Protein AF-0000000080669397 (afdb_homodimer)

Solvent-accessible surface area (backbone atoms only — not comparable to full-atom values): 50820 Å² total; per-residue (Å²): 133,91,81,72,85,86,77,68,93,79,75,74,97,72,79,88,90,80,90,73,88,75,85,85,85,76,90,72,89,76,87,86,79,83,85,89,81,85,89,79,88,82,85,83,81,79,73,78,80,75,80,80,76,81,82,70,75,78,71,80,67,70,68,72,63,65,74,51,71,44,69,62,65,75,80,72,76,93,68,76,85,50,73,68,57,54,67,66,35,38,84,70,70,68,80,86,76,76,75,75,65,52,69,63,47,63,69,30,66,77,44,48,72,72,71,59,57,70,64,58,52,51,49,48,54,51,40,52,51,49,51,51,53,50,45,52,52,31,55,66,67,66,40,66,75,56,44,39,54,53,48,32,34,45,46,58,26,70,51,88,43,52,46,68,59,50,54,59,50,57,69,36,67,69,51,42,51,49,50,50,54,49,47,49,46,48,42,47,35,50,48,38,20,73,50,58,41,50,69,79,48,83,67,48,72,58,56,48,50,51,51,50,54,49,40,72,45,48,60,57,41,50,50,53,19,41,55,72,33,65,55,55,67,70,57,49,51,29,53,50,43,52,50,46,31,41,31,52,42,49,52,51,43,49,49,43,33,51,40,34,54,56,38,49,60,46,53,68,32,63,68,55,33,50,46,38,42,58,52,54,69,68,56,61,61,66,64,45,40,55,56,43,29,57,57,59,65,54,60,67,65,59,52,50,50,54,49,49,53,50,52,48,41,41,70,67,55,48,53,71,68,55,52,51,51,50,54,50,48,52,54,49,59,68,45,56,86,41,69,85,48,57,35,67,54,42,41,52,50,43,33,50,48,50,37,41,49,51,46,50,52,49,49,51,50,46,54,37,55,45,58,27,38,75,42,43,68,60,50,51,48,48,47,53,39,50,52,52,48,50,50,52,52,44,46,46,52,32,15,61,60,56,72,46,59,58,50,61,61,75,50,52,71,87,61,38,59,81,56,77,73,74,74,73,69,80,58,81,72,74,77,127,142,89,82,73,93,77,78,80,91,86,69,95,91,81,92,90,68,94,83,79,87,72,82,72,83,82,80,90,78,85,80,90,82,80,72,83,66,79,74,80,78,79,79,82,80,78,79,78,82,77,80,82,76,80,80,69,74,79,70,79,66,70,67,70,66,65,75,52,71,43,70,63,64,74,81,72,76,92,68,77,84,48,73,66,58,52,67,66,36,38,85,67,72,69,79,86,76,77,75,76,65,52,69,62,47,65,67,30,67,77,44,48,71,72,70,58,58,70,64,58,51,50,50,48,55,50,40,51,51,50,50,52,52,51,44,52,52,31,55,66,67,66,40,68,75,57,45,38,54,54,47,32,34,44,45,58,25,70,52,87,42,52,45,67,59,50,54,58,48,57,69,36,67,69,49,42,51,49,51,50,54,49,46,49,47,48,43,46,33,50,48,39,20,73,49,58,40,51,67,79,47,82,68,47,72,59,56,48,49,49,51,49,53,49,43,71,45,49,61,57,39,50,50,54,19,40,56,72,34,67,54,56,66,70,58,51,51,28,53,51,44,51,50,47,30,40,32,52,42,48,50,53,45,47,49,44,33,50,38,35,54,55,40,49,60,47,53,69,33,63,69,56,32,50,45,37,41,58,51,55,68,68,55,59,63,64,64,45,41,54,58,45,29,58,56,59,66,56,59,67,66,61,52,50,50,54,50,49,52,50,52,50,40,40,70,68,54,49,54,70,67,55,53,52,49,51,54,49,48,52,53,48,59,70,44,56,85,42,68,85,47,57,36,68,55,41,40,53,51,43,34,50,48,50,39,42,50,50,47,50,53,50,51,52,50,46,54,37,54,44,59,26,40,74,44,43,68,58,50,50,47,46,47,53,40,50,52,52,49,51,50,51,52,45,44,47,51,33,15,63,62,56,72,45,60,60,51,62,61,74,48,54,72,86,61,38,59,79,57,77,71,72,76,72,72,82,58,81,74,75,78,128

pLDDT: mean 75.42, std 27.62, range [14.41, 96.56]

Structure (mmCIF, N/CA/C/O backbone):
data_AF-0000000080669397-model_v1
#
loop_
_entity.id
_entity.type
_entity.pdbx_description
1 polymer 'RFX1-4/6/8-like BCD domain-containing protein'
#
loop_
_atom_site.group_PDB
_atom_site.id
_atom_site.type_symbol
_atom_site.label_atom_id
_atom_site.label_alt_id
_atom_site.label_comp_id
_atom_site.label_asym_id
_atom_site.label_entity_id
_atom_site.label_seq_id
_atom_site.pdbx_PDB_ins_code
_atom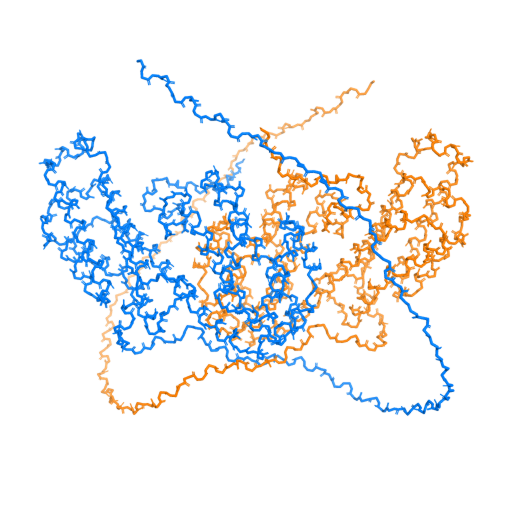_site.Cartn_x
_atom_site.Cartn_y
_atom_site.Cartn_z
_atom_site.occupancy
_atom_site.B_iso_or_equiv
_atom_site.auth_seq_id
_atom_site.auth_comp_id
_atom_site.auth_asym_id
_atom_site.auth_atom_id
_atom_site.pdbx_PDB_model_num
ATOM 1 N N . MET A 1 1 ? 46.281 26.875 16.109 1 18.88 1 MET A N 1
ATOM 2 C CA . MET A 1 1 ? 46.594 25.703 16.922 1 18.88 1 MET A CA 1
ATOM 3 C C . MET A 1 1 ? 45.312 24.906 17.219 1 18.88 1 MET A C 1
ATOM 5 O O . MET A 1 1 ? 45.344 23.984 18.031 1 18.88 1 MET A O 1
ATOM 9 N N . VAL A 1 2 ? 44.156 25.438 16.875 1 20.86 2 VAL A N 1
ATOM 10 C CA . VAL A 1 2 ? 42.719 25.203 17.047 1 20.86 2 VAL A CA 1
ATOM 11 C C . VAL A 1 2 ? 42.312 23.906 16.328 1 20.86 2 VAL A C 1
ATOM 13 O O . VAL A 1 2 ? 41.125 23.625 16.156 1 20.86 2 VAL A O 1
ATOM 16 N N . THR A 1 3 ? 43.281 23.188 15.609 1 20.67 3 THR A N 1
ATOM 17 C CA . THR A 1 3 ? 43.188 22.094 14.648 1 20.67 3 THR A CA 1
ATOM 18 C C . THR A 1 3 ? 42.719 20.812 15.344 1 20.67 3 THR A C 1
ATOM 20 O O . THR A 1 3 ? 42.156 19.922 14.695 1 20.67 3 THR A O 1
ATOM 23 N N . SER A 1 4 ? 43.219 20.406 16.562 1 19.09 4 SER A N 1
ATOM 24 C CA . SER A 1 4 ? 43.625 19.078 16.969 1 19.09 4 SER A CA 1
ATOM 25 C C . SER A 1 4 ? 42.406 18.234 17.359 1 19.09 4 SER A C 1
ATOM 27 O O . SER A 1 4 ? 42.281 17.094 16.891 1 19.09 4 SER A O 1
ATOM 29 N N . THR A 1 5 ? 41.719 18.359 18.562 1 19.45 5 THR A N 1
ATOM 30 C CA . THR A 1 5 ? 41.5 17.359 19.609 1 19.45 5 THR A CA 1
ATOM 31 C C . THR A 1 5 ? 40.219 16.578 19.344 1 19.45 5 THR A C 1
ATOM 33 O O . THR A 1 5 ? 39.531 16.219 20.297 1 19.45 5 THR A O 1
ATOM 36 N N . PHE A 1 6 ? 39.438 16.688 18.219 1 18.91 6 PHE A N 1
ATOM 37 C CA . PHE A 1 6 ? 38.094 16.141 18.062 1 18.91 6 PHE A CA 1
ATOM 38 C C . PHE A 1 6 ? 38.125 14.617 18.047 1 18.91 6 PHE A C 1
ATOM 40 O O . PHE A 1 6 ? 37.094 13.969 17.828 1 18.91 6 PHE A O 1
ATOM 47 N N . LEU A 1 7 ? 39.281 13.82 17.922 1 18.23 7 LEU A N 1
ATOM 48 C CA . LEU A 1 7 ? 39.531 12.414 17.609 1 18.23 7 LEU A CA 1
ATOM 49 C C . LEU A 1 7 ? 39 11.516 18.734 1 18.23 7 LEU A C 1
ATOM 51 O O . LEU A 1 7 ? 38.938 10.297 18.578 1 18.23 7 LEU A O 1
ATOM 55 N N . ARG A 1 8 ? 39.125 11.734 20.016 1 17.55 8 ARG A N 1
ATOM 56 C CA . ARG A 1 8 ? 39.469 10.742 21.031 1 17.55 8 ARG A CA 1
ATOM 57 C C . ARG A 1 8 ? 38.312 9.781 21.266 1 17.55 8 ARG A C 1
ATOM 59 O O . ARG A 1 8 ? 38.5 8.586 21.453 1 17.55 8 ARG A O 1
ATOM 66 N N . LEU A 1 9 ? 37.031 10.047 21.812 1 16.77 9 LEU A N 1
ATOM 67 C CA . LEU A 1 9 ? 36.469 9.195 22.859 1 16.77 9 LEU A CA 1
ATOM 68 C C . LEU A 1 9 ? 35.75 8 22.234 1 16.77 9 LEU A C 1
ATOM 70 O O . LEU A 1 9 ? 34.688 7.609 22.719 1 16.77 9 LEU A O 1
ATOM 74 N N . LEU A 1 10 ? 35.969 7.398 20.938 1 17.3 10 LEU A N 1
ATOM 75 C CA . LEU A 1 10 ? 35.281 6.277 20.312 1 17.3 10 LEU A CA 1
ATOM 76 C C . LEU A 1 10 ? 35.562 4.977 21.047 1 17.3 10 LEU A C 1
ATOM 78 O O . LEU A 1 10 ? 35.188 3.896 20.594 1 17.3 10 LEU A O 1
ATOM 82 N N . SER A 1 11 ? 36.5 4.777 22 1 16.95 11 SER A N 1
ATOM 83 C CA . SER A 1 11 ? 37.094 3.465 22.219 1 16.95 11 SER A CA 1
ATOM 84 C C . SER A 1 11 ? 36.062 2.457 22.688 1 16.95 11 SER A C 1
ATOM 86 O O . SER A 1 11 ? 35.969 1.355 22.141 1 16.95 11 SER A O 1
ATOM 88 N N . GLY A 1 12 ? 35.719 2.23 24.031 1 16.62 12 GLY A N 1
ATOM 89 C CA . GLY A 1 12 ? 36 1.07 24.875 1 16.62 12 GLY A CA 1
ATOM 90 C C . GLY A 1 12 ? 34.906 0.024 24.797 1 16.62 12 GLY A C 1
ATOM 91 O O . GLY A 1 12 ? 35.094 -1.133 25.172 1 16.62 12 GLY A O 1
ATOM 92 N N . LEU A 1 13 ? 33.562 0.217 24.984 1 17.12 13 LEU A N 1
ATOM 93 C CA . LEU A 1 13 ? 32.906 -0.781 25.844 1 17.12 13 LEU A CA 1
ATOM 94 C C . LEU A 1 13 ? 32.625 -2.061 25.062 1 17.12 13 LEU A C 1
ATOM 96 O O . LEU A 1 13 ? 31.672 -2.119 24.297 1 17.12 13 LEU A O 1
ATOM 100 N N . LEU A 1 14 ? 33.594 -2.916 24.5 1 17.62 14 LEU A N 1
ATOM 101 C CA . LEU A 1 14 ? 33.656 -4.152 23.734 1 17.62 14 LEU A CA 1
ATOM 102 C C . LEU A 1 14 ? 33.062 -5.312 24.5 1 17.62 14 LEU A C 1
ATOM 104 O O . LEU A 1 14 ? 32.531 -6.254 23.906 1 17.62 14 LEU A O 1
ATOM 108 N N . SER A 1 15 ? 33.375 -5.742 25.766 1 15.97 15 SER A N 1
ATOM 109 C CA . SER A 1 15 ? 33.844 -7.105 25.984 1 15.97 15 SER A CA 1
ATOM 110 C C . SER A 1 15 ? 32.688 -8.102 25.969 1 15.97 15 SER A C 1
ATOM 112 O O . SER A 1 15 ? 32.781 -9.156 25.328 1 15.97 15 SER A O 1
ATOM 114 N N . ARG A 1 16 ? 31.906 -8.211 27.078 1 17.22 16 ARG A N 1
ATOM 115 C CA . ARG A 1 16 ? 31.875 -9.406 27.906 1 17.22 16 ARG A CA 1
ATOM 116 C C . ARG A 1 16 ? 31.172 -10.555 27.188 1 17.22 16 ARG A C 1
ATOM 118 O O . ARG A 1 16 ? 30.422 -10.336 26.25 1 17.22 16 ARG A O 1
ATOM 125 N N . ASP A 1 17 ? 30.766 -11.852 28.016 1 16.72 17 ASP A N 1
ATOM 126 C CA . ASP A 1 17 ? 30.797 -13.305 28.094 1 16.72 17 ASP A CA 1
ATOM 127 C C . ASP A 1 17 ? 29.641 -13.914 27.281 1 16.72 17 ASP A C 1
ATOM 129 O O . ASP A 1 17 ? 28.531 -13.383 27.281 1 16.72 17 ASP A O 1
ATOM 133 N N . LEU A 1 18 ? 29.875 -14.984 26.469 1 17.12 18 LEU A N 1
ATOM 134 C CA . LEU A 1 18 ? 29.594 -16.047 25.5 1 17.12 18 LEU A CA 1
ATOM 135 C C . LEU A 1 18 ? 28.734 -17.141 26.141 1 17.12 18 LEU A C 1
ATOM 137 O O . LEU A 1 18 ? 28.344 -18.094 25.453 1 17.12 18 LEU A O 1
ATOM 141 N N . LEU A 1 19 ? 28.531 -17.328 27.547 1 15.93 19 LEU A N 1
ATOM 142 C CA . LEU A 1 19 ? 28.484 -18.734 27.953 1 15.93 19 LEU A CA 1
ATOM 143 C C . LEU A 1 19 ? 27.328 -19.469 27.297 1 15.93 19 LEU A C 1
ATOM 145 O O . LEU A 1 19 ? 26.219 -18.922 27.188 1 15.93 19 LEU A O 1
ATOM 149 N N . ILE A 1 20 ? 27.484 -20.875 26.797 1 16.91 20 ILE A N 1
ATOM 150 C CA . ILE A 1 20 ? 27.203 -22.062 25.984 1 16.91 20 ILE A CA 1
ATOM 151 C C . ILE A 1 20 ? 26.078 -22.859 26.641 1 16.91 20 ILE A C 1
ATOM 153 O O . ILE A 1 20 ? 25.406 -23.656 25.984 1 16.91 20 ILE A O 1
ATOM 157 N N . HIS A 1 21 ? 25.766 -22.859 27.984 1 16.38 21 HIS A N 1
ATOM 158 C CA . HIS A 1 21 ? 25.516 -24.188 28.531 1 16.38 21 HIS A CA 1
ATOM 159 C C . HIS A 1 21 ? 24.312 -24.844 27.875 1 16.38 21 HIS A C 1
ATOM 161 O O . HIS A 1 21 ? 23.297 -24.188 27.641 1 16.38 21 HIS A O 1
ATOM 167 N N . LEU A 1 22 ? 24.484 -26.172 27.312 1 17.14 22 LEU A N 1
ATOM 168 C CA . LEU A 1 22 ? 23.969 -27.359 26.641 1 17.14 22 LEU A CA 1
ATOM 169 C C . LEU A 1 22 ? 22.875 -28.031 27.484 1 17.14 22 LEU A C 1
ATOM 171 O O . LEU A 1 22 ? 22.625 -29.234 27.344 1 17.14 22 LEU A O 1
ATOM 175 N N . ILE A 1 23 ? 22.156 -27.344 28.406 1 16.22 23 ILE A N 1
ATOM 176 C CA . ILE A 1 23 ? 21.594 -28.203 29.453 1 16.22 23 ILE A CA 1
ATOM 177 C C . ILE A 1 23 ? 20.75 -29.312 28.797 1 16.22 23 ILE A C 1
ATOM 179 O O . ILE A 1 23 ? 19.891 -29.031 27.969 1 16.22 23 ILE A O 1
ATOM 183 N N . ARG A 1 24 ? 21.062 -30.656 29.234 1 16.44 24 ARG A N 1
ATOM 184 C CA . ARG A 1 24 ? 20.938 -32.094 29.047 1 16.44 24 ARG A CA 1
ATOM 185 C C . ARG A 1 24 ? 19.469 -32.531 28.953 1 16.44 24 ARG A C 1
ATOM 187 O O . ARG A 1 24 ? 18.562 -31.719 29.219 1 16.44 24 ARG A O 1
ATOM 194 N N . PHE A 1 25 ? 19.094 -33.688 29.812 1 15.88 25 PHE A N 1
ATOM 195 C CA . PHE A 1 25 ? 18.797 -35.094 29.609 1 15.88 25 PHE A CA 1
ATOM 196 C C . PHE A 1 25 ? 17.297 -35.344 29.719 1 15.88 25 PHE A C 1
ATOM 198 O O . PHE A 1 25 ? 16.703 -35.969 28.828 1 15.88 25 PHE A O 1
ATOM 205 N N . SER A 1 26 ? 16.625 -35.625 31 1 15.05 26 SER A N 1
ATOM 206 C CA . SER A 1 26 ? 16.234 -36.969 31.406 1 15.05 26 SER A CA 1
ATOM 207 C C . SER A 1 26 ? 14.75 -37.219 31.156 1 15.05 26 SER A C 1
ATOM 209 O O . SER A 1 26 ? 14.359 -38.312 30.766 1 15.05 26 SER A O 1
ATOM 211 N N . SER A 1 27 ? 13.688 -36.5 31.703 1 15.34 27 SER A N 1
ATOM 212 C CA . SER A 1 27 ? 12.867 -37.312 32.594 1 15.34 27 SER A CA 1
ATOM 213 C C . SER A 1 27 ? 11.961 -38.25 31.797 1 15.34 27 SER A C 1
ATOM 215 O O . SER A 1 27 ? 11.609 -37.969 30.641 1 15.34 27 SER A O 1
ATOM 217 N N . PRO A 1 28 ? 11.414 -39.438 32.5 1 16.11 28 PRO A N 1
ATOM 218 C CA . PRO A 1 28 ? 10.961 -40.844 32.312 1 16.11 28 PRO A CA 1
ATOM 219 C C . PRO A 1 28 ? 9.469 -40.938 31.984 1 16.11 28 PRO A C 1
ATOM 221 O O . PRO A 1 28 ? 8.93 -42.031 31.875 1 16.11 28 PRO A O 1
ATOM 224 N N . TYR A 1 29 ? 8.75 -39.906 31.797 1 15.31 29 TYR A N 1
ATOM 225 C CA . TYR A 1 29 ? 7.379 -40.25 32.156 1 15.31 29 TYR A CA 1
ATOM 226 C C . TYR A 1 29 ? 6.918 -41.531 31.469 1 15.31 29 TYR A C 1
ATOM 228 O O . TYR A 1 29 ? 7.203 -41.75 30.297 1 15.31 29 TYR A O 1
ATOM 236 N N . ARG A 1 30 ? 6.344 -42.406 32.344 1 15.28 30 ARG A N 1
ATOM 237 C CA . ARG A 1 30 ? 5.891 -43.781 32.469 1 15.28 30 ARG A CA 1
ATOM 238 C C . ARG A 1 30 ? 4.742 -44.062 31.5 1 15.28 30 ARG A C 1
ATOM 240 O O . ARG A 1 30 ? 4.785 -45.031 30.734 1 15.28 30 ARG A O 1
ATOM 247 N N . GLY A 1 31 ? 3.461 -43.875 32 1 14.82 31 GLY A N 1
ATOM 248 C CA . GLY A 1 31 ? 2.602 -45.031 32.25 1 14.82 31 GLY A CA 1
ATOM 249 C C . GLY A 1 31 ? 1.872 -45.5 31.016 1 14.82 31 GLY A C 1
ATOM 250 O O . GLY A 1 31 ? 1.87 -44.812 29.984 1 14.82 31 GLY A O 1
ATOM 251 N N . ARG A 1 32 ? 0.617 -46.188 31.312 1 15.71 32 ARG A N 1
ATOM 252 C CA . ARG A 1 32 ? 0.007 -47.5 31.094 1 15.71 32 ARG A CA 1
ATOM 253 C C . ARG A 1 32 ? -0.867 -47.469 29.844 1 15.71 32 ARG A C 1
ATOM 255 O O . ARG A 1 32 ? -1.359 -46.406 29.422 1 15.71 32 ARG A O 1
ATOM 262 N N . ARG A 1 33 ? -1.109 -48.688 29.297 1 15.63 33 ARG A N 1
ATOM 263 C CA . ARG A 1 33 ? -1.484 -49.469 28.109 1 15.63 33 ARG A CA 1
ATOM 264 C C . ARG A 1 33 ? -2.996 -49.469 27.922 1 15.63 33 ARG A C 1
ATOM 266 O O . ARG A 1 33 ? -3.494 -49.906 26.875 1 15.63 33 ARG A O 1
ATOM 273 N N . SER A 1 34 ? -3.879 -48.969 28.891 1 14.41 34 SER A N 1
ATOM 274 C CA . SER A 1 34 ? -4.832 -50.094 28.938 1 14.41 34 SER A CA 1
ATOM 275 C C . SER A 1 34 ? -5.602 -50.219 27.641 1 14.41 34 SER A C 1
ATOM 277 O O . SER A 1 34 ? -5.602 -49.281 26.812 1 14.41 34 SER A O 1
ATOM 279 N N . SER A 1 35 ? -6.953 -50.781 27.781 1 14.88 35 SER A N 1
ATOM 280 C CA . SER A 1 35 ? -7.633 -52 27.344 1 14.88 35 SER A CA 1
ATOM 281 C C . SER A 1 35 ? -8.5 -51.75 26.125 1 14.88 35 SER A C 1
ATOM 283 O O . SER A 1 35 ? -8.352 -52.406 25.094 1 14.88 35 SER A O 1
ATOM 285 N N . LEU A 1 36 ? -9.953 -51.875 26.297 1 15.27 36 LEU A N 1
ATOM 286 C CA . LEU A 1 36 ? -10.789 -52.969 25.812 1 15.27 36 LEU A CA 1
ATOM 287 C C . LEU A 1 36 ? -11.422 -52.625 24.469 1 15.27 36 LEU A C 1
ATOM 289 O O . LEU A 1 36 ? -11.438 -51.469 24.078 1 15.27 36 LEU A O 1
ATOM 293 N N . VAL A 1 37 ? -12.781 -53.125 24.234 1 15.63 37 VAL A N 1
ATOM 294 C CA . VAL A 1 37 ? -13.359 -54.156 23.391 1 15.63 37 VAL A CA 1
ATOM 295 C C . VAL A 1 37 ? -14.195 -53.531 22.281 1 15.63 37 VAL A C 1
ATOM 297 O O . VAL A 1 37 ? -14.07 -53.875 21.109 1 15.63 37 VAL A O 1
ATOM 300 N N . GLY A 1 38 ? -15.32 -52.781 22.609 1 15.68 38 GLY A N 1
ATOM 301 C CA . GLY A 1 38 ? -16.547 -53.438 22.172 1 15.68 38 GLY A CA 1
ATOM 302 C C . GLY A 1 38 ? -16.844 -53.219 20.703 1 15.68 38 GLY A C 1
ATOM 303 O O . GLY A 1 38 ? -16.297 -52.281 20.094 1 15.68 38 GLY A O 1
ATOM 304 N N . ARG A 1 39 ? -18.047 -53.969 20.188 1 16.48 39 ARG A N 1
ATOM 305 C CA . ARG A 1 39 ? -18.484 -54.688 19.016 1 16.48 39 ARG A CA 1
ATOM 306 C C . ARG A 1 39 ? -19.031 -53.75 17.938 1 16.48 39 ARG A C 1
ATOM 308 O O . ARG A 1 39 ? -19.188 -52.562 18.203 1 16.48 39 ARG A O 1
ATOM 315 N N . SER A 1 40 ? -20.25 -54.031 17.5 1 15.62 40 SER A N 1
ATOM 316 C CA . SER A 1 40 ? -20.578 -54.562 16.188 1 15.62 40 SER A CA 1
ATOM 317 C C . SER A 1 40 ? -21.156 -53.5 15.273 1 15.62 40 SER A C 1
ATOM 319 O O . SER A 1 40 ? -20.703 -53.344 14.133 1 15.62 40 SER A O 1
ATOM 321 N N . PRO A 1 41 ? -22.453 -52.844 15.516 1 17.36 41 PRO A N 1
ATOM 322 C CA . PRO A 1 41 ? -23.453 -53.25 14.531 1 17.36 41 PRO A CA 1
ATOM 323 C C . PRO A 1 41 ? -23.453 -52.375 13.281 1 17.36 41 PRO A C 1
ATOM 325 O O . PRO A 1 41 ? -22.922 -51.25 13.32 1 17.36 41 PRO A O 1
ATOM 328 N N . SER A 1 42 ? -24.234 -52.781 12.188 1 16.78 42 SER A N 1
ATOM 329 C CA . SER A 1 42 ? -24.281 -52.812 10.727 1 16.78 42 SER A CA 1
ATOM 330 C C . SER A 1 42 ? -25.031 -51.594 10.172 1 16.78 42 SER A C 1
ATOM 332 O O . SER A 1 42 ? -24.891 -51.281 8.992 1 16.78 42 SER A O 1
ATOM 334 N N . PRO A 1 43 ? -25.875 -50.781 10.945 1 17.95 43 PRO A N 1
ATOM 335 C CA . PRO A 1 43 ? -27.125 -50.719 10.188 1 17.95 43 PRO A CA 1
ATOM 336 C C . PRO A 1 43 ? -27 -49.906 8.891 1 17.95 43 PRO A C 1
ATOM 338 O O . PRO A 1 43 ? -26.016 -49.188 8.719 1 17.95 43 PRO A O 1
ATOM 341 N N . SER A 1 44 ? -28.297 -49.75 8.148 1 18.89 44 SER A N 1
ATOM 342 C CA . SER A 1 44 ? -28.953 -49.781 6.848 1 18.89 44 SER A CA 1
ATOM 343 C C . SER A 1 44 ? -29 -48.375 6.242 1 18.89 44 SER A C 1
ATOM 345 O O . SER A 1 44 ? -29.312 -47.406 6.938 1 18.89 44 SER A O 1
ATOM 347 N N . PHE A 1 45 ? -28.453 -48.188 5.062 1 18.5 45 PHE A N 1
ATOM 348 C CA . PHE A 1 45 ? -28.062 -47.062 4.199 1 18.5 45 PHE A CA 1
ATOM 349 C C . PHE A 1 45 ? -29.297 -46.438 3.547 1 18.5 45 PHE A C 1
ATOM 351 O O . PHE A 1 45 ? -29.641 -46.781 2.412 1 18.5 45 PHE A O 1
ATOM 358 N N . ASP A 1 46 ? -30.469 -46.281 4.281 1 19.17 46 ASP A N 1
ATOM 359 C CA . ASP A 1 46 ? -31.547 -45.969 3.359 1 19.17 46 ASP A CA 1
ATOM 360 C C . ASP A 1 46 ? -31.297 -44.625 2.652 1 19.17 46 ASP A C 1
ATOM 362 O O . ASP A 1 46 ? -31 -43.625 3.301 1 19.17 46 ASP A O 1
ATOM 366 N N . ILE A 1 47 ? -31.125 -44.688 1.291 1 19.34 47 ILE A N 1
ATOM 367 C CA . ILE A 1 47 ? -30.688 -43.781 0.223 1 19.34 47 ILE A CA 1
ATOM 368 C C . ILE A 1 47 ? -31.781 -42.75 -0.061 1 19.34 47 ILE A C 1
ATOM 370 O O . ILE A 1 47 ? -31.766 -42.094 -1.104 1 19.34 47 ILE A O 1
ATOM 374 N N . SER A 1 48 ? -32.5 -42.25 0.969 1 18.94 48 SER A N 1
ATOM 375 C CA . SER A 1 48 ? -33.656 -41.5 0.427 1 18.94 48 SER A CA 1
ATOM 376 C C . SER A 1 48 ? -33.188 -40.406 -0.525 1 18.94 48 SER A C 1
ATOM 378 O O . SER A 1 48 ? -32.219 -39.719 -0.259 1 18.94 48 SER A O 1
ATOM 380 N N . VAL A 1 49 ? -33.75 -40.438 -1.808 1 19.92 49 VAL A N 1
ATOM 381 C CA . VAL A 1 49 ? -33.594 -39.812 -3.107 1 19.92 49 VAL A CA 1
ATOM 382 C C . VAL A 1 49 ? -34.031 -38.344 -3.014 1 19.92 49 VAL A C 1
ATOM 384 O O . VAL A 1 49 ? -35.25 -38.062 -2.971 1 19.92 49 VAL A O 1
ATOM 387 N N . GLN A 1 50 ? -33.656 -37.625 -1.955 1 18.36 50 GLN A N 1
ATOM 388 C CA . GLN A 1 50 ? -34.375 -36.344 -1.885 1 18.36 50 GLN A CA 1
ATOM 389 C C . GLN A 1 50 ? -34.156 -35.531 -3.148 1 18.36 50 GLN A C 1
ATOM 391 O O . GLN A 1 50 ? -33.094 -35.594 -3.762 1 18.36 50 GLN A O 1
ATOM 396 N N . HIS A 1 51 ? -35.312 -34.938 -3.676 1 21.2 51 HIS A N 1
ATOM 397 C CA . HIS A 1 51 ? -35.75 -34.188 -4.84 1 21.2 51 HIS A CA 1
ATOM 398 C C . HIS A 1 51 ? -34.906 -32.906 -5.02 1 21.2 51 HIS A C 1
ATOM 400 O O . HIS A 1 51 ? -34.5 -32.312 -4.035 1 21.2 51 HIS A O 1
ATOM 406 N N . ALA A 1 52 ? -34.375 -32.75 -6.273 1 22.27 52 ALA A N 1
ATOM 407 C CA . ALA A 1 52 ? -33.375 -31.859 -6.867 1 22.27 52 ALA A CA 1
ATOM 408 C C . ALA A 1 52 ? -33.875 -30.406 -6.844 1 22.27 52 ALA A C 1
ATOM 410 O O . ALA A 1 52 ? -34.906 -30.078 -7.445 1 22.27 52 ALA A O 1
ATOM 411 N N . PRO A 1 53 ? -33.844 -29.766 -5.617 1 20.58 53 PRO A N 1
ATOM 412 C CA . PRO A 1 53 ? -34.469 -28.453 -5.672 1 20.58 53 PRO A CA 1
ATOM 413 C C . PRO A 1 53 ? -33.938 -27.578 -6.809 1 20.58 53 PRO A C 1
ATOM 415 O O . PRO A 1 53 ? -32.812 -27.812 -7.285 1 20.58 53 PRO A O 1
ATOM 418 N N . VAL A 1 54 ? -34.906 -26.766 -7.391 1 22.05 54 VAL A N 1
ATOM 419 C CA . VAL A 1 54 ? -35 -25.812 -8.492 1 22.05 54 VAL A CA 1
ATOM 420 C C . VAL A 1 54 ? -33.906 -24.734 -8.344 1 22.05 54 VAL A C 1
ATOM 422 O O . VAL A 1 54 ? -33.75 -24.156 -7.27 1 22.05 54 VAL A O 1
ATOM 425 N N . HIS A 1 55 ? -32.906 -24.781 -9.242 1 23.02 55 HIS A N 1
ATOM 426 C CA . HIS A 1 55 ? -31.656 -24.047 -9.391 1 23.02 55 HIS A CA 1
ATOM 427 C C . HIS A 1 55 ? -31.922 -22.547 -9.523 1 23.02 55 HIS A C 1
ATOM 429 O O . HIS A 1 55 ? -32.344 -22.078 -10.586 1 23.02 55 HIS A O 1
ATOM 435 N N . GLN A 1 56 ? -32.688 -21.891 -8.523 1 22.83 56 GLN A N 1
ATOM 436 C CA . GLN A 1 56 ? -32.938 -20.453 -8.68 1 22.83 56 GLN A CA 1
ATOM 437 C C . GLN A 1 56 ? -31.641 -19.719 -8.977 1 22.83 56 GLN A C 1
ATOM 439 O O . GLN A 1 56 ? -30.578 -20.062 -8.445 1 22.83 56 GLN A O 1
ATOM 444 N N . THR A 1 57 ? -31.703 -19.094 -10.133 1 25.25 57 THR A N 1
ATOM 445 C CA . THR A 1 57 ? -30.703 -18.234 -10.758 1 25.25 57 THR A CA 1
ATOM 446 C C . THR A 1 57 ? -30.172 -17.219 -9.766 1 25.25 57 THR A C 1
ATOM 448 O O . THR A 1 57 ? -30.938 -16.453 -9.18 1 25.25 57 THR A O 1
ATOM 451 N N . PRO A 1 58 ? -29.188 -17.594 -9.117 1 26.91 58 PRO A N 1
ATOM 452 C CA . PRO A 1 58 ? -28.766 -16.75 -8 1 26.91 58 PRO A CA 1
ATOM 453 C C . PRO A 1 58 ? -28.547 -15.297 -8.414 1 26.91 58 PRO A C 1
ATOM 455 O O . PRO A 1 58 ? -27.812 -15.023 -9.367 1 26.91 58 PRO A O 1
ATOM 458 N N . GLN A 1 59 ? -29.688 -14.469 -8.422 1 25.55 59 GLN A N 1
ATOM 459 C CA . GLN A 1 59 ? -29.703 -13.023 -8.617 1 25.55 59 GLN A CA 1
ATOM 460 C C . GLN A 1 59 ? -28.562 -12.352 -7.863 1 25.55 59 GLN A C 1
ATOM 462 O O . GLN A 1 59 ? -28.391 -12.562 -6.66 1 25.55 59 GLN A O 1
ATOM 467 N N . VAL A 1 60 ? -27.625 -12.086 -8.555 1 27.25 60 VAL A N 1
ATOM 468 C CA . VAL A 1 60 ? -26.5 -11.305 -8.062 1 27.25 60 VAL A CA 1
ATOM 469 C C . VAL A 1 60 ? -27 -10.039 -7.367 1 27.25 60 VAL A C 1
ATOM 471 O O . VAL A 1 60 ? -27.5 -9.117 -8.023 1 27.25 60 VAL A O 1
ATOM 474 N N . ARG A 1 61 ? -27.875 -10.094 -6.371 1 30.19 61 ARG A N 1
ATOM 475 C CA . ARG A 1 61 ? -28.328 -8.875 -5.711 1 30.19 61 ARG A CA 1
ATOM 476 C C . ARG A 1 61 ? -27.141 -8 -5.316 1 30.19 61 ARG A C 1
ATOM 478 O O . ARG A 1 61 ? -26.219 -8.461 -4.637 1 30.19 61 ARG A O 1
ATOM 485 N N . VAL A 1 62 ? -27.109 -7.016 -5.988 1 29.95 62 VAL A N 1
ATOM 486 C CA . VAL A 1 62 ? -26.344 -5.805 -5.707 1 29.95 62 VAL A CA 1
ATOM 487 C C . VAL A 1 62 ? -26.422 -5.477 -4.219 1 29.95 62 VAL A C 1
ATOM 489 O O . VAL A 1 62 ? -27.5 -5.594 -3.609 1 29.95 62 VAL A O 1
ATOM 492 N N . MET A 1 63 ? -25.438 -5.68 -3.533 1 32 63 MET A N 1
ATOM 493 C CA . MET A 1 63 ? -25.375 -5.48 -2.088 1 32 63 MET A CA 1
ATOM 494 C C . MET A 1 63 ? -26.172 -4.25 -1.672 1 32 63 MET A C 1
ATOM 496 O O . MET A 1 63 ? -26.062 -3.195 -2.301 1 32 63 MET A O 1
ATOM 500 N N . PRO A 1 64 ? -27.359 -4.309 -1.195 1 29.28 64 PRO A N 1
ATOM 501 C CA . PRO A 1 64 ? -27.969 -3.062 -0.721 1 29.28 64 PRO A CA 1
ATOM 502 C C . PRO A 1 64 ? -26.984 -2.184 0.056 1 29.28 64 PRO A C 1
ATOM 504 O O . PRO A 1 64 ? -26.047 -2.693 0.665 1 29.28 64 PRO A O 1
ATOM 507 N N . GLN A 1 65 ? -26.891 -0.904 -0.165 1 33.16 65 GLN A N 1
ATOM 508 C CA . GLN A 1 65 ? -26.094 0.259 0.223 1 33.16 65 GLN A CA 1
ATOM 509 C C . GLN A 1 65 ? -26.094 0.438 1.738 1 33.16 65 GLN A C 1
ATOM 511 O O . GLN A 1 65 ? -27.125 0.714 2.342 1 33.16 65 GLN A O 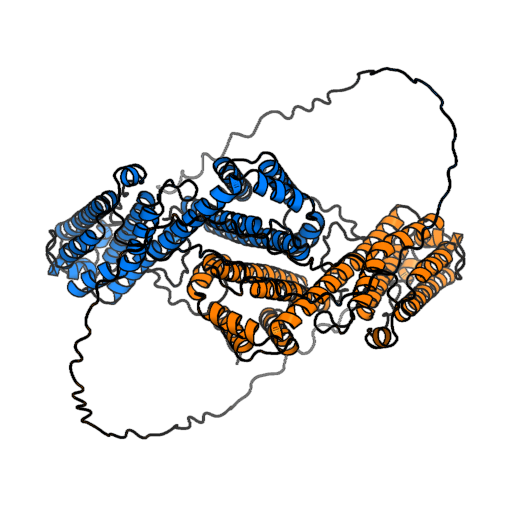1
ATOM 516 N N . PRO A 1 66 ? -25.359 -0.442 2.449 1 34.59 66 PRO A N 1
ATOM 517 C CA . PRO A 1 66 ? -25.531 -0.123 3.869 1 34.59 66 PRO A CA 1
ATOM 518 C C . PRO A 1 66 ? -25.328 1.362 4.168 1 34.59 66 PRO A C 1
ATOM 520 O O . PRO A 1 66 ? -24.609 2.051 3.441 1 34.59 66 PRO A O 1
ATOM 523 N N . THR A 1 67 ? -26.188 2.061 4.711 1 32.25 67 THR A N 1
ATOM 524 C CA . THR A 1 67 ? -26.141 3.477 5.059 1 32.25 67 THR A CA 1
ATOM 525 C C . THR A 1 67 ? -24.875 3.789 5.863 1 32.25 67 THR A C 1
ATOM 527 O O . THR A 1 67 ? -24.734 3.328 6.996 1 32.25 67 THR A O 1
ATOM 530 N N . LEU A 1 68 ? -23.703 3.779 5.398 1 38.81 68 LEU A N 1
ATOM 531 C CA . LEU A 1 68 ? -22.484 4.27 6.027 1 38.81 68 LEU A CA 1
ATOM 532 C C . LEU A 1 68 ? -22.75 5.582 6.762 1 38.81 68 LEU A C 1
ATOM 534 O O . LEU A 1 68 ? -23.281 6.523 6.18 1 38.81 68 LEU A O 1
ATOM 538 N N . VAL A 1 69 ? -23.047 5.551 8.055 1 37.69 69 VAL A N 1
ATOM 539 C CA . VAL A 1 69 ? -23.141 6.816 8.781 1 37.69 69 VAL A CA 1
ATOM 540 C C . VAL A 1 69 ? -21.922 7.684 8.461 1 37.69 69 VAL A C 1
ATOM 542 O O . VAL A 1 69 ? -20.781 7.195 8.484 1 37.69 69 VAL A O 1
ATOM 545 N N . PRO A 1 70 ? -22.062 8.633 7.91 1 44.66 70 PRO A N 1
ATOM 546 C CA . PRO A 1 70 ? -20.969 9.531 7.508 1 44.66 70 PRO A CA 1
ATOM 547 C C . PRO A 1 70 ? -20 9.828 8.648 1 44.66 70 PRO A C 1
ATOM 549 O O . PRO A 1 70 ? -20.422 10.156 9.758 1 44.66 70 PRO A O 1
ATOM 552 N N . VAL A 1 71 ? -18.828 9.125 8.719 1 45.53 71 VAL A N 1
ATOM 553 C CA . VAL A 1 71 ? -17.766 9.398 9.68 1 45.53 71 VAL A CA 1
ATOM 554 C C . VAL A 1 71 ? -17.688 10.898 9.969 1 45.53 71 VAL A C 1
ATOM 556 O O . VAL A 1 71 ? -17.188 11.312 11.016 1 45.53 71 VAL A O 1
ATOM 559 N N . ASN A 1 72 ? -17.844 11.781 9.008 1 44.12 72 ASN A N 1
ATOM 560 C CA . ASN A 1 72 ? -17.781 13.211 9.305 1 44.12 72 ASN A CA 1
ATOM 561 C C . ASN A 1 72 ? -19.172 13.789 9.586 1 44.12 72 ASN A C 1
ATOM 563 O O . ASN A 1 72 ? -19.953 14.016 8.656 1 44.12 72 ASN A O 1
ATOM 567 N N . PRO A 1 73 ? -19.719 13.586 10.703 1 44.06 73 PRO A N 1
ATOM 568 C CA . PRO A 1 73 ? -21.031 14.172 11 1 44.06 73 PRO A CA 1
ATOM 569 C C . PRO A 1 73 ? -21.094 15.656 10.641 1 44.06 73 PRO A C 1
ATOM 571 O O . PRO A 1 73 ? -20.062 16.344 10.617 1 44.06 73 PRO A O 1
ATOM 574 N N . PRO A 1 74 ? -22.172 16.078 10.031 1 43 74 PRO A N 1
ATOM 575 C CA . PRO A 1 74 ? -22.391 17.5 9.781 1 43 74 PRO A CA 1
ATOM 576 C C . PRO A 1 74 ? -22.094 18.359 11 1 43 74 PRO A C 1
ATOM 578 O O . PRO A 1 74 ? -22.172 17.891 12.133 1 43 74 PRO A O 1
ATOM 581 N N . ALA A 1 75 ? -21.422 19.484 10.812 1 45.66 75 ALA A N 1
ATOM 582 C CA . ALA A 1 75 ? -21.047 20.547 11.742 1 45.66 75 ALA A CA 1
ATOM 583 C C . ALA A 1 75 ? -22.156 20.828 12.75 1 45.66 75 ALA A C 1
ATOM 585 O O . ALA A 1 75 ? -23.25 21.25 12.383 1 45.66 75 ALA A O 1
ATOM 586 N N . PRO A 1 76 ? -22.297 20.047 13.727 1 41.47 76 PRO A N 1
ATOM 587 C CA . PRO A 1 76 ? -23.375 20.578 14.57 1 41.47 76 PRO A CA 1
ATOM 588 C C . PRO A 1 76 ? -23.266 22.094 14.773 1 41.47 76 PRO A C 1
ATOM 590 O O . PRO A 1 76 ? -22.203 22.672 14.562 1 41.47 76 PRO A O 1
ATOM 593 N N . ALA A 1 77 ? -24.312 22.641 15.5 1 45.25 77 ALA A N 1
ATOM 594 C CA . ALA A 1 77 ? -24.641 23.875 16.203 1 45.25 77 ALA A CA 1
ATOM 595 C C . ALA A 1 77 ? -23.5 24.312 17.109 1 45.25 77 ALA A C 1
ATOM 597 O O . ALA A 1 77 ? -22.594 23.531 17.406 1 45.25 77 ALA A O 1
ATOM 598 N N . ASN A 1 78 ? -23.469 25.531 17.797 1 56.66 78 ASN A N 1
ATOM 599 C CA . ASN A 1 78 ? -22.734 26.312 18.797 1 56.66 78 ASN A CA 1
ATOM 600 C C . ASN A 1 78 ? -22.312 25.438 19.984 1 56.66 78 ASN A C 1
ATOM 602 O O . ASN A 1 78 ? -23.078 25.219 20.906 1 56.66 78 ASN A O 1
ATOM 606 N N . TYR A 1 79 ? -21.25 24.516 19.672 1 68 79 TYR A N 1
ATOM 607 C CA . TYR A 1 79 ? -20.781 23.719 20.797 1 68 79 TYR A CA 1
ATOM 608 C C . TYR A 1 79 ? -20.125 24.609 21.844 1 68 79 TYR A C 1
ATOM 610 O O . TYR A 1 79 ? -19.344 25.5 21.516 1 68 79 TYR A O 1
ATOM 618 N N . VAL A 1 80 ? -20.688 24.5 23.031 1 77.56 80 VAL A N 1
ATOM 619 C CA . VAL A 1 80 ? -20.094 25.219 24.156 1 77.56 80 VAL A CA 1
ATOM 620 C C . VAL A 1 80 ? -18.984 24.391 24.766 1 77.56 80 VAL A C 1
ATOM 622 O O . VAL A 1 80 ? -19.219 23.281 25.266 1 77.56 80 VAL A O 1
ATOM 625 N N . ILE A 1 81 ? -17.75 24.828 24.688 1 84 81 ILE A N 1
ATOM 626 C CA . ILE A 1 81 ? -16.562 24.141 25.203 1 84 81 ILE A CA 1
ATOM 627 C C . ILE A 1 81 ? -16.641 24.062 26.734 1 84 81 ILE A C 1
ATOM 629 O O . ILE A 1 81 ? -16.875 25.062 27.406 1 84 81 ILE A O 1
ATOM 633 N N . THR A 1 82 ? -16.484 22.938 27.219 1 83 82 THR A N 1
ATOM 634 C CA . THR A 1 82 ? -16.625 22.688 28.656 1 83 82 THR A CA 1
ATOM 635 C C . THR A 1 82 ? -15.273 22.797 29.344 1 83 82 THR A C 1
ATOM 637 O O . THR A 1 82 ? -14.227 22.859 28.688 1 83 82 THR A O 1
ATOM 640 N N . GLU A 1 83 ? -15.312 22.891 30.703 1 85.62 83 GLU A N 1
ATOM 641 C CA . GLU A 1 83 ? -14.094 22.922 31.5 1 85.62 83 GLU A CA 1
ATOM 642 C C . GLU A 1 83 ? -13.328 21.609 31.406 1 85.62 83 GLU A C 1
ATOM 644 O O . GLU A 1 83 ? -12.094 21.594 31.516 1 85.62 83 GLU A O 1
ATOM 649 N N . GLU A 1 84 ? -14.094 20.594 31.188 1 83 84 GLU A N 1
ATOM 650 C CA . GLU A 1 84 ? -13.461 19.297 31.016 1 83 84 GLU A CA 1
ATOM 651 C C . GLU A 1 84 ? -12.633 19.25 29.734 1 83 84 GLU A C 1
ATOM 653 O O . GLU A 1 84 ? -11.57 18.625 29.688 1 83 84 GLU A O 1
ATOM 658 N N . ASP A 1 85 ? -13.078 19.844 28.75 1 85.19 85 ASP A N 1
ATOM 659 C CA . ASP A 1 85 ? -12.336 19.922 27.484 1 85.19 85 ASP A CA 1
ATOM 660 C C . ASP A 1 85 ? -11.008 20.641 27.672 1 85.19 85 ASP A C 1
ATOM 662 O O . ASP A 1 85 ? -9.977 20.203 27.172 1 85.19 85 ASP A O 1
ATOM 666 N N . LYS A 1 86 ? -11.078 21.703 28.469 1 85.38 86 LYS A N 1
ATOM 667 C CA . LYS A 1 86 ? -9.883 22.516 28.703 1 85.38 86 LYS A CA 1
ATOM 668 C C . LYS A 1 86 ? -8.867 21.734 29.547 1 85.38 86 LYS A C 1
ATOM 670 O O . LYS A 1 86 ? -7.656 21.891 29.359 1 85.38 86 LYS A O 1
ATOM 675 N N . ALA A 1 87 ? -9.391 20.906 30.359 1 84.81 87 ALA A N 1
ATOM 676 C CA . ALA A 1 87 ? -8.508 20.125 31.219 1 84.81 87 ALA A CA 1
ATOM 677 C C . ALA A 1 87 ? -7.789 19.031 30.438 1 84.81 87 ALA A C 1
ATOM 679 O O . ALA A 1 87 ? -6.691 18.609 30.797 1 84.81 87 ALA A O 1
ATOM 680 N N . ASN A 1 88 ? -8.336 18.672 29.328 1 84 88 ASN A N 1
ATOM 681 C CA . ASN A 1 88 ? -7.781 17.578 28.547 1 84 88 ASN A CA 1
ATOM 682 C C . ASN A 1 88 ? -6.824 18.094 27.469 1 84 88 ASN A C 1
ATOM 684 O O . ASN A 1 88 ? -6.211 17.297 26.75 1 84 88 ASN A O 1
ATOM 688 N N . MET A 1 89 ? -6.664 19.328 27.406 1 87.56 89 MET A N 1
ATOM 689 C CA . MET A 1 89 ? -5.746 19.906 26.422 1 87.56 89 MET A CA 1
ATOM 690 C C . MET A 1 89 ? -4.301 19.797 26.891 1 87.56 89 MET A C 1
ATOM 692 O O . MET A 1 89 ? -4.047 19.516 28.062 1 87.56 89 MET A O 1
ATOM 696 N N . GLY A 1 90 ? -3.385 19.953 25.953 1 86.31 90 GLY A N 1
ATOM 697 C CA . GLY A 1 90 ? -1.97 19.844 26.266 1 86.31 90 GLY A CA 1
ATOM 698 C C . GLY A 1 90 ? -1.44 21.031 27.031 1 86.31 90 GLY A C 1
ATOM 699 O O . GLY A 1 90 ? -2.027 22.109 27 1 86.31 90 GLY A O 1
ATOM 700 N N . LYS A 1 91 ? -0.319 20.766 27.734 1 86.38 91 LYS A N 1
ATOM 701 C CA . LYS A 1 91 ? 0.291 21.828 28.531 1 86.38 91 LYS A CA 1
ATOM 702 C C . LYS A 1 91 ? 1.647 22.234 27.969 1 86.38 91 LYS A C 1
ATOM 704 O O . LYS A 1 91 ? 2.479 22.812 28.672 1 86.38 91 LYS A O 1
ATOM 709 N N . ASN A 1 92 ? 1.799 22 26.734 1 87.19 92 ASN A N 1
ATOM 710 C CA . ASN A 1 92 ? 3.078 22.312 26.109 1 87.19 92 ASN A CA 1
ATOM 711 C C . ASN A 1 92 ? 3.307 23.812 26.031 1 87.19 92 ASN A C 1
ATOM 713 O O . ASN A 1 92 ? 2.361 24.578 25.828 1 87.19 92 ASN A O 1
ATOM 717 N N . ALA A 1 93 ? 4.52 24.203 26.234 1 88.62 93 ALA A N 1
ATOM 718 C CA . ALA A 1 93 ? 4.906 25.594 26.094 1 88.62 93 ALA A CA 1
ATOM 719 C C . ALA A 1 93 ? 5.656 25.828 24.781 1 88.62 93 ALA A C 1
ATOM 721 O O . ALA A 1 93 ? 6.262 24.906 24.234 1 88.62 93 ALA A O 1
ATOM 722 N N . MET A 1 94 ? 5.508 26.984 24.344 1 91.5 94 MET A N 1
ATOM 723 C CA . MET A 1 94 ? 6.219 27.328 23.109 1 91.5 94 MET A CA 1
ATOM 724 C C . MET A 1 94 ? 7.711 27.516 23.375 1 91.5 94 MET A C 1
ATOM 726 O O . MET A 1 94 ? 8.094 28.219 24.312 1 91.5 94 MET A O 1
ATOM 730 N N . PRO A 1 95 ? 8.492 26.891 22.594 1 89.69 95 PRO A N 1
ATOM 731 C CA . PRO A 1 95 ? 9.938 27.109 22.75 1 89.69 95 PRO A CA 1
ATOM 732 C C . PRO A 1 95 ? 10.383 28.5 22.312 1 89.69 95 PRO A C 1
ATOM 734 O O . PRO A 1 95 ? 9.781 29.094 21.422 1 89.69 95 PRO A O 1
ATOM 737 N N . SER A 1 96 ? 11.375 29 22.953 1 89.38 96 SER A N 1
ATOM 738 C CA . SER A 1 96 ? 11.953 30.281 22.562 1 89.38 96 SER A CA 1
ATOM 739 C C . SER A 1 96 ? 12.977 30.109 21.438 1 89.38 96 SER A C 1
ATOM 741 O O . SER A 1 96 ? 13.891 29.281 21.547 1 89.38 96 SER A O 1
ATOM 743 N N . ILE A 1 97 ? 12.711 30.828 20.391 1 90.75 97 ILE A N 1
ATOM 744 C CA . ILE A 1 97 ? 13.617 30.766 19.25 1 90.75 97 ILE A CA 1
ATOM 745 C C . ILE A 1 97 ? 14.445 32.031 19.172 1 90.75 97 ILE A C 1
ATOM 747 O O . ILE A 1 97 ? 13.914 33.094 18.859 1 90.75 97 ILE A O 1
ATOM 751 N N . PRO A 1 98 ? 15.688 31.891 19.359 1 91.06 98 PRO A N 1
ATOM 752 C CA . PRO A 1 98 ? 16.531 33.062 19.266 1 91.06 98 PRO A CA 1
ATOM 753 C C . PRO A 1 98 ? 16.844 33.469 17.812 1 91.06 98 PRO A C 1
ATOM 755 O O . PRO A 1 98 ? 16.781 32.625 16.922 1 91.06 98 PRO A O 1
ATOM 758 N N . PHE A 1 99 ? 17.062 34.75 17.656 1 92.69 99 PHE A N 1
ATOM 759 C CA . PHE A 1 99 ? 17.469 35.219 16.344 1 92.69 99 PHE A CA 1
ATOM 760 C C . PHE A 1 99 ? 18.891 34.75 16.016 1 92.69 99 PHE A C 1
ATOM 762 O O . PHE A 1 99 ? 19.844 35.094 16.719 1 92.69 99 PHE A O 1
ATOM 769 N N . GLN A 1 100 ? 18.984 34.031 15 1 88.69 100 GLN A N 1
ATOM 770 C CA . GLN A 1 100 ? 20.25 33.406 14.672 1 88.69 100 GLN A CA 1
ATOM 771 C C . GLN A 1 100 ? 21.219 34.406 14.062 1 88.69 100 GLN A C 1
ATOM 773 O O . GLN A 1 100 ? 20.828 35.219 13.234 1 88.69 100 GLN A O 1
ATOM 778 N N . ASN A 1 101 ? 22.422 34.406 14.484 1 88.44 101 ASN A N 1
ATOM 779 C CA . ASN A 1 101 ? 23.5 35.188 13.93 1 88.44 101 ASN A CA 1
ATOM 780 C C . ASN A 1 101 ? 23.141 36.688 13.898 1 88.44 101 ASN A C 1
ATOM 782 O O . ASN A 1 101 ? 23.266 37.344 12.859 1 88.44 101 ASN A O 1
ATOM 786 N N . GLN A 1 102 ? 22.688 37.219 14.969 1 89.56 102 GLN A N 1
ATOM 787 C CA . GLN A 1 102 ? 22.219 38.594 15.062 1 89.56 102 GLN A CA 1
ATOM 788 C C . GLN A 1 102 ? 23.344 39.562 14.766 1 89.56 102 GLN A C 1
ATOM 790 O O . GLN A 1 102 ? 23.125 40.562 14.086 1 89.56 102 GLN A O 1
ATOM 795 N N . ASP A 1 103 ? 24.531 39.281 15.195 1 88.5 103 ASP A N 1
ATOM 796 C CA . ASP A 1 103 ? 25.672 40.188 14.992 1 88.5 103 ASP A CA 1
ATOM 797 C C . ASP A 1 103 ? 26 40.344 13.508 1 88.5 103 ASP A C 1
ATOM 799 O O . ASP A 1 103 ? 26.234 41.438 13.023 1 88.5 103 ASP A O 1
ATOM 803 N N . ALA A 1 104 ? 26 39.219 12.938 1 89.25 104 ALA A N 1
ATOM 804 C CA . ALA A 1 104 ? 26.297 39.25 11.508 1 89.25 104 ALA A CA 1
ATOM 805 C C . ALA A 1 104 ? 25.203 39.969 10.727 1 89.25 104 ALA A C 1
ATOM 807 O O . ALA A 1 104 ? 25.484 40.656 9.758 1 89.25 104 ALA A O 1
ATOM 808 N N . PHE A 1 105 ? 24.031 39.844 11.195 1 90.69 105 PHE A N 1
ATOM 809 C CA . PHE A 1 105 ? 22.891 40.469 10.531 1 90.69 105 PHE A CA 1
ATOM 810 C C . PHE A 1 105 ? 22.922 42 10.734 1 90.69 105 PHE A C 1
ATOM 812 O O . PHE A 1 105 ? 22.672 42.75 9.789 1 90.69 105 PHE A O 1
ATOM 819 N N . GLU A 1 106 ? 23.281 42.406 11.891 1 89.56 106 GLU A N 1
ATOM 820 C CA . GLU A 1 106 ? 23.312 43.844 12.195 1 89.56 106 GLU A CA 1
ATOM 821 C C . GLU A 1 106 ? 24.438 44.531 11.43 1 89.56 106 GLU A C 1
ATOM 823 O O . GLU A 1 106 ? 24.375 45.75 11.203 1 89.56 106 GLU A O 1
ATOM 828 N N . ALA A 1 107 ? 25.438 43.656 11.016 1 87.62 107 ALA A N 1
ATOM 829 C CA . ALA A 1 107 ? 26.562 44.219 10.258 1 87.62 107 ALA A CA 1
ATOM 830 C C . ALA A 1 107 ? 26.266 44.219 8.758 1 87.62 107 ALA A C 1
ATOM 832 O O . ALA A 1 107 ? 26.984 44.844 7.98 1 87.62 107 ALA A O 1
ATOM 833 N N . SER A 1 108 ? 25.203 43.688 8.438 1 88.25 108 SER A N 1
ATOM 834 C CA . SER A 1 108 ? 24.875 43.594 7.023 1 88.25 108 SER A CA 1
ATOM 835 C C . SER A 1 108 ? 24.469 44.938 6.449 1 88.25 108 SER A C 1
ATOM 837 O O . SER A 1 108 ? 23.922 45.781 7.168 1 88.25 108 SER A O 1
ATOM 839 N N . ILE A 1 109 ? 24.719 45.062 5.121 1 83.5 109 ILE A N 1
ATOM 840 C CA . ILE A 1 109 ? 24.438 46.312 4.426 1 83.5 109 ILE A CA 1
ATOM 841 C C . ILE A 1 109 ? 22.938 46.562 4.391 1 83.5 109 ILE A C 1
ATOM 843 O O . ILE A 1 109 ? 22.484 47.719 4.555 1 83.5 109 ILE A O 1
ATOM 847 N N . GLY A 1 110 ? 22.172 45.531 4.18 1 85.56 110 GLY A N 1
ATOM 848 C CA . GLY A 1 110 ? 20.719 45.656 4.098 1 85.56 110 GLY A CA 1
ATOM 849 C C . GLY A 1 110 ? 20.094 46.219 5.359 1 85.56 110 GLY A C 1
ATOM 850 O O . GLY A 1 110 ? 19.172 47.031 5.293 1 85.56 110 GLY A O 1
ATOM 851 N N . PHE A 1 111 ? 20.578 45.844 6.434 1 87.75 111 PHE A N 1
ATOM 852 C CA . PHE A 1 111 ? 20.062 46.312 7.719 1 87.75 111 PHE A CA 1
ATOM 853 C C . PHE A 1 111 ? 20.516 47.719 8.016 1 87.75 111 PHE A C 1
ATOM 855 O O . PHE A 1 111 ? 19.734 48.562 8.477 1 87.75 111 PHE A O 1
ATOM 862 N N . ARG A 1 112 ? 21.719 48.031 7.703 1 85.56 112 ARG A N 1
ATOM 863 C CA . ARG A 1 112 ? 22.297 49.344 7.988 1 85.56 112 ARG A CA 1
ATOM 864 C C . ARG A 1 112 ? 21.641 50.438 7.133 1 85.56 112 ARG A C 1
ATOM 866 O O . ARG A 1 112 ? 21.5 51.562 7.57 1 85.56 112 ARG A O 1
ATOM 873 N N . LYS A 1 113 ? 21.297 49.969 6.004 1 87.75 113 LYS A N 1
ATOM 874 C CA . LYS A 1 113 ? 20.688 50.906 5.07 1 87.75 113 LYS A CA 1
ATOM 875 C C . LYS A 1 113 ? 19.328 51.375 5.582 1 87.75 113 LYS A C 1
ATOM 877 O O . LYS A 1 113 ? 18.875 52.469 5.223 1 87.75 113 LYS A O 1
ATOM 882 N N . LEU A 1 114 ? 18.672 50.656 6.383 1 89.06 114 LEU A N 1
ATOM 883 C CA . LEU A 1 114 ? 17.359 51 6.91 1 89.06 114 LEU A CA 1
ATOM 884 C C . LEU A 1 114 ? 17.484 52.062 7.992 1 89.06 114 LEU A C 1
ATOM 886 O O . LEU A 1 114 ? 16.516 52.781 8.289 1 89.06 114 LEU A O 1
ATOM 890 N N . GLY A 1 115 ? 18.672 52.156 8.57 1 86.69 115 GLY A N 1
ATOM 891 C CA . GLY A 1 115 ? 18.906 53.188 9.586 1 86.69 115 GLY A CA 1
ATOM 892 C C . GLY A 1 115 ? 18.453 52.75 10.969 1 86.69 115 GLY A C 1
ATOM 893 O O . GLY A 1 115 ? 18.266 53.625 11.844 1 86.69 115 GLY A O 1
ATOM 894 N N . TYR A 1 116 ? 18.125 51.562 11.055 1 85.75 116 TYR A N 1
ATOM 895 C CA . TYR A 1 116 ? 17.688 51.062 12.352 1 85.75 116 TYR A CA 1
ATOM 896 C C . TYR A 1 116 ? 18.828 50.375 13.086 1 85.75 116 TYR A C 1
ATOM 898 O O . TYR A 1 116 ? 19.844 50.031 12.477 1 85.75 116 TYR A O 1
ATOM 906 N N . GLY A 1 117 ? 18.688 50.344 14.492 1 84.69 117 GLY A N 1
ATOM 907 C CA . GLY A 1 117 ? 19.719 49.688 15.305 1 84.69 117 GLY A CA 1
ATOM 908 C C . GLY A 1 117 ? 19.25 48.375 15.914 1 84.69 117 GLY A C 1
ATOM 909 O O . GLY A 1 117 ? 18.219 47.844 15.516 1 84.69 117 GLY A O 1
ATOM 910 N N . SER A 1 118 ? 20.078 47.906 16.797 1 89.06 118 SER A N 1
ATOM 911 C CA . SER A 1 118 ? 19.828 46.656 17.484 1 89.06 118 SER A CA 1
ATOM 912 C C . SER A 1 118 ? 18.578 46.75 18.375 1 89.06 118 SER A C 1
ATOM 914 O O . SER A 1 118 ? 17.906 45.75 18.609 1 89.06 118 SER A O 1
ATOM 916 N N . LEU A 1 119 ? 18.328 47.875 18.766 1 89.69 119 LEU A N 1
ATOM 917 C CA . LEU A 1 119 ? 17.188 48.094 19.656 1 89.69 119 LEU A CA 1
ATOM 918 C C . LEU A 1 119 ? 15.875 47.812 18.938 1 89.69 119 LEU A C 1
ATOM 920 O O . LEU A 1 119 ? 14.977 47.188 19.469 1 89.69 119 LEU A O 1
ATOM 924 N N . GLU A 1 120 ? 15.805 48.312 17.75 1 91.44 120 GLU A N 1
ATOM 925 C CA . GLU A 1 120 ? 14.578 48.156 16.969 1 91.44 120 GLU A CA 1
ATOM 926 C C . GLU A 1 120 ? 14.375 46.688 16.594 1 91.44 120 GLU A C 1
ATOM 928 O O . GLU A 1 120 ? 13.242 46.188 16.609 1 91.44 120 GLU A O 1
ATOM 933 N N . LEU A 1 121 ? 15.398 46.094 16.266 1 92.56 121 LEU A N 1
ATOM 934 C CA . LEU A 1 121 ? 15.312 44.656 15.914 1 92.56 121 LEU A CA 1
ATOM 935 C C . LEU A 1 121 ? 14.891 43.844 17.125 1 92.56 121 LEU A C 1
ATOM 937 O O . LEU A 1 121 ? 14 43 17.016 1 92.56 121 LEU A O 1
ATOM 941 N N . ASN A 1 122 ? 15.523 44.062 18.219 1 93.31 122 ASN A N 1
ATOM 942 C CA . ASN A 1 122 ? 15.188 43.344 19.438 1 93.31 122 ASN A CA 1
ATOM 943 C C . ASN A 1 122 ? 13.75 43.594 19.875 1 93.31 122 ASN A C 1
ATOM 945 O O . ASN A 1 122 ? 13.07 42.719 20.391 1 93.31 122 ASN A O 1
ATOM 949 N N . ASN A 1 123 ? 13.367 44.812 19.688 1 93.69 123 ASN A N 1
ATOM 950 C CA . ASN A 1 123 ? 11.984 45.156 20.016 1 93.69 123 ASN A CA 1
ATOM 951 C C . ASN A 1 123 ? 10.992 44.375 19.172 1 93.69 123 ASN A C 1
ATOM 953 O O . ASN A 1 123 ? 9.969 43.906 19.672 1 93.69 123 ASN A O 1
ATOM 957 N N . LEU A 1 124 ? 11.312 44.25 17.922 1 94.31 124 LEU A N 1
ATOM 958 C CA . LEU A 1 124 ? 10.445 43.469 17.031 1 94.31 124 LEU A CA 1
ATOM 959 C C . LEU A 1 124 ? 10.414 42 17.438 1 94.31 124 LEU A C 1
ATOM 961 O O . LEU A 1 124 ? 9.344 41.406 17.531 1 94.31 124 LEU A O 1
ATOM 965 N N . VAL A 1 125 ? 11.539 41.469 17.688 1 94.5 125 VAL A N 1
ATOM 966 C CA . VAL A 1 125 ? 11.664 40.062 18.031 1 94.5 125 VAL A CA 1
ATOM 967 C C . VAL A 1 125 ? 10.93 39.781 19.344 1 94.5 125 VAL A C 1
ATOM 969 O O . VAL A 1 125 ? 10.195 38.812 19.453 1 94.5 125 VAL A O 1
ATOM 972 N N . ASP A 1 126 ? 11.094 40.625 20.297 1 94.38 126 ASP A N 1
ATOM 973 C CA . ASP A 1 126 ? 10.469 40.438 21.609 1 94.38 126 ASP A CA 1
ATOM 974 C C . ASP A 1 126 ? 8.953 40.594 21.516 1 94.38 126 ASP A C 1
ATOM 976 O O . ASP A 1 126 ? 8.211 39.812 22.125 1 94.38 126 ASP A O 1
ATOM 980 N N . ASN A 1 127 ? 8.516 41.594 20.812 1 94.88 127 ASN A N 1
ATOM 981 C CA . ASN A 1 127 ? 7.078 41.812 20.672 1 94.88 127 ASN A CA 1
ATOM 982 C C . ASN A 1 127 ? 6.418 40.688 19.875 1 94.88 127 ASN A C 1
ATOM 984 O O . ASN A 1 127 ? 5.27 40.312 20.125 1 94.88 127 ASN A O 1
ATOM 988 N N . TYR A 1 128 ? 7.16 40.219 18.875 1 96.31 128 TYR A N 1
ATOM 989 C CA . TYR A 1 128 ? 6.621 39.094 18.109 1 96.31 128 TYR A CA 1
ATOM 990 C C . TYR A 1 128 ? 6.469 37.875 19 1 96.31 128 TYR A C 1
ATOM 992 O O . TYR A 1 128 ? 5.461 37.156 18.922 1 96.31 128 TYR A O 1
ATOM 1000 N N . ASP A 1 129 ? 7.426 37.594 19.797 1 95.25 129 ASP A N 1
ATOM 1001 C CA . ASP A 1 129 ? 7.363 36.5 20.734 1 95.25 129 ASP A CA 1
ATOM 1002 C C . ASP A 1 129 ? 6.215 36.656 21.719 1 95.25 129 ASP A C 1
ATOM 1004 O O . ASP A 1 129 ? 5.523 35.719 22.062 1 95.25 129 ASP A O 1
ATOM 1008 N N . TYR A 1 130 ? 6.09 37.875 22.172 1 94.56 130 TYR A N 1
ATOM 1009 C CA . TYR A 1 130 ? 5.004 38.156 23.109 1 94.56 130 TYR A CA 1
ATOM 1010 C C . TYR A 1 130 ? 3.648 37.938 22.438 1 94.56 130 TYR A C 1
ATOM 1012 O O . TYR A 1 130 ? 2.734 37.375 23.062 1 94.56 130 TYR A O 1
ATOM 1020 N N . MET A 1 131 ? 3.537 38.406 21.281 1 95.5 131 MET A N 1
ATOM 1021 C CA . MET A 1 131 ? 2.301 38.219 20.531 1 95.5 131 MET A CA 1
ATOM 1022 C C . MET A 1 131 ? 1.996 36.719 20.375 1 95.5 131 MET A C 1
ATOM 1024 O O . MET A 1 131 ? 0.847 36.312 20.516 1 95.5 131 MET A O 1
ATOM 1028 N N . CYS A 1 132 ? 3.002 35.938 20.078 1 96.44 132 CYS A N 1
ATOM 1029 C CA . CYS A 1 132 ? 2.824 34.5 19.922 1 96.44 132 CYS A CA 1
ATOM 1030 C C . CYS A 1 132 ? 2.375 33.844 21.234 1 96.44 132 CYS A C 1
ATOM 1032 O O . CYS A 1 132 ? 1.529 32.969 21.25 1 96.44 132 CYS A O 1
ATOM 1034 N N . ARG A 1 133 ? 2.885 34.25 22.328 1 95.06 133 ARG A N 1
ATOM 1035 C CA . ARG A 1 133 ? 2.492 33.75 23.641 1 95.06 133 ARG A CA 1
ATOM 1036 C C . ARG A 1 133 ? 1.048 34.094 23.969 1 95.06 133 ARG A C 1
ATOM 1038 O O . ARG A 1 133 ? 0.336 33.312 24.609 1 95.06 133 ARG A O 1
ATOM 1045 N N . ASP A 1 134 ? 0.704 35.281 23.547 1 95.81 134 ASP A N 1
ATOM 1046 C CA . ASP A 1 134 ? -0.687 35.656 23.734 1 95.81 134 ASP A CA 1
ATOM 1047 C C . ASP A 1 134 ? -1.626 34.781 22.906 1 95.81 134 ASP A C 1
ATOM 1049 O O . ASP A 1 134 ? -2.732 34.469 23.344 1 95.81 134 ASP A O 1
ATOM 1053 N N . VAL A 1 135 ? -1.195 34.531 21.734 1 96.19 135 VAL A N 1
ATOM 1054 C CA . VAL A 1 135 ? -1.987 33.656 20.891 1 96.19 135 VAL A CA 1
ATOM 1055 C C . VAL A 1 135 ? -2.143 32.281 21.562 1 96.19 135 VAL A C 1
ATOM 1057 O O . VAL A 1 135 ? -3.232 31.703 21.562 1 96.19 135 VAL A O 1
ATOM 1060 N N . ILE A 1 136 ? -1.082 31.734 22.109 1 96.56 136 ILE A N 1
ATOM 1061 C CA . ILE A 1 136 ? -1.112 30.453 22.797 1 96.56 136 ILE A CA 1
ATOM 1062 C C . ILE A 1 136 ? -2.088 30.516 23.969 1 96.56 136 ILE A C 1
ATOM 1064 O O . ILE A 1 136 ? -2.832 29.562 24.219 1 96.56 136 ILE A O 1
ATOM 1068 N N . ARG A 1 137 ? -2.094 31.609 24.656 1 95.25 137 ARG A N 1
ATOM 1069 C CA . ARG A 1 137 ? -3.027 31.781 25.766 1 95.25 137 ARG A CA 1
ATOM 1070 C C . ARG A 1 137 ? -4.473 31.734 25.281 1 95.25 137 ARG A C 1
ATOM 1072 O O . ARG A 1 137 ? -5.328 31.109 25.922 1 95.25 137 ARG A O 1
ATOM 1079 N N . LEU A 1 138 ? -4.703 32.344 24.234 1 95.38 138 LEU A N 1
ATOM 1080 C CA . LEU A 1 138 ? -6.047 32.344 23.672 1 95.38 138 LEU A CA 1
ATOM 1081 C C . LEU A 1 138 ? -6.449 30.953 23.234 1 95.38 138 LEU A C 1
ATOM 1083 O O . LEU A 1 138 ? -7.602 30.547 23.391 1 95.38 138 LEU A O 1
ATOM 1087 N N . VAL A 1 139 ? -5.531 30.234 22.641 1 94.44 139 VAL A N 1
ATOM 1088 C CA . VAL A 1 139 ? -5.797 28.859 22.219 1 94.44 139 VAL A CA 1
ATOM 1089 C C . VAL A 1 139 ? -6.102 27.984 23.438 1 94.44 139 VAL A C 1
ATOM 1091 O O . VAL A 1 139 ? -7.012 27.156 23.391 1 94.44 139 VAL A O 1
ATOM 1094 N N . ARG A 1 140 ? -5.395 28.172 24.484 1 92.69 140 ARG A N 1
ATOM 1095 C CA . ARG A 1 140 ? -5.617 27.406 25.719 1 92.69 140 ARG A CA 1
ATOM 1096 C C . ARG A 1 140 ? -7.008 27.688 26.281 1 92.69 140 ARG A C 1
ATOM 1098 O O . ARG A 1 140 ? -7.633 26.797 26.859 1 92.69 140 ARG A O 1
ATOM 1105 N N . ASP A 1 141 ? -7.434 28.891 26.062 1 92.06 141 ASP A N 1
ATOM 1106 C CA . ASP A 1 141 ? -8.75 29.297 26.547 1 92.06 141 ASP A CA 1
ATOM 1107 C C . ASP A 1 141 ? -9.828 29 25.516 1 92.06 141 ASP A C 1
ATOM 1109 O O . ASP A 1 141 ? -11.008 29.297 25.734 1 92.06 141 ASP A O 1
ATOM 1113 N N . CYS A 1 142 ? -9.508 28.484 24.438 1 91.06 142 CYS A N 1
ATOM 1114 C CA . CYS A 1 142 ? -10.391 28.125 23.344 1 91.06 142 CYS A CA 1
ATOM 1115 C C . CYS A 1 142 ? -11.117 29.359 22.797 1 91.06 142 CYS A C 1
ATOM 1117 O O . CYS A 1 142 ? -12.289 29.281 22.422 1 91.06 142 CYS A O 1
ATOM 1119 N N . LYS A 1 143 ? -10.484 30.484 22.906 1 91.75 143 LYS A N 1
ATOM 1120 C CA . LYS A 1 143 ? -11 31.703 22.297 1 91.75 143 LYS A CA 1
ATOM 1121 C C . LYS A 1 143 ? -10.406 31.922 20.906 1 91.75 143 LYS A C 1
ATOM 1123 O O . LYS A 1 143 ? -9.633 32.875 20.703 1 91.75 143 LYS A O 1
ATOM 1128 N N . PHE A 1 144 ? -10.852 31.234 19.953 1 91.88 144 PHE A N 1
ATOM 1129 C CA . PHE A 1 144 ? -10.242 31.156 18.625 1 91.88 144 PHE A CA 1
ATOM 1130 C C . PHE A 1 144 ? -10.523 32.406 17.828 1 91.88 144 PHE A C 1
ATOM 1132 O O . PHE A 1 144 ? -9.68 32.875 17.062 1 91.88 144 PHE A O 1
ATOM 1139 N N . THR A 1 145 ? -11.633 33.031 18.016 1 89.06 145 THR A N 1
ATOM 1140 C CA . THR A 1 145 ? -12.016 34.188 17.234 1 89.06 145 THR A CA 1
ATOM 1141 C C . THR A 1 145 ? -11.18 35.406 17.656 1 89.06 145 THR A C 1
ATOM 1143 O O . THR A 1 145 ? -10.969 36.312 16.844 1 89.06 145 THR A O 1
ATOM 1146 N N . ASP A 1 146 ? -10.727 35.406 18.859 1 94.56 146 ASP A N 1
ATOM 1147 C CA . ASP A 1 146 ? -9.953 36.531 19.391 1 94.56 146 ASP A CA 1
ATOM 1148 C C . ASP A 1 146 ? -8.539 36.531 18.797 1 94.56 146 ASP A C 1
ATOM 1150 O O . ASP A 1 146 ? -7.844 37.562 18.875 1 94.56 146 ASP A O 1
ATOM 1154 N N . ILE A 1 147 ? -8.156 35.5 18.219 1 95.56 147 ILE A N 1
ATOM 1155 C CA . ILE A 1 147 ? -6.828 35.406 17.625 1 95.56 147 ILE A CA 1
ATOM 1156 C C . ILE A 1 147 ? -6.715 36.375 16.469 1 95.56 147 ILE A C 1
ATOM 1158 O O . ILE A 1 147 ? -5.672 37 16.281 1 95.56 147 ILE A O 1
ATOM 1162 N N . GLU A 1 148 ? -7.785 36.5 15.758 1 94.25 148 GLU A N 1
ATOM 1163 C CA . GLU A 1 148 ? -7.805 37.438 14.641 1 94.25 148 GLU A CA 1
ATOM 1164 C C . GLU A 1 148 ? -7.523 38.875 15.109 1 94.25 148 GLU A C 1
ATOM 1166 O O . GLU A 1 148 ? -6.793 39.625 14.445 1 94.25 148 GLU A O 1
ATOM 1171 N N . GLU A 1 149 ? -8.062 39.188 16.172 1 94.5 149 GLU A N 1
ATOM 1172 C CA . GLU A 1 149 ? -7.887 40.531 16.703 1 94.5 149 GLU A CA 1
ATOM 1173 C C . GLU A 1 149 ? -6.438 40.781 17.109 1 94.5 149 GLU A C 1
ATOM 1175 O O . GLU A 1 149 ? -5.906 41.875 16.891 1 94.5 149 GLU A O 1
ATOM 1180 N N . ILE A 1 150 ? -5.84 39.812 17.719 1 95.75 150 ILE A N 1
ATOM 1181 C CA . ILE A 1 150 ? -4.453 39.969 18.156 1 95.75 150 ILE A CA 1
ATOM 1182 C C . ILE A 1 150 ? -3.551 40.125 16.922 1 95.75 150 ILE A C 1
ATOM 1184 O O . ILE A 1 150 ? -2.66 40.969 16.922 1 95.75 150 ILE A O 1
ATOM 1188 N N . TRP A 1 151 ? -3.744 39.312 15.922 1 96.44 151 TRP A N 1
ATOM 1189 C CA . TRP A 1 151 ? -2.955 39.406 14.695 1 96.44 151 TRP A CA 1
ATOM 1190 C C . TRP A 1 151 ? -3.191 40.75 14 1 96.44 151 TRP A C 1
ATOM 1192 O O . TRP A 1 151 ? -2.252 41.375 13.492 1 96.44 151 TRP A O 1
ATOM 1202 N N . PHE A 1 152 ? -4.426 41.219 14.039 1 95.12 152 PHE A N 1
ATOM 1203 C CA . PHE A 1 152 ? -4.762 42.531 13.445 1 95.12 152 PHE A CA 1
ATOM 1204 C C . PHE A 1 152 ? -4.035 43.656 14.164 1 95.12 152 PHE A C 1
ATOM 1206 O O . PHE A 1 152 ? -3.451 44.531 13.523 1 95.12 152 PHE A O 1
ATOM 1213 N N . LYS A 1 153 ? -4.039 43.594 15.453 1 95 153 LYS A N 1
ATOM 1214 C CA . LYS A 1 153 ? -3.375 44.594 16.266 1 95 153 LYS A CA 1
ATOM 1215 C C . LYS A 1 153 ? -1.867 44.594 16.016 1 95 153 LYS A C 1
ATOM 1217 O O . LYS A 1 153 ? -1.248 45.656 15.906 1 95 153 LYS A O 1
ATOM 1222 N N . PHE A 1 154 ? -1.292 43.5 15.93 1 96.31 154 PHE A N 1
ATOM 1223 C CA . PHE A 1 154 ? 0.154 43.406 15.766 1 96.31 154 PHE A CA 1
ATOM 1224 C C . PHE A 1 154 ? 0.577 43.969 14.406 1 96.31 154 PHE A C 1
ATOM 1226 O O . PHE A 1 154 ? 1.453 44.844 14.328 1 96.31 154 PHE A O 1
ATOM 1233 N N . TRP A 1 155 ? -0.01 43.469 13.344 1 96.06 155 TRP A N 1
ATOM 1234 C CA . TRP A 1 155 ? 0.448 43.812 11.992 1 96.06 155 TRP A CA 1
ATOM 1235 C C . TRP A 1 155 ? 0.015 45.188 11.586 1 96.06 155 TRP A C 1
ATOM 1237 O O . TRP A 1 155 ? 0.54 45.75 10.625 1 96.06 155 TRP A O 1
ATOM 1247 N N . SER A 1 156 ? -0.95 45.781 12.352 1 93.44 156 SER A N 1
ATOM 1248 C CA . SER A 1 156 ? -1.331 47.188 12.125 1 93.44 156 SER A CA 1
ATOM 1249 C C . SER A 1 156 ? -0.401 48.125 12.867 1 93.44 156 SER A C 1
ATOM 1251 O O . SER A 1 156 ? -0.5 49.344 12.703 1 93.44 156 SER A O 1
ATOM 1253 N N . GLY A 1 157 ? 0.498 47.656 13.633 1 90.88 157 GLY A N 1
ATOM 1254 C CA . GLY A 1 157 ? 1.449 48.469 14.359 1 90.88 157 GLY A CA 1
ATOM 1255 C C . GLY A 1 157 ? 0.931 48.938 15.711 1 90.88 157 GLY A C 1
ATOM 1256 O O . GLY A 1 157 ? 1.432 49.906 16.281 1 90.88 157 GLY A O 1
ATOM 1257 N N . ALA A 1 158 ? -0.058 48.281 16.266 1 86.94 158 ALA A N 1
ATOM 1258 C CA . ALA A 1 158 ? -0.681 48.656 17.516 1 86.94 158 ALA A CA 1
ATOM 1259 C C . ALA A 1 158 ? -0.277 47.719 18.656 1 86.94 158 ALA A C 1
ATOM 1261 O O . ALA A 1 158 ? -0.955 47.656 19.672 1 86.94 158 ALA A O 1
ATOM 1262 N N . TYR A 1 159 ? 0.854 47 18.484 1 87.38 159 TYR A N 1
ATOM 1263 C CA . TYR A 1 159 ? 1.252 46 19.469 1 87.38 159 TYR A CA 1
ATOM 1264 C C . TYR A 1 159 ? 2.67 46.25 19.969 1 87.38 159 TYR A C 1
ATOM 1266 O O . TYR A 1 159 ? 3.443 45.312 20.172 1 87.38 159 TYR A O 1
ATOM 1274 N N . GLY A 1 160 ? 3.105 47.5 20 1 86.06 160 GLY A N 1
ATOM 1275 C CA . GLY A 1 160 ? 4.391 47.844 20.578 1 86.06 160 GLY A CA 1
ATOM 1276 C C . GLY A 1 160 ? 5.438 48.188 19.547 1 86.06 160 GLY A C 1
ATOM 1277 O O . GLY A 1 160 ? 6.504 48.719 19.875 1 86.06 160 GLY A O 1
ATOM 1278 N N . VAL A 1 161 ? 5.266 47.812 18.344 1 89.62 161 VAL A N 1
ATOM 1279 C CA . VAL A 1 161 ? 6.195 48.156 17.281 1 89.62 161 VAL A CA 1
ATOM 1280 C C . VAL A 1 161 ? 5.512 49.094 16.281 1 89.62 161 VAL A C 1
ATOM 1282 O O . VAL A 1 161 ? 4.383 48.844 15.852 1 89.62 161 VAL A O 1
ATOM 1285 N N . ASN A 1 162 ? 6.238 50.062 15.992 1 91.88 162 ASN A N 1
ATOM 1286 C CA . ASN A 1 162 ? 5.711 51 15 1 91.88 162 ASN A CA 1
ATOM 1287 C C . ASN A 1 162 ? 5.547 50.344 13.633 1 91.88 162 ASN A C 1
ATOM 1289 O O . ASN A 1 162 ? 6.387 49.531 13.227 1 91.88 162 ASN A O 1
ATOM 1293 N N . HIS A 1 163 ? 4.496 50.781 12.945 1 94.06 163 HIS A N 1
ATOM 1294 C CA . HIS A 1 163 ? 4.129 50.188 11.68 1 94.06 163 HIS A CA 1
ATOM 1295 C C . HIS A 1 163 ? 5.238 50.344 10.648 1 94.06 163 HIS A C 1
ATOM 1297 O O . HIS A 1 163 ? 5.555 49.406 9.914 1 94.06 163 HIS A O 1
ATOM 1303 N N . ASN A 1 164 ? 5.801 51.469 10.547 1 92.69 164 ASN A N 1
ATOM 1304 C CA . ASN A 1 164 ? 6.855 51.719 9.57 1 92.69 164 ASN A CA 1
ATOM 1305 C C . ASN A 1 164 ? 8.094 50.875 9.852 1 92.69 164 ASN A C 1
ATOM 1307 O O . ASN A 1 164 ? 8.727 50.375 8.922 1 92.69 164 ASN A O 1
ATOM 1311 N N . THR A 1 165 ? 8.391 50.812 11.102 1 92.5 165 THR A N 1
ATOM 1312 C CA . THR A 1 165 ? 9.523 49.969 11.508 1 92.5 165 THR A CA 1
ATOM 1313 C C . THR A 1 165 ? 9.273 48.5 11.18 1 92.5 165 THR A C 1
ATOM 1315 O O . THR A 1 165 ? 10.18 47.812 10.719 1 92.5 165 THR A O 1
ATOM 1318 N N . LEU A 1 166 ? 8.078 48.125 11.414 1 94.31 166 LEU A N 1
ATOM 1319 C CA . LEU A 1 166 ? 7.672 46.75 11.148 1 94.31 166 LEU A CA 1
ATOM 1320 C C . LEU A 1 166 ? 7.805 46.406 9.664 1 94.31 166 LEU A C 1
ATOM 1322 O O . LEU A 1 166 ? 8.367 45.375 9.297 1 94.31 166 LEU A O 1
ATOM 1326 N N . LEU A 1 167 ? 7.387 47.25 8.836 1 94 167 LEU A N 1
ATOM 1327 C CA . LEU A 1 167 ? 7.438 47.062 7.391 1 94 167 LEU A CA 1
ATOM 1328 C C . LEU A 1 167 ? 8.875 47.031 6.895 1 94 167 LEU A C 1
ATOM 1330 O O . LEU A 1 167 ? 9.234 46.219 6.035 1 94 167 LEU A O 1
ATOM 1334 N N . ALA A 1 168 ? 9.641 47.906 7.406 1 93.25 168 ALA A N 1
ATOM 1335 C CA . ALA A 1 168 ? 11.031 48 6.984 1 93.25 168 ALA A CA 1
ATOM 1336 C C . ALA A 1 168 ? 11.82 46.75 7.363 1 93.25 168 ALA A C 1
ATOM 1338 O O . ALA A 1 168 ? 12.547 46.188 6.539 1 93.25 168 ALA A O 1
ATOM 1339 N N . LEU A 1 169 ? 11.594 46.312 8.508 1 93.25 169 LEU A N 1
ATOM 1340 C CA . LEU A 1 169 ? 12.336 45.156 8.992 1 93.25 169 LEU A CA 1
ATOM 1341 C C . LEU A 1 169 ? 11.859 43.875 8.297 1 93.25 169 LEU A C 1
ATOM 1343 O O . LEU A 1 169 ? 12.664 43 7.988 1 93.25 169 LEU A O 1
ATOM 1347 N N . CYS A 1 170 ? 10.594 43.812 8.047 1 93.69 170 CYS A N 1
ATOM 1348 C CA . CYS A 1 170 ? 10.023 42.625 7.426 1 93.69 170 CYS A CA 1
ATOM 1349 C C . CYS A 1 170 ? 10.383 42.562 5.945 1 93.69 170 CYS A C 1
ATOM 1351 O O . CYS A 1 170 ? 10.141 41.531 5.289 1 93.69 170 CYS A O 1
ATOM 1353 N N . SER A 1 171 ? 10.906 43.562 5.418 1 92.38 171 SER A N 1
ATOM 1354 C CA . SER A 1 171 ? 11.367 43.562 4.031 1 92.38 171 SER A CA 1
ATOM 1355 C C . SER A 1 171 ? 12.68 42.781 3.895 1 92.38 171 SER A C 1
ATOM 1357 O O . SER A 1 171 ? 13.055 42.375 2.795 1 92.38 171 SER A O 1
ATOM 1359 N N . LEU A 1 172 ? 13.352 42.562 4.988 1 91.31 172 LEU A N 1
ATOM 1360 C CA . LEU A 1 172 ? 14.617 41.844 4.984 1 91.31 172 LEU A CA 1
ATOM 1361 C C . LEU A 1 172 ? 14.398 40.344 5.059 1 91.31 172 LEU A C 1
ATOM 1363 O O . LEU A 1 172 ? 13.594 39.844 5.863 1 91.31 172 LEU A O 1
ATOM 1367 N N . GLU A 1 173 ? 15.125 39.562 4.324 1 89.75 173 GLU A N 1
ATOM 1368 C CA . GLU A 1 173 ? 14.938 38.125 4.191 1 89.75 173 GLU A CA 1
ATOM 1369 C C . GLU A 1 173 ? 15.25 37.406 5.5 1 89.75 173 GLU A C 1
ATOM 1371 O O . GLU A 1 173 ? 14.555 36.469 5.875 1 89.75 173 GLU A O 1
ATOM 1376 N N . ARG A 1 174 ? 16.234 37.844 6.121 1 91 174 ARG A N 1
ATOM 1377 C CA . ARG A 1 174 ? 16.641 37.156 7.352 1 91 174 ARG A CA 1
ATOM 1378 C C . ARG A 1 174 ? 15.586 37.312 8.438 1 91 174 ARG A C 1
ATOM 1380 O O . ARG A 1 174 ? 15.391 36.406 9.258 1 91 174 ARG A O 1
ATOM 1387 N N . VAL A 1 175 ? 15.008 38.5 8.5 1 93 175 VAL A N 1
ATOM 1388 C CA . VAL A 1 175 ? 13.945 38.75 9.469 1 93 175 VAL A CA 1
ATOM 1389 C C . VAL A 1 175 ? 12.734 37.875 9.133 1 93 175 VAL A C 1
ATOM 1391 O O . VAL A 1 175 ? 12.094 37.312 10.023 1 93 175 VAL A O 1
ATOM 1394 N N . GLN A 1 176 ? 12.453 37.75 7.879 1 93.81 176 GLN A N 1
ATOM 1395 C CA . GLN A 1 176 ? 11.359 36.875 7.441 1 93.81 176 GLN A CA 1
ATOM 1396 C C . GLN A 1 176 ? 11.617 35.438 7.84 1 93.81 176 GLN A C 1
ATOM 1398 O O . GLN A 1 176 ? 10.703 34.75 8.297 1 93.81 176 GLN A O 1
ATOM 1403 N N . GLU A 1 177 ? 12.797 35.031 7.648 1 92.38 177 GLU A N 1
ATOM 1404 C CA . GLU A 1 177 ? 13.172 33.656 8.008 1 92.38 177 GLU A CA 1
ATOM 1405 C C . GLU A 1 177 ? 12.945 33.406 9.492 1 92.38 177 GLU A C 1
ATOM 1407 O O . GLU A 1 177 ? 12.438 32.344 9.875 1 92.38 177 GLU A O 1
ATOM 1412 N N . HIS A 1 178 ? 13.359 34.344 10.266 1 93.69 178 HIS A N 1
ATOM 1413 C CA . HIS A 1 178 ? 13.18 34.188 11.703 1 93.69 178 HIS A CA 1
ATOM 1414 C C . HIS A 1 178 ? 11.703 34.125 12.078 1 93.69 178 HIS A C 1
ATOM 1416 O O . HIS A 1 178 ? 11.289 33.312 12.891 1 93.69 178 HIS A O 1
ATOM 1422 N N . ILE A 1 179 ? 10.938 35 11.492 1 95.19 179 ILE A N 1
ATOM 1423 C CA . ILE A 1 179 ? 9.508 35.062 11.781 1 95.19 179 ILE A CA 1
ATOM 1424 C C . ILE A 1 179 ? 8.844 33.75 11.406 1 95.19 179 ILE A C 1
ATOM 1426 O O . ILE A 1 179 ? 8.016 33.219 12.156 1 95.19 179 ILE A O 1
ATOM 1430 N N . ILE A 1 180 ? 9.227 33.188 10.312 1 94.12 180 ILE A N 1
ATOM 1431 C CA . ILE A 1 180 ? 8.641 31.938 9.852 1 94.12 180 ILE A CA 1
ATOM 1432 C C . ILE A 1 180 ? 9.023 30.812 10.805 1 94.12 180 ILE A C 1
ATOM 1434 O O . ILE A 1 180 ? 8.211 29.938 11.109 1 94.12 180 ILE A O 1
ATOM 1438 N N . GLU A 1 181 ? 10.172 30.812 11.25 1 92.62 181 GLU A N 1
ATOM 1439 C CA . GLU A 1 181 ? 10.609 29.797 12.211 1 92.62 181 GLU A CA 1
ATOM 1440 C C . GLU A 1 181 ? 9.789 29.875 13.5 1 92.62 181 GLU A C 1
ATOM 1442 O O . GLU A 1 181 ? 9.43 28.859 14.07 1 92.62 181 GLU A O 1
ATOM 1447 N N . VAL A 1 182 ? 9.609 31.078 13.945 1 95 182 VAL A N 1
ATOM 1448 C CA . VAL A 1 182 ? 8.82 31.281 15.148 1 95 182 VAL A CA 1
ATOM 1449 C C . VAL A 1 182 ? 7.375 30.859 14.898 1 95 182 VAL A C 1
ATOM 1451 O O . VAL A 1 182 ? 6.734 30.266 15.766 1 95 182 VAL A O 1
ATOM 1454 N N . ASP A 1 183 ? 6.902 31.172 13.703 1 95.81 183 ASP A N 1
ATOM 1455 C CA . ASP A 1 183 ? 5.551 30.766 13.328 1 95.81 183 ASP A CA 1
ATOM 1456 C C . ASP A 1 183 ? 5.395 29.25 13.383 1 95.81 183 ASP A C 1
ATOM 1458 O O . ASP A 1 183 ? 4.402 28.75 13.906 1 95.81 183 ASP A O 1
ATOM 1462 N N . LEU A 1 184 ? 6.285 28.609 12.836 1 92.94 184 LEU A N 1
ATOM 1463 C CA . LEU A 1 184 ? 6.207 27.156 12.789 1 92.94 184 LEU A CA 1
ATOM 1464 C C . LEU A 1 184 ? 6.211 26.562 14.195 1 92.94 184 LEU A C 1
ATOM 1466 O O . LEU A 1 184 ? 5.5 25.594 14.477 1 92.94 184 LEU A O 1
ATOM 1470 N N . ALA A 1 185 ? 6.992 27.172 15.023 1 93.88 185 ALA A N 1
ATOM 1471 C CA . ALA A 1 185 ? 7.004 26.75 16.422 1 93.88 185 ALA A CA 1
ATOM 1472 C C . ALA A 1 185 ? 5.66 27.031 17.094 1 93.88 185 ALA A C 1
ATOM 1474 O O . ALA A 1 185 ? 5.176 26.219 17.891 1 93.88 185 ALA A O 1
ATOM 1475 N N . LEU A 1 186 ? 5.156 28.172 16.812 1 96.38 186 LEU A N 1
ATOM 1476 C CA . LEU A 1 186 ? 3.848 28.547 17.344 1 96.38 186 LEU A CA 1
ATOM 1477 C C . LEU A 1 186 ? 2.777 27.547 16.891 1 96.38 186 LEU A C 1
ATOM 1479 O O . LEU A 1 186 ? 2.01 27.047 17.719 1 96.38 186 LEU A O 1
ATOM 1483 N N . TYR A 1 187 ? 2.764 27.281 15.609 1 95.62 187 TYR A N 1
ATOM 1484 C CA . TYR A 1 187 ? 1.736 26.422 15.047 1 95.62 187 TYR A CA 1
ATOM 1485 C C . TYR A 1 187 ? 1.857 25 15.594 1 95.62 187 TYR A C 1
ATOM 1487 O O . TYR A 1 187 ? 0.851 24.359 15.914 1 95.62 187 TYR A O 1
ATOM 1495 N N . GLN A 1 188 ? 3.023 24.531 15.734 1 94.12 188 GLN A N 1
ATOM 1496 C CA . GLN A 1 188 ? 3.227 23.219 16.328 1 94.12 188 GLN A CA 1
ATOM 1497 C C . GLN A 1 188 ? 2.715 23.188 17.781 1 94.12 188 GLN A C 1
ATOM 1499 O O . GLN A 1 188 ? 2.082 22.219 18.188 1 94.12 188 GLN A O 1
ATOM 1504 N N . THR A 1 189 ? 3.062 24.172 18.484 1 95.5 189 THR A N 1
ATOM 1505 C CA . THR A 1 189 ? 2.627 24.25 19.875 1 95.5 189 THR A CA 1
ATOM 1506 C C . THR A 1 189 ? 1.104 24.281 19.953 1 95.5 189 THR A C 1
ATOM 1508 O O . THR A 1 189 ? 0.517 23.641 20.844 1 95.5 189 THR A O 1
ATOM 1511 N N . CYS A 1 190 ? 0.509 25.016 19.078 1 95.19 190 CYS A N 1
ATOM 1512 C CA . CYS A 1 190 ? -0.948 25.062 19.031 1 95.19 190 CYS A CA 1
ATOM 1513 C C . CYS A 1 190 ? -1.529 23.672 18.812 1 95.19 190 CYS A C 1
ATOM 1515 O O . CYS A 1 190 ? -2.482 23.266 19.484 1 95.19 190 CYS A O 1
ATOM 1517 N N . VAL A 1 191 ? -0.965 22.938 17.875 1 93 191 VAL A N 1
ATOM 1518 C CA . VAL A 1 191 ? -1.438 21.594 17.562 1 93 191 VAL A CA 1
ATOM 1519 C C . VAL A 1 191 ? -1.241 20.688 18.766 1 93 191 VAL A C 1
ATOM 1521 O O . VAL A 1 191 ? -2.129 19.906 19.125 1 93 191 VAL A O 1
ATOM 1524 N N . ASP A 1 192 ? -0.137 20.844 19.453 1 91.81 192 ASP A N 1
ATOM 1525 C CA . ASP A 1 192 ? 0.172 20 20.609 1 91.81 192 ASP A CA 1
ATOM 1526 C C . ASP A 1 192 ? -0.792 20.281 21.766 1 91.81 192 ASP A C 1
ATOM 1528 O O . ASP A 1 192 ? -1.113 19.375 22.547 1 91.81 192 ASP A O 1
ATOM 1532 N N . ILE A 1 193 ? -1.183 21.422 21.844 1 92.94 193 ILE A N 1
ATOM 1533 C CA . ILE A 1 193 ? -2.098 21.812 22.922 1 92.94 193 ILE A CA 1
ATOM 1534 C C . ILE A 1 193 ? -3.502 21.297 22.609 1 92.94 193 ILE A C 1
ATOM 1536 O O . ILE A 1 193 ? -4.184 20.766 23.484 1 92.94 193 ILE A O 1
ATOM 1540 N N . LEU A 1 194 ? -3.9 21.438 21.422 1 91 194 LEU A N 1
ATOM 1541 C CA . LEU A 1 194 ? -5.27 21.109 21.031 1 91 194 LEU A CA 1
ATOM 1542 C C . LEU A 1 194 ? -5.449 19.594 20.922 1 91 194 LEU A C 1
ATOM 1544 O O . LEU A 1 194 ? -6.516 19.062 21.234 1 91 194 LEU A O 1
ATOM 1548 N N . ILE A 1 195 ? -4.398 18.969 20.422 1 88.12 195 ILE A N 1
ATOM 1549 C CA . ILE A 1 195 ? -4.453 17.516 20.25 1 88.12 195 ILE A CA 1
ATOM 1550 C C . ILE A 1 195 ? -3.246 16.875 20.922 1 88.12 195 ILE A C 1
ATOM 1552 O O . ILE A 1 195 ? -2.311 16.438 20.25 1 88.12 195 ILE A O 1
ATOM 1556 N N . PRO A 1 196 ? -3.324 16.766 22.219 1 84.31 196 PRO A N 1
ATOM 1557 C CA . PRO A 1 196 ? -2.16 16.234 22.922 1 84.31 196 PRO A CA 1
ATOM 1558 C C . PRO A 1 196 ? -1.889 14.773 22.625 1 84.31 196 PRO A C 1
ATOM 1560 O O . PRO A 1 196 ? -0.733 14.336 22.625 1 84.31 196 PRO A O 1
ATOM 1563 N N . ASN A 1 197 ? -2.928 13.984 22.5 1 82.19 197 ASN A N 1
ATOM 1564 C CA . ASN A 1 197 ? -2.811 12.586 22.125 1 82.19 197 ASN A CA 1
ATOM 1565 C C . ASN A 1 197 ? -3.717 12.242 20.953 1 82.19 197 ASN A C 1
ATOM 1567 O O . ASN A 1 197 ? -4.938 12.367 21.047 1 82.19 197 ASN A O 1
ATOM 1571 N N . VAL A 1 198 ? -3.086 11.797 20 1 80.38 198 VAL A N 1
ATOM 1572 C CA . VAL A 1 198 ? -3.836 11.633 18.766 1 80.38 198 VAL A CA 1
ATOM 1573 C C . VAL A 1 198 ? -4.719 10.391 18.859 1 80.38 198 VAL A C 1
ATOM 1575 O O . VAL A 1 198 ? -5.848 10.383 18.375 1 80.38 198 VAL A O 1
ATOM 1578 N N . LEU A 1 199 ? -4.277 9.398 19.438 1 81.31 199 LEU A N 1
ATOM 1579 C CA . LEU A 1 199 ? -5.035 8.156 19.469 1 81.31 199 LEU A CA 1
ATOM 1580 C C . LEU A 1 199 ? -5.926 8.086 20.703 1 81.31 199 LEU A C 1
ATOM 1582 O O . LEU A 1 199 ? -7.078 7.66 20.625 1 81.31 199 LEU A O 1
ATOM 1586 N N . LEU A 1 200 ? -5.371 8.43 21.859 1 70.31 200 LEU A N 1
ATOM 1587 C CA . LEU A 1 200 ? -6.098 8.273 23.109 1 70.31 200 LEU A CA 1
ATOM 1588 C C . LEU A 1 200 ? -6.68 9.602 23.578 1 70.31 200 LEU A C 1
ATOM 1590 O O . LEU A 1 200 ? -6.75 9.875 24.781 1 70.31 200 LEU A O 1
ATOM 1594 N N . SER A 1 201 ? -7.066 10.273 22.484 1 69.75 201 SER A N 1
ATOM 1595 C CA . SER A 1 201 ? -7.59 11.594 22.844 1 69.75 201 SER A CA 1
ATOM 1596 C C . SER A 1 201 ? -8.945 11.477 23.516 1 69.75 201 SER A C 1
ATOM 1598 O O . SER A 1 201 ? -9.766 10.633 23.156 1 69.75 201 SER A O 1
ATOM 1600 N N . GLN A 1 202 ? -9 12.211 24.562 1 72 202 GLN A N 1
ATOM 1601 C CA . GLN A 1 202 ? -10.25 12.266 25.312 1 72 202 GLN A CA 1
ATOM 1602 C C . GLN A 1 202 ? -11.094 13.469 24.906 1 72 202 GLN A C 1
ATOM 1604 O O . GLN A 1 202 ? -11.93 13.938 25.672 1 72 202 GLN A O 1
ATOM 1609 N N . LEU A 1 203 ? -10.766 13.844 23.719 1 76.19 203 LEU A N 1
ATOM 1610 C CA . LEU A 1 203 ? -11.531 14.992 23.25 1 76.19 203 LEU A CA 1
ATOM 1611 C C . LEU A 1 203 ? -12.953 14.586 22.906 1 76.19 203 LEU A C 1
ATOM 1613 O O . LEU A 1 203 ? -13.18 13.516 22.328 1 76.19 203 LEU A O 1
ATOM 1617 N N . THR A 1 204 ? -13.805 15.445 23.359 1 78.44 204 THR A N 1
ATOM 1618 C CA . THR A 1 204 ? -15.203 15.227 23 1 78.44 204 THR A CA 1
ATOM 1619 C C . THR A 1 204 ? -15.422 15.523 21.516 1 78.44 204 THR A C 1
ATOM 1621 O O . THR A 1 204 ? -14.656 16.266 20.906 1 78.44 204 THR A O 1
ATOM 1624 N N . PRO A 1 205 ? -16.438 14.945 20.938 1 77.44 205 PRO A N 1
ATOM 1625 C CA . PRO A 1 205 ? -16.734 15.219 19.531 1 77.44 205 PRO A CA 1
ATOM 1626 C C . PRO A 1 205 ? -16.984 16.703 19.266 1 77.44 205 PRO A C 1
ATOM 1628 O O . PRO A 1 205 ? -16.641 17.203 18.188 1 77.44 205 PRO A O 1
ATOM 1631 N N . GLY A 1 206 ? -17.562 17.344 20.25 1 81.31 206 GLY A N 1
ATOM 1632 C CA . GLY A 1 206 ? -17.766 18.766 20.109 1 81.31 206 GLY A CA 1
ATOM 1633 C C . GLY A 1 206 ? -16.484 19.562 20.031 1 81.31 206 GLY A C 1
ATOM 1634 O O . GLY A 1 206 ? -16.344 20.453 19.188 1 81.31 206 GLY A O 1
ATOM 1635 N N . MET A 1 207 ? -15.562 19.203 20.891 1 84.56 207 MET A N 1
ATOM 1636 C CA . MET A 1 207 ? -14.258 19.859 20.875 1 84.56 207 MET A CA 1
ATOM 1637 C C . MET A 1 207 ? -13.516 19.562 19.578 1 84.56 207 MET A C 1
ATOM 1639 O O . MET A 1 207 ? -12.859 20.453 19.031 1 84.56 207 MET A O 1
ATOM 1643 N N . THR A 1 208 ? -13.609 18.406 19.109 1 83.88 208 THR A N 1
ATOM 1644 C CA . THR A 1 208 ? -12.961 18.031 17.859 1 83.88 208 THR A CA 1
ATOM 1645 C C . THR A 1 208 ? -13.508 18.859 16.688 1 83.88 208 THR A C 1
ATOM 1647 O O . THR A 1 208 ? -12.742 19.312 15.844 1 83.88 208 THR A O 1
ATOM 1650 N N . GLN A 1 209 ? -14.742 19 16.719 1 85.38 209 GLN A N 1
ATOM 1651 C CA . GLN A 1 209 ? -15.352 19.797 15.664 1 85.38 209 GLN A CA 1
ATOM 1652 C C . GLN A 1 209 ? -14.93 21.266 15.758 1 85.38 209 GLN A C 1
ATOM 1654 O O . GLN A 1 209 ? -14.727 21.922 14.734 1 85.38 209 GLN A O 1
ATOM 1659 N N . ALA A 1 210 ? -14.891 21.75 16.969 1 88.12 210 ALA A N 1
ATOM 1660 C CA . ALA A 1 210 ? -14.422 23.109 17.172 1 88.12 210 ALA A CA 1
ATOM 1661 C C . ALA A 1 210 ? -13 23.297 16.656 1 88.12 210 ALA A C 1
ATOM 1663 O O . ALA A 1 210 ? -12.688 24.297 16.016 1 88.12 210 ALA A O 1
ATOM 1664 N N . CYS A 1 211 ? -12.172 22.328 16.922 1 89.38 211 CYS A N 1
ATOM 1665 C CA . CYS A 1 211 ? -10.789 22.375 16.469 1 89.38 211 CYS A CA 1
ATOM 1666 C C . CYS A 1 211 ? -10.727 22.328 14.938 1 89.38 211 CYS A C 1
ATOM 1668 O O . CYS A 1 211 ? -9.922 23.047 14.336 1 89.38 211 CYS A O 1
ATOM 1670 N N . ARG A 1 212 ? -11.539 21.578 14.344 1 88.06 212 ARG A N 1
ATOM 1671 C CA . ARG A 1 212 ? -11.578 21.484 12.883 1 88.06 212 ARG A CA 1
ATOM 1672 C C . ARG A 1 212 ? -12.008 22.797 12.258 1 88.06 212 ARG A C 1
ATOM 1674 O O . ARG A 1 212 ? -11.422 23.234 11.258 1 88.06 212 ARG A O 1
ATOM 1681 N N . THR A 1 213 ? -13.023 23.375 12.797 1 89.56 213 THR A N 1
ATOM 1682 C CA . THR A 1 213 ? -13.508 24.656 12.297 1 89.56 213 THR A CA 1
ATOM 1683 C C . THR A 1 213 ? -12.445 25.734 12.461 1 89.56 213 THR A C 1
ATOM 1685 O O . THR A 1 213 ? -12.258 26.562 11.562 1 89.56 213 THR A O 1
ATOM 1688 N N . PHE A 1 214 ? -11.82 25.719 13.617 1 92.38 214 PHE A N 1
ATOM 1689 C CA . PHE A 1 214 ? -10.719 26.641 13.867 1 92.38 214 PHE A CA 1
ATOM 1690 C C . PHE A 1 214 ? -9.641 26.5 12.797 1 92.38 214 PHE A C 1
ATOM 1692 O O . PHE A 1 214 ? -9.188 27.484 12.219 1 92.38 214 PHE A O 1
ATOM 1699 N N . ALA A 1 215 ? -9.289 25.297 12.531 1 92.88 215 ALA A N 1
ATOM 1700 C CA . ALA A 1 215 ? -8.234 25.016 11.562 1 92.88 215 ALA A CA 1
ATOM 1701 C C . ALA A 1 215 ? -8.648 25.469 10.164 1 92.88 215 ALA A C 1
ATOM 1703 O O . ALA A 1 215 ? -7.816 25.953 9.391 1 92.88 215 ALA A O 1
ATOM 1704 N N . LYS A 1 216 ? -9.812 25.328 9.805 1 90.88 216 LYS A N 1
ATOM 1705 C CA . LYS A 1 216 ? -10.312 25.672 8.477 1 90.88 216 LYS A CA 1
ATOM 1706 C C . LYS A 1 216 ? -10.289 27.188 8.258 1 90.88 216 LYS A C 1
ATOM 1708 O O . LYS A 1 216 ? -10.07 27.641 7.133 1 90.88 216 LYS A O 1
ATOM 1713 N N . ASN A 1 217 ? -10.43 27.984 9.297 1 92.75 217 ASN A N 1
ATOM 1714 C CA . ASN A 1 217 ? -10.617 29.422 9.148 1 92.75 217 ASN A CA 1
ATOM 1715 C C . ASN A 1 217 ? -9.352 30.188 9.508 1 92.75 217 ASN A C 1
ATOM 1717 O O . ASN A 1 217 ? -9.25 31.391 9.25 1 92.75 217 ASN A O 1
ATOM 1721 N N . ILE A 1 218 ? -8.406 29.594 10.055 1 93.94 218 ILE A N 1
ATOM 1722 C CA . ILE A 1 218 ? -7.273 30.297 10.648 1 93.94 218 ILE A CA 1
ATOM 1723 C C . ILE A 1 218 ? -6.473 31 9.562 1 93.94 218 ILE A C 1
ATOM 1725 O O . ILE A 1 218 ? -5.898 32.062 9.797 1 93.94 218 ILE A O 1
ATOM 1729 N N . ASP A 1 219 ? -6.387 30.438 8.375 1 93.81 219 ASP A N 1
ATOM 1730 C CA . ASP A 1 219 ? -5.645 31.062 7.289 1 93.81 219 ASP A CA 1
ATOM 1731 C C . ASP A 1 219 ? -6.332 32.344 6.824 1 93.81 219 ASP A C 1
ATOM 1733 O O . ASP A 1 219 ? -5.664 33.312 6.449 1 93.81 219 ASP A O 1
ATOM 1737 N N . VAL A 1 220 ? -7.629 32.344 6.891 1 94.31 220 VAL A N 1
ATOM 1738 C CA . VAL A 1 220 ? -8.398 33.531 6.504 1 94.31 220 VAL A CA 1
ATOM 1739 C C . VAL A 1 220 ? -8.141 34.656 7.5 1 94.31 220 VAL A C 1
ATOM 1741 O O . VAL A 1 220 ? -7.949 35.812 7.102 1 94.31 220 VAL A O 1
ATOM 1744 N N . TYR A 1 221 ? -8.125 34.312 8.805 1 93.44 221 TYR A N 1
ATOM 1745 C CA . TYR A 1 221 ? -7.836 35.281 9.852 1 93.44 221 TYR A CA 1
ATOM 1746 C C . TYR A 1 221 ? -6.477 35.938 9.617 1 93.44 221 TYR A C 1
ATOM 1748 O O . TYR A 1 221 ? -6.359 37.188 9.672 1 93.44 221 TYR A O 1
ATOM 1756 N N . LEU A 1 222 ? -5.512 35.125 9.359 1 96.12 222 LEU A N 1
ATOM 1757 C CA . LEU A 1 222 ? -4.148 35.625 9.195 1 96.12 222 LEU A CA 1
ATOM 1758 C C . LEU A 1 222 ? -4.023 36.469 7.926 1 96.12 222 LEU A C 1
ATOM 1760 O O . LEU A 1 222 ? -3.383 37.531 7.93 1 96.12 222 LEU A O 1
ATOM 1764 N N . ARG A 1 223 ? -4.562 36 6.852 1 95.75 223 ARG A N 1
ATOM 1765 C CA . ARG A 1 223 ? -4.488 36.719 5.578 1 95.75 223 ARG A CA 1
ATOM 1766 C C . ARG A 1 223 ? -5.086 38.125 5.695 1 95.75 223 ARG A C 1
ATOM 1768 O O . ARG A 1 223 ? -4.504 39.094 5.215 1 95.75 223 ARG A O 1
ATOM 1775 N N . LYS A 1 224 ? -6.227 38.25 6.27 1 95.12 224 LYS A N 1
ATOM 1776 C CA . LYS A 1 224 ? -6.883 39.531 6.473 1 95.12 224 LYS A CA 1
ATOM 1777 C C . LYS A 1 224 ? -6.008 40.469 7.297 1 95.12 224 LYS A C 1
ATOM 1779 O O . LYS A 1 224 ? -5.875 41.656 6.965 1 95.12 224 LYS A O 1
ATOM 1784 N N . ALA A 1 225 ? -5.426 39.938 8.352 1 95.62 225 ALA A N 1
ATOM 1785 C CA . ALA A 1 225 ? -4.578 40.75 9.227 1 95.62 225 ALA A CA 1
ATOM 1786 C C . ALA A 1 225 ? -3.338 41.219 8.484 1 95.62 225 ALA A C 1
ATOM 1788 O O . ALA A 1 225 ? -2.926 42.375 8.648 1 95.62 225 ALA A O 1
ATOM 1789 N N . LEU A 1 226 ? -2.746 40.375 7.684 1 96.44 226 LEU A N 1
ATOM 1790 C CA . LEU A 1 226 ? -1.533 40.719 6.949 1 96.44 226 LEU A CA 1
ATOM 1791 C C . LEU A 1 226 ? -1.833 41.719 5.852 1 96.44 226 LEU A C 1
ATOM 1793 O O . LEU A 1 226 ? -1.039 42.625 5.609 1 96.44 226 LEU A O 1
ATOM 1797 N N . GLN A 1 227 ? -2.926 41.531 5.195 1 95.38 227 GLN A N 1
ATOM 1798 C CA . GLN A 1 227 ? -3.324 42.469 4.145 1 95.38 227 GLN A CA 1
ATOM 1799 C C . GLN A 1 227 ? -3.629 43.844 4.715 1 95.38 227 GLN A C 1
ATOM 1801 O O . GLN A 1 227 ? -3.26 44.875 4.125 1 95.38 227 GLN A O 1
ATOM 1806 N N . ASN A 1 228 ? -4.297 43.844 5.781 1 93.38 228 ASN A N 1
ATOM 1807 C CA . ASN A 1 228 ? -4.598 45.125 6.445 1 93.38 228 ASN A CA 1
ATOM 1808 C C . ASN A 1 228 ? -3.324 45.844 6.891 1 93.38 228 ASN A C 1
ATOM 1810 O O . ASN A 1 228 ? -3.287 47.062 6.945 1 93.38 228 ASN A O 1
ATOM 1814 N N . GLY A 1 229 ? -2.357 45.062 7.215 1 93.38 229 GLY A N 1
ATOM 1815 C CA . GLY A 1 229 ? -1.078 45.625 7.625 1 93.38 229 GLY A CA 1
ATOM 1816 C C . GLY A 1 229 ? -0.209 46.031 6.453 1 93.38 229 GLY A C 1
ATOM 1817 O O . GLY A 1 229 ? 0.914 46.531 6.641 1 93.38 229 GLY A O 1
ATOM 1818 N N . LYS A 1 230 ? -0.621 45.844 5.262 1 94.38 230 LYS A N 1
ATOM 1819 C CA . LYS A 1 230 ? 0.059 46.219 4.027 1 94.38 230 LYS A CA 1
ATOM 1820 C C . LYS A 1 230 ? 1.401 45.5 3.896 1 94.38 230 LYS A C 1
ATOM 1822 O O . LYS A 1 230 ? 2.4 46.125 3.506 1 94.38 230 LYS A O 1
ATOM 1827 N N . ILE A 1 231 ? 1.425 44.344 4.281 1 94.06 231 ILE A N 1
ATOM 1828 C CA . ILE A 1 231 ? 2.623 43.531 4.152 1 94.06 231 ILE A CA 1
ATOM 1829 C C . ILE A 1 231 ? 2.805 43.094 2.697 1 94.06 231 ILE A C 1
ATOM 1831 O O . ILE A 1 231 ? 1.83 43 1.948 1 94.06 231 ILE A O 1
ATOM 1835 N N . SER A 1 232 ? 4.039 42.938 2.316 1 93.44 232 SER A N 1
ATOM 1836 C CA . SER A 1 232 ? 4.348 42.531 0.944 1 93.44 232 SER A CA 1
ATOM 1837 C C . SER A 1 232 ? 3.713 41.188 0.595 1 93.44 232 SER A C 1
ATOM 1839 O O . SER A 1 232 ? 3.633 40.312 1.442 1 93.44 232 SER A O 1
ATOM 1841 N N . ASP A 1 233 ? 3.369 41.031 -0.645 1 93.06 233 ASP A N 1
ATOM 1842 C CA . ASP A 1 233 ? 2.705 39.812 -1.106 1 93.06 233 ASP A CA 1
ATOM 1843 C C . ASP A 1 233 ? 3.629 38.594 -0.985 1 93.06 233 ASP A C 1
ATOM 1845 O O . ASP A 1 233 ? 3.172 37.5 -0.707 1 93.06 233 ASP A O 1
ATOM 1849 N N . ALA A 1 234 ? 4.84 38.812 -1.189 1 90.88 234 ALA A N 1
ATOM 1850 C CA . ALA A 1 234 ? 5.801 37.719 -1.109 1 90.88 234 ALA A CA 1
ATOM 1851 C C . ALA A 1 234 ? 5.875 37.156 0.305 1 90.88 234 ALA A C 1
ATOM 1853 O O . ALA A 1 234 ? 5.934 35.938 0.491 1 90.88 234 ALA A O 1
ATOM 1854 N N . PHE A 1 235 ? 5.859 38.094 1.229 1 93.62 235 PHE A N 1
ATOM 1855 C CA . PHE A 1 235 ? 5.941 37.656 2.617 1 93.62 235 PHE A CA 1
ATOM 1856 C C . PHE A 1 235 ? 4.629 37 3.064 1 93.62 235 PHE A C 1
ATOM 1858 O O . PHE A 1 235 ? 4.629 36.062 3.836 1 93.62 235 PHE A O 1
ATOM 1865 N N . ILE A 1 236 ? 3.527 37.562 2.543 1 94.75 236 ILE A N 1
ATOM 1866 C CA . ILE A 1 236 ? 2.219 37 2.857 1 94.75 236 ILE A CA 1
ATOM 1867 C C . ILE A 1 236 ? 2.154 35.531 2.387 1 94.75 236 ILE A C 1
ATOM 1869 O O . ILE A 1 236 ? 1.659 34.656 3.105 1 94.75 236 ILE A O 1
ATOM 1873 N N . LYS A 1 237 ? 2.668 35.281 1.283 1 92.5 237 LYS A N 1
ATOM 1874 C CA . LYS A 1 237 ? 2.66 33.906 0.734 1 92.5 237 LYS A CA 1
ATOM 1875 C C . LYS A 1 237 ? 3.455 32.969 1.618 1 92.5 237 LYS A C 1
ATOM 1877 O O . LYS A 1 237 ? 3.039 31.828 1.839 1 92.5 237 LYS A O 1
ATOM 1882 N N . LYS A 1 238 ? 4.531 33.438 2.115 1 92.31 238 LYS A N 1
ATOM 1883 C CA . LYS A 1 238 ? 5.359 32.594 2.99 1 92.31 238 LYS A CA 1
ATOM 1884 C C . LYS A 1 238 ? 4.633 32.281 4.297 1 92.31 238 LYS A C 1
ATOM 1886 O O . LYS A 1 238 ? 4.652 31.141 4.762 1 92.31 238 LYS A O 1
ATOM 1891 N N . LYS A 1 239 ? 4.004 33.281 4.793 1 94.75 239 LYS A N 1
ATOM 1892 C CA . LYS A 1 239 ? 3.316 33.125 6.07 1 94.75 239 LYS A CA 1
ATOM 1893 C C . LYS A 1 239 ? 2.102 32.219 5.926 1 94.75 239 LYS A C 1
ATOM 1895 O O . LYS A 1 239 ? 1.832 31.391 6.797 1 94.75 239 LYS A O 1
ATOM 1900 N N . ILE A 1 240 ? 1.46 32.375 4.816 1 93.56 240 ILE A N 1
ATOM 1901 C CA . ILE A 1 240 ? 0.278 31.562 4.578 1 93.56 240 ILE A CA 1
ATOM 1902 C C . ILE A 1 240 ? 0.696 30.109 4.328 1 93.56 240 ILE A C 1
ATOM 1904 O O . ILE A 1 240 ? -0 29.172 4.738 1 93.56 240 ILE A O 1
ATOM 1908 N N . GLN A 1 241 ? 1.765 29.922 3.736 1 89.81 241 GLN A N 1
ATOM 1909 C CA . GLN A 1 241 ? 2.27 28.562 3.531 1 89.81 241 GLN A CA 1
ATOM 1910 C C . GLN A 1 241 ? 2.605 27.906 4.859 1 89.81 241 GLN A C 1
ATOM 1912 O O . GLN A 1 241 ? 2.375 26.703 5.035 1 89.81 241 GLN A O 1
ATOM 1917 N N . ALA A 1 242 ? 3.109 28.672 5.734 1 91.75 242 ALA A N 1
ATOM 1918 C CA . ALA A 1 242 ? 3.455 28.125 7.047 1 91.75 242 ALA A CA 1
ATOM 1919 C C . ALA A 1 242 ? 2.207 27.688 7.809 1 91.75 242 ALA A C 1
ATOM 1921 O O . ALA A 1 242 ? 2.199 26.641 8.453 1 91.75 242 ALA A O 1
ATOM 1922 N N . ILE A 1 243 ? 1.187 28.5 7.715 1 94 243 ILE A N 1
ATOM 1923 C CA . ILE A 1 243 ? -0.014 28.188 8.484 1 94 243 ILE A CA 1
ATOM 1924 C C . ILE A 1 243 ? -0.744 27 7.844 1 94 243 ILE A C 1
ATOM 1926 O O . ILE A 1 243 ? -1.517 26.312 8.508 1 94 243 ILE A O 1
ATOM 1930 N N . LYS A 1 244 ? -0.515 26.766 6.57 1 90.12 244 LYS A N 1
ATOM 1931 C CA . LYS A 1 244 ? -1.125 25.625 5.883 1 90.12 244 LYS A CA 1
ATOM 1932 C C . LYS A 1 244 ? -0.643 24.297 6.473 1 90.12 244 LYS A C 1
ATOM 1934 O O . LYS A 1 244 ? -1.39 23.312 6.504 1 90.12 244 LYS A O 1
ATOM 1939 N N . TYR A 1 245 ? 0.536 24.297 6.988 1 89.25 245 TYR A N 1
ATOM 1940 C CA . TYR A 1 245 ? 1.037 23.094 7.637 1 89.25 245 TYR A CA 1
ATOM 1941 C C . TYR A 1 245 ? 0.239 22.781 8.898 1 89.25 245 TYR A C 1
ATOM 1943 O O . TYR A 1 245 ? -0.028 21.609 9.195 1 89.25 245 TYR A O 1
ATOM 1951 N N . MET A 1 246 ? -0.087 23.781 9.555 1 92.31 246 MET A N 1
ATOM 1952 C CA . MET A 1 246 ? -0.907 23.578 10.75 1 92.31 246 MET A CA 1
ATOM 1953 C C . MET A 1 246 ? -2.299 23.078 10.383 1 92.31 246 MET A C 1
ATOM 1955 O O . MET A 1 246 ? -2.832 22.188 11.031 1 92.31 246 MET A O 1
ATOM 1959 N N . GLN A 1 247 ? -2.812 23.703 9.344 1 91.5 247 GLN A N 1
ATOM 1960 C CA . GLN A 1 247 ? -4.145 23.297 8.898 1 91.5 247 GLN A CA 1
ATOM 1961 C C . GLN A 1 247 ? -4.172 21.828 8.484 1 91.5 247 GLN A C 1
ATOM 1963 O O . GLN A 1 247 ? -5.074 21.094 8.875 1 91.5 247 GLN A O 1
ATOM 1968 N N . GLN A 1 248 ? -3.215 21.484 7.77 1 86.62 248 GLN A N 1
ATOM 1969 C CA . GLN A 1 248 ? -3.133 20.109 7.309 1 86.62 248 GLN A CA 1
ATOM 1970 C C . GLN A 1 248 ? -2.91 19.156 8.477 1 86.62 248 GLN A C 1
ATOM 1972 O O . GLN A 1 248 ? -3.51 18.078 8.523 1 86.62 248 GLN A O 1
ATOM 1977 N N . GLY A 1 249 ? -2.041 19.562 9.336 1 88.44 249 GLY A N 1
ATOM 1978 C CA . GLY A 1 249 ? -1.805 18.734 10.508 1 88.44 249 GLY A CA 1
ATOM 1979 C C . GLY A 1 249 ? -3.045 18.547 11.359 1 88.44 249 GLY A C 1
ATOM 1980 O O . GLY A 1 249 ? -3.359 17.422 11.773 1 88.44 249 GLY A O 1
ATOM 1981 N N . MET A 1 250 ? -3.73 19.609 11.57 1 90.88 250 MET A N 1
ATOM 1982 C CA . MET A 1 250 ? -4.945 19.562 12.383 1 90.88 250 MET A CA 1
ATOM 1983 C C . MET A 1 250 ? -6.004 18.672 11.719 1 90.88 250 MET A C 1
ATOM 1985 O O . MET A 1 250 ? -6.695 17.906 12.391 1 90.88 250 MET A O 1
ATOM 1989 N N . LYS A 1 251 ? -6.125 18.828 10.453 1 87.31 251 LYS A N 1
ATOM 1990 C CA . LYS A 1 251 ? -7.09 18.016 9.719 1 87.31 251 LYS A CA 1
ATOM 1991 C C . LYS A 1 251 ? -6.766 16.531 9.852 1 87.31 251 LYS A C 1
ATOM 1993 O O . LYS A 1 251 ? -7.652 15.719 10.125 1 87.31 251 LYS A O 1
ATOM 1998 N N . ARG A 1 252 ? -5.59 16.203 9.68 1 85.88 252 ARG A N 1
ATOM 1999 C CA . ARG A 1 252 ? -5.16 14.805 9.758 1 85.88 252 ARG A CA 1
ATOM 2000 C C . ARG A 1 252 ? -5.355 14.25 11.164 1 85.88 252 ARG A C 1
ATOM 2002 O O . ARG A 1 252 ? -5.875 13.141 11.328 1 85.88 252 ARG A O 1
ATOM 2009 N N . TYR A 1 253 ? -4.973 15.039 12.148 1 88.56 253 TYR A N 1
ATOM 2010 C CA . TYR A 1 253 ? -5 14.539 13.523 1 88.56 253 TYR A CA 1
ATOM 2011 C C . TYR A 1 253 ? -6.43 14.477 14.047 1 88.56 253 TYR A C 1
ATOM 2013 O O . TYR A 1 253 ? -6.77 13.586 14.828 1 88.56 253 TYR A O 1
ATOM 2021 N N . THR A 1 254 ? -7.254 15.352 13.68 1 86.75 254 THR A N 1
ATOM 2022 C CA . THR A 1 254 ? -8.656 15.273 14.062 1 86.75 254 THR A CA 1
ATOM 2023 C C . THR A 1 254 ? -9.344 14.094 13.375 1 86.75 254 THR A C 1
ATOM 2025 O O . THR A 1 254 ? -10.227 13.461 13.953 1 86.75 254 THR A O 1
ATOM 2028 N N . SER A 1 255 ? -8.945 13.922 12.141 1 84.56 255 SER A N 1
ATOM 2029 C CA . SER A 1 255 ? -9.469 12.75 11.445 1 84.56 255 SER A CA 1
ATOM 2030 C C . SER A 1 255 ? -9.055 11.461 12.148 1 84.56 255 SER A C 1
ATOM 2032 O O . SER A 1 255 ? -9.859 10.539 12.297 1 84.56 255 SER A O 1
ATOM 2034 N N . LEU A 1 256 ? -7.855 11.422 12.539 1 87.19 256 LEU A N 1
ATOM 2035 C CA . LEU A 1 256 ? -7.348 10.266 13.273 1 87.19 256 LEU A CA 1
ATOM 2036 C C . LEU A 1 256 ? -8.109 10.078 14.578 1 87.19 256 LEU A C 1
ATOM 2038 O O . LEU A 1 256 ? -8.398 8.945 14.977 1 87.19 256 LEU A O 1
ATOM 2042 N N . ASN A 1 257 ? -8.406 11.125 15.211 1 84.38 257 ASN A N 1
ATOM 2043 C CA . ASN A 1 257 ? -9.164 11.055 16.453 1 84.38 257 ASN A CA 1
ATOM 2044 C C . ASN A 1 257 ? -10.57 10.5 16.203 1 84.38 257 ASN A C 1
ATOM 2046 O O . ASN A 1 257 ? -11.086 9.727 17.016 1 84.38 257 ASN A O 1
ATOM 2050 N N . HIS A 1 258 ? -11.047 10.984 15.18 1 81.62 258 HIS A N 1
ATOM 2051 C CA . HIS A 1 258 ? -12.367 10.492 14.812 1 81.62 258 HIS A CA 1
ATOM 2052 C C . HIS A 1 258 ? -12.344 8.984 14.547 1 81.62 258 HIS A C 1
ATOM 2054 O O . HIS A 1 258 ? -13.227 8.258 15 1 81.62 258 HIS A O 1
ATOM 2060 N N . LEU A 1 259 ? -11.414 8.57 13.867 1 85.88 259 LEU A N 1
ATOM 2061 C CA . LEU A 1 259 ? -11.258 7.148 13.578 1 85.88 259 LEU A CA 1
ATOM 2062 C C . LEU A 1 259 ? -11.016 6.355 14.859 1 85.88 259 LEU A C 1
ATOM 2064 O O . LEU A 1 259 ? -11.523 5.242 15 1 85.88 259 LEU A O 1
ATOM 2068 N N . ALA A 1 260 ? -10.258 6.926 15.695 1 87.44 260 ALA A N 1
ATOM 2069 C CA . ALA A 1 260 ? -9.984 6.266 16.969 1 87.44 260 ALA A CA 1
ATOM 2070 C C . ALA A 1 260 ? -11.266 6.07 17.781 1 87.44 260 ALA A C 1
ATOM 2072 O O . ALA A 1 260 ? -11.477 5.012 18.375 1 87.44 260 ALA A O 1
ATOM 2073 N N . HIS A 1 261 ? -12.086 7.043 17.766 1 84 261 HIS A N 1
ATOM 2074 C CA . HIS A 1 261 ? -13.359 6.949 18.453 1 84 261 HIS A CA 1
ATOM 2075 C C . HIS A 1 261 ? -14.242 5.859 17.859 1 84 261 HIS A C 1
ATOM 2077 O O . HIS A 1 261 ? -14.867 5.09 18.578 1 84 261 HIS A O 1
ATOM 2083 N N . ALA A 1 262 ? -14.305 5.875 16.594 1 84.12 262 ALA A N 1
ATOM 2084 C CA . ALA A 1 262 ? -15.102 4.867 15.891 1 84.12 262 ALA A CA 1
ATOM 2085 C C . ALA A 1 262 ? -14.547 3.465 16.141 1 84.12 262 ALA A C 1
ATOM 2087 O O . ALA A 1 262 ? -15.312 2.52 16.359 1 84.12 262 ALA A O 1
ATOM 2088 N N . ALA A 1 263 ? -13.305 3.346 16.094 1 88 263 ALA A N 1
ATOM 2089 C CA . ALA A 1 263 ? -12.664 2.049 16.297 1 88 263 ALA A CA 1
ATOM 2090 C C . ALA A 1 263 ? -12.875 1.552 17.734 1 88 263 ALA A C 1
ATOM 2092 O O . ALA A 1 263 ? -13.023 0.349 17.953 1 88 263 ALA A O 1
ATOM 2093 N N . ARG A 1 264 ? -12.781 2.432 18.703 1 86.56 264 ARG A N 1
ATOM 2094 C CA . ARG A 1 264 ? -13.055 2.062 20.094 1 86.56 264 ARG A CA 1
ATOM 2095 C C . ARG A 1 264 ? -14.453 1.459 20.234 1 86.56 264 ARG A C 1
ATOM 2097 O O . ARG A 1 264 ? -14.648 0.511 21 1 86.56 264 ARG A O 1
ATOM 2104 N N . GLY A 1 265 ? -15.391 2.014 19.531 1 87.12 265 GLY A N 1
ATOM 2105 C CA . GLY A 1 265 ? -16.75 1.478 19.547 1 87.12 265 GLY A CA 1
ATOM 2106 C C . GLY A 1 265 ? -16.828 0.043 19.062 1 87.12 265 GLY A C 1
ATOM 2107 O O . GLY A 1 265 ? -17.594 -0.755 19.594 1 87.12 265 GLY A O 1
ATOM 2108 N N . VAL A 1 266 ? -16 -0.281 18.141 1 89.56 266 VAL A N 1
ATOM 2109 C CA . VAL A 1 266 ? -15.984 -1.629 17.578 1 89.56 266 VAL A CA 1
ATOM 2110 C C . VAL A 1 266 ? -15.227 -2.568 18.516 1 89.56 266 VAL A C 1
ATOM 2112 O O . VAL A 1 266 ? -15.68 -3.684 18.781 1 89.56 266 VAL A O 1
ATOM 2115 N N . LEU A 1 267 ? -14.148 -2.113 19.047 1 89.31 267 LEU A N 1
ATOM 2116 C CA . LEU A 1 267 ? -13.258 -2.949 19.844 1 89.31 267 LEU A CA 1
ATOM 2117 C C . LEU A 1 267 ? -13.859 -3.215 21.219 1 89.31 267 LEU A C 1
ATOM 2119 O O . LEU A 1 267 ? -13.469 -4.164 21.906 1 89.31 267 LEU A O 1
ATOM 2123 N N . MET A 1 268 ? -14.789 -2.422 21.609 1 89.69 268 MET A N 1
ATOM 2124 C CA . MET A 1 268 ? -15.422 -2.58 22.922 1 89.69 268 MET A CA 1
ATOM 2125 C C . MET A 1 268 ? -16.578 -3.568 22.859 1 89.69 268 MET A C 1
ATOM 2127 O O . MET A 1 268 ? -17.047 -4.051 23.891 1 89.69 268 MET A O 1
ATOM 2131 N N . LYS A 1 269 ? -17 -3.855 21.672 1 92.31 269 LYS A N 1
ATOM 2132 C CA . LYS A 1 269 ? -18.078 -4.82 21.484 1 92.31 269 LYS A CA 1
ATOM 2133 C C . LYS A 1 269 ? -17.531 -6.234 21.328 1 92.31 269 LYS A C 1
ATOM 2135 O O . LYS A 1 269 ? -17.062 -6.605 20.25 1 92.31 269 LYS A O 1
ATOM 2140 N N . GLY A 1 270 ? -17.766 -7 22.328 1 90.69 270 GLY A N 1
ATOM 2141 C CA . GLY A 1 270 ? -17.219 -8.344 22.359 1 90.69 270 GLY A CA 1
ATOM 2142 C C . GLY A 1 270 ? -17.688 -9.211 21.219 1 90.69 270 GLY A C 1
ATOM 2143 O O . GLY A 1 270 ? -16.906 -9.984 20.656 1 90.69 270 GLY A O 1
ATOM 2144 N N . GLU A 1 271 ? -18.906 -9.062 20.844 1 92.5 271 GLU A N 1
ATOM 2145 C CA . GLU A 1 271 ? -19.453 -9.867 19.75 1 92.5 271 GLU A CA 1
ATOM 2146 C C . GLU A 1 271 ? -18.781 -9.547 18.422 1 92.5 271 GLU A C 1
ATOM 2148 O O . GLU A 1 271 ? -18.484 -10.445 17.641 1 92.5 271 GLU A O 1
ATOM 2153 N N . GLN A 1 272 ? -18.609 -8.32 18.219 1 92.5 272 GLN A N 1
ATOM 2154 C CA . GLN A 1 272 ? -17.969 -7.898 16.984 1 92.5 272 GLN A CA 1
ATOM 2155 C C . GLN A 1 272 ? -16.516 -8.359 16.922 1 92.5 272 GLN A C 1
ATOM 2157 O O . GLN A 1 272 ? -16.047 -8.844 15.898 1 92.5 272 GLN A O 1
ATOM 2162 N N . VAL A 1 273 ? -15.844 -8.211 18 1 94.19 273 VAL A N 1
ATOM 2163 C CA . VAL A 1 273 ? -14.445 -8.602 18.047 1 94.19 273 VAL A CA 1
ATOM 2164 C C . VAL A 1 273 ? -14.32 -10.117 17.906 1 94.19 273 VAL A C 1
ATOM 2166 O O . VAL A 1 273 ? -13.391 -10.617 17.281 1 94.19 273 VAL A O 1
ATOM 2169 N N . GLY A 1 274 ? -15.203 -10.773 18.531 1 94.19 274 GLY A N 1
ATOM 2170 C CA . GLY A 1 274 ? -15.219 -12.219 18.375 1 94.19 274 GLY A CA 1
ATOM 2171 C C . GLY A 1 274 ? -15.414 -12.656 16.922 1 94.19 274 GLY A C 1
ATOM 2172 O O . GLY A 1 274 ? -14.742 -13.57 16.453 1 94.19 274 GLY A O 1
ATOM 2173 N N . GLN A 1 275 ? -16.297 -12.047 16.266 1 94.44 275 GLN A N 1
ATOM 2174 C CA . GLN A 1 275 ? -16.516 -12.32 14.844 1 94.44 275 GLN A CA 1
ATOM 2175 C C . GLN A 1 275 ? -15.289 -11.992 14.016 1 94.44 275 GLN A C 1
ATOM 2177 O O . GLN A 1 275 ? -14.953 -12.711 13.07 1 94.44 275 GLN A O 1
ATOM 2182 N N . MET A 1 276 ? -14.734 -10.891 14.375 1 94.75 276 MET A N 1
ATOM 2183 C CA . MET A 1 276 ? -13.508 -10.508 13.68 1 94.75 276 MET A CA 1
ATOM 2184 C C . MET A 1 276 ? -12.43 -11.578 13.859 1 94.75 276 MET A C 1
ATOM 2186 O O . MET A 1 276 ? -11.719 -11.914 12.906 1 94.75 276 MET A O 1
ATOM 2190 N N . HIS A 1 2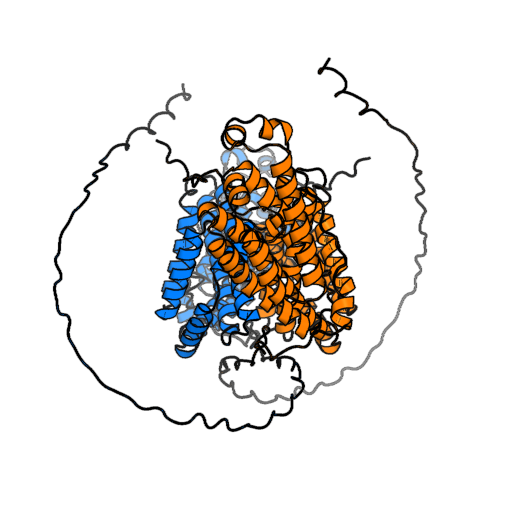77 ? -12.328 -12.055 15.047 1 95.25 277 HIS A N 1
ATOM 2191 C CA . HIS A 1 277 ? -11.336 -13.086 15.328 1 95.25 277 HIS A CA 1
ATOM 2192 C C . HIS A 1 277 ? -11.594 -14.344 14.492 1 95.25 277 HIS A C 1
ATOM 2194 O O . HIS A 1 277 ? -10.664 -14.922 13.938 1 95.25 277 HIS A O 1
ATOM 2200 N N . GLN A 1 278 ? -12.766 -14.727 14.328 1 94.88 278 GLN A N 1
ATOM 2201 C CA . GLN A 1 278 ? -13.141 -15.906 13.562 1 94.88 278 GLN A CA 1
ATOM 2202 C C . GLN A 1 278 ? -12.859 -15.703 12.07 1 94.88 278 GLN A C 1
ATOM 2204 O O . GLN A 1 278 ? -12.336 -16.594 11.414 1 94.88 278 GLN A O 1
ATOM 2209 N N . ASP A 1 279 ? -13.219 -14.594 11.648 1 94.56 279 ASP A N 1
ATOM 2210 C CA . ASP A 1 279 ? -12.984 -14.297 10.234 1 94.56 279 ASP A CA 1
ATOM 2211 C C . ASP A 1 279 ? -11.492 -14.211 9.93 1 94.56 279 ASP A C 1
ATOM 2213 O O . ASP A 1 279 ? -11.047 -14.633 8.859 1 94.56 279 ASP A O 1
ATOM 2217 N N . TYR A 1 280 ? -10.758 -13.641 10.82 1 94.44 280 TYR A N 1
ATOM 2218 C CA . TYR A 1 280 ? -9.336 -13.461 10.594 1 94.44 280 TYR A CA 1
ATOM 2219 C C . TYR A 1 280 ? -8.602 -14.797 10.594 1 94.44 280 TYR A C 1
ATOM 2221 O O . TYR A 1 280 ? -7.59 -14.961 9.906 1 94.44 280 TYR A O 1
ATOM 2229 N N . GLN A 1 281 ? -9.062 -15.711 11.289 1 92.94 281 GLN A N 1
ATOM 2230 C CA . GLN A 1 281 ? -8.453 -17.031 11.328 1 92.94 281 GLN A CA 1
ATOM 2231 C C . GLN A 1 281 ? -8.531 -17.719 9.969 1 92.94 281 GLN A C 1
ATOM 2233 O O . GLN A 1 281 ? -7.703 -18.578 9.648 1 92.94 281 GLN A O 1
ATOM 2238 N N . LYS A 1 282 ? -9.422 -17.312 9.211 1 91.69 282 LYS A N 1
ATOM 2239 C CA . LYS A 1 282 ? -9.625 -17.922 7.898 1 91.69 282 LYS A CA 1
ATOM 2240 C C . LYS A 1 282 ? -8.703 -17.297 6.855 1 91.69 282 LYS A C 1
ATOM 2242 O O . LYS A 1 282 ? -8.562 -17.828 5.75 1 91.69 282 LYS A O 1
ATOM 2247 N N . VAL A 1 283 ? -8.156 -16.234 7.172 1 90.31 283 VAL A N 1
ATOM 2248 C CA . VAL A 1 283 ? -7.27 -15.555 6.234 1 90.31 283 VAL A CA 1
ATOM 2249 C C . VAL A 1 283 ? -6.004 -16.375 6.027 1 90.31 283 VAL A C 1
ATOM 2251 O O . VAL A 1 283 ? -5.387 -16.844 6.992 1 90.31 283 VAL A O 1
ATOM 2254 N N . ASP A 1 284 ? -5.629 -16.609 4.793 1 85.5 284 ASP A N 1
ATOM 2255 C CA . ASP A 1 284 ? -4.402 -17.312 4.457 1 85.5 284 ASP A CA 1
ATOM 2256 C C . ASP A 1 284 ? -3.207 -16.359 4.406 1 85.5 284 ASP A C 1
ATOM 2258 O O . ASP A 1 284 ? -2.889 -15.812 3.348 1 85.5 284 ASP A O 1
ATOM 2262 N N . ILE A 1 285 ? -2.488 -16.281 5.445 1 86 285 ILE A N 1
ATOM 2263 C CA . ILE A 1 285 ? -1.388 -15.328 5.57 1 86 285 ILE A CA 1
ATOM 2264 C C . ILE A 1 285 ? -0.221 -15.773 4.695 1 86 285 ILE A C 1
ATOM 2266 O O . ILE A 1 285 ? 0.556 -14.945 4.215 1 86 285 ILE A O 1
ATOM 2270 N N . ASN A 1 286 ? -0.093 -17.016 4.453 1 82.44 286 ASN A N 1
ATOM 2271 C CA . ASN A 1 286 ? 0.976 -17.5 3.59 1 82.44 286 ASN A CA 1
ATOM 2272 C C . ASN A 1 286 ? 0.772 -17.062 2.143 1 82.44 286 ASN A C 1
ATOM 2274 O O . ASN A 1 286 ? 1.727 -16.688 1.465 1 82.44 286 ASN A O 1
ATOM 2278 N N . ALA A 1 287 ? -0.423 -17.188 1.735 1 79.88 287 ALA A N 1
ATOM 2279 C CA . ALA A 1 287 ? -0.727 -16.734 0.383 1 79.88 287 ALA A CA 1
ATOM 2280 C C . ALA A 1 287 ? -0.497 -15.227 0.252 1 79.88 287 ALA A C 1
ATOM 2282 O O . ALA A 1 287 ? -0.001 -14.758 -0.774 1 79.88 287 ALA A O 1
ATOM 2283 N N . VAL A 1 288 ? -0.869 -14.555 1.31 1 85.88 288 VAL A N 1
ATOM 2284 C CA . VAL A 1 288 ? -0.661 -13.109 1.334 1 85.88 288 VAL A CA 1
ATOM 2285 C C . VAL A 1 288 ? 0.833 -12.805 1.273 1 85.88 288 VAL A C 1
ATOM 2287 O O . VAL A 1 288 ? 1.264 -11.93 0.518 1 85.88 288 VAL A O 1
ATOM 2290 N N . HIS A 1 289 ? 1.606 -13.531 1.979 1 84.94 289 HIS A N 1
ATOM 2291 C CA . HIS A 1 289 ? 3.041 -13.266 2.025 1 84.94 289 HIS A CA 1
ATOM 2292 C C . HIS A 1 289 ? 3.711 -13.648 0.709 1 84.94 289 HIS A C 1
ATOM 2294 O O . HIS A 1 289 ? 4.695 -13.023 0.307 1 84.94 289 HIS A O 1
ATOM 2300 N N . GLN A 1 290 ? 3.217 -14.602 0.105 1 79.19 290 GLN A N 1
ATOM 2301 C CA . GLN A 1 290 ? 3.787 -15 -1.178 1 79.19 290 GLN A CA 1
ATOM 2302 C C . GLN A 1 290 ? 3.695 -13.859 -2.193 1 79.19 290 GLN A C 1
ATOM 2304 O O . GLN A 1 290 ? 4.656 -13.594 -2.918 1 79.19 290 GLN A O 1
ATOM 2309 N N . GLN A 1 291 ? 2.611 -13.258 -2.178 1 79.88 291 GLN A N 1
ATOM 2310 C CA . GLN A 1 291 ? 2.416 -12.164 -3.119 1 79.88 291 GLN A CA 1
ATOM 2311 C C . GLN A 1 291 ? 3.098 -10.883 -2.627 1 79.88 291 GLN A C 1
ATOM 2313 O O . GLN A 1 291 ? 3.9 -10.289 -3.348 1 79.88 291 GLN A O 1
ATOM 2318 N N . ALA A 1 292 ? 2.764 -10.539 -1.41 1 86.62 292 ALA A N 1
ATOM 2319 C CA . ALA A 1 292 ? 3.287 -9.289 -0.863 1 86.62 292 ALA A CA 1
ATOM 2320 C C . ALA A 1 292 ? 4.785 -9.398 -0.584 1 86.62 292 ALA A C 1
ATOM 2322 O O . ALA A 1 292 ? 5.516 -8.414 -0.692 1 86.62 292 ALA A O 1
ATOM 2323 N N . GLY A 1 293 ? 5.227 -10.57 -0.212 1 84.19 293 GLY A N 1
ATOM 2324 C CA . GLY A 1 293 ? 6.633 -10.758 0.103 1 84.19 293 GLY A CA 1
ATOM 2325 C C . GLY A 1 293 ? 7.547 -10.516 -1.083 1 84.19 293 GLY A C 1
ATOM 2326 O O . GLY A 1 293 ? 8.641 -9.969 -0.93 1 84.19 293 GLY A O 1
ATOM 2327 N N . TRP A 1 294 ? 7.078 -10.891 -2.184 1 83.25 294 TRP A N 1
ATOM 2328 C CA . TRP A 1 294 ? 7.855 -10.688 -3.4 1 83.25 294 TRP A CA 1
ATOM 2329 C C . TRP A 1 294 ? 7.965 -9.203 -3.732 1 83.25 294 TRP A C 1
ATOM 2331 O O . TRP A 1 294 ? 9.023 -8.734 -4.148 1 83.25 294 TRP A O 1
ATOM 2341 N N . ILE A 1 295 ? 6.938 -8.484 -3.494 1 87.31 295 ILE A N 1
ATOM 2342 C CA . ILE A 1 295 ? 6.895 -7.07 -3.855 1 87.31 295 ILE A CA 1
ATOM 2343 C C . ILE A 1 295 ? 7.652 -6.25 -2.814 1 87.31 295 ILE A C 1
ATOM 2345 O O . ILE A 1 295 ? 8.469 -5.391 -3.164 1 87.31 295 ILE A O 1
ATOM 2349 N N . CYS A 1 296 ? 7.336 -6.48 -1.56 1 87.69 296 CYS A N 1
ATOM 2350 C CA . CYS A 1 296 ? 7.836 -5.648 -0.47 1 87.69 296 CYS A CA 1
ATOM 2351 C C . CYS A 1 296 ? 9.234 -6.078 -0.052 1 87.69 296 CYS A C 1
ATOM 2353 O O . CYS A 1 296 ? 9.984 -5.293 0.536 1 87.69 296 CYS A O 1
ATOM 2355 N N . GLY A 1 297 ? 9.641 -7.258 -0.283 1 80.94 297 GLY A N 1
ATOM 2356 C CA . GLY A 1 297 ? 10.93 -7.762 0.155 1 80.94 297 GLY A CA 1
ATOM 2357 C C . GLY A 1 297 ? 11.031 -7.906 1.661 1 80.94 297 GLY A C 1
ATOM 2358 O O . GLY A 1 297 ? 12.109 -7.723 2.234 1 80.94 297 GLY A O 1
ATOM 2359 N N . CYS A 1 298 ? 9.906 -8.086 2.266 1 81.94 298 CYS A N 1
ATOM 2360 C CA . CYS A 1 298 ? 9.883 -8.188 3.721 1 81.94 298 CYS A CA 1
ATOM 2361 C C . CYS A 1 298 ? 10.266 -9.594 4.172 1 81.94 298 CYS A C 1
ATOM 2363 O O . CYS A 1 298 ? 10.055 -10.562 3.438 1 81.94 298 CYS A O 1
ATOM 2365 N N . ASP A 1 299 ? 10.82 -9.617 5.367 1 80.69 299 ASP A N 1
ATOM 2366 C CA . ASP A 1 299 ? 11.156 -10.898 5.988 1 80.69 299 ASP A CA 1
ATOM 2367 C C . ASP A 1 299 ? 9.898 -11.633 6.438 1 80.69 299 ASP A C 1
ATOM 2369 O O . ASP A 1 299 ? 9.008 -11.039 7.043 1 80.69 299 ASP A O 1
ATOM 2373 N N . SER A 1 300 ? 9.875 -12.875 6.184 1 82.69 300 SER A N 1
ATOM 2374 C CA . SER A 1 300 ? 8.719 -13.695 6.512 1 82.69 300 SER A CA 1
ATOM 2375 C C . SER A 1 300 ? 8.547 -13.828 8.023 1 82.69 300 SER A C 1
ATOM 2377 O O . SER A 1 300 ? 7.418 -13.875 8.523 1 82.69 300 SER A O 1
ATOM 2379 N N . VAL A 1 301 ? 9.594 -13.812 8.703 1 84.75 301 VAL A N 1
ATOM 2380 C CA . VAL A 1 301 ? 9.531 -14 10.148 1 84.75 301 VAL A CA 1
ATOM 2381 C C . VAL A 1 301 ? 8.852 -12.789 10.797 1 84.75 301 VAL A C 1
ATOM 2383 O O . VAL A 1 301 ? 7.98 -12.945 11.648 1 84.75 301 VAL A O 1
ATOM 2386 N N . MET A 1 302 ? 9.211 -11.703 10.398 1 85.81 302 MET A N 1
ATOM 2387 C CA . MET A 1 302 ? 8.625 -10.484 10.938 1 85.81 302 MET A CA 1
ATOM 2388 C C . MET A 1 302 ? 7.133 -10.414 10.641 1 85.81 302 MET A C 1
ATOM 2390 O O . MET A 1 302 ? 6.336 -10.055 11.508 1 85.81 302 MET A O 1
ATOM 2394 N N . VAL A 1 303 ? 6.777 -10.766 9.469 1 88.69 303 VAL A N 1
ATOM 2395 C CA . VAL A 1 303 ? 5.379 -10.719 9.055 1 88.69 303 VAL A CA 1
ATOM 2396 C C . VAL A 1 303 ? 4.559 -11.695 9.891 1 88.69 303 VAL A C 1
ATOM 2398 O O . VAL A 1 303 ? 3.455 -11.367 10.336 1 88.69 303 VAL A O 1
ATOM 2401 N N . HIS A 1 304 ? 5.102 -12.805 10.141 1 90.19 304 HIS A N 1
ATOM 2402 C CA . HIS A 1 304 ? 4.398 -13.797 10.945 1 90.19 304 HIS A CA 1
ATOM 2403 C C . HIS A 1 304 ? 4.27 -13.344 12.391 1 90.19 304 HIS A C 1
ATOM 2405 O O . HIS A 1 304 ? 3.238 -13.578 13.031 1 90.19 304 HIS A O 1
ATOM 2411 N N . HIS A 1 305 ? 5.305 -12.766 12.828 1 91.12 305 HIS A N 1
ATOM 2412 C CA . HIS A 1 305 ? 5.258 -12.242 14.188 1 91.12 305 HIS A CA 1
ATOM 2413 C C . HIS A 1 305 ? 4.168 -11.18 14.328 1 91.12 305 HIS A C 1
ATOM 2415 O O . HIS A 1 305 ? 3.391 -11.211 15.289 1 91.12 305 HIS A O 1
ATOM 2421 N N . VAL A 1 306 ? 4.117 -10.289 13.414 1 91.75 306 VAL A N 1
ATOM 2422 C CA . VAL A 1 306 ? 3.125 -9.219 13.438 1 91.75 306 VAL A CA 1
ATOM 2423 C C . VAL A 1 306 ? 1.722 -9.812 13.32 1 91.75 306 VAL A C 1
ATOM 2425 O O . VAL A 1 306 ? 0.803 -9.398 14.031 1 91.75 306 VAL A O 1
ATOM 2428 N N . ASN A 1 307 ? 1.608 -10.789 12.461 1 92.88 307 ASN A N 1
ATOM 2429 C CA . ASN A 1 307 ? 0.321 -11.445 12.258 1 92.88 307 ASN A CA 1
ATOM 2430 C C . ASN A 1 307 ? -0.151 -12.156 13.523 1 92.88 307 ASN A C 1
ATOM 2432 O O . ASN A 1 307 ? -1.326 -12.078 13.891 1 92.88 307 ASN A O 1
ATOM 2436 N N . ASN A 1 308 ? 0.731 -12.828 14.133 1 93.31 308 ASN A N 1
ATOM 2437 C CA . ASN A 1 308 ? 0.376 -13.555 15.352 1 93.31 308 ASN A CA 1
ATOM 2438 C C . ASN A 1 308 ? 0.013 -12.602 16.484 1 93.31 308 ASN A C 1
ATOM 2440 O O . ASN A 1 308 ? -0.909 -12.875 17.25 1 93.31 308 ASN A O 1
ATOM 2444 N N . ALA A 1 309 ? 0.795 -11.602 16.594 1 93.94 309 ALA A N 1
ATOM 2445 C CA . ALA A 1 309 ? 0.487 -10.609 17.625 1 93.94 309 ALA A CA 1
ATOM 2446 C C . ALA A 1 309 ? -0.89 -9.992 17.391 1 93.94 309 ALA A C 1
ATOM 2448 O O . ALA A 1 309 ? -1.629 -9.734 18.344 1 93.94 309 ALA A O 1
ATOM 2449 N N . PHE A 1 310 ? -1.218 -9.75 16.188 1 94.62 310 PHE A N 1
ATOM 2450 C CA . PHE A 1 310 ? -2.531 -9.211 15.844 1 94.62 310 PHE A CA 1
ATOM 2451 C C . PHE A 1 310 ? -3.635 -10.18 16.25 1 94.62 310 PHE A C 1
ATOM 2453 O O . PHE A 1 310 ? -4.633 -9.773 16.859 1 94.62 310 PHE A O 1
ATOM 2460 N N . LYS A 1 311 ? -3.463 -11.406 15.891 1 94.31 311 LYS A N 1
ATOM 2461 C CA . LYS A 1 311 ? -4.426 -12.445 16.234 1 94.31 311 LYS A CA 1
ATOM 2462 C C . LYS A 1 311 ? -4.605 -12.547 17.75 1 94.31 311 LYS A C 1
ATOM 2464 O O . LYS A 1 311 ? -5.73 -12.688 18.234 1 94.31 311 LYS A O 1
ATOM 2469 N N . ASP A 1 312 ? -3.502 -12.477 18.422 1 94.81 312 ASP A N 1
ATOM 2470 C CA . ASP A 1 312 ? -3.533 -12.57 19.875 1 94.81 312 ASP A CA 1
ATOM 2471 C C . ASP A 1 312 ? -4.285 -11.383 20.484 1 94.81 312 ASP A C 1
ATOM 2473 O O . ASP A 1 312 ? -5.043 -11.547 21.438 1 94.81 312 ASP A O 1
ATOM 2477 N N . ASN A 1 313 ? -4 -10.211 19.984 1 94.31 313 ASN A N 1
ATOM 2478 C CA . ASN A 1 313 ? -4.684 -9.016 20.484 1 94.31 313 ASN A CA 1
ATOM 2479 C C . ASN A 1 313 ? -6.188 -9.094 20.234 1 94.31 313 ASN A C 1
ATOM 2481 O O . ASN A 1 313 ? -6.98 -8.625 21.062 1 94.31 313 ASN A O 1
ATOM 2485 N N . LEU A 1 314 ? -6.59 -9.672 19.094 1 93.56 314 LEU A N 1
ATOM 2486 C CA . LEU A 1 314 ? -8.008 -9.844 18.797 1 93.56 314 LEU A CA 1
ATOM 2487 C C . LEU A 1 314 ? -8.648 -10.859 19.734 1 93.56 314 LEU A C 1
ATOM 2489 O O . LEU A 1 314 ? -9.75 -10.633 20.234 1 93.56 314 LEU A O 1
ATOM 2493 N N . GLN A 1 315 ? -7.918 -11.914 19.953 1 93.38 315 GLN A N 1
ATOM 2494 C CA . GLN A 1 315 ? -8.422 -12.984 20.812 1 93.38 315 GLN A CA 1
ATOM 2495 C C . GLN A 1 315 ? -8.617 -12.492 22.234 1 93.38 315 GLN A C 1
ATOM 2497 O O . GLN A 1 315 ? -9.602 -12.844 22.891 1 93.38 315 GLN A O 1
ATOM 2502 N N . ARG A 1 316 ? -7.699 -11.664 22.719 1 93.25 316 ARG A N 1
ATOM 2503 C CA . ARG A 1 316 ? -7.734 -11.156 24.094 1 93.25 316 ARG A CA 1
ATOM 2504 C C . ARG A 1 316 ? -8.672 -9.961 24.203 1 93.25 316 ARG A C 1
ATOM 2506 O O . ARG A 1 316 ? -8.93 -9.469 25.297 1 93.25 316 ARG A O 1
ATOM 2513 N N . MET A 1 317 ? -9.219 -9.539 23.047 1 91.06 317 MET A N 1
ATOM 2514 C CA . MET A 1 317 ? -10.055 -8.336 23.047 1 91.06 317 MET A CA 1
ATOM 2515 C C . MET A 1 317 ? -9.352 -7.176 23.734 1 91.06 317 MET A C 1
ATOM 2517 O O . MET A 1 317 ? -9.914 -6.551 24.641 1 91.06 317 MET A O 1
ATOM 2521 N N . SER A 1 318 ? -8.172 -6.945 23.281 1 91.38 318 SER A N 1
ATOM 2522 C CA . SER A 1 318 ? -7.293 -5.953 23.891 1 91.38 318 SER A CA 1
ATOM 2523 C C . SER A 1 318 ? -7.871 -4.547 23.75 1 91.38 318 SER A C 1
ATOM 2525 O O . SER A 1 318 ? -8.656 -4.277 22.844 1 91.38 318 SER A O 1
ATOM 2527 N N . SER A 1 319 ? -7.457 -3.744 24.703 1 89.31 319 SER A N 1
ATOM 2528 C CA . SER A 1 319 ? -7.906 -2.355 24.688 1 89.31 319 SER A CA 1
ATOM 2529 C C . SER A 1 319 ? -7.137 -1.532 23.672 1 89.31 319 SER A C 1
ATOM 2531 O O . SER A 1 319 ? -6.152 -2.008 23.094 1 89.31 319 SER A O 1
ATOM 2533 N N . MET A 1 320 ? -7.613 -0.347 23.438 1 89 320 MET A N 1
ATOM 2534 C CA . MET A 1 320 ? -6.996 0.546 22.453 1 89 320 MET A CA 1
ATOM 2535 C C . MET A 1 320 ? -5.562 0.877 22.859 1 89 320 MET A C 1
ATOM 2537 O O . MET A 1 320 ? -4.695 1.019 21.984 1 89 320 MET A O 1
ATOM 2541 N N . GLU A 1 321 ? -5.293 1.019 24.078 1 89.06 321 GLU A N 1
ATOM 2542 C CA . GLU A 1 321 ? -3.951 1.328 24.562 1 89.06 321 GLU A CA 1
ATOM 2543 C C . GLU A 1 321 ? -2.961 0.228 24.203 1 89.06 321 GLU A C 1
ATOM 2545 O O . GLU A 1 321 ? -1.827 0.512 23.812 1 89.06 321 GLU A O 1
ATOM 2550 N N . VAL A 1 322 ? -3.453 -0.926 24.328 1 93.06 322 VAL A N 1
ATOM 2551 C CA . VAL A 1 322 ? -2.6 -2.062 24 1 93.06 322 VAL A CA 1
ATOM 2552 C C . VAL A 1 322 ? -2.324 -2.086 22.5 1 93.06 322 VAL A C 1
ATOM 2554 O O . VAL A 1 322 ? -1.202 -2.369 22.062 1 93.06 322 VAL A O 1
ATOM 2557 N N . TRP A 1 323 ? -3.318 -1.825 21.719 1 93 323 TRP A N 1
ATOM 2558 C CA . TRP A 1 323 ? -3.145 -1.743 20.266 1 93 323 TRP A CA 1
ATOM 2559 C C . TRP A 1 323 ? -2.139 -0.657 19.906 1 93 323 TRP A C 1
ATOM 2561 O O . TRP A 1 323 ? -1.294 -0.856 19.031 1 93 323 TRP A O 1
ATOM 2571 N N . ALA A 1 324 ? -2.24 0.473 20.562 1 92 324 ALA A N 1
ATOM 2572 C CA . ALA A 1 324 ? -1.32 1.579 20.312 1 92 324 ALA A CA 1
ATOM 2573 C C . ALA A 1 324 ? 0.117 1.183 20.625 1 92 324 ALA A C 1
ATOM 2575 O O . ALA A 1 324 ? 1.035 1.467 19.859 1 92 324 ALA A O 1
ATOM 2576 N N . GLU A 1 325 ? 0.281 0.558 21.688 1 93.88 325 GLU A N 1
ATOM 2577 C CA . GLU A 1 325 ? 1.607 0.109 22.109 1 93.88 325 GLU A CA 1
ATOM 2578 C C . GLU A 1 325 ? 2.176 -0.91 21.125 1 93.88 325 GLU A C 1
ATOM 2580 O O . GLU A 1 325 ? 3.377 -0.905 20.844 1 93.88 325 GLU A O 1
ATOM 2585 N N . TRP A 1 326 ? 1.329 -1.759 20.734 1 95.19 326 TRP A N 1
ATOM 2586 C CA . TRP A 1 326 ? 1.732 -2.768 19.766 1 95.19 326 TRP A CA 1
ATOM 2587 C C . TRP A 1 326 ? 2.201 -2.115 18.469 1 95.19 326 TRP A C 1
ATOM 2589 O O . TRP A 1 326 ? 3.26 -2.461 17.938 1 95.19 326 TRP A O 1
ATOM 2599 N N . LEU A 1 327 ? 1.465 -1.222 17.984 1 94.62 327 LEU A N 1
ATOM 2600 C CA . LEU A 1 327 ? 1.835 -0.531 16.766 1 94.62 327 LEU A CA 1
ATOM 2601 C C . LEU A 1 327 ? 3.137 0.242 16.938 1 94.62 327 LEU A C 1
ATOM 2603 O O . LEU A 1 327 ? 3.996 0.237 16.062 1 94.62 327 LEU A O 1
ATOM 2607 N N . GLU A 1 328 ? 3.295 0.894 18.047 1 94.38 328 GLU A N 1
ATOM 2608 C CA . GLU A 1 328 ? 4.52 1.628 18.344 1 94.38 328 GLU A CA 1
ATOM 2609 C C . GLU A 1 328 ? 5.723 0.691 18.406 1 94.38 328 GLU A C 1
ATOM 2611 O O . GLU A 1 328 ? 6.816 1.046 17.953 1 94.38 328 GLU A O 1
ATOM 2616 N N . SER A 1 329 ? 5.469 -0.405 18.953 1 94.62 329 SER A N 1
ATOM 2617 C CA . SER A 1 329 ? 6.555 -1.372 19.078 1 94.62 329 SER A CA 1
ATOM 2618 C C . SER A 1 329 ? 7.043 -1.838 17.703 1 94.62 329 SER A C 1
ATOM 2620 O O . SER A 1 329 ? 8.234 -2.107 17.531 1 94.62 329 SER A O 1
ATOM 2622 N N . ILE A 1 330 ? 6.172 -1.999 16.797 1 94.12 330 ILE A N 1
ATOM 2623 C CA . ILE A 1 330 ? 6.539 -2.414 15.453 1 94.12 330 ILE A CA 1
ATOM 2624 C C . ILE A 1 330 ? 7.438 -1.354 14.812 1 94.12 330 ILE A C 1
ATOM 2626 O O . ILE A 1 330 ? 8.477 -1.679 14.242 1 94.12 330 ILE A O 1
ATOM 2630 N N . VAL A 1 331 ? 7.02 -0.098 14.938 1 94 331 VAL A N 1
ATOM 2631 C CA . VAL A 1 331 ? 7.777 0.997 14.344 1 94 331 VAL A CA 1
ATOM 2632 C C . VAL A 1 331 ? 9.148 1.092 15.008 1 94 331 VAL A C 1
ATOM 2634 O O . VAL A 1 331 ? 10.164 1.275 14.328 1 94 331 VAL A O 1
ATOM 2637 N N . ASP A 1 332 ? 9.18 0.941 16.25 1 93.25 332 ASP A N 1
ATOM 2638 C CA . ASP A 1 332 ? 10.438 0.998 16.984 1 93.25 332 ASP A CA 1
ATOM 2639 C C . ASP A 1 332 ? 11.383 -0.119 16.547 1 93.25 332 ASP A C 1
ATOM 2641 O O . ASP A 1 332 ? 12.594 0.095 16.406 1 93.25 332 ASP A O 1
ATOM 2645 N N . GLN A 1 333 ? 10.852 -1.225 16.312 1 90.69 333 GLN A N 1
ATOM 2646 C CA . GLN A 1 333 ? 11.664 -2.361 15.883 1 90.69 333 GLN A CA 1
ATOM 2647 C C . GLN A 1 333 ? 12.234 -2.131 14.484 1 90.69 333 GLN A C 1
ATOM 2649 O O . GLN A 1 333 ? 13.406 -2.42 14.234 1 90.69 333 GLN A O 1
ATOM 2654 N N . VAL A 1 334 ? 11.469 -1.644 13.672 1 89.31 334 VAL A N 1
ATOM 2655 C CA . VAL A 1 334 ? 11.875 -1.439 12.281 1 89.31 334 VAL A CA 1
ATOM 2656 C C . VAL A 1 334 ? 12.93 -0.337 12.211 1 89.31 334 VAL A C 1
ATOM 2658 O O . VAL A 1 334 ? 13.891 -0.438 11.445 1 89.31 334 VAL A O 1
ATOM 2661 N N . LEU A 1 335 ? 12.789 0.701 13.016 1 91.31 335 LEU A N 1
ATOM 2662 C CA . LEU A 1 335 ? 13.672 1.854 12.914 1 91.31 335 LEU A CA 1
ATOM 2663 C C . LEU A 1 335 ? 14.844 1.729 13.883 1 91.31 335 LEU A C 1
ATOM 2665 O O . LEU A 1 335 ? 15.75 2.562 13.875 1 91.31 335 LEU A O 1
ATOM 2669 N N . ALA A 1 336 ? 14.828 0.711 14.664 1 88.19 336 ALA A N 1
ATOM 2670 C CA . ALA A 1 336 ? 15.875 0.524 15.672 1 88.19 336 ALA A CA 1
ATOM 2671 C C . ALA A 1 336 ? 17.25 0.463 15.031 1 88.19 336 ALA A C 1
ATOM 2673 O O . ALA A 1 336 ? 18.219 1.03 15.555 1 88.19 336 ALA A O 1
ATOM 2674 N N . LYS A 1 337 ? 17.375 -0.153 13.906 1 86.88 337 LYS A N 1
ATOM 2675 C CA . LYS A 1 337 ? 18.656 -0.332 13.227 1 86.88 337 LYS A CA 1
ATOM 2676 C C . LYS A 1 337 ? 19.141 0.983 12.633 1 86.88 337 LYS A C 1
ATOM 2678 O O . LYS A 1 337 ? 20.344 1.14 12.367 1 86.88 337 LYS A O 1
ATOM 2683 N N . TYR A 1 338 ? 18.266 1.934 12.516 1 86.62 338 TYR A N 1
ATOM 2684 C CA . TYR A 1 338 ? 18.625 3.154 11.797 1 86.62 338 TYR A CA 1
ATOM 2685 C C . TYR A 1 338 ? 18.625 4.355 12.734 1 86.62 338 TYR A C 1
ATOM 2687 O O . TYR A 1 338 ? 18.578 5.504 12.289 1 86.62 338 TYR A O 1
ATOM 2695 N N . HIS A 1 339 ? 18.672 4.164 14.016 1 82.12 339 HIS A N 1
ATOM 2696 C CA . HIS A 1 339 ? 18.562 5.238 14.992 1 82.12 339 HIS A CA 1
ATOM 2697 C C . HIS A 1 339 ? 19.75 6.184 14.914 1 82.12 339 HIS A C 1
ATOM 2699 O O . HIS A 1 339 ? 19.641 7.363 15.258 1 82.12 339 HIS A O 1
ATOM 2705 N N . ASP A 1 340 ? 20.812 5.668 14.391 1 85.69 340 ASP A N 1
ATOM 2706 C CA . ASP A 1 340 ? 22.031 6.48 14.352 1 85.69 340 ASP A CA 1
ATOM 2707 C C . ASP A 1 340 ? 22.266 7.047 12.953 1 85.69 340 ASP A C 1
ATOM 2709 O O . ASP A 1 340 ? 23.281 7.715 12.711 1 85.69 340 ASP A O 1
ATOM 2713 N N . LYS A 1 341 ? 21.359 6.844 12.156 1 88.12 341 LYS A N 1
ATOM 2714 C CA . LYS A 1 341 ? 21.516 7.32 10.781 1 88.12 341 LYS A CA 1
ATOM 2715 C C . LYS A 1 341 ? 20.891 8.703 10.602 1 88.12 341 LYS A C 1
ATOM 2717 O O . LYS A 1 341 ? 20.125 9.156 11.453 1 88.12 341 LYS A O 1
ATOM 2722 N N . PRO A 1 342 ? 21.359 9.328 9.578 1 89.25 342 PRO A N 1
ATOM 2723 C CA . PRO A 1 342 ? 20.781 10.648 9.32 1 89.25 342 PRO A CA 1
ATOM 2724 C C . PRO A 1 342 ? 19.266 10.602 9.117 1 89.25 342 PRO A C 1
ATOM 2726 O O . PRO A 1 342 ? 18.719 9.555 8.766 1 89.25 342 PRO A O 1
ATOM 2729 N N . ALA A 1 343 ? 18.641 11.727 9.297 1 87 343 ALA A N 1
ATOM 2730 C CA . ALA A 1 343 ? 17.188 11.844 9.234 1 87 343 ALA A CA 1
ATOM 2731 C C . ALA A 1 343 ? 16.656 11.445 7.859 1 87 343 ALA A C 1
ATOM 2733 O O . ALA A 1 343 ? 15.555 10.906 7.742 1 87 343 ALA A O 1
ATOM 2734 N N . SER A 1 344 ? 17.469 11.703 6.898 1 87.19 344 SER A N 1
ATOM 2735 C CA . SER A 1 344 ? 17.031 11.375 5.539 1 87.19 344 SER A CA 1
ATOM 2736 C C . SER A 1 344 ? 16.891 9.875 5.348 1 87.19 344 SER A C 1
ATOM 2738 O O . SER A 1 344 ? 15.969 9.414 4.672 1 87.19 344 SER A O 1
ATOM 2740 N N . VAL A 1 345 ? 17.781 9.18 6.016 1 90.06 345 VAL A N 1
ATOM 2741 C CA . VAL A 1 345 ? 17.734 7.723 5.918 1 90.06 345 VAL A CA 1
ATOM 2742 C C . VAL A 1 345 ? 16.531 7.199 6.699 1 90.06 345 VAL A C 1
ATOM 2744 O O . VAL A 1 345 ? 15.797 6.324 6.223 1 90.06 345 VAL A O 1
ATOM 2747 N N . VAL A 1 346 ? 16.328 7.793 7.844 1 90.25 346 VAL A N 1
ATOM 2748 C CA . VAL A 1 346 ? 15.195 7.398 8.672 1 90.25 346 VAL A CA 1
ATOM 2749 C C . VAL A 1 346 ? 13.891 7.668 7.926 1 90.25 346 VAL A C 1
ATOM 2751 O O . VAL A 1 346 ? 12.961 6.859 7.973 1 90.25 346 VAL A O 1
ATOM 2754 N N . ALA A 1 347 ? 13.891 8.75 7.23 1 89.62 347 ALA A N 1
ATOM 2755 C CA . ALA A 1 347 ? 12.703 9.117 6.461 1 89.62 347 ALA A CA 1
ATOM 2756 C C . ALA A 1 347 ? 12.461 8.133 5.324 1 89.62 347 ALA A C 1
ATOM 2758 O O . ALA A 1 347 ? 11.328 7.699 5.094 1 89.62 347 ALA A O 1
ATOM 2759 N N . ASN A 1 348 ? 13.5 7.75 4.648 1 91.25 348 ASN A N 1
ATOM 2760 C CA . ASN A 1 348 ? 13.367 6.828 3.523 1 91.25 348 ASN A CA 1
ATOM 2761 C C . ASN A 1 348 ? 12.914 5.445 3.982 1 91.25 348 ASN A C 1
ATOM 2763 O O . ASN A 1 348 ? 12.062 4.82 3.346 1 91.25 348 ASN A O 1
ATOM 2767 N N . VAL A 1 349 ? 13.516 5.062 5.039 1 91.75 349 VAL A N 1
ATOM 2768 C CA . VAL A 1 349 ? 13.141 3.762 5.586 1 91.75 349 VAL A CA 1
ATOM 2769 C C . VAL A 1 349 ? 11.703 3.803 6.082 1 91.75 349 VAL A C 1
ATOM 2771 O O . VAL A 1 349 ? 10.938 2.852 5.883 1 91.75 349 VAL A O 1
ATOM 2774 N N . GLY A 1 350 ? 11.359 4.863 6.781 1 92.38 350 GLY A N 1
ATOM 2775 C CA . GLY A 1 350 ? 9.992 5.023 7.254 1 92.38 350 GLY A CA 1
ATOM 2776 C C . GLY A 1 350 ? 8.977 5.035 6.133 1 92.38 350 GLY A C 1
ATOM 2777 O O . GLY A 1 350 ? 7.922 4.398 6.238 1 92.38 350 GLY A O 1
ATOM 2778 N N . LYS A 1 351 ? 9.234 5.723 5.074 1 91.69 351 LYS A N 1
ATOM 2779 C CA . LYS A 1 351 ? 8.344 5.781 3.918 1 91.69 351 LYS A CA 1
ATOM 2780 C C . LYS A 1 351 ? 8.164 4.398 3.293 1 91.69 351 LYS A C 1
ATOM 2782 O O . LYS A 1 351 ? 7.039 4 2.971 1 91.69 351 LYS A O 1
ATOM 2787 N N . GLN A 1 352 ? 9.234 3.699 3.145 1 92.5 352 GLN A N 1
ATOM 2788 C CA . GLN A 1 352 ? 9.172 2.354 2.586 1 92.5 352 GLN A CA 1
ATOM 2789 C C . GLN A 1 352 ? 8.359 1.424 3.482 1 92.5 352 GLN A C 1
ATOM 2791 O O . GLN A 1 352 ? 7.605 0.58 2.992 1 92.5 352 GLN A O 1
ATOM 2796 N N . PHE A 1 353 ? 8.625 1.581 4.746 1 93.69 353 PHE A N 1
ATOM 2797 C CA . PHE A 1 353 ? 7.859 0.781 5.695 1 93.69 353 PHE A CA 1
ATOM 2798 C C . PHE A 1 353 ? 6.367 1.031 5.535 1 93.69 353 PHE A C 1
ATOM 2800 O O . PHE A 1 353 ? 5.566 0.093 5.57 1 93.69 353 PHE A O 1
ATOM 2807 N N . LEU A 1 354 ? 5.973 2.301 5.406 1 93.94 354 LEU A N 1
ATOM 2808 C CA . LEU A 1 354 ? 4.566 2.654 5.266 1 93.94 354 LEU A CA 1
ATOM 2809 C C . LEU A 1 354 ? 3.971 2.041 4.004 1 93.94 354 LEU A C 1
ATOM 2811 O O . LEU A 1 354 ? 2.828 1.577 4.012 1 93.94 354 LEU A O 1
ATOM 2815 N N . LEU A 1 355 ? 4.707 2.068 2.951 1 93.44 355 LEU A N 1
ATOM 2816 C CA . LEU A 1 355 ? 4.262 1.454 1.705 1 93.44 355 LEU A CA 1
ATOM 2817 C C . LEU A 1 355 ? 4.055 -0.046 1.883 1 93.44 355 LEU A C 1
ATOM 2819 O O . LEU A 1 355 ? 3.027 -0.587 1.466 1 93.44 355 LEU A O 1
ATOM 2823 N N . ASN A 1 356 ? 5.02 -0.669 2.498 1 93.5 356 ASN A N 1
ATOM 2824 C CA . ASN A 1 356 ? 4.922 -2.104 2.742 1 93.5 356 ASN A CA 1
ATOM 2825 C C . ASN A 1 356 ? 3.738 -2.438 3.648 1 93.5 356 ASN A C 1
ATOM 2827 O O . ASN A 1 356 ? 3.008 -3.398 3.395 1 93.5 356 ASN A O 1
ATOM 2831 N N . TRP A 1 357 ? 3.645 -1.633 4.68 1 93.88 357 TRP A N 1
ATOM 2832 C CA . TRP A 1 357 ? 2.545 -1.818 5.621 1 93.88 357 TRP A CA 1
ATOM 2833 C C . TRP A 1 357 ? 1.199 -1.727 4.914 1 93.88 357 TRP A C 1
ATOM 2835 O O . TRP A 1 357 ? 0.34 -2.596 5.082 1 93.88 357 TRP A O 1
ATOM 2845 N N . SER A 1 358 ? 1.043 -0.678 4.168 1 92.88 358 SER A N 1
ATOM 2846 C CA . SER A 1 358 ? -0.209 -0.458 3.449 1 92.88 358 SER A CA 1
ATOM 2847 C C . SER A 1 358 ? -0.484 -1.584 2.457 1 92.88 358 SER A C 1
ATOM 2849 O O . SER A 1 358 ? -1.631 -2.002 2.285 1 92.88 358 SER A O 1
ATOM 2851 N N . PHE A 1 359 ? 0.506 -2.053 1.8 1 92.69 359 PHE A N 1
ATOM 2852 C CA . PHE A 1 359 ? 0.333 -3.121 0.824 1 92.69 359 PHE A CA 1
ATOM 2853 C C . PHE A 1 359 ? -0.125 -4.406 1.503 1 92.69 359 PHE A C 1
ATOM 2855 O O . PHE A 1 359 ? -1.074 -5.051 1.052 1 92.69 359 PHE A O 1
ATOM 2862 N N . TYR A 1 360 ? 0.539 -4.801 2.572 1 92.19 360 TYR A N 1
ATOM 2863 C CA . TYR A 1 360 ? 0.18 -6.016 3.295 1 92.19 360 TYR A CA 1
ATOM 2864 C C . TYR A 1 360 ? -1.244 -5.934 3.83 1 92.19 360 TYR A C 1
ATOM 2866 O O . TYR A 1 360 ? -2.014 -6.891 3.721 1 92.19 360 TYR A O 1
ATOM 2874 N N . THR A 1 361 ? -1.552 -4.824 4.41 1 92.31 361 THR A N 1
ATOM 2875 C CA . THR A 1 361 ? -2.891 -4.688 4.973 1 92.31 361 THR A CA 1
ATOM 2876 C C . THR A 1 361 ? -3.943 -4.676 3.867 1 92.31 361 THR A C 1
ATOM 2878 O O . THR A 1 361 ? -5.047 -5.191 4.051 1 92.31 361 THR A O 1
ATOM 2881 N N . SER A 1 362 ? -3.576 -4.082 2.758 1 90.19 362 SER A N 1
ATOM 2882 C CA . SER A 1 362 ? -4.496 -4.109 1.624 1 90.19 362 SER A CA 1
ATOM 2883 C C . SER A 1 362 ? -4.75 -5.535 1.151 1 90.19 362 SER A C 1
ATOM 2885 O O . SER A 1 362 ? -5.875 -5.883 0.787 1 90.19 362 SER A O 1
ATOM 2887 N N . MET A 1 363 ? -3.74 -6.328 1.142 1 90.44 363 MET A N 1
ATOM 2888 C CA . MET A 1 363 ? -3.881 -7.715 0.709 1 90.44 363 MET A CA 1
ATOM 2889 C C . MET A 1 363 ? -4.742 -8.508 1.687 1 90.44 363 MET A C 1
ATOM 2891 O O . MET A 1 363 ? -5.504 -9.383 1.278 1 90.44 363 MET A O 1
ATOM 2895 N N . ILE A 1 364 ? -4.602 -8.219 2.934 1 91.56 364 ILE A N 1
ATOM 2896 C CA . ILE A 1 364 ? -5.406 -8.898 3.947 1 91.56 364 ILE A CA 1
ATOM 2897 C C . ILE A 1 364 ? -6.875 -8.523 3.771 1 91.56 364 ILE A C 1
ATOM 2899 O O . ILE A 1 364 ? -7.75 -9.391 3.793 1 91.56 364 ILE A O 1
ATOM 2903 N N . ILE A 1 365 ? -7.113 -7.258 3.598 1 89.56 365 ILE A N 1
ATOM 2904 C CA . ILE A 1 365 ? -8.484 -6.793 3.4 1 89.56 365 ILE A CA 1
ATOM 2905 C C . ILE A 1 365 ? -9.055 -7.41 2.125 1 89.56 365 ILE A C 1
ATOM 2907 O O . ILE A 1 365 ? -10.242 -7.73 2.064 1 89.56 365 ILE A O 1
ATOM 2911 N N . ARG A 1 366 ? -8.219 -7.508 1.146 1 87.62 366 ARG A N 1
ATOM 2912 C CA . ARG A 1 366 ? -8.641 -8.148 -0.095 1 87.62 366 ARG A CA 1
ATOM 2913 C C . ARG A 1 366 ? -9.133 -9.57 0.161 1 87.62 366 ARG A C 1
ATOM 2915 O O . ARG A 1 366 ? -10.188 -9.969 -0.338 1 87.62 366 ARG A O 1
ATOM 2922 N N . ASP A 1 367 ? -8.359 -10.289 0.85 1 88.06 367 ASP A N 1
ATOM 2923 C CA . ASP A 1 367 ? -8.734 -11.672 1.156 1 88.06 367 ASP A CA 1
ATOM 2924 C C . ASP A 1 367 ? -10.055 -11.719 1.922 1 88.06 367 ASP A C 1
ATOM 2926 O O . ASP A 1 367 ? -10.914 -12.555 1.637 1 88.06 367 ASP A O 1
ATOM 2930 N N . LEU A 1 368 ? -10.203 -10.812 2.85 1 89 368 LEU A N 1
ATOM 2931 C CA . LEU A 1 368 ? -11.43 -10.75 3.637 1 89 368 LEU A CA 1
ATOM 2932 C C . LEU A 1 368 ? -12.617 -10.375 2.756 1 89 368 LEU A C 1
ATOM 2934 O O . LEU A 1 368 ? -13.727 -10.883 2.961 1 89 368 LEU A O 1
ATOM 2938 N N . THR A 1 369 ? -12.367 -9.508 1.82 1 83.56 369 THR A N 1
ATOM 2939 C CA . THR A 1 369 ? -13.414 -9.078 0.897 1 83.56 369 THR A CA 1
ATOM 2940 C C . THR A 1 369 ? -13.828 -10.227 -0.015 1 83.56 369 THR A C 1
ATOM 2942 O O . THR A 1 369 ? -15.023 -10.477 -0.196 1 83.56 369 THR A O 1
ATOM 2945 N N . LEU A 1 370 ? -12.852 -10.914 -0.538 1 81.25 370 LEU A N 1
ATOM 2946 C CA . LEU A 1 370 ? -13.117 -12.008 -1.466 1 81.25 370 LEU A CA 1
ATOM 2947 C C . LEU A 1 370 ? -13.867 -13.141 -0.774 1 81.25 370 LEU A C 1
ATOM 2949 O O . LEU A 1 370 ? -14.664 -13.836 -1.406 1 81.25 370 LEU A O 1
ATOM 2953 N N . ARG A 1 371 ? -13.664 -13.297 0.502 1 82.69 371 ARG A N 1
ATOM 2954 C CA . ARG A 1 371 ? -14.336 -14.336 1.277 1 82.69 371 ARG A CA 1
ATOM 2955 C C . ARG A 1 371 ? -15.664 -13.828 1.828 1 82.69 371 ARG A C 1
ATOM 2957 O O . ARG A 1 371 ? -16.391 -14.57 2.496 1 82.69 371 ARG A O 1
ATOM 2964 N N . SER A 1 372 ? -16.031 -12.648 1.562 1 82.69 372 SER A N 1
ATOM 2965 C CA . SER A 1 372 ? -17.25 -12.016 2.057 1 82.69 372 SER A CA 1
ATOM 2966 C C . SER A 1 372 ? -17.344 -12.109 3.576 1 82.69 372 SER A C 1
ATOM 2968 O O . SER A 1 372 ? -18.375 -12.531 4.113 1 82.69 372 SER A O 1
ATOM 2970 N N . ALA A 1 373 ? -16.266 -11.766 4.199 1 88.62 373 ALA A N 1
ATOM 2971 C CA . ALA A 1 373 ? -16.234 -11.836 5.66 1 88.62 373 ALA A CA 1
ATOM 2972 C C . ALA A 1 373 ? -17.281 -10.914 6.273 1 88.62 373 ALA A C 1
ATOM 2974 O O . ALA A 1 373 ? -17.453 -9.773 5.82 1 88.62 373 ALA A O 1
ATOM 2975 N N . MET A 1 374 ? -17.953 -11.359 7.309 1 89.56 374 MET A N 1
ATOM 2976 C CA . MET A 1 374 ? -19.016 -10.609 7.973 1 89.56 374 MET A CA 1
ATOM 2977 C C . MET A 1 374 ? -18.453 -9.367 8.656 1 89.56 374 MET A C 1
ATOM 2979 O O . MET A 1 374 ? -19.125 -8.336 8.727 1 89.56 374 MET A O 1
ATOM 2983 N N . SER A 1 375 ? -17.281 -9.477 9.148 1 91.31 375 SER A N 1
ATOM 2984 C CA . SER A 1 375 ? -16.672 -8.383 9.898 1 91.31 375 SER A CA 1
ATOM 2985 C C . SER A 1 375 ? -15.828 -7.492 8.992 1 91.31 375 SER A C 1
ATOM 2987 O O . SER A 1 375 ? -14.922 -6.809 9.461 1 91.31 375 SER A O 1
ATOM 2989 N N . PHE A 1 376 ? -16.094 -7.48 7.77 1 87.62 376 PHE A N 1
ATOM 2990 C CA . PHE A 1 376 ? -15.32 -6.719 6.797 1 87.62 376 PHE A CA 1
ATOM 2991 C C . PHE A 1 376 ? -15.305 -5.238 7.152 1 87.62 376 PHE A C 1
ATOM 2993 O O . PHE A 1 376 ? -14.25 -4.598 7.141 1 87.62 376 PHE A O 1
ATOM 3000 N N . GLY A 1 377 ? -16.469 -4.688 7.453 1 85.06 377 GLY A N 1
ATOM 3001 C CA . GLY A 1 377 ? -16.562 -3.285 7.828 1 85.06 377 GLY A CA 1
ATOM 3002 C C . GLY A 1 377 ? -15.703 -2.928 9.023 1 85.06 377 GLY A C 1
ATOM 3003 O O . GLY A 1 377 ? -15.008 -1.906 9.016 1 85.06 377 GLY A O 1
ATOM 3004 N N . SER A 1 378 ? -15.719 -3.793 9.977 1 90.75 378 SER A N 1
ATOM 3005 C CA . SER A 1 378 ? -14.906 -3.566 11.164 1 90.75 378 SER A CA 1
ATOM 3006 C C . SER A 1 378 ? -13.422 -3.6 10.844 1 90.75 378 SER A C 1
ATOM 3008 O O . SER A 1 378 ? -12.648 -2.779 11.344 1 90.75 378 SER A O 1
ATOM 3010 N N . PHE A 1 379 ? -13.047 -4.527 9.961 1 91.75 379 PHE A N 1
ATOM 3011 C CA . PHE A 1 379 ? -11.648 -4.637 9.578 1 91.75 379 PHE A CA 1
ATOM 3012 C C . PHE A 1 379 ? -11.203 -3.406 8.797 1 91.75 379 PHE A C 1
ATOM 3014 O O . PHE A 1 379 ? -10.07 -2.945 8.953 1 91.75 379 PHE A O 1
ATOM 3021 N N . THR A 1 380 ? -12.039 -2.959 7.984 1 88.75 380 THR A N 1
ATOM 3022 C CA . THR A 1 380 ? -11.695 -1.765 7.219 1 88.75 380 THR A CA 1
ATOM 3023 C C . THR A 1 380 ? -11.469 -0.575 8.148 1 88.75 380 THR A C 1
ATOM 3025 O O . THR A 1 380 ? -10.531 0.202 7.945 1 88.75 380 THR A O 1
ATOM 3028 N N . LEU A 1 381 ? -12.289 -0.434 9.141 1 89.25 381 LEU A N 1
ATOM 3029 C CA . LEU A 1 381 ? -12.156 0.649 10.109 1 89.25 381 LEU A CA 1
ATOM 3030 C C . LEU A 1 381 ? -10.844 0.526 10.875 1 89.25 381 LEU A C 1
ATOM 3032 O O . LEU A 1 381 ? -10.125 1.512 11.047 1 89.25 381 LEU A O 1
ATOM 3036 N N . ILE A 1 382 ? -10.531 -0.591 11.273 1 91.19 382 ILE A N 1
ATOM 3037 C CA . ILE A 1 382 ? -9.32 -0.817 12.047 1 91.19 382 ILE A CA 1
ATOM 3038 C C . ILE A 1 382 ? -8.094 -0.586 11.172 1 91.19 382 ILE A C 1
ATOM 3040 O O . ILE A 1 382 ? -7.082 -0.054 11.633 1 91.19 382 ILE A O 1
ATOM 3044 N N . ARG A 1 383 ? -8.203 -1.027 9.969 1 92.25 383 ARG A N 1
ATOM 3045 C CA . ARG A 1 383 ? -7.105 -0.784 9.031 1 92.25 383 ARG A CA 1
ATOM 3046 C C . ARG A 1 383 ? -6.879 0.71 8.836 1 92.25 383 ARG A C 1
ATOM 3048 O O . ARG A 1 383 ? -5.738 1.175 8.836 1 92.25 383 ARG A O 1
ATOM 3055 N N . LEU A 1 384 ? -7.926 1.391 8.641 1 90.81 384 LEU A N 1
ATOM 3056 C CA . LEU A 1 384 ? -7.816 2.834 8.453 1 90.81 384 LEU A CA 1
ATOM 3057 C C . LEU A 1 384 ? -7.137 3.488 9.648 1 90.81 384 LEU A C 1
ATOM 3059 O O . LEU A 1 384 ? -6.238 4.316 9.484 1 90.81 384 LEU A O 1
ATOM 3063 N N . LEU A 1 385 ? -7.574 3.105 10.781 1 91.88 385 LEU A N 1
ATOM 3064 C CA . LEU A 1 385 ? -6.977 3.643 12 1 91.88 385 LEU A CA 1
ATOM 3065 C C . LEU A 1 385 ? -5.496 3.277 12.086 1 91.88 385 LEU A C 1
ATOM 3067 O O . LEU A 1 385 ? -4.656 4.137 12.367 1 91.88 385 LEU A O 1
ATOM 3071 N N . ALA A 1 386 ? -5.234 2.031 11.859 1 93.69 386 ALA A N 1
ATOM 3072 C CA . ALA A 1 386 ? -3.857 1.561 11.969 1 93.69 386 ALA A CA 1
ATOM 3073 C C . ALA A 1 386 ? -2.955 2.275 10.961 1 93.69 386 ALA A C 1
ATOM 3075 O O . ALA A 1 386 ? -1.845 2.691 11.305 1 93.69 386 ALA A O 1
ATOM 3076 N N . ASP A 1 387 ? -3.428 2.443 9.789 1 92.19 387 ASP A N 1
ATOM 3077 C CA . ASP A 1 387 ? -2.646 3.109 8.75 1 92.19 387 ASP A CA 1
ATOM 3078 C C . ASP A 1 387 ? -2.352 4.559 9.133 1 92.19 387 ASP A C 1
ATOM 3080 O O . ASP A 1 387 ? -1.211 5.012 9.031 1 92.19 387 ASP A O 1
ATOM 3084 N N . ASP A 1 388 ? -3.342 5.246 9.547 1 91.19 388 ASP A N 1
ATOM 3085 C CA . ASP A 1 388 ? -3.174 6.648 9.906 1 91.19 388 ASP A CA 1
ATOM 3086 C C . ASP A 1 388 ? -2.264 6.797 11.125 1 91.19 388 ASP A C 1
ATOM 3088 O O . ASP A 1 388 ? -1.454 7.723 11.195 1 91.19 388 ASP A O 1
ATOM 3092 N N . TYR A 1 389 ? -2.471 5.965 11.992 1 93.69 389 TYR A N 1
ATOM 3093 C CA . TYR A 1 389 ? -1.644 6.035 13.188 1 93.69 389 TYR A CA 1
ATOM 3094 C C . TYR A 1 389 ? -0.194 5.688 12.875 1 93.69 389 TYR A C 1
ATOM 3096 O O . TYR A 1 389 ? 0.73 6.293 13.422 1 93.69 389 TYR A O 1
ATOM 3104 N N . MET A 1 390 ? -0.006 4.668 12.055 1 94.38 390 MET A N 1
ATOM 3105 C CA . MET A 1 390 ? 1.352 4.34 11.633 1 94.38 390 MET A CA 1
ATOM 3106 C C . MET A 1 390 ? 2.01 5.535 10.953 1 94.38 390 MET A C 1
ATOM 3108 O O . MET A 1 390 ? 3.199 5.793 11.148 1 94.38 390 MET A O 1
ATOM 3112 N N . TYR A 1 391 ? 1.238 6.156 10.188 1 91.56 391 TYR A N 1
ATOM 3113 C CA . TYR A 1 391 ? 1.714 7.371 9.531 1 91.56 391 TYR A CA 1
ATOM 3114 C C . TYR A 1 391 ? 2.164 8.406 10.555 1 91.56 391 TYR A C 1
ATOM 3116 O O . TYR A 1 391 ? 3.246 8.984 10.43 1 91.56 391 TYR A O 1
ATOM 3124 N N . TYR A 1 392 ? 1.382 8.633 11.5 1 91.94 392 TYR A N 1
ATOM 3125 C CA . TYR A 1 392 ? 1.688 9.578 12.562 1 91.94 392 TYR A CA 1
ATOM 3126 C C . TYR A 1 392 ? 2.959 9.18 13.297 1 91.94 392 TYR A C 1
ATOM 3128 O O . TYR A 1 392 ? 3.799 10.031 13.609 1 91.94 392 TYR A O 1
ATOM 3136 N N . LEU A 1 393 ? 3.1 7.938 13.586 1 93.5 393 LEU A N 1
ATOM 3137 C CA . LEU A 1 393 ? 4.258 7.441 14.328 1 93.5 393 LEU A CA 1
ATOM 3138 C C . LEU A 1 393 ? 5.543 7.656 13.531 1 93.5 393 LEU A C 1
ATOM 3140 O O . LEU A 1 393 ? 6.547 8.117 14.086 1 93.5 393 LEU A O 1
ATOM 3144 N N . ILE A 1 394 ? 5.488 7.352 12.32 1 92.62 394 ILE A N 1
ATOM 3145 C CA . ILE A 1 394 ? 6.664 7.504 11.477 1 92.62 394 ILE A CA 1
ATOM 3146 C C . ILE A 1 394 ? 7.02 8.984 11.344 1 92.62 394 ILE A C 1
ATOM 3148 O O . ILE A 1 394 ? 8.195 9.359 11.414 1 92.62 394 ILE A O 1
ATOM 3152 N N . GLU A 1 395 ? 6.004 9.734 11.148 1 90.19 395 GLU A N 1
ATOM 3153 C CA . GLU A 1 395 ? 6.219 11.18 11.086 1 90.19 395 GLU A CA 1
ATOM 3154 C C . GLU A 1 395 ? 6.883 11.695 12.359 1 90.19 395 GLU A C 1
ATOM 3156 O O . GLU A 1 395 ? 7.781 12.531 12.305 1 90.19 395 GLU A O 1
ATOM 3161 N N . SER A 1 396 ? 6.438 11.234 13.422 1 90.94 396 SER A N 1
ATOM 3162 C CA . SER A 1 396 ? 6.98 11.641 14.719 1 90.94 396 SER A CA 1
ATOM 3163 C C . SER A 1 396 ? 8.438 11.227 14.859 1 90.94 396 SER A C 1
ATOM 3165 O O . SER A 1 396 ? 9.266 11.992 15.367 1 90.94 396 SER A O 1
ATOM 3167 N N . LYS A 1 397 ? 8.75 10.07 14.422 1 92.19 397 LYS A N 1
ATOM 3168 C CA . LYS A 1 397 ? 10.125 9.586 14.508 1 92.19 397 LYS A CA 1
ATOM 3169 C C . LYS A 1 397 ? 11.047 10.391 13.602 1 92.19 397 LYS A C 1
ATOM 3171 O O . LYS A 1 397 ? 12.188 10.672 13.961 1 92.19 397 LYS A O 1
ATOM 3176 N N . ILE A 1 398 ? 10.555 10.688 12.484 1 89.56 398 ILE A N 1
ATOM 3177 C CA . ILE A 1 398 ? 11.336 11.477 11.539 1 89.56 398 ILE A CA 1
ATOM 3178 C C . ILE A 1 398 ? 11.562 12.883 12.109 1 89.56 398 ILE A C 1
ATOM 3180 O O . ILE A 1 398 ? 12.656 13.43 12.008 1 89.56 398 ILE A O 1
ATOM 3184 N N . ALA A 1 399 ? 10.508 13.445 12.641 1 90.62 399 ALA A N 1
ATOM 3185 C CA . ALA A 1 399 ? 10.609 14.766 13.242 1 90.62 399 ALA A CA 1
ATOM 3186 C C . ALA A 1 399 ? 11.641 14.781 14.367 1 90.62 399 ALA A C 1
ATOM 3188 O O . ALA A 1 399 ? 12.438 15.719 14.484 1 90.62 399 ALA A O 1
ATOM 3189 N N . LYS A 1 400 ? 11.633 13.789 15.133 1 88.94 400 LYS A N 1
ATOM 3190 C CA . LYS A 1 400 ? 12.578 13.68 16.234 1 88.94 400 LYS A CA 1
ATOM 3191 C C . LYS A 1 400 ? 14.008 13.516 15.727 1 88.94 400 LYS A C 1
ATOM 3193 O O . LYS A 1 400 ? 14.938 14.141 16.25 1 88.94 400 LYS A O 1
ATOM 3198 N N . ALA A 1 401 ? 14.164 12.719 14.727 1 86.94 401 ALA A N 1
ATOM 3199 C CA . ALA A 1 401 ? 15.492 12.484 14.156 1 86.94 401 ALA A CA 1
ATOM 3200 C C . ALA A 1 401 ? 16.031 13.758 13.508 1 86.94 401 ALA A C 1
ATOM 3202 O O . ALA A 1 401 ? 17.234 14.031 13.578 1 86.94 401 ALA A O 1
ATOM 3203 N N . GLY A 1 402 ? 15.195 14.5 12.883 1 85.88 402 GLY A N 1
ATOM 3204 C CA . GLY A 1 402 ? 15.609 15.703 12.18 1 85.88 402 GLY A CA 1
ATOM 3205 C C . GLY A 1 402 ? 15.484 16.969 13.023 1 85.88 402 GLY A C 1
ATOM 3206 O O . GLY A 1 402 ? 15.828 18.062 12.57 1 85.88 402 GLY A O 1
ATOM 3207 N N . LYS A 1 403 ? 14.961 16.875 14.234 1 83.62 403 LYS A N 1
ATOM 3208 C CA . LYS A 1 403 ? 14.734 18.016 15.125 1 83.62 403 LYS A CA 1
ATOM 3209 C C . LYS A 1 403 ? 13.875 19.078 14.445 1 83.62 403 LYS A C 1
ATOM 3211 O O . LYS A 1 403 ? 14.219 20.25 14.445 1 83.62 403 LYS A O 1
ATOM 3216 N N . GLN A 1 404 ? 12.945 18.609 13.82 1 85.5 404 GLN A N 1
ATOM 3217 C CA . GLN A 1 404 ? 12.008 19.5 13.148 1 85.5 404 GLN A CA 1
ATOM 3218 C C . GLN A 1 404 ? 10.602 19.359 13.734 1 85.5 404 GLN A C 1
ATOM 3220 O O . GLN A 1 404 ? 10.336 18.438 14.508 1 85.5 404 GLN A O 1
ATOM 3225 N N . GLN A 1 405 ? 9.844 20.375 13.391 1 85.88 405 GLN A N 1
ATOM 3226 C CA . GLN A 1 405 ? 8.461 20.344 13.859 1 85.88 405 GLN A CA 1
ATOM 3227 C C . GLN A 1 405 ? 7.66 19.266 13.117 1 85.88 405 GLN A C 1
ATOM 3229 O O . GLN A 1 405 ? 7.82 19.094 11.914 1 85.88 405 GLN A O 1
ATOM 3234 N N . LEU A 1 406 ? 6.852 18.578 13.773 1 88.44 406 LEU A N 1
ATOM 3235 C CA . LEU A 1 406 ? 6.074 17.469 13.234 1 88.44 406 LEU A CA 1
ATOM 3236 C C . LEU A 1 406 ? 5.219 17.922 12.055 1 88.44 406 LEU A C 1
ATOM 3238 O O . LEU A 1 406 ? 5.117 17.203 11.055 1 88.44 406 LEU A O 1
ATOM 3242 N N . ILE A 1 407 ? 4.707 19.016 12.102 1 86.88 407 ILE A N 1
ATOM 3243 C CA . ILE A 1 407 ? 3.762 19.484 11.094 1 86.88 407 ILE A CA 1
ATOM 3244 C C . ILE A 1 407 ? 4.5 19.766 9.781 1 86.88 407 ILE A C 1
ATOM 3246 O O . ILE A 1 407 ? 3.875 19.891 8.727 1 86.88 407 ILE A O 1
ATOM 3250 N N . THR A 1 408 ? 5.785 19.922 9.812 1 85.75 408 THR A N 1
ATOM 3251 C CA . THR A 1 408 ? 6.535 20.297 8.617 1 85.75 408 THR A CA 1
ATOM 3252 C C . THR A 1 408 ? 7.121 19.078 7.938 1 85.75 408 THR A C 1
ATOM 3254 O O . THR A 1 408 ? 7.746 19.172 6.879 1 85.75 408 THR A O 1
ATOM 3257 N N . VAL A 1 409 ? 6.91 17.969 8.516 1 82.31 409 VAL A N 1
ATOM 3258 C CA . VAL A 1 409 ? 7.566 16.766 7.992 1 82.31 409 VAL A CA 1
ATOM 3259 C C . VAL A 1 409 ? 6.984 16.406 6.629 1 82.31 409 VAL A C 1
ATOM 3261 O O . VAL A 1 409 ? 7.727 16.125 5.688 1 82.31 409 VAL A O 1
ATOM 3264 N N . ILE A 1 410 ? 5.629 16.469 6.547 1 70.25 410 ILE A N 1
ATOM 3265 C CA . ILE A 1 410 ? 4.969 16.062 5.309 1 70.25 410 ILE A CA 1
ATOM 3266 C C . ILE A 1 410 ? 5.035 17.203 4.293 1 70.25 410 ILE A C 1
ATOM 3268 O O . ILE A 1 410 ? 4.141 18.047 4.238 1 70.25 410 ILE A O 1
ATOM 3272 N N . ARG A 1 411 ? 6.184 17.688 4.02 1 65.94 411 ARG A N 1
ATOM 3273 C CA . ARG A 1 411 ? 6.277 18.828 3.107 1 65.94 411 ARG A CA 1
ATOM 3274 C C . ARG A 1 411 ? 6.906 18.422 1.781 1 65.94 411 ARG A C 1
ATOM 3276 O O . ARG A 1 411 ? 7.742 17.516 1.74 1 65.94 411 ARG A O 1
ATOM 3283 N N . GLN A 1 412 ? 6.195 18.891 0.826 1 59.62 412 GLN A N 1
ATOM 3284 C CA . GLN A 1 412 ? 6.91 18.828 -0.445 1 59.62 412 GLN A CA 1
ATOM 3285 C C . GLN A 1 412 ? 7.926 19.969 -0.559 1 59.62 412 GLN A C 1
ATOM 3287 O O . GLN A 1 412 ? 7.684 21.078 -0.076 1 59.62 412 GLN A O 1
ATOM 3292 N N . GLU A 1 413 ? 9.031 19.672 -0.863 1 57.12 413 GLU A N 1
ATOM 3293 C CA . GLU A 1 413 ? 10.094 20.672 -0.942 1 57.12 413 GLU A CA 1
ATOM 3294 C C . GLU A 1 413 ? 9.641 21.922 -1.689 1 57.12 413 GLU A C 1
ATOM 3296 O O . GLU A 1 413 ? 10.016 23.031 -1.33 1 57.12 413 GLU A O 1
ATOM 3301 N N . LYS A 1 414 ? 8.75 21.625 -2.605 1 54.25 414 LYS A N 1
ATOM 3302 C CA . LYS A 1 414 ? 8.297 22.766 -3.396 1 54.25 414 LYS A CA 1
ATOM 3303 C C . LYS A 1 414 ? 7.445 23.719 -2.559 1 54.25 414 LYS A C 1
ATOM 3305 O O . LYS A 1 414 ? 7.348 24.906 -2.863 1 54.25 414 LYS A O 1
ATOM 3310 N N . ASP A 1 415 ? 7.055 23.219 -1.424 1 55.12 415 ASP A N 1
ATOM 3311 C CA . ASP A 1 415 ? 6.102 24.016 -0.648 1 55.12 415 ASP A CA 1
ATOM 3312 C C . ASP A 1 415 ? 6.762 24.625 0.586 1 55.12 415 ASP A C 1
ATOM 3314 O O . ASP A 1 415 ? 6.078 25.109 1.483 1 55.12 415 ASP A O 1
ATOM 3318 N N . TRP A 1 416 ? 8.078 24.594 0.522 1 66.06 416 TRP A N 1
ATOM 3319 C CA . TRP A 1 416 ? 8.727 25.203 1.684 1 66.06 416 TRP A CA 1
ATOM 3320 C C . TRP A 1 416 ? 8.703 26.719 1.592 1 66.06 416 TRP A C 1
ATOM 3322 O O . TRP A 1 416 ? 9.109 27.297 0.578 1 66.06 416 TRP A O 1
ATOM 3332 N N . PRO A 1 417 ? 8.125 27.266 2.553 1 61.5 417 PRO A N 1
ATOM 3333 C CA . PRO A 1 417 ? 7.957 28.719 2.486 1 61.5 417 PRO A CA 1
ATOM 3334 C C . PRO A 1 417 ? 9.266 29.453 2.182 1 61.5 417 PRO A C 1
ATOM 3336 O O . PRO A 1 417 ? 9.25 30.531 1.577 1 61.5 417 PRO A O 1
ATOM 3339 N N . LEU A 1 418 ? 10.414 28.812 2.604 1 57.22 418 LEU A N 1
ATOM 3340 C CA . LEU A 1 418 ? 11.688 29.516 2.438 1 57.22 418 LEU A CA 1
ATOM 3341 C C . LEU A 1 418 ? 12.484 28.922 1.281 1 57.22 418 LEU A C 1
ATOM 3343 O O . LEU A 1 418 ? 13.68 29.188 1.146 1 57.22 418 LEU A O 1
ATOM 3347 N N . SER A 1 419 ? 11.891 27.969 0.492 1 58.34 419 SER A N 1
ATOM 3348 C CA . SER A 1 419 ? 12.617 27.328 -0.602 1 58.34 419 SER A CA 1
ATOM 3349 C C . SER A 1 419 ? 12.93 28.328 -1.71 1 58.34 419 SER A C 1
ATOM 3351 O O . SER A 1 419 ? 12.078 29.125 -2.094 1 58.34 419 SER A O 1
ATOM 3353 N N . THR A 1 420 ? 14.234 28.656 -1.801 1 50.59 420 THR A N 1
ATOM 3354 C CA . THR A 1 420 ? 14.703 29.484 -2.906 1 50.59 420 THR A CA 1
ATOM 3355 C C . THR A 1 420 ? 14.727 28.688 -4.207 1 50.59 420 THR A C 1
ATOM 3357 O O . THR A 1 420 ? 14.984 29.25 -5.277 1 50.59 420 THR A O 1
ATOM 3360 N N . THR A 1 421 ? 14.977 27.438 -4.211 1 42.56 421 THR A N 1
ATOM 3361 C CA . THR A 1 421 ? 15.281 26.672 -5.414 1 42.56 421 THR A CA 1
ATOM 3362 C C . THR A 1 421 ? 14.031 26.5 -6.277 1 42.56 421 THR A C 1
ATOM 3364 O O . THR A 1 421 ? 12.984 26.078 -5.785 1 42.56 421 THR A O 1
ATOM 3367 N N . ALA A 1 422 ? 14.047 27.297 -7.242 1 37.25 422 ALA A N 1
ATOM 3368 C CA . ALA A 1 422 ? 13.156 27.078 -8.383 1 37.25 422 ALA A CA 1
ATOM 3369 C C . ALA A 1 422 ? 13.148 25.594 -8.781 1 37.25 422 ALA A C 1
ATOM 3371 O O . ALA A 1 422 ? 14.195 25.031 -9.117 1 37.25 422 ALA A O 1
ATOM 3372 N N . GLN A 1 423 ? 12.664 24.703 -8.25 1 35.25 423 GLN A N 1
ATOM 3373 C CA . GLN A 1 423 ? 12.727 23.297 -8.633 1 35.25 423 GLN A CA 1
ATOM 3374 C C . GLN A 1 423 ? 12.492 23.125 -10.133 1 35.25 423 GLN A C 1
ATOM 3376 O O . GLN A 1 423 ? 11.492 23.609 -10.672 1 35.25 423 GLN A O 1
ATOM 3381 N N . GLU A 1 424 ? 13.609 23.094 -10.781 1 28.45 424 GLU A N 1
ATOM 3382 C CA . GLU A 1 424 ? 13.641 22.625 -12.164 1 28.45 424 GLU A CA 1
ATOM 3383 C C . GLU A 1 424 ? 12.859 21.312 -12.312 1 28.45 424 GLU A C 1
ATOM 3385 O O . GLU A 1 424 ? 13.086 20.359 -11.57 1 28.45 424 GLU A O 1
ATOM 3390 N N . TYR A 1 425 ? 11.727 21.406 -12.586 1 24.72 425 TYR A N 1
ATOM 3391 C CA . TYR A 1 425 ? 10.938 20.281 -13.047 1 24.72 425 TYR A CA 1
ATOM 3392 C C . TYR A 1 425 ? 11.75 19.375 -13.961 1 24.72 425 TYR A C 1
ATOM 3394 O O . TYR A 1 425 ? 12.359 19.844 -14.93 1 24.72 425 TYR A O 1
ATOM 3402 N N . ILE A 1 426 ? 12.461 18.5 -13.453 1 27.02 426 ILE A N 1
ATOM 3403 C CA . ILE A 1 426 ? 13.078 17.562 -14.383 1 27.02 426 ILE A CA 1
ATOM 3404 C C . ILE A 1 426 ? 12.07 17.156 -15.453 1 27.02 426 ILE A C 1
ATOM 3406 O O . ILE A 1 426 ? 11.102 16.438 -15.172 1 27.02 426 ILE A O 1
ATOM 3410 N N . VAL A 1 427 ? 11.742 18.031 -16.312 1 24.78 427 VAL A N 1
ATOM 3411 C CA . VAL A 1 427 ? 11.18 17.656 -17.609 1 24.78 427 VAL A CA 1
ATOM 3412 C C . VAL A 1 427 ? 12.109 16.672 -18.312 1 24.78 427 VAL A C 1
ATOM 3414 O O . VAL A 1 427 ? 13.312 16.906 -18.422 1 24.78 427 VAL A O 1
ATOM 3417 N N . PRO A 1 428 ? 11.734 15.367 -18.281 1 22.23 428 PRO A N 1
ATOM 3418 C CA . PRO A 1 428 ? 12.617 14.641 -19.203 1 22.23 428 PRO A CA 1
ATOM 3419 C C . PRO A 1 428 ? 12.93 15.438 -20.469 1 22.23 428 PRO A C 1
ATOM 3421 O O . PRO A 1 428 ? 12.047 16.094 -21.031 1 22.23 428 PRO A O 1
ATOM 3424 N N . ALA A 1 429 ? 14.156 15.812 -20.547 1 23.28 429 ALA A N 1
ATOM 3425 C CA . ALA A 1 429 ? 14.703 16.453 -21.734 1 23.28 429 ALA A CA 1
ATOM 3426 C C . ALA A 1 429 ? 14.25 15.727 -23 1 23.28 429 ALA A C 1
ATOM 3428 O O . ALA A 1 429 ? 14.32 14.5 -23.078 1 23.28 429 ALA A O 1
ATOM 3429 N N . ASN A 1 430 ? 13.328 16.312 -23.734 1 22.02 430 ASN A N 1
ATOM 3430 C CA . ASN A 1 430 ? 13.172 16 -25.141 1 22.02 430 ASN A CA 1
ATOM 3431 C C . ASN A 1 430 ? 14.523 15.859 -25.844 1 22.02 430 ASN A C 1
ATOM 3433 O O . ASN A 1 430 ? 15.336 16.781 -25.812 1 22.02 430 ASN A O 1
ATOM 3437 N N . ASP A 1 431 ? 15.117 14.758 -25.891 1 21.95 431 ASP A N 1
ATOM 3438 C CA . ASP A 1 431 ? 16.156 14.656 -26.906 1 21.95 431 ASP A CA 1
ATOM 3439 C C . ASP A 1 431 ? 15.711 15.32 -28.203 1 21.95 431 ASP A C 1
ATOM 3441 O O . ASP A 1 431 ? 14.617 15.055 -28.703 1 21.95 431 ASP A O 1
ATOM 3445 N N . GLU A 1 432 ? 16.359 16.391 -28.609 1 19.67 432 GLU A N 1
ATOM 3446 C CA . GLU A 1 432 ? 16.562 16.688 -30.016 1 19.67 432 GLU A CA 1
ATOM 3447 C C . GLU A 1 432 ? 17.188 15.492 -30.734 1 19.67 432 GLU A C 1
ATOM 3449 O O . GLU A 1 432 ? 18.109 14.859 -30.219 1 19.67 432 GLU A O 1
ATOM 3454 N N . MET B 1 1 ? 41.688 -17.734 -33.281 1 18.47 1 MET B N 1
ATOM 3455 C CA . MET B 1 1 ? 41.094 -16.891 -34.344 1 18.47 1 MET B CA 1
ATOM 3456 C C . MET B 1 1 ? 39.719 -16.375 -33.875 1 18.47 1 MET B C 1
ATOM 3458 O O . MET B 1 1 ? 38.906 -15.961 -34.719 1 18.47 1 MET B O 1
ATOM 3462 N N . VAL B 1 2 ? 39.344 -16.438 -32.594 1 21.56 2 VAL B N 1
ATOM 3463 C CA . VAL B 1 2 ? 38.531 -16.219 -31.391 1 21.56 2 VAL B CA 1
ATOM 3464 C C . VAL B 1 2 ? 38.281 -14.727 -31.203 1 21.56 2 VAL B C 1
ATOM 3466 O O . VAL B 1 2 ? 37.344 -14.344 -30.5 1 21.56 2 VAL B O 1
ATOM 3469 N N . THR B 1 3 ? 39.219 -13.773 -31.609 1 19.86 3 THR B N 1
ATOM 3470 C CA . THR B 1 3 ? 39.531 -12.453 -31.062 1 19.86 3 THR B CA 1
ATOM 3471 C C . THR B 1 3 ? 38.5 -11.43 -31.547 1 19.86 3 THR B C 1
ATOM 3473 O O . THR B 1 3 ? 38.188 -10.461 -30.844 1 19.86 3 THR B O 1
ATOM 3476 N N . SER B 1 4 ? 38.156 -11.266 -32.875 1 18.55 4 SER B N 1
ATOM 3477 C CA . SER B 1 4 ? 38.062 -10.008 -33.594 1 18.55 4 SER B CA 1
ATOM 3478 C C . SER B 1 4 ? 36.75 -9.305 -33.281 1 18.55 4 SER B C 1
ATOM 3480 O O . SER B 1 4 ? 36.719 -8.117 -32.969 1 18.55 4 SER B O 1
ATOM 3482 N N . THR B 1 5 ? 35.5 -9.695 -33.812 1 18.83 5 THR B N 1
ATOM 3483 C CA . THR B 1 5 ? 34.562 -8.883 -34.625 1 18.83 5 THR B CA 1
ATOM 3484 C C . THR B 1 5 ? 33.594 -8.117 -33.719 1 18.83 5 THR B C 1
ATOM 3486 O O . THR B 1 5 ? 32.438 -8.516 -33.562 1 18.83 5 THR B O 1
ATOM 3489 N N . PHE B 1 6 ? 33.75 -7.855 -32.375 1 18.91 6 PHE B N 1
ATOM 3490 C CA . PHE B 1 6 ? 32.844 -7.305 -31.391 1 18.91 6 PHE B CA 1
ATOM 3491 C C . PHE B 1 6 ? 32.531 -5.844 -31.703 1 18.91 6 PHE B C 1
ATOM 3493 O O . PHE B 1 6 ? 31.484 -5.328 -31.297 1 18.91 6 PHE B O 1
ATOM 3500 N N . LEU B 1 7 ? 33.469 -4.941 -32.188 1 17.92 7 LEU B N 1
ATOM 3501 C CA . LEU B 1 7 ? 33.562 -3.496 -32.031 1 17.92 7 LEU B CA 1
ATOM 3502 C C . LEU B 1 7 ? 32.625 -2.773 -32.969 1 17.92 7 LEU B C 1
ATOM 3504 O O . LEU B 1 7 ? 32.719 -1.558 -33.156 1 17.92 7 LEU B O 1
ATOM 3508 N N . ARG B 1 8 ? 31.938 -3.324 -33.969 1 16.75 8 ARG B N 1
ATOM 3509 C CA . ARG B 1 8 ? 31.5 -2.539 -35.125 1 16.75 8 ARG B CA 1
ATOM 3510 C C . ARG B 1 8 ? 30.625 -1.372 -34.688 1 16.75 8 ARG B C 1
ATOM 3512 O O . ARG B 1 8 ? 30.078 -1.375 -33.562 1 16.75 8 ARG B O 1
ATOM 3519 N N . LEU B 1 9 ? 29.5 -0.691 -35.625 1 15.84 9 LEU B N 1
ATOM 3520 C CA . LEU B 1 9 ? 29.109 0.542 -36.281 1 15.84 9 LEU B CA 1
ATOM 3521 C C . LEU B 1 9 ? 28.047 1.281 -35.5 1 15.84 9 LEU B C 1
ATOM 3523 O O . LEU B 1 9 ? 26.906 0.828 -35.406 1 15.84 9 LEU B O 1
ATOM 3527 N N . LEU B 1 10 ? 28.219 1.992 -34.25 1 17.22 10 LEU B N 1
ATOM 3528 C CA . LEU B 1 10 ? 27.562 3.027 -33.438 1 17.22 10 LEU B CA 1
ATOM 3529 C C . LEU B 1 10 ? 27.312 4.277 -34.281 1 17.22 10 LEU B C 1
ATOM 3531 O O . LEU B 1 10 ? 26.906 5.312 -33.75 1 17.22 10 LEU B O 1
ATOM 3535 N N . SER B 1 11 ? 27.578 4.551 -35.594 1 16.5 11 SER B N 1
ATOM 3536 C CA . SER B 1 11 ? 27.812 5.895 -36.094 1 16.5 11 SER B CA 1
ATOM 3537 C C . SER B 1 11 ? 26.516 6.688 -36.188 1 16.5 11 SER B C 1
ATOM 3539 O O . SER B 1 11 ? 26.516 7.914 -36.062 1 16.5 11 SER B O 1
ATOM 3541 N N . GLY B 1 12 ? 25.469 6.449 -37.031 1 17.22 12 GLY B N 1
ATOM 3542 C CA . GLY B 1 12 ? 24.953 7.434 -37.969 1 17.22 12 GLY B CA 1
ATOM 3543 C C . GLY B 1 12 ? 24.25 8.602 -37.281 1 17.22 12 GLY B C 1
ATOM 3544 O O . GLY B 1 12 ? 23.531 8.406 -36.312 1 17.22 12 GLY B O 1
ATOM 3545 N N . LEU B 1 13 ? 24.484 10.07 -37.656 1 17.3 13 LEU B N 1
ATOM 3546 C CA . LEU B 1 13 ? 24.703 11.5 -37.469 1 17.3 13 LEU B CA 1
ATOM 3547 C C . LEU B 1 13 ? 23.375 12.219 -37.25 1 17.3 13 LEU B C 1
ATOM 3549 O O . LEU B 1 13 ? 22.312 11.664 -37.5 1 17.3 13 LEU B O 1
ATOM 3553 N N . LEU B 1 14 ? 23.219 13.703 -37.719 1 17.42 14 LEU B N 1
ATOM 3554 C CA . LEU B 1 14 ? 23.062 15.117 -37.375 1 17.42 14 LEU B CA 1
ATOM 3555 C C . LEU B 1 14 ? 21.672 15.609 -37.719 1 17.42 14 LEU B C 1
ATOM 3557 O O . LEU B 1 14 ? 21.109 16.438 -37 1 17.42 14 LEU B O 1
ATOM 3561 N N . SER B 1 15 ? 21.109 15.625 -39.031 1 15.95 15 SER B N 1
ATOM 3562 C CA . SER B 1 15 ? 20.781 16.891 -39.656 1 15.95 15 SER B CA 1
ATOM 3563 C C . SER B 1 15 ? 19.547 17.531 -39 1 15.95 15 SER B C 1
ATOM 3565 O O . SER B 1 15 ? 18.828 16.875 -38.25 1 15.95 15 SER B O 1
ATOM 3567 N N . ARG B 1 16 ? 18.703 18.516 -39.938 1 16.81 16 ARG B N 1
ATOM 3568 C CA . ARG B 1 16 ? 18.328 19.875 -40.312 1 16.81 16 ARG B CA 1
ATOM 3569 C C . ARG B 1 16 ? 16.984 20.25 -39.719 1 16.81 16 ARG B C 1
ATOM 3571 O O . ARG B 1 16 ? 16.891 21.141 -38.844 1 16.81 16 ARG B O 1
ATOM 3578 N N . ASP B 1 17 ? 15.797 20.797 -40.594 1 16.62 17 ASP B N 1
ATOM 3579 C CA . ASP B 1 17 ? 15.008 22.016 -40.812 1 16.62 17 ASP B CA 1
ATOM 3580 C C . ASP B 1 17 ? 13.648 21.906 -40.125 1 16.62 17 ASP B C 1
ATOM 3582 O O . ASP B 1 17 ? 12.75 22.703 -40.375 1 16.62 17 ASP B O 1
ATOM 3586 N N . LEU B 1 18 ? 13.258 21.031 -39.375 1 16.73 18 LEU B N 1
ATOM 3587 C CA . LEU B 1 18 ? 11.805 21.062 -39.344 1 16.73 18 LEU B CA 1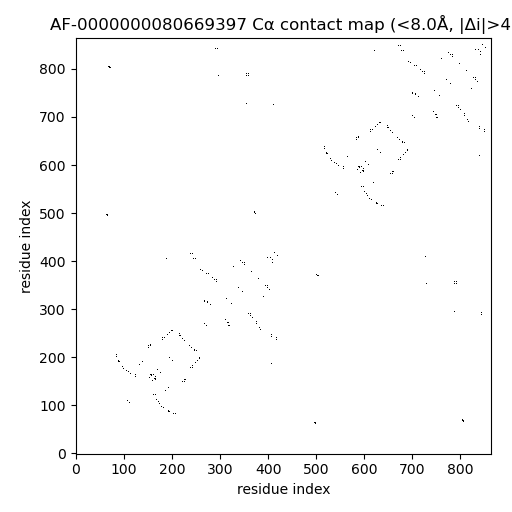
ATOM 3588 C C . LEU B 1 18 ? 11.305 22.438 -38.906 1 16.73 18 LEU B C 1
ATOM 3590 O O . LEU B 1 18 ? 11.664 22.922 -37.844 1 16.73 18 LEU B O 1
ATOM 3594 N N . LEU B 1 19 ? 10.633 23.266 -39.938 1 15.71 19 LEU B N 1
ATOM 3595 C CA . LEU B 1 19 ? 10 24.562 -40.188 1 15.71 19 LEU B CA 1
ATOM 3596 C C . LEU B 1 19 ? 9.047 24.922 -39.031 1 15.71 19 LEU B C 1
ATOM 3598 O O . LEU B 1 19 ? 8.445 24.031 -38.438 1 15.71 19 LEU B O 1
ATOM 3602 N N . ILE B 1 20 ? 8.789 26.344 -38.781 1 16.12 20 ILE B N 1
ATOM 3603 C CA . ILE B 1 20 ? 8.5 27.5 -37.938 1 16.12 20 ILE B CA 1
ATOM 3604 C C . ILE B 1 20 ? 6.992 27.609 -37.719 1 16.12 20 ILE B C 1
ATOM 3606 O O . ILE B 1 20 ? 6.531 27.984 -36.625 1 16.12 20 ILE B O 1
ATOM 3610 N N . HIS B 1 21 ? 6.027 27.266 -38.719 1 16.34 21 HIS B N 1
ATOM 3611 C CA . HIS B 1 21 ? 5.086 28.359 -38.969 1 16.34 21 HIS B CA 1
ATOM 3612 C C . HIS B 1 21 ? 4.152 28.531 -37.75 1 16.34 21 HIS B C 1
ATOM 3614 O O . HIS B 1 21 ? 3.656 27.547 -37.219 1 16.34 21 HIS B O 1
ATOM 3620 N N . LEU B 1 22 ? 4.168 29.797 -37.125 1 16.67 22 LEU B N 1
ATOM 3621 C CA . LEU B 1 22 ? 3.652 30.719 -36.125 1 16.67 22 LEU B CA 1
ATOM 3622 C C . LEU B 1 22 ? 2.143 30.875 -36.281 1 16.67 22 LEU B C 1
ATOM 3624 O O . LEU B 1 22 ? 1.547 31.75 -35.625 1 16.67 22 LEU B O 1
ATOM 3628 N N . ILE B 1 23 ? 1.385 29.984 -37.125 1 16.48 23 ILE B N 1
ATOM 3629 C CA . ILE B 1 23 ? 0.242 30.734 -37.625 1 16.48 23 ILE B CA 1
ATOM 3630 C C . ILE B 1 23 ? -0.587 31.297 -36.5 1 16.48 23 ILE B C 1
ATOM 3632 O O . ILE B 1 23 ? -0.893 30.578 -35.531 1 16.48 23 ILE B O 1
ATOM 3636 N N . ARG B 1 24 ? -1.006 32.625 -36.625 1 16.3 24 ARG B N 1
ATOM 3637 C CA . ARG B 1 24 ? -1.539 33.875 -36.062 1 16.3 24 ARG B CA 1
ATOM 3638 C C . ARG B 1 24 ? -2.99 33.688 -35.625 1 16.3 24 ARG B C 1
ATOM 3640 O O . ARG B 1 24 ? -3.9 33.719 -36.469 1 16.3 24 ARG B O 1
ATOM 3647 N N . PHE B 1 25 ? -3.398 32.625 -34.969 1 16.44 25 PHE B N 1
ATOM 3648 C CA . PHE B 1 25 ? -4.848 32.594 -34.781 1 16.44 25 PHE B CA 1
ATOM 3649 C C . PHE B 1 25 ? -5.34 33.938 -34.25 1 16.44 25 PHE B C 1
ATOM 3651 O O . PHE B 1 25 ? -4.828 34.438 -33.25 1 16.44 25 PHE B O 1
ATOM 3658 N N . SER B 1 26 ? -6.055 34.688 -35.188 1 14.9 26 SER B N 1
ATOM 3659 C CA . SER B 1 26 ? -6.625 36.031 -35.219 1 14.9 26 SER B CA 1
ATOM 3660 C C . SER B 1 26 ? -7.48 36.312 -34 1 14.9 26 SER B C 1
ATOM 3662 O O . SER B 1 26 ? -7.852 35.406 -33.281 1 14.9 26 SER B O 1
ATOM 3664 N N . SER B 1 27 ? -8.484 37.344 -34.281 1 14.95 27 SER B N 1
ATOM 3665 C CA . SER B 1 27 ? -8.719 38.719 -33.844 1 14.95 27 SER B CA 1
ATOM 3666 C C . SER B 1 27 ? -9.789 38.781 -32.75 1 14.95 27 SER B C 1
ATOM 3668 O O . SER B 1 27 ? -9.578 39.344 -31.688 1 14.95 27 SER B O 1
ATOM 3670 N N . PRO B 1 28 ? -11.188 38.625 -33.125 1 15.91 28 PRO B N 1
ATOM 3671 C CA . PRO B 1 28 ? -11.906 39.906 -33 1 15.91 28 PRO B CA 1
ATOM 3672 C C . PRO B 1 28 ? -12.508 40.125 -31.609 1 15.91 28 PRO B C 1
ATOM 3674 O O . PRO B 1 28 ? -12.742 39.156 -30.891 1 15.91 28 PRO B O 1
ATOM 3677 N N . TYR B 1 29 ? -12.555 41.406 -31.078 1 15.62 29 TYR B N 1
ATOM 3678 C CA . TYR B 1 29 ? -12.734 42.219 -29.875 1 15.62 29 TYR B CA 1
ATOM 3679 C C . TYR B 1 29 ? -14.203 42.281 -29.453 1 15.62 29 TYR B C 1
ATOM 3681 O O . TYR B 1 29 ? -14.516 42.594 -28.312 1 15.62 29 TYR B O 1
ATOM 3689 N N . ARG B 1 30 ? -15.273 41.969 -30.359 1 15.22 30 ARG B N 1
ATOM 3690 C CA . ARG B 1 30 ? -16.156 43.125 -30.203 1 15.22 30 ARG B CA 1
ATOM 3691 C C . ARG B 1 30 ? -16.766 43.156 -28.812 1 15.22 30 ARG B C 1
ATOM 3693 O O . ARG B 1 30 ? -16.812 42.156 -28.125 1 15.22 30 ARG B O 1
ATOM 3700 N N . GLY B 1 31 ? -17.734 44.156 -28.656 1 14.95 31 GLY B N 1
ATOM 3701 C CA . GLY B 1 31 ? -18.156 45.312 -27.875 1 14.95 31 GLY B CA 1
ATOM 3702 C C . GLY B 1 31 ? -19.156 44.938 -26.781 1 14.95 31 GLY B C 1
ATOM 3703 O O . GLY B 1 31 ? -18.984 45.344 -25.625 1 14.95 31 GLY B O 1
ATOM 3704 N N . ARG B 1 32 ? -20.391 44.375 -27.156 1 16.41 32 ARG B N 1
ATOM 3705 C CA . ARG B 1 32 ? -21.531 45.219 -26.812 1 16.41 32 ARG B CA 1
ATOM 3706 C C . ARG B 1 32 ? -21.891 45.062 -25.344 1 16.41 32 ARG B C 1
ATOM 3708 O O . ARG B 1 32 ? -21.688 44.031 -24.734 1 16.41 32 ARG B O 1
ATOM 3715 N N . ARG B 1 33 ? -22.5 46.156 -24.781 1 15.95 33 ARG B N 1
ATOM 3716 C CA . ARG B 1 33 ? -22.75 46.969 -23.594 1 15.95 33 ARG B CA 1
ATOM 3717 C C . ARG B 1 33 ? -23.688 46.281 -22.625 1 15.95 33 ARG B C 1
ATOM 3719 O O . ARG B 1 33 ? -23.25 45.812 -21.562 1 15.95 33 ARG B O 1
ATOM 3726 N N . SER B 1 34 ? -24.859 46.844 -22.484 1 15.16 34 SER B N 1
ATOM 3727 C CA . SER B 1 34 ? -25.281 47.625 -21.328 1 15.16 34 SER B CA 1
ATOM 3728 C C . SER B 1 34 ? -26.125 46.781 -20.375 1 15.16 34 SER B C 1
ATOM 3730 O O . SER B 1 34 ? -25.797 46.656 -19.188 1 15.16 34 SER B O 1
ATOM 3732 N N . SER B 1 35 ? -27.484 46.969 -20.438 1 16.16 35 SER B N 1
ATOM 3733 C CA . SER B 1 35 ? -28.297 47.688 -19.469 1 16.16 35 SER B CA 1
ATOM 3734 C C . SER B 1 35 ? -29.156 46.719 -18.641 1 16.16 35 SER B C 1
ATOM 3736 O O . SER B 1 35 ? -30.062 47.125 -17.938 1 16.16 35 SER B O 1
ATOM 3738 N N . LEU B 1 36 ? -28.641 45.594 -18.297 1 16.19 36 LEU B N 1
ATOM 3739 C CA . LEU B 1 36 ? -29.688 44.656 -17.891 1 16.19 36 LEU B CA 1
ATOM 3740 C C . LEU B 1 36 ? -30.344 45.094 -16.578 1 16.19 36 LEU B C 1
ATOM 3742 O O . LEU B 1 36 ? -29.719 45.062 -15.523 1 16.19 36 LEU B O 1
ATOM 3746 N N . VAL B 1 37 ? -31.094 46.156 -16.562 1 17.38 37 VAL B N 1
ATOM 3747 C CA . VAL B 1 37 ? -31.578 46.781 -15.32 1 17.38 37 VAL B CA 1
ATOM 3748 C C . VAL B 1 37 ? -32.562 45.844 -14.625 1 17.38 37 VAL B C 1
ATOM 3750 O O . VAL B 1 37 ? -33.125 46.188 -13.578 1 17.38 37 VAL B O 1
ATOM 3753 N N . GLY B 1 38 ? -32.5 44.531 -14.844 1 15.73 38 GLY B N 1
ATOM 3754 C CA . GLY B 1 38 ? -33.75 43.938 -14.469 1 15.73 38 GLY B CA 1
ATOM 3755 C C . GLY B 1 38 ? -34.062 44.062 -12.984 1 15.73 38 GLY B C 1
ATOM 3756 O O . GLY B 1 38 ? -33.188 43.781 -12.148 1 15.73 38 GLY B O 1
ATOM 3757 N N . ARG B 1 39 ? -35 44.938 -12.516 1 17.7 39 ARG B N 1
ATOM 3758 C CA . ARG B 1 39 ? -35.469 45.469 -11.234 1 17.7 39 ARG B CA 1
ATOM 3759 C C . ARG B 1 39 ? -36.125 44.375 -10.414 1 17.7 39 ARG B C 1
ATOM 3761 O O . ARG B 1 39 ? -36.656 44.625 -9.32 1 17.7 39 ARG B O 1
ATOM 3768 N N . SER B 1 40 ? -35.906 43.031 -10.75 1 16.44 40 SER B N 1
ATOM 3769 C CA . SER B 1 40 ? -37.094 42.312 -10.289 1 16.44 40 SER B CA 1
ATOM 3770 C C . SER B 1 40 ? -37.219 42.406 -8.773 1 16.44 40 SER B C 1
ATOM 3772 O O . SER B 1 40 ? -36.25 42.562 -8.062 1 16.44 40 SER B O 1
ATOM 3774 N N . PRO B 1 41 ? -38.5 42.281 -8.258 1 18.53 41 PRO B N 1
ATOM 3775 C CA . PRO B 1 41 ? -39.25 42.656 -7.055 1 18.53 41 PRO B CA 1
ATOM 3776 C C . PRO B 1 41 ? -38.906 41.781 -5.855 1 18.53 41 PRO B C 1
ATOM 3778 O O . PRO B 1 41 ? -38.344 40.688 -6.023 1 18.53 41 PRO B O 1
ATOM 3781 N N . SER B 1 42 ? -39.031 42.281 -4.625 1 18.31 42 SER B N 1
ATOM 3782 C CA . SER B 1 42 ? -38.688 42.188 -3.213 1 18.31 42 SER B CA 1
ATOM 3783 C C . SER B 1 42 ? -39.406 41.031 -2.547 1 18.31 42 SER B C 1
ATOM 3785 O O . SER B 1 42 ? -39.344 40.844 -1.328 1 18.31 42 SER B O 1
ATOM 3787 N N . PRO B 1 43 ? -39.562 39.75 -3.242 1 18.34 43 PRO B N 1
ATOM 3788 C CA . PRO B 1 43 ? -40.625 39.031 -2.564 1 18.34 43 PRO B CA 1
ATOM 3789 C C . PRO B 1 43 ? -40.312 38.719 -1.104 1 18.34 43 PRO B C 1
ATOM 3791 O O . PRO B 1 43 ? -39.156 38.656 -0.724 1 18.34 43 PRO B O 1
ATOM 3794 N N . SER B 1 44 ? -41.312 38.781 -0.161 1 19.84 44 SER B N 1
ATOM 3795 C CA . SER B 1 44 ? -41.625 38.875 1.267 1 19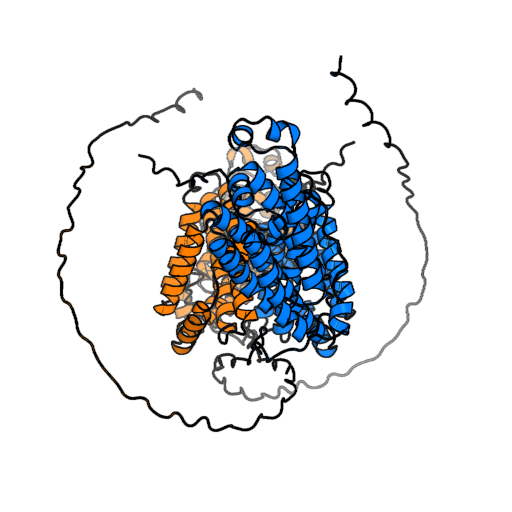.84 44 SER B CA 1
ATOM 3796 C C . SER B 1 44 ? -41.469 37.5 1.936 1 19.84 44 SER B C 1
ATOM 3798 O O . SER B 1 44 ? -42.312 36.625 1.705 1 19.84 44 SER B O 1
ATOM 3800 N N . PHE B 1 45 ? -40.344 36.781 1.895 1 19.12 45 PHE B N 1
ATOM 3801 C CA . PHE B 1 45 ? -40.281 35.406 2.326 1 19.12 45 PHE B CA 1
ATOM 3802 C C . PHE B 1 45 ? -40.594 35.281 3.818 1 19.12 45 PHE B C 1
ATOM 3804 O O . PHE B 1 45 ? -39.969 35.969 4.629 1 19.12 45 PHE B O 1
ATOM 3811 N N . ASP B 1 46 ? -41.812 34.938 4.156 1 19.92 46 ASP B N 1
ATOM 3812 C CA . ASP B 1 46 ? -42.375 34.688 5.473 1 19.92 46 ASP B CA 1
ATOM 3813 C C . ASP B 1 46 ? -41.656 33.531 6.184 1 19.92 46 ASP B C 1
ATOM 3815 O O . ASP B 1 46 ? -41.531 32.438 5.633 1 19.92 46 ASP B O 1
ATOM 3819 N N . ILE B 1 47 ? -40.781 33.781 7.18 1 20.48 47 ILE B N 1
ATOM 3820 C CA . ILE B 1 47 ? -39.812 33 7.957 1 20.48 47 ILE B CA 1
ATOM 3821 C C . ILE B 1 47 ? -40.562 32.062 8.906 1 20.48 47 ILE B C 1
ATOM 3823 O O . ILE B 1 47 ? -41.094 32.469 9.922 1 20.48 47 ILE B O 1
ATOM 3827 N N . SER B 1 48 ? -41.5 31.188 8.375 1 19.52 48 SER B N 1
ATOM 3828 C CA . SER B 1 48 ? -42.188 30.422 9.414 1 19.52 48 SER B CA 1
ATOM 3829 C C . SER B 1 48 ? -41.188 29.609 10.242 1 19.52 48 SER B C 1
ATOM 3831 O O . SER B 1 48 ? -40.219 29.047 9.703 1 19.52 48 SER B O 1
ATOM 3833 N N . VAL B 1 49 ? -41.219 29.719 11.633 1 20.77 49 VAL B N 1
ATOM 3834 C CA . VAL B 1 49 ? -40.438 29.375 12.812 1 20.77 49 VAL B CA 1
ATOM 3835 C C . VAL B 1 49 ? -40.5 27.875 13.055 1 20.77 49 VAL B C 1
ATOM 3837 O O . VAL B 1 49 ? -41.531 27.359 13.531 1 20.77 49 VAL B O 1
ATOM 3840 N N . GLN B 1 50 ? -40.375 27 12.008 1 18.92 50 GLN B N 1
ATOM 3841 C CA . GLN B 1 50 ? -40.719 25.625 12.344 1 18.92 50 GLN B CA 1
ATOM 3842 C C . GLN B 1 50 ? -39.844 25.094 13.484 1 18.92 50 GLN B C 1
ATOM 3844 O O . GLN B 1 50 ? -38.719 25.516 13.633 1 18.92 50 GLN B O 1
ATOM 3849 N N . HIS B 1 51 ? -40.469 24.219 14.391 1 21.75 51 HIS B N 1
ATOM 3850 C CA . HIS B 1 51 ? -40.312 23.562 15.688 1 21.75 51 HIS B CA 1
ATOM 3851 C C . HIS B 1 51 ? -39.125 22.609 15.68 1 21.75 51 HIS B C 1
ATOM 3853 O O . HIS B 1 51 ? -38.844 21.969 14.656 1 21.75 51 HIS B O 1
ATOM 3859 N N . ALA B 1 52 ? -38.25 22.719 16.719 1 23.09 52 ALA B N 1
ATOM 3860 C CA . ALA B 1 52 ? -36.906 22.219 17.016 1 23.09 52 ALA B CA 1
ATOM 3861 C C . ALA B 1 52 ? -36.906 20.703 17.234 1 23.09 52 ALA B C 1
ATOM 3863 O O . ALA B 1 52 ? -37.562 20.203 18.141 1 23.09 52 ALA B O 1
ATOM 3864 N N . PRO B 1 53 ? -37.062 19.906 16.109 1 20.89 53 PRO B N 1
ATOM 3865 C CA . PRO B 1 53 ? -37.25 18.484 16.422 1 20.89 53 PRO B CA 1
ATOM 3866 C C . PRO B 1 53 ? -36.156 17.953 17.344 1 20.89 53 PRO B C 1
ATOM 3868 O O . PRO B 1 53 ? -35.062 18.516 17.406 1 20.89 53 PRO B O 1
ATOM 3871 N N . VAL B 1 54 ? -36.594 16.922 18.203 1 22.64 54 VAL B N 1
ATOM 3872 C CA . VAL B 1 54 ? -36.094 16.094 19.297 1 22.64 54 VAL B CA 1
ATOM 3873 C C . VAL B 1 54 ? -34.812 15.367 18.844 1 22.64 54 VAL B C 1
ATOM 3875 O O . VAL B 1 54 ? -34.781 14.758 17.781 1 22.64 54 VAL B O 1
ATOM 3878 N N . HIS B 1 55 ? -33.688 15.758 19.438 1 23.31 55 HIS B N 1
ATOM 3879 C CA . HIS B 1 55 ? -32.281 15.422 19.219 1 23.31 55 HIS B CA 1
ATOM 3880 C C . HIS B 1 55 ? -32.062 13.93 19.406 1 23.31 55 HIS B C 1
ATOM 3882 O O . HIS B 1 55 ? -31.984 13.438 20.531 1 23.31 55 HIS B O 1
ATOM 3888 N N . GLN B 1 56 ? -32.844 13.023 18.688 1 23.52 56 GLN B N 1
ATOM 3889 C CA . GLN B 1 56 ? -32.594 11.602 18.891 1 23.52 56 GLN B CA 1
ATOM 3890 C C . GLN B 1 56 ? -31.109 11.266 18.781 1 23.52 56 GLN B C 1
ATOM 3892 O O . GLN B 1 56 ? -30.406 11.852 17.969 1 23.52 56 GLN B O 1
ATOM 3897 N N . THR B 1 57 ? -30.656 10.766 19.906 1 25.64 57 THR B N 1
ATOM 3898 C CA . THR B 1 57 ? -29.312 10.281 20.172 1 25.64 57 THR B CA 1
ATOM 3899 C C . THR B 1 57 ? -28.828 9.367 19.047 1 25.64 57 THR B C 1
ATOM 3901 O O . THR B 1 57 ? -29.484 8.383 18.719 1 25.64 57 THR B O 1
ATOM 3904 N N . PRO B 1 58 ? -28.25 9.969 18.141 1 27.39 58 PRO B N 1
ATOM 3905 C CA . PRO B 1 58 ? -27.984 9.195 16.938 1 27.39 58 PRO B CA 1
ATOM 3906 C C . PRO B 1 58 ? -27.25 7.879 17.219 1 27.39 58 PRO B C 1
ATOM 3908 O O . PRO B 1 58 ? -26.203 7.883 17.859 1 27.39 58 PRO B O 1
ATOM 3911 N N . GLN B 1 59 ? -28.062 6.809 17.594 1 25.81 59 GLN B N 1
ATOM 3912 C CA . GLN B 1 59 ? -27.625 5.43 17.766 1 25.81 59 GLN B CA 1
ATOM 3913 C C . GLN B 1 59 ? -26.672 5.016 16.656 1 25.81 59 GLN B C 1
ATOM 3915 O O . GLN B 1 59 ? -26.984 5.176 15.477 1 25.81 59 GLN B O 1
ATOM 3920 N N . VAL B 1 60 ? -25.547 5.07 16.984 1 27.2 60 VAL B N 1
ATOM 3921 C CA . VAL B 1 60 ? -24.484 4.566 16.109 1 27.2 60 VAL B CA 1
ATOM 3922 C C . VAL B 1 60 ? -24.859 3.174 15.609 1 27.2 60 VAL B C 1
ATOM 3924 O O . VAL B 1 60 ? -24.844 2.207 16.375 1 27.2 60 VAL B O 1
ATOM 3927 N N . ARG B 1 61 ? -26 2.957 14.969 1 30.33 61 ARG B N 1
ATOM 3928 C CA . ARG B 1 61 ? -26.328 1.624 14.469 1 30.33 61 ARG B CA 1
ATOM 3929 C C . ARG B 1 61 ? -25.156 1.033 13.688 1 30.33 61 ARG B C 1
ATOM 3931 O O . ARG B 1 61 ? -24.672 1.648 12.734 1 30.33 61 ARG B O 1
ATOM 3938 N N . VAL B 1 62 ? -24.672 0.161 14.312 1 29.91 62 VAL B N 1
ATOM 3939 C CA . VAL B 1 62 ? -23.75 -0.838 13.766 1 29.91 62 VAL B CA 1
ATOM 3940 C C . VAL B 1 62 ? -24.266 -1.307 12.398 1 29.91 62 VAL B C 1
ATOM 3942 O O . VAL B 1 62 ? -25.469 -1.533 12.219 1 29.91 62 VAL B O 1
ATOM 3945 N N . MET B 1 63 ? -23.703 -0.88 11.422 1 31.7 63 MET B N 1
ATOM 3946 C CA . MET B 1 63 ? -24.125 -1.156 10.055 1 31.7 63 MET B CA 1
ATOM 3947 C C . MET B 1 63 ? -24.641 -2.588 9.922 1 31.7 63 MET B C 1
ATOM 3949 O O . MET B 1 63 ? -24.031 -3.52 10.445 1 31.7 63 MET B O 1
ATOM 3953 N N . PRO B 1 64 ? -25.859 -2.887 9.891 1 28.92 64 PRO B N 1
ATOM 3954 C CA . PRO B 1 64 ? -26.234 -4.277 9.625 1 28.92 64 PRO B CA 1
ATOM 3955 C C . PRO B 1 64 ? -25.391 -4.922 8.539 1 28.92 64 PRO B C 1
ATOM 3957 O O . PRO B 1 64 ? -24.875 -4.227 7.652 1 28.92 64 PRO B O 1
ATOM 3960 N N . GLN B 1 65 ? -24.875 -6.113 8.672 1 33 65 GLN B N 1
ATOM 3961 C CA . GLN B 1 65 ? -23.984 -7.055 8.008 1 33 65 GLN B CA 1
ATOM 3962 C C . GLN B 1 65 ? -24.438 -7.32 6.574 1 33 65 GLN B C 1
ATOM 3964 O O . GLN B 1 65 ? -25.5 -7.898 6.352 1 33 65 GLN B O 1
ATOM 3969 N N . PRO B 1 66 ? -24.266 -6.297 5.703 1 34.25 66 PRO B N 1
ATOM 3970 C CA . PRO B 1 66 ? -24.828 -6.734 4.418 1 34.25 66 PRO B CA 1
ATOM 3971 C C . PRO B 1 66 ? -24.312 -8.109 3.998 1 34.25 66 PRO B C 1
ATOM 3973 O O . PRO B 1 66 ? -23.219 -8.516 4.379 1 34.25 66 PRO B O 1
ATOM 3976 N N . THR B 1 67 ? -25.047 -9.078 3.748 1 31.92 67 THR B N 1
ATOM 3977 C CA . THR B 1 67 ? -24.719 -10.438 3.338 1 31.92 67 THR B CA 1
ATOM 3978 C C . THR B 1 67 ? -23.797 -10.43 2.123 1 31.92 67 THR B C 1
ATOM 3980 O O . THR B 1 67 ? -24.203 -10.016 1.032 1 31.92 67 THR B O 1
ATOM 3983 N N . LEU B 1 68 ? -22.594 -10.016 2.117 1 38.53 68 LEU B N 1
ATOM 3984 C CA . LEU B 1 68 ? -21.594 -10.172 1.062 1 38.53 68 LEU B CA 1
ATOM 3985 C C . LEU B 1 68 ? -21.719 -11.539 0.402 1 38.53 68 LEU B C 1
ATOM 3987 O O . LEU B 1 68 ? -21.719 -12.562 1.086 1 38.53 68 LEU B O 1
ATOM 3991 N N . VAL B 1 69 ? -22.422 -11.648 -0.71 1 37.41 69 VAL B N 1
ATOM 3992 C CA . VAL B 1 69 ? -22.391 -12.93 -1.421 1 37.41 69 VAL B CA 1
ATOM 3993 C C . VAL B 1 69 ? -20.953 -13.383 -1.599 1 37.41 69 VAL B C 1
ATOM 3995 O O . VAL B 1 69 ? -20.094 -12.594 -1.983 1 37.41 69 VAL B O 1
ATOM 3998 N N . PRO B 1 70 ? -20.609 -14.297 -1.081 1 44.66 70 PRO B N 1
ATOM 3999 C CA . PRO B 1 70 ? -19.234 -14.828 -1.127 1 44.66 70 PRO B CA 1
ATOM 4000 C C . PRO B 1 70 ? -18.672 -14.891 -2.545 1 44.66 70 PRO B C 1
ATOM 4002 O O . PRO B 1 70 ? -19.359 -15.367 -3.459 1 44.66 70 PRO B O 1
ATOM 4005 N N . VAL B 1 71 ? -17.828 -13.898 -2.986 1 45.66 71 VAL B N 1
ATOM 4006 C CA . VAL B 1 71 ? -17.141 -13.906 -4.266 1 45.66 71 VAL B CA 1
ATOM 4007 C C . VAL B 1 71 ? -16.766 -15.344 -4.645 1 45.66 71 VAL B C 1
ATOM 4009 O O . VAL B 1 71 ? -16.578 -15.648 -5.824 1 45.66 71 VAL B O 1
ATOM 4012 N N . ASN B 1 72 ? -16.328 -16.188 -3.73 1 44.16 72 ASN B N 1
ATOM 4013 C CA . ASN B 1 72 ? -16.016 -17.562 -4.102 1 44.16 72 ASN B CA 1
ATOM 4014 C C . ASN B 1 72 ? -17.203 -18.484 -3.889 1 44.16 72 ASN B C 1
ATOM 4016 O O . ASN B 1 72 ? -17.5 -18.875 -2.758 1 44.16 72 ASN B O 1
ATOM 4020 N N . PRO B 1 73 ? -18.141 -18.484 -4.711 1 45 73 PRO B N 1
ATOM 4021 C CA . PRO B 1 73 ? -19.266 -19.406 -4.547 1 45 73 PRO B CA 1
ATOM 4022 C C . PRO B 1 73 ? -18.828 -20.828 -4.266 1 45 73 PRO B C 1
ATOM 4024 O O . PRO B 1 73 ? -17.719 -21.234 -4.648 1 45 73 PRO B O 1
ATOM 4027 N N . PRO B 1 74 ? -19.469 -21.469 -3.336 1 43.72 74 PRO B N 1
ATOM 4028 C CA . PRO B 1 74 ? -19.219 -22.891 -3.1 1 43.72 74 PRO B CA 1
ATOM 4029 C C . PRO B 1 74 ? -19.156 -23.703 -4.391 1 43.72 74 PRO B C 1
ATOM 4031 O O . PRO B 1 74 ? -19.75 -23.312 -5.398 1 43.72 74 PRO B O 1
ATOM 4034 N N . ALA B 1 75 ? -18.188 -24.594 -4.5 1 46.03 75 ALA B N 1
ATOM 4035 C CA . ALA B 1 75 ? -17.891 -25.562 -5.562 1 46.03 75 ALA B CA 1
ATOM 4036 C C . ALA B 1 75 ? -19.172 -26.141 -6.141 1 46.03 75 ALA B C 1
ATOM 4038 O O . ALA B 1 75 ? -19.922 -26.828 -5.438 1 46.03 75 ALA B O 1
ATOM 4039 N N . PRO B 1 76 ? -19.828 -25.469 -6.992 1 42.34 76 PRO B N 1
ATOM 4040 C CA . PRO B 1 76 ? -20.953 -26.281 -7.449 1 42.34 76 PRO B CA 1
ATOM 4041 C C . PRO B 1 76 ? -20.547 -27.734 -7.738 1 42.34 76 PRO B C 1
ATOM 4043 O O . PRO B 1 76 ? -19.375 -28.016 -7.93 1 42.34 76 PRO B O 1
ATOM 4046 N N . ALA B 1 77 ? -21.578 -28.562 -8.031 1 46.12 77 ALA B N 1
ATOM 4047 C CA . ALA B 1 77 ? -21.766 -29.906 -8.602 1 46.12 77 ALA B CA 1
ATOM 4048 C C . ALA B 1 77 ? -20.953 -30.062 -9.883 1 46.12 77 ALA B C 1
ATOM 4050 O O . ALA B 1 77 ? -20.484 -29.078 -10.461 1 46.12 77 ALA B O 1
ATOM 4051 N N . ASN B 1 78 ? -20.906 -31.281 -10.648 1 57.25 78 ASN B N 1
ATOM 4052 C CA . ASN B 1 78 ? -20.406 -31.906 -11.875 1 57.25 78 ASN B CA 1
ATOM 4053 C C . ASN B 1 78 ? -20.641 -31 -13.094 1 57.25 78 ASN B C 1
ATOM 4055 O O . ASN B 1 78 ? -21.719 -31.031 -13.688 1 57.25 78 ASN B O 1
ATOM 4059 N N . TYR B 1 79 ? -19.812 -29.828 -13.133 1 68.62 79 TYR B N 1
ATOM 4060 C CA . TYR B 1 79 ? -19.969 -29 -14.32 1 68.62 79 TYR B CA 1
ATOM 4061 C C . TYR B 1 79 ? -19.5 -29.75 -15.57 1 68.62 79 TYR B C 1
ATOM 4063 O O . TYR B 1 79 ? -18.453 -30.406 -15.562 1 68.62 79 TYR B O 1
ATOM 4071 N N . VAL B 1 80 ? -20.438 -29.828 -16.484 1 77.88 80 VAL B N 1
ATOM 4072 C CA . VAL B 1 80 ? -20.094 -30.438 -17.781 1 77.88 80 VAL B CA 1
ATOM 4073 C C . VAL B 1 80 ? -19.516 -29.375 -18.703 1 77.88 80 VAL B C 1
ATOM 4075 O O . VAL B 1 80 ? -20.188 -28.391 -19.031 1 77.88 80 VAL B O 1
ATOM 4078 N N . ILE B 1 81 ? -18.25 -29.484 -19.078 1 84.19 81 ILE B N 1
ATOM 4079 C CA . ILE B 1 81 ? -17.531 -28.547 -19.938 1 84.19 81 ILE B CA 1
ATOM 4080 C C . ILE B 1 81 ? -18.156 -28.562 -21.328 1 84.19 81 ILE B C 1
ATOM 4082 O O . ILE B 1 81 ? -18.344 -29.625 -21.922 1 84.19 81 ILE B O 1
ATOM 4086 N N . THR B 1 82 ? -18.469 -27.469 -21.797 1 83 82 THR B N 1
ATOM 4087 C CA . THR B 1 82 ? -19.156 -27.328 -23.078 1 83 82 THR B CA 1
ATOM 4088 C C . THR B 1 82 ? -18.141 -27.109 -24.203 1 83 82 THR B C 1
ATOM 4090 O O . THR B 1 82 ? -16.953 -26.875 -23.938 1 83 82 THR B O 1
ATOM 4093 N N . GLU B 1 83 ? -18.594 -27.297 -25.469 1 85.75 83 GLU B N 1
ATOM 4094 C CA . GLU B 1 83 ? -17.766 -27.062 -26.641 1 85.75 83 GLU B CA 1
ATOM 4095 C C . GLU B 1 83 ? -17.375 -25.578 -26.75 1 85.75 83 GLU B C 1
ATOM 4097 O O . GLU B 1 83 ? -16.312 -25.25 -27.281 1 85.75 83 GLU B O 1
ATOM 4102 N N . GLU B 1 84 ? -18.266 -24.797 -26.25 1 83.06 84 GLU B N 1
ATOM 4103 C CA . GLU B 1 84 ? -17.969 -23.359 -26.25 1 83.06 84 GLU B CA 1
ATOM 4104 C C . GLU B 1 84 ? -16.797 -23.047 -25.328 1 83.06 84 GLU B C 1
ATOM 4106 O O . GLU B 1 84 ? -15.977 -22.172 -25.625 1 83.06 84 GLU B O 1
ATOM 4111 N N . ASP B 1 85 ? -16.703 -23.688 -24.281 1 85.25 85 ASP B N 1
ATOM 4112 C CA . ASP B 1 85 ? -15.586 -23.516 -23.344 1 85.25 85 ASP B CA 1
ATOM 4113 C C . ASP B 1 85 ? -14.258 -23.859 -24.016 1 85.25 85 ASP B C 1
ATOM 4115 O O . ASP B 1 85 ? -13.273 -23.141 -23.875 1 85.25 85 ASP B O 1
ATOM 4119 N N . LYS B 1 86 ? -14.32 -24.953 -24.766 1 85.5 86 LYS B N 1
ATOM 4120 C CA . LYS B 1 86 ? -13.109 -25.422 -25.438 1 85.5 86 LYS B CA 1
ATOM 4121 C C . LYS B 1 86 ? -12.68 -24.453 -26.531 1 85.5 86 LYS B C 1
ATOM 4123 O O . LYS B 1 86 ? -11.484 -24.266 -26.781 1 85.5 86 LYS B O 1
ATOM 4128 N N . ALA B 1 87 ? -13.648 -23.844 -27.078 1 84.81 87 ALA B N 1
ATOM 4129 C CA . ALA B 1 87 ? -13.359 -22.906 -28.172 1 84.81 87 ALA B CA 1
ATOM 4130 C C . ALA B 1 87 ? -12.727 -21.625 -27.625 1 84.81 87 ALA B C 1
ATOM 4132 O O . ALA B 1 87 ? -11.969 -20.953 -28.328 1 84.81 87 ALA B O 1
ATOM 4133 N N . ASN B 1 88 ? -12.938 -21.359 -26.391 1 84.12 88 ASN B N 1
ATOM 4134 C CA . ASN B 1 88 ? -12.453 -20.125 -25.797 1 84.12 88 ASN B CA 1
ATOM 4135 C C . ASN B 1 88 ? -11.086 -20.312 -25.141 1 84.12 88 ASN B C 1
ATOM 4137 O O . ASN B 1 88 ? -10.484 -19.359 -24.641 1 84.12 88 ASN B O 1
ATOM 4141 N N . MET B 1 89 ? -10.586 -21.469 -25.188 1 87.69 89 MET B N 1
ATOM 4142 C CA . MET B 1 89 ? -9.273 -21.734 -24.609 1 87.69 89 MET B CA 1
ATOM 4143 C C . MET B 1 89 ? -8.156 -21.266 -25.547 1 87.69 89 MET B C 1
ATOM 4145 O O . MET B 1 89 ? -8.406 -20.984 -26.719 1 87.69 89 MET B O 1
ATOM 4149 N N . GLY B 1 90 ? -6.98 -21.141 -24.969 1 86.44 90 GLY B N 1
ATOM 4150 C CA . GLY B 1 90 ? -5.844 -20.688 -25.75 1 86.44 90 GLY B CA 1
ATOM 4151 C C . GLY B 1 90 ? -5.316 -21.734 -26.703 1 86.44 90 GLY B C 1
ATOM 4152 O O . GLY B 1 90 ? -5.551 -22.938 -26.516 1 86.44 90 GLY B O 1
ATOM 4153 N N . LYS B 1 91 ? -4.602 -21.234 -27.719 1 86.5 91 LYS B N 1
ATOM 4154 C CA . LYS B 1 91 ? -4.047 -22.141 -28.719 1 86.5 91 LYS B CA 1
ATOM 4155 C C . LYS B 1 91 ? -2.521 -22.156 -28.672 1 86.5 91 LYS B C 1
ATOM 4157 O O . LYS B 1 91 ? -1.863 -22.516 -29.641 1 86.5 91 LYS B O 1
ATOM 4162 N N . ASN B 1 92 ? -2.037 -21.828 -27.562 1 87.38 92 ASN B N 1
ATOM 4163 C CA . ASN B 1 92 ? -0.586 -21.766 -27.406 1 87.38 92 ASN B CA 1
ATOM 4164 C C . ASN B 1 92 ? 0.04 -23.156 -27.484 1 87.38 92 ASN B C 1
ATOM 4166 O O . ASN B 1 92 ? -0.549 -24.125 -27.016 1 87.38 92 ASN B O 1
ATOM 4170 N N . ALA B 1 93 ? 1.175 -23.219 -28.109 1 88.69 93 ALA B N 1
ATOM 4171 C CA . ALA B 1 93 ? 1.938 -24.453 -28.172 1 88.69 93 ALA B CA 1
ATOM 4172 C C . ALA B 1 93 ? 3.125 -24.422 -27.219 1 88.69 93 ALA B C 1
ATOM 4174 O O . ALA B 1 93 ? 3.621 -23.344 -26.875 1 88.69 93 ALA B O 1
ATOM 4175 N N . MET B 1 94 ? 3.439 -25.562 -26.812 1 91.44 94 MET B N 1
ATOM 4176 C CA . MET B 1 94 ? 4.594 -25.656 -25.922 1 91.44 94 MET B CA 1
ATOM 4177 C C . MET B 1 94 ? 5.895 -25.469 -26.688 1 91.44 94 MET B C 1
ATOM 4179 O O . MET B 1 94 ? 6.105 -26.094 -27.734 1 91.44 94 MET B O 1
ATOM 4183 N N . PRO B 1 95 ? 6.711 -24.609 -26.188 1 89.5 95 PRO B N 1
ATOM 4184 C CA . PRO B 1 95 ? 8.008 -24.453 -26.844 1 89.5 95 PRO B CA 1
ATOM 4185 C C . PRO B 1 95 ? 8.93 -25.656 -26.656 1 89.5 95 PRO B C 1
ATOM 4187 O O . PRO B 1 95 ? 8.844 -26.344 -25.641 1 89.5 95 PRO B O 1
ATOM 4190 N N . SER B 1 96 ? 9.734 -25.922 -27.609 1 89.38 96 SER B N 1
ATOM 4191 C CA . SER B 1 96 ? 10.727 -26.984 -27.5 1 89.38 96 SER B CA 1
ATOM 4192 C C . SER B 1 96 ? 11.984 -26.5 -26.781 1 89.38 96 SER B C 1
ATOM 4194 O O . SER B 1 96 ? 12.562 -25.469 -27.156 1 89.38 96 SER B O 1
ATOM 4196 N N . ILE B 1 97 ? 12.297 -27.219 -25.75 1 90.88 97 ILE B N 1
ATOM 4197 C CA . ILE B 1 97 ? 13.484 -26.859 -24.984 1 90.88 97 ILE B CA 1
ATOM 4198 C C . ILE B 1 97 ? 14.602 -27.875 -25.25 1 90.88 97 ILE B C 1
ATOM 4200 O O . ILE B 1 97 ? 14.5 -29.031 -24.828 1 90.88 97 ILE B O 1
ATOM 4204 N N . PRO B 1 98 ? 15.609 -27.406 -25.844 1 91.19 98 PRO B N 1
ATOM 4205 C CA . PRO B 1 98 ? 16.719 -28.328 -26.094 1 91.19 98 PRO B CA 1
ATOM 4206 C C . PRO B 1 98 ? 17.594 -28.562 -24.875 1 91.19 98 PRO B C 1
ATOM 4208 O O . PRO B 1 98 ? 17.641 -27.719 -23.969 1 91.19 98 PRO B O 1
ATOM 4211 N N . PHE B 1 99 ? 18.172 -29.734 -24.859 1 92.81 99 PHE B N 1
ATOM 4212 C CA . PHE B 1 99 ? 19.109 -30.031 -23.797 1 92.81 99 PHE B CA 1
ATOM 4213 C C . PHE B 1 99 ? 20.375 -29.188 -23.938 1 92.81 99 PHE B C 1
ATOM 4215 O O . PHE B 1 99 ? 21.094 -29.312 -24.938 1 92.81 99 PHE B O 1
ATOM 4222 N N . GLN B 1 100 ? 20.641 -28.438 -23 1 88.81 100 GLN B N 1
ATOM 4223 C CA . GLN B 1 100 ? 21.75 -27.484 -23.094 1 88.81 100 GLN B CA 1
ATOM 4224 C C . GLN B 1 100 ? 23.094 -28.188 -22.891 1 88.81 100 GLN B C 1
ATOM 4226 O O . GLN B 1 100 ? 23.219 -29.047 -22.016 1 88.81 100 GLN B O 1
ATOM 4231 N N . ASN B 1 101 ? 24.016 -27.875 -23.688 1 88.38 101 ASN B N 1
ATOM 4232 C CA . ASN B 1 101 ? 25.391 -28.344 -23.562 1 88.38 101 ASN B CA 1
ATOM 4233 C C . ASN B 1 101 ? 25.453 -29.875 -23.484 1 88.38 101 ASN B C 1
ATOM 4235 O O . ASN B 1 101 ? 26.078 -30.422 -22.578 1 88.38 101 ASN B O 1
ATOM 4239 N N . GLN B 1 102 ? 24.812 -30.547 -24.344 1 89.56 102 GLN B N 1
ATOM 4240 C CA . GLN B 1 102 ? 24.703 -32 -24.344 1 89.56 102 GLN B CA 1
ATOM 4241 C C . GLN B 1 102 ? 26.078 -32.656 -24.484 1 89.56 102 GLN B C 1
ATOM 4243 O O . GLN B 1 102 ? 26.375 -33.625 -23.812 1 89.56 102 GLN B O 1
ATOM 4248 N N . ASP B 1 103 ? 26.953 -32.094 -25.297 1 88.56 103 ASP B N 1
ATOM 4249 C CA . ASP B 1 103 ? 28.281 -32.625 -25.531 1 88.56 103 ASP B CA 1
ATOM 4250 C C . ASP B 1 103 ? 29.125 -32.625 -24.25 1 88.56 103 ASP B C 1
ATOM 4252 O O . ASP B 1 103 ? 29.766 -33.625 -23.938 1 88.56 103 ASP B O 1
ATOM 4256 N N . ALA B 1 104 ? 29.031 -31.531 -23.672 1 89.25 104 ALA B N 1
ATOM 4257 C CA . ALA B 1 104 ? 29.781 -31.406 -22.438 1 89.25 104 ALA B CA 1
ATOM 4258 C C . ALA B 1 104 ? 29.25 -32.344 -21.359 1 89.25 104 ALA B C 1
ATOM 4260 O O . ALA B 1 104 ? 30.016 -32.906 -20.578 1 89.25 104 ALA B O 1
ATOM 4261 N N . PHE B 1 105 ? 28 -32.562 -21.391 1 90.81 105 PHE B N 1
ATOM 4262 C CA . PHE B 1 105 ? 27.359 -33.438 -20.406 1 90.81 105 PHE B CA 1
ATOM 4263 C C . PHE B 1 105 ? 27.703 -34.906 -20.688 1 90.81 105 PHE B C 1
ATOM 4265 O O . PHE B 1 105 ? 28 -35.656 -19.75 1 90.81 105 PHE B O 1
ATOM 4272 N N . GLU B 1 106 ? 27.75 -35.25 -21.906 1 89.56 106 GLU B N 1
ATOM 4273 C CA . GLU B 1 106 ? 28.047 -36.625 -22.266 1 89.56 106 GLU B CA 1
ATOM 4274 C C . GLU B 1 106 ? 29.5 -37 -21.969 1 89.56 106 GLU B C 1
ATOM 4276 O O . GLU B 1 106 ? 29.844 -38.156 -21.797 1 89.56 106 GLU B O 1
ATOM 4281 N N . ALA B 1 107 ? 30.312 -35.875 -21.891 1 87.81 107 ALA B N 1
ATOM 4282 C CA . ALA B 1 107 ? 31.734 -36.062 -21.578 1 87.81 107 ALA B CA 1
ATOM 4283 C C . ALA B 1 107 ? 31.969 -36.094 -20.078 1 87.81 107 ALA B C 1
ATOM 4285 O O . ALA B 1 107 ? 33.062 -36.469 -19.625 1 87.81 107 ALA B O 1
ATOM 4286 N N . SER B 1 108 ? 31 -35.844 -19.391 1 88.38 108 SER B N 1
ATOM 4287 C CA . SER B 1 108 ? 31.156 -35.781 -17.938 1 88.38 108 SER B CA 1
ATOM 4288 C C . SER B 1 108 ? 31.328 -37.156 -17.328 1 88.38 108 SER B C 1
ATOM 4290 O O . SER B 1 108 ? 30.828 -38.156 -17.859 1 88.38 108 SER B O 1
ATOM 4292 N N . ILE B 1 109 ? 32.062 -37.156 -16.172 1 83.69 109 ILE B N 1
ATOM 4293 C CA . ILE B 1 109 ? 32.375 -38.375 -15.484 1 83.69 109 ILE B CA 1
ATOM 4294 C C . ILE B 1 109 ? 31.078 -39.031 -14.945 1 83.69 109 ILE B C 1
ATOM 4296 O O . ILE B 1 109 ? 30.906 -40.25 -15.008 1 83.69 109 ILE B O 1
ATOM 4300 N N . GLY B 1 110 ? 30.203 -38.219 -14.438 1 85.44 110 GLY B N 1
ATOM 4301 C CA . GLY B 1 110 ? 28.953 -38.688 -13.867 1 85.44 110 GLY B CA 1
ATOM 4302 C C . GLY B 1 110 ? 28.094 -39.438 -14.859 1 85.44 110 GLY B C 1
ATOM 4303 O O . GLY B 1 110 ? 27.5 -40.469 -14.523 1 85.44 110 GLY B O 1
ATOM 4304 N N . PHE B 1 111 ? 28.062 -39.031 -16.016 1 87.62 111 PHE B N 1
ATOM 4305 C CA . PHE B 1 111 ? 27.266 -39.656 -17.062 1 87.62 111 PHE B CA 1
ATOM 4306 C C . PHE B 1 111 ? 27.953 -40.938 -17.562 1 87.62 111 PHE B C 1
ATOM 4308 O O . PHE B 1 111 ? 27.297 -41.938 -17.766 1 87.62 111 PHE B O 1
ATOM 4315 N N . ARG B 1 112 ? 29.234 -40.875 -17.688 1 85.62 112 ARG B N 1
ATOM 4316 C CA . ARG B 1 112 ? 29.984 -42 -18.234 1 85.62 112 ARG B CA 1
ATOM 4317 C C . ARG B 1 112 ? 29.969 -43.188 -17.25 1 85.62 112 ARG B C 1
ATOM 4319 O O . ARG B 1 112 ? 29.984 -44.344 -17.672 1 85.62 112 ARG B O 1
ATOM 4326 N N . LYS B 1 113 ? 29.922 -42.781 -16.062 1 87.88 113 LYS B N 1
ATOM 4327 C CA . LYS B 1 113 ? 29.938 -43.812 -15.016 1 87.88 113 LYS B CA 1
ATOM 4328 C C . LYS B 1 113 ? 28.656 -44.656 -15.062 1 87.88 113 LYS B C 1
ATOM 4330 O O . LYS B 1 113 ? 28.641 -45.781 -14.617 1 87.88 113 LYS B O 1
ATOM 4335 N N . LEU B 1 114 ? 27.594 -44.156 -15.555 1 89.06 114 LEU B N 1
ATOM 4336 C CA . LEU B 1 114 ? 26.312 -44.844 -15.625 1 89.06 114 LEU B CA 1
ATOM 4337 C C . LEU B 1 114 ? 26.344 -45.906 -16.734 1 89.06 114 LEU B C 1
ATOM 4339 O O . LEU B 1 114 ? 25.547 -46.844 -16.719 1 89.06 114 LEU B O 1
ATOM 4343 N N . GLY B 1 115 ? 27.234 -45.688 -17.672 1 86.75 115 GLY B N 1
ATOM 4344 C CA . GLY B 1 115 ? 27.375 -46.656 -18.75 1 86.75 115 GLY B CA 1
ATOM 4345 C C . GLY B 1 115 ? 26.375 -46.438 -19.875 1 86.75 115 GLY B C 1
ATOM 4346 O O . GLY B 1 115 ? 26.141 -47.344 -20.688 1 86.75 115 GLY B O 1
ATOM 4347 N N . TYR B 1 116 ? 25.734 -45.375 -19.797 1 85.88 116 TYR B N 1
ATOM 4348 C CA . TYR B 1 116 ? 24.766 -45.094 -20.844 1 85.88 116 TYR B CA 1
ATOM 4349 C C . TYR B 1 116 ? 25.375 -44.156 -21.891 1 85.88 116 TYR B C 1
ATOM 4351 O O . TYR B 1 116 ? 26.406 -43.531 -21.656 1 85.88 116 TYR B O 1
ATOM 4359 N N . GLY B 1 117 ? 24.766 -44.219 -23.156 1 84.75 117 GLY B N 1
ATOM 4360 C CA . GLY B 1 117 ? 25.234 -43.344 -24.234 1 84.75 117 GLY B CA 1
ATOM 4361 C C . GLY B 1 117 ? 24.266 -42.25 -24.594 1 84.75 117 GLY B C 1
ATOM 4362 O O . GLY B 1 117 ? 23.328 -41.969 -23.844 1 84.75 117 GLY B O 1
ATOM 4363 N N . SER B 1 118 ? 24.594 -41.625 -25.688 1 89.25 118 SER B N 1
ATOM 4364 C CA . SER B 1 118 ? 23.797 -40.5 -26.188 1 89.25 118 SER B CA 1
ATOM 4365 C C . SER B 1 118 ? 22.406 -40.969 -26.609 1 89.25 118 SER B C 1
ATOM 4367 O O . SER B 1 118 ? 21.438 -40.188 -26.531 1 89.25 118 SER B O 1
ATOM 4369 N N . LEU B 1 119 ? 22.328 -42.125 -26.922 1 89.75 119 LEU B N 1
ATOM 4370 C CA . LEU B 1 119 ? 21.047 -42.656 -27.391 1 89.75 119 LEU B CA 1
ATOM 4371 C C . LEU B 1 119 ? 20.031 -42.719 -26.234 1 89.75 119 LEU B C 1
ATOM 4373 O O . LEU B 1 119 ? 18.875 -42.375 -26.406 1 89.75 119 LEU B O 1
ATOM 4377 N N . GLU B 1 120 ? 20.516 -43.188 -25.125 1 91.5 120 GLU B N 1
ATOM 4378 C CA . GLU B 1 120 ? 19.625 -43.281 -23.969 1 91.5 120 GLU B CA 1
ATOM 4379 C C . GLU B 1 120 ? 19.188 -41.906 -23.469 1 91.5 120 GLU B C 1
ATOM 4381 O O . GLU B 1 120 ? 18.031 -41.719 -23.094 1 91.5 120 GLU B O 1
ATOM 4386 N N . LEU B 1 121 ? 20.078 -41.062 -23.5 1 92.62 121 LEU B N 1
ATOM 4387 C CA . LEU B 1 121 ? 19.75 -39.688 -23.078 1 92.62 121 LEU B CA 1
ATOM 4388 C C . LEU B 1 121 ? 18.734 -39.062 -24.031 1 92.62 121 LEU B C 1
ATOM 4390 O O . LEU B 1 121 ? 17.75 -38.469 -23.578 1 92.62 121 LEU B O 1
ATOM 4394 N N . ASN B 1 122 ? 19 -39.188 -25.297 1 93.31 122 ASN B N 1
ATOM 4395 C CA . ASN B 1 122 ? 18.078 -38.625 -26.281 1 93.31 122 ASN B CA 1
ATOM 4396 C C . ASN B 1 122 ? 16.703 -39.25 -26.219 1 93.31 122 ASN B C 1
ATOM 4398 O O . ASN B 1 122 ? 15.688 -38.594 -26.422 1 93.31 122 ASN B O 1
ATOM 4402 N N . ASN B 1 123 ? 16.75 -40.531 -25.953 1 93.75 123 ASN B N 1
ATOM 4403 C CA . ASN B 1 123 ? 15.477 -41.219 -25.812 1 93.75 123 ASN B CA 1
ATOM 4404 C C . ASN B 1 123 ? 14.664 -40.688 -24.641 1 93.75 123 ASN B C 1
ATOM 4406 O O . ASN B 1 123 ? 13.445 -40.5 -24.75 1 93.75 123 ASN B O 1
ATOM 4410 N N . LEU B 1 124 ? 15.336 -40.406 -23.578 1 94.31 124 LEU B N 1
ATOM 4411 C CA . LEU B 1 124 ? 14.656 -39.844 -22.406 1 94.31 124 LEU B CA 1
ATOM 4412 C C . LEU B 1 124 ? 14.109 -38.469 -22.719 1 94.31 124 LEU B C 1
ATOM 4414 O O . LEU B 1 124 ? 12.953 -38.156 -22.422 1 94.31 124 LEU B O 1
ATOM 4418 N N . VAL B 1 125 ? 14.898 -37.688 -23.312 1 94.56 125 VAL B N 1
ATOM 4419 C CA . VAL B 1 125 ? 14.523 -36.312 -23.609 1 94.56 125 VAL B CA 1
ATOM 4420 C C . VAL B 1 125 ? 13.344 -36.281 -24.578 1 94.56 125 VAL B C 1
ATOM 4422 O O . VAL B 1 125 ? 12.383 -35.531 -24.391 1 94.56 125 VAL B O 1
ATOM 4425 N N . ASP B 1 126 ? 13.383 -37.094 -25.562 1 94.44 126 ASP B N 1
ATOM 4426 C CA . ASP B 1 126 ? 12.32 -37.156 -26.562 1 94.44 126 ASP B CA 1
ATOM 4427 C C . ASP B 1 126 ? 11.023 -37.688 -25.969 1 94.44 126 ASP B C 1
ATOM 4429 O O . ASP B 1 126 ? 9.945 -37.156 -26.25 1 94.44 126 ASP B O 1
ATOM 4433 N N . ASN B 1 127 ? 11.141 -38.719 -25.203 1 94.94 127 ASN B N 1
ATOM 4434 C CA . ASN B 1 127 ? 9.938 -39.281 -24.594 1 94.94 127 ASN B CA 1
ATOM 4435 C C . ASN B 1 127 ? 9.328 -38.344 -23.562 1 94.94 127 ASN B C 1
ATOM 4437 O O . ASN B 1 127 ? 8.109 -38.281 -23.391 1 94.94 127 ASN B O 1
ATOM 4441 N N . TYR B 1 128 ? 10.219 -37.656 -22.859 1 96.44 128 TYR B N 1
ATOM 4442 C CA . TYR B 1 128 ? 9.695 -36.688 -21.906 1 96.44 128 TYR B CA 1
ATOM 4443 C C . TYR B 1 128 ? 8.938 -35.562 -22.625 1 96.44 128 TYR B C 1
ATOM 4445 O O . TYR B 1 128 ? 7.875 -35.125 -22.188 1 96.44 128 TYR B O 1
ATOM 4453 N N . ASP B 1 129 ? 9.461 -35.094 -23.703 1 95.31 129 ASP B N 1
ATOM 4454 C CA . ASP B 1 129 ? 8.789 -34.094 -24.5 1 95.31 129 ASP B CA 1
ATOM 4455 C C . ASP B 1 129 ? 7.461 -34.594 -25.047 1 95.31 129 ASP B C 1
ATOM 4457 O O . ASP B 1 129 ? 6.473 -33.875 -25.078 1 95.31 129 ASP B O 1
ATOM 4461 N N . TYR B 1 130 ? 7.504 -35.812 -25.484 1 94.62 130 TYR B N 1
ATOM 4462 C CA . TYR B 1 130 ? 6.285 -36.438 -25.984 1 94.62 130 TYR B CA 1
ATOM 4463 C C . TYR B 1 130 ? 5.227 -36.531 -24.906 1 94.62 130 TYR B C 1
ATOM 4465 O O . TYR B 1 130 ? 4.047 -36.25 -25.141 1 94.62 130 TYR B O 1
ATOM 4473 N N . MET B 1 131 ? 5.66 -36.969 -23.797 1 95.56 131 MET B N 1
ATOM 4474 C CA . MET B 1 131 ? 4.746 -37.031 -22.656 1 95.56 131 MET B CA 1
ATOM 4475 C C . MET B 1 131 ? 4.141 -35.688 -22.344 1 95.56 131 MET B C 1
ATOM 4477 O O . MET B 1 131 ? 2.943 -35.594 -22.062 1 95.56 131 MET B O 1
ATOM 4481 N N . CYS B 1 132 ? 4.934 -34.625 -22.375 1 96.44 132 CYS B N 1
ATOM 4482 C CA . CYS B 1 132 ? 4.453 -33.281 -22.109 1 96.44 132 CYS B CA 1
ATOM 4483 C C . CYS B 1 132 ? 3.436 -32.844 -23.156 1 96.44 132 CYS B C 1
ATOM 4485 O O . CYS B 1 132 ? 2.438 -32.219 -22.828 1 96.44 132 CYS B O 1
ATOM 4487 N N . ARG B 1 133 ? 3.625 -33.156 -24.375 1 95.12 133 ARG B N 1
ATOM 4488 C CA . ARG B 1 133 ? 2.689 -32.812 -25.438 1 95.12 133 ARG B CA 1
ATOM 4489 C C . ARG B 1 133 ? 1.365 -33.562 -25.266 1 95.12 133 ARG B C 1
ATOM 4491 O O . ARG B 1 133 ? 0.303 -33.031 -25.594 1 95.12 133 ARG B O 1
ATOM 4498 N N . ASP B 1 134 ? 1.504 -34.75 -24.812 1 95.88 134 ASP B N 1
ATOM 4499 C CA . ASP B 1 134 ? 0.287 -35.5 -24.531 1 95.88 134 ASP B CA 1
ATOM 4500 C C . ASP B 1 134 ? -0.502 -34.875 -23.391 1 95.88 134 ASP B C 1
ATOM 4502 O O . ASP B 1 134 ? -1.734 -34.875 -23.406 1 95.88 134 ASP B O 1
ATOM 4506 N N . VAL B 1 135 ? 0.23 -34.438 -22.422 1 96.25 135 VAL B N 1
ATOM 4507 C CA . VAL B 1 135 ? -0.423 -33.75 -21.312 1 96.25 135 VAL B CA 1
ATOM 4508 C C . VAL B 1 135 ? -1.146 -32.531 -21.828 1 96.25 135 VAL B C 1
ATOM 4510 O O . VAL B 1 135 ? -2.283 -32.25 -21.438 1 96.25 135 VAL B O 1
ATOM 4513 N N . ILE B 1 136 ? -0.521 -31.75 -22.688 1 96.56 136 ILE B N 1
ATOM 4514 C CA . ILE B 1 136 ? -1.115 -30.547 -23.266 1 96.56 136 ILE B CA 1
ATOM 4515 C C . ILE B 1 136 ? -2.383 -30.906 -24.031 1 96.56 136 ILE B C 1
ATOM 4517 O O . ILE B 1 136 ? -3.387 -30.188 -23.953 1 96.56 136 ILE B O 1
ATOM 4521 N N . ARG B 1 137 ? -2.342 -32 -24.719 1 95.31 137 ARG B N 1
ATOM 4522 C CA . ARG B 1 137 ? -3.518 -32.469 -25.453 1 95.31 137 ARG B CA 1
ATOM 4523 C C . ARG B 1 137 ? -4.668 -32.781 -24.5 1 95.31 137 ARG B C 1
ATOM 4525 O O . ARG B 1 137 ? -5.82 -32.438 -24.781 1 95.31 137 ARG B O 1
ATOM 4532 N N . LEU B 1 138 ? -4.363 -33.375 -23.469 1 95.38 138 LEU B N 1
ATOM 4533 C CA . LEU B 1 138 ? -5.387 -33.688 -22.469 1 95.38 138 LEU B CA 1
ATOM 4534 C C . LEU B 1 138 ? -5.961 -32.406 -21.859 1 95.38 138 LEU B C 1
ATOM 4536 O O . LEU B 1 138 ? -7.164 -32.344 -21.609 1 95.38 138 LEU B O 1
ATOM 4540 N N . VAL B 1 139 ? -5.113 -31.469 -21.594 1 94.44 139 VAL B N 1
ATOM 4541 C CA . VAL B 1 139 ? -5.562 -30.188 -21.047 1 94.44 139 VAL B CA 1
ATOM 4542 C C . VAL B 1 139 ? -6.477 -29.484 -22.047 1 94.44 139 VAL B C 1
ATOM 4544 O O . VAL B 1 139 ? -7.508 -28.922 -21.672 1 94.44 139 VAL B O 1
ATOM 4547 N N . ARG B 1 140 ? -6.148 -29.531 -23.297 1 92.75 140 ARG B N 1
ATOM 4548 C CA . ARG B 1 140 ? -6.969 -28.922 -24.328 1 92.75 140 ARG B CA 1
ATOM 4549 C C . ARG B 1 140 ? -8.344 -29.562 -24.406 1 92.75 140 ARG B C 1
ATOM 4551 O O . ARG B 1 140 ? -9.336 -28.906 -24.688 1 92.75 140 ARG B O 1
ATOM 4558 N N . ASP B 1 141 ? -8.344 -30.828 -24.094 1 92.12 141 ASP B N 1
ATOM 4559 C CA . ASP B 1 141 ? -9.602 -31.578 -24.109 1 92.12 141 ASP B CA 1
ATOM 4560 C C . ASP B 1 141 ? -10.297 -31.516 -22.75 1 92.12 141 ASP B C 1
ATOM 4562 O O . ASP B 1 141 ? -11.352 -32.125 -22.562 1 92.12 141 ASP B O 1
ATOM 4566 N N . CYS B 1 142 ? -9.766 -30.891 -21.859 1 91.06 142 CYS B N 1
ATOM 4567 C CA . CYS B 1 142 ? -10.281 -30.719 -20.5 1 91.06 142 CYS B CA 1
ATOM 4568 C C . CYS B 1 142 ? -10.438 -32.062 -19.797 1 91.06 142 CYS B C 1
ATOM 4570 O O . CYS B 1 142 ? -11.391 -32.281 -19.047 1 91.06 142 CYS B O 1
ATOM 4572 N N . LYS B 1 143 ? -9.625 -32.969 -20.156 1 91.81 143 LYS B N 1
ATOM 4573 C CA . LYS B 1 143 ? -9.562 -34.281 -19.469 1 91.81 143 LYS B CA 1
ATOM 4574 C C . LYS B 1 143 ? -8.5 -34.25 -18.391 1 91.81 143 LYS B C 1
ATOM 4576 O O . LYS B 1 143 ? -7.484 -34.969 -18.5 1 91.81 143 LYS B O 1
ATOM 4581 N N . PHE B 1 144 ? -8.75 -33.688 -17.312 1 91.88 144 PHE B N 1
ATOM 4582 C CA . PHE B 1 144 ? -7.77 -33.375 -16.266 1 91.88 144 PHE B CA 1
ATOM 4583 C C . PHE B 1 144 ? -7.422 -34.625 -15.477 1 91.88 144 PHE B C 1
ATOM 4585 O O . PHE B 1 144 ? -6.273 -34.812 -15.07 1 91.88 144 PHE B O 1
ATOM 4592 N N . THR B 1 145 ? -8.328 -35.5 -15.289 1 89.12 145 THR B N 1
ATOM 4593 C CA . THR B 1 145 ? -8.102 -36.688 -14.492 1 89.12 145 THR B CA 1
ATOM 4594 C C . THR B 1 145 ? -7.176 -37.656 -15.211 1 89.12 145 THR B C 1
ATOM 4596 O O . THR B 1 145 ? -6.473 -38.469 -14.578 1 89.12 145 THR B O 1
ATOM 4599 N N . ASP B 1 146 ? -7.184 -37.594 -16.516 1 94.69 146 ASP B N 1
ATOM 4600 C CA . ASP B 1 146 ? -6.375 -38.5 -17.312 1 94.69 146 ASP B CA 1
ATOM 4601 C C . ASP B 1 146 ? -4.895 -38.125 -17.25 1 94.69 146 ASP B C 1
ATOM 4603 O O . ASP B 1 146 ? -4.027 -38.938 -17.609 1 94.69 146 ASP B O 1
ATOM 4607 N N . ILE B 1 147 ? -4.625 -37 -16.797 1 95.69 147 ILE B N 1
ATOM 4608 C CA . ILE B 1 147 ? -3.242 -36.531 -16.688 1 95.69 147 ILE B CA 1
ATOM 4609 C C . ILE B 1 147 ? -2.49 -37.406 -15.68 1 95.69 147 ILE B C 1
ATOM 4611 O O . ILE B 1 147 ? -1.321 -37.719 -15.883 1 95.69 147 ILE B O 1
ATOM 4615 N N . GLU B 1 148 ? -3.18 -37.781 -14.656 1 94.31 148 GLU B N 1
ATOM 4616 C CA . GLU B 1 148 ? -2.57 -38.625 -13.648 1 94.31 148 GLU B CA 1
ATOM 4617 C C . GLU B 1 148 ? -2.109 -39.938 -14.25 1 94.31 148 GLU B C 1
ATOM 4619 O O . GLU B 1 148 ? -1.031 -40.438 -13.914 1 94.31 148 GLU B O 1
ATOM 4624 N N . GLU B 1 149 ? -2.871 -40.438 -15.07 1 94.56 149 GLU B N 1
ATOM 4625 C CA . GLU B 1 149 ? -2.551 -41.719 -15.695 1 94.56 149 GLU B CA 1
ATOM 4626 C C . GLU B 1 149 ? -1.311 -41.594 -16.578 1 94.56 149 GLU B C 1
ATOM 4628 O O . GLU B 1 149 ? -0.473 -42.5 -16.594 1 94.56 149 GLU B O 1
ATOM 4633 N N . ILE B 1 150 ? -1.234 -40.562 -17.312 1 95.81 150 ILE B N 1
ATOM 4634 C CA . ILE B 1 150 ? -0.09 -40.344 -18.203 1 95.81 150 ILE B CA 1
ATOM 4635 C C . ILE B 1 150 ? 1.186 -40.219 -17.375 1 95.81 150 ILE B C 1
ATOM 4637 O O . ILE B 1 150 ? 2.213 -40.812 -17.703 1 95.81 150 ILE B O 1
ATOM 4641 N N . TRP B 1 151 ? 1.146 -39.438 -16.328 1 96.5 151 TRP B N 1
ATOM 4642 C CA . TRP B 1 151 ? 2.303 -39.281 -15.445 1 96.5 151 TRP B CA 1
ATOM 4643 C C . TRP B 1 151 ? 2.67 -40.594 -14.781 1 96.5 151 TRP B C 1
ATOM 4645 O O . TRP B 1 151 ? 3.852 -40.938 -14.656 1 96.5 151 TRP B O 1
ATOM 4655 N N . PHE B 1 152 ? 1.661 -41.375 -14.414 1 95.12 152 PHE B N 1
ATOM 4656 C CA . PHE B 1 152 ? 1.889 -42.688 -13.797 1 95.12 152 PHE B CA 1
ATOM 4657 C C . PHE B 1 152 ? 2.592 -43.625 -14.773 1 95.12 152 PHE B C 1
ATOM 4659 O O . PHE B 1 152 ? 3.566 -44.281 -14.406 1 95.12 152 PHE B O 1
ATOM 4666 N N . LYS B 1 153 ? 2.145 -43.625 -15.977 1 95 153 LYS B N 1
ATOM 4667 C CA . LYS B 1 153 ? 2.734 -44.469 -17 1 95 153 LYS B CA 1
ATOM 4668 C C . LYS B 1 153 ? 4.176 -44.062 -17.297 1 95 153 LYS B C 1
ATOM 4670 O O . LYS B 1 153 ? 5.051 -44.938 -17.438 1 95 153 LYS B O 1
ATOM 4675 N N . PHE B 1 154 ? 4.441 -42.875 -17.359 1 96.44 154 PHE B N 1
ATOM 4676 C CA . PHE B 1 154 ? 5.781 -42.406 -17.688 1 96.44 154 PHE B CA 1
ATOM 4677 C C . PHE B 1 154 ? 6.773 -42.75 -16.594 1 96.44 154 PHE B C 1
ATOM 4679 O O . PHE B 1 154 ? 7.812 -43.375 -16.859 1 96.44 154 PHE B O 1
ATOM 4686 N N . TRP B 1 155 ? 6.473 -42.375 -15.367 1 96.12 155 TRP B N 1
ATOM 4687 C CA . TRP B 1 155 ? 7.426 -42.5 -14.273 1 96.12 155 TRP B CA 1
ATOM 4688 C C . TRP B 1 155 ? 7.539 -43.969 -13.805 1 96.12 155 TRP B C 1
ATOM 4690 O O . TRP B 1 155 ? 8.492 -44.312 -13.109 1 96.12 155 TRP B O 1
ATOM 4700 N N . SER B 1 156 ? 6.566 -44.812 -14.234 1 93.62 156 SER B N 1
ATOM 4701 C CA . SER B 1 156 ? 6.66 -46.25 -13.953 1 93.62 156 SER B CA 1
ATOM 4702 C C . SER B 1 156 ? 7.496 -46.969 -15.016 1 93.62 156 SER B C 1
ATOM 4704 O O . SER B 1 156 ? 7.773 -48.156 -14.891 1 93.62 156 SER B O 1
ATOM 4706 N N . GLY B 1 157 ? 7.914 -46.281 -16 1 91.06 157 GLY B N 1
ATOM 4707 C CA . GLY B 1 157 ? 8.734 -46.875 -17.062 1 91.06 157 GLY B CA 1
ATOM 4708 C C . GLY B 1 157 ? 7.926 -47.5 -18.172 1 91.06 157 GLY B C 1
ATOM 4709 O O . GLY B 1 157 ? 8.43 -48.344 -18.922 1 91.06 157 GLY B O 1
ATOM 4710 N N . ALA B 1 158 ? 6.676 -47.156 -18.297 1 87 158 ALA B N 1
ATOM 4711 C CA . ALA B 1 158 ? 5.781 -47.75 -19.281 1 87 158 ALA B CA 1
ATOM 4712 C C . ALA B 1 158 ? 5.52 -46.781 -20.438 1 87 158 ALA B C 1
ATOM 4714 O O . ALA B 1 158 ? 4.535 -46.938 -21.172 1 87 158 ALA B O 1
ATOM 4715 N N . TYR B 1 159 ? 6.406 -45.781 -20.641 1 87.56 159 TYR B N 1
ATOM 4716 C CA . TYR B 1 159 ? 6.172 -44.75 -21.672 1 87.56 159 TYR B CA 1
ATOM 4717 C C . TYR B 1 159 ? 7.352 -44.656 -22.625 1 87.56 159 TYR B C 1
ATOM 4719 O O . TYR B 1 159 ? 7.723 -43.562 -23.062 1 87.56 159 TYR B O 1
ATOM 4727 N N . GLY B 1 160 ? 8.062 -45.75 -22.859 1 86.12 160 GLY B N 1
ATOM 4728 C CA . GLY B 1 160 ? 9.117 -45.781 -23.859 1 86.12 160 GLY B CA 1
ATOM 4729 C C . GLY B 1 160 ? 10.516 -45.812 -23.25 1 86.12 160 GLY B C 1
ATOM 4730 O O . GLY B 1 160 ? 11.492 -46.062 -23.953 1 86.12 160 GLY B O 1
ATOM 4731 N N . VAL B 1 161 ? 10.664 -45.438 -22.062 1 89.69 161 VAL B N 1
ATOM 4732 C CA . VAL B 1 161 ? 11.961 -45.469 -21.391 1 89.69 161 VAL B CA 1
ATOM 4733 C C . VAL B 1 161 ? 11.93 -46.5 -20.266 1 89.69 161 VAL B C 1
ATOM 4735 O O . VAL B 1 161 ? 10.984 -46.531 -19.469 1 89.69 161 VAL B O 1
ATOM 4738 N N . ASN B 1 162 ? 12.93 -47.25 -20.297 1 91.94 162 ASN B N 1
ATOM 4739 C CA . ASN B 1 162 ? 13.039 -48.25 -19.234 1 91.94 162 ASN B CA 1
ATOM 4740 C C . ASN B 1 162 ? 13.188 -47.594 -17.859 1 91.94 162 ASN B C 1
ATOM 4742 O O . ASN B 1 162 ? 13.867 -46.562 -17.734 1 91.94 162 ASN B O 1
ATOM 4746 N N . HIS B 1 163 ? 12.586 -48.25 -16.875 1 94.12 163 HIS B N 1
ATOM 4747 C CA . HIS B 1 163 ? 12.523 -47.688 -15.531 1 94.12 163 HIS B CA 1
ATOM 4748 C C . HIS B 1 163 ? 13.922 -47.5 -14.945 1 94.12 163 HIS B C 1
ATOM 4750 O O . HIS B 1 163 ? 14.211 -46.469 -14.328 1 94.12 163 HIS B O 1
ATOM 4756 N N . ASN B 1 164 ? 14.742 -48.438 -15.102 1 92.81 164 ASN B N 1
ATOM 4757 C CA . ASN B 1 164 ? 16.094 -48.375 -14.555 1 92.81 164 ASN B CA 1
ATOM 4758 C C . ASN B 1 164 ? 16.906 -47.25 -15.203 1 92.81 164 ASN B C 1
ATOM 4760 O O . ASN B 1 164 ? 17.656 -46.562 -14.523 1 92.81 164 ASN B O 1
ATOM 4764 N N . THR B 1 165 ? 16.719 -47.156 -16.469 1 92.62 165 THR B N 1
ATOM 4765 C CA . THR B 1 165 ? 17.391 -46.094 -17.203 1 92.62 165 THR B CA 1
ATOM 4766 C C . THR B 1 165 ? 16.906 -44.719 -16.734 1 92.62 165 THR B C 1
ATOM 4768 O O . THR B 1 165 ? 17.703 -43.812 -16.594 1 92.62 165 THR B O 1
ATOM 4771 N N . LEU B 1 166 ? 15.633 -44.656 -16.547 1 94.44 166 LEU B N 1
ATOM 4772 C CA . LEU B 1 166 ? 15.008 -43.438 -16.094 1 94.44 166 LEU B CA 1
ATOM 4773 C C . LEU B 1 166 ? 15.547 -43.031 -14.727 1 94.44 166 LEU B C 1
ATOM 4775 O O . LEU B 1 166 ? 15.914 -41.844 -14.523 1 94.44 166 LEU B O 1
ATOM 4779 N N . LEU B 1 167 ? 15.672 -43.906 -13.852 1 94.06 167 LEU B N 1
ATOM 4780 C CA . LEU B 1 167 ? 16.156 -43.625 -12.5 1 94.06 167 LEU B CA 1
ATOM 4781 C C . LEU B 1 167 ? 17.625 -43.219 -12.523 1 94.06 167 LEU B C 1
ATOM 4783 O O . LEU B 1 167 ? 18.031 -42.312 -11.805 1 94.06 167 LEU B O 1
ATOM 4787 N N . ALA B 1 168 ? 18.359 -43.875 -13.312 1 93.38 168 ALA B N 1
ATOM 4788 C CA . ALA B 1 168 ? 19.797 -43.594 -13.398 1 93.38 168 ALA B CA 1
ATOM 4789 C C . ALA B 1 168 ? 20.047 -42.188 -13.961 1 93.38 168 ALA B C 1
ATOM 4791 O O . ALA B 1 168 ? 20.844 -41.438 -13.406 1 93.38 168 ALA B O 1
ATOM 4792 N N . LEU B 1 169 ? 19.344 -41.906 -14.945 1 93.31 169 LEU B N 1
ATOM 4793 C CA . LEU B 1 169 ? 19.547 -40.625 -15.602 1 93.31 169 LEU B CA 1
ATOM 4794 C C . LEU B 1 169 ? 19.031 -39.469 -14.727 1 93.31 169 LEU B C 1
ATOM 4796 O O . LEU B 1 169 ? 19.641 -38.406 -14.672 1 93.31 169 LEU B O 1
ATOM 4800 N N . CYS B 1 170 ? 17.953 -39.719 -14.055 1 93.75 170 CYS B N 1
ATOM 4801 C CA . CYS B 1 170 ? 17.359 -38.688 -13.219 1 93.75 170 CYS B CA 1
ATOM 4802 C C . CYS B 1 170 ? 18.172 -38.469 -11.945 1 93.75 170 CYS B C 1
ATOM 4804 O O . CYS B 1 170 ? 17.906 -37.531 -11.195 1 93.75 170 CYS B O 1
ATOM 4806 N N . SER B 1 171 ? 19.094 -39.281 -11.68 1 92.31 171 SER B N 1
ATOM 4807 C CA . SER B 1 171 ? 19.969 -39.094 -10.539 1 92.31 171 SER B CA 1
ATOM 4808 C C . SER B 1 171 ? 21 -38 -10.82 1 92.31 171 SER B C 1
ATOM 4810 O O . SER B 1 171 ? 21.609 -37.438 -9.898 1 92.31 171 SER B O 1
ATOM 4812 N N . LEU B 1 172 ? 21.172 -37.656 -12.062 1 91.31 172 LEU B N 1
ATOM 4813 C CA . LEU B 1 172 ? 22.141 -36.625 -12.461 1 91.31 172 LEU B CA 1
ATOM 4814 C C . LEU B 1 172 ? 21.516 -35.25 -12.391 1 91.31 172 LEU B C 1
ATOM 4816 O O . LEU B 1 172 ? 20.391 -35.031 -12.852 1 91.31 172 LEU B O 1
ATOM 4820 N N . GLU B 1 173 ? 22.219 -34.281 -11.922 1 89.75 173 GLU B N 1
ATOM 4821 C CA . GLU B 1 173 ? 21.734 -32.938 -11.664 1 89.75 173 GLU B CA 1
ATOM 4822 C C . GLU B 1 173 ? 21.375 -32.219 -12.961 1 89.75 173 GLU B C 1
ATOM 4824 O O . GLU B 1 173 ? 20.375 -31.516 -13.039 1 89.75 173 GLU B O 1
ATOM 4829 N N . ARG B 1 174 ? 22.156 -32.406 -13.906 1 91.06 174 ARG B N 1
ATOM 4830 C CA . ARG B 1 174 ? 21.938 -31.703 -15.164 1 91.06 174 ARG B CA 1
ATOM 4831 C C . ARG B 1 174 ? 20.656 -32.188 -15.836 1 91.06 174 ARG B C 1
ATOM 4833 O O . ARG B 1 174 ? 19.969 -31.391 -16.5 1 91.06 174 ARG B O 1
ATOM 4840 N N . VAL B 1 175 ? 20.406 -33.469 -15.742 1 93 175 VAL B N 1
ATOM 4841 C CA . VAL B 1 175 ? 19.188 -34 -16.297 1 93 175 VAL B CA 1
ATOM 4842 C C . VAL B 1 175 ? 17.984 -33.469 -15.531 1 93 175 VAL B C 1
ATOM 4844 O O . VAL B 1 175 ? 16.953 -33.125 -16.125 1 93 175 VAL B O 1
ATOM 4847 N N . GLN B 1 176 ? 18.125 -33.375 -14.25 1 93.81 176 GLN B N 1
ATOM 4848 C CA . GLN B 1 176 ? 17.062 -32.812 -13.43 1 93.81 176 GLN B CA 1
ATOM 4849 C C . GLN B 1 176 ? 16.781 -31.359 -13.82 1 93.81 176 GLN B C 1
ATOM 4851 O O . GLN B 1 176 ? 15.625 -30.953 -13.906 1 93.81 176 GLN B O 1
ATOM 4856 N N . GLU B 1 177 ? 17.812 -30.656 -14.031 1 92.38 177 GLU B N 1
ATOM 4857 C CA . GLU B 1 177 ? 17.672 -29.25 -14.43 1 92.38 177 GLU B CA 1
ATOM 4858 C C . GLU B 1 177 ? 16.891 -29.125 -15.734 1 92.38 177 GLU B C 1
ATOM 4860 O O . GLU B 1 177 ? 16.031 -28.266 -15.867 1 92.38 177 GLU B O 1
ATOM 4865 N N . HIS B 1 178 ? 17.234 -29.969 -16.641 1 93.69 178 HIS B N 1
ATOM 4866 C CA . HIS B 1 178 ? 16.547 -29.953 -17.922 1 93.69 178 HIS B CA 1
ATOM 4867 C C . HIS B 1 178 ? 15.07 -30.297 -17.766 1 93.69 178 HIS B C 1
ATOM 4869 O O . HIS B 1 178 ? 14.211 -29.625 -18.344 1 93.69 178 HIS B O 1
ATOM 4875 N N . ILE B 1 179 ? 14.797 -31.281 -17 1 95.19 179 ILE B N 1
ATOM 4876 C CA . ILE B 1 179 ? 13.422 -31.719 -16.781 1 95.19 179 ILE B CA 1
ATOM 4877 C C . ILE B 1 179 ? 12.617 -30.594 -16.141 1 95.19 179 ILE B C 1
ATOM 4879 O O . ILE B 1 179 ? 11.469 -30.344 -16.531 1 95.19 179 ILE B O 1
ATOM 4883 N N . ILE B 1 180 ? 13.195 -29.938 -15.219 1 94.06 180 ILE B N 1
ATOM 4884 C CA . ILE B 1 180 ? 12.5 -28.859 -14.523 1 94.06 180 ILE B CA 1
ATOM 4885 C C . ILE B 1 180 ? 12.234 -27.703 -15.5 1 94.06 180 ILE B C 1
ATOM 4887 O O . ILE B 1 180 ? 11.164 -27.094 -15.461 1 94.06 180 ILE B O 1
ATOM 4891 N N . GLU B 1 181 ? 13.117 -27.422 -16.297 1 92.62 181 GLU B N 1
ATOM 4892 C CA . GLU B 1 181 ? 12.922 -26.391 -17.312 1 92.62 181 GLU B CA 1
ATOM 4893 C C . GLU B 1 181 ? 11.766 -26.734 -18.25 1 92.62 181 GLU B C 1
ATOM 4895 O O . GLU B 1 181 ? 10.977 -25.859 -18.609 1 92.62 181 GLU B O 1
ATOM 4900 N N . VAL B 1 182 ? 11.75 -27.953 -18.656 1 95 182 VAL B N 1
ATOM 4901 C CA . VAL B 1 182 ? 10.672 -28.406 -19.531 1 95 182 VAL B CA 1
ATOM 4902 C C . VAL B 1 182 ? 9.344 -28.359 -18.781 1 95 182 VAL B C 1
ATOM 4904 O O . VAL B 1 182 ? 8.32 -27.984 -19.344 1 95 182 VAL B O 1
ATOM 4907 N N . ASP B 1 183 ? 9.406 -28.734 -17.516 1 95.81 183 ASP B N 1
ATOM 4908 C CA . ASP B 1 183 ? 8.211 -28.672 -16.688 1 95.81 183 ASP B CA 1
ATOM 4909 C C . ASP B 1 183 ? 7.656 -27.25 -16.609 1 95.81 183 ASP B C 1
ATOM 4911 O O . ASP B 1 183 ? 6.449 -27.031 -16.734 1 95.81 183 ASP B O 1
ATOM 4915 N N . LEU B 1 184 ? 8.492 -26.375 -16.375 1 92.94 184 LEU B N 1
ATOM 4916 C CA . LEU B 1 184 ? 8.062 -25 -16.234 1 92.94 184 LEU B CA 1
ATOM 4917 C C . LEU B 1 184 ? 7.434 -24.484 -17.531 1 92.94 184 LEU B C 1
ATOM 4919 O O . LEU B 1 184 ? 6.445 -23.75 -17.5 1 92.94 184 LEU B O 1
ATOM 4923 N N . ALA B 1 185 ? 8.008 -24.922 -18.609 1 93.94 185 ALA B N 1
ATOM 4924 C CA . ALA B 1 185 ? 7.426 -24.578 -19.906 1 93.94 185 ALA B CA 1
ATOM 4925 C C . ALA B 1 185 ? 6.059 -25.219 -20.094 1 93.94 185 ALA B C 1
ATOM 4927 O O . ALA B 1 185 ? 5.137 -24.609 -20.625 1 93.94 185 ALA B O 1
ATOM 4928 N N . LEU B 1 186 ? 5.988 -26.422 -19.703 1 96.44 186 LEU B N 1
ATOM 4929 C CA . LEU B 1 186 ? 4.723 -27.156 -19.766 1 96.44 186 LEU B CA 1
ATOM 4930 C C . LEU B 1 186 ? 3.652 -26.453 -18.938 1 96.44 186 LEU B C 1
ATOM 4932 O O . LEU B 1 186 ? 2.547 -26.203 -19.422 1 96.44 186 LEU B O 1
ATOM 4936 N N . TYR B 1 187 ? 4.016 -26.141 -17.719 1 95.62 187 TYR B N 1
ATOM 4937 C CA . TYR B 1 187 ? 3.059 -25.547 -16.797 1 95.62 187 TYR B CA 1
ATOM 4938 C C . TYR B 1 187 ? 2.613 -24.172 -17.281 1 95.62 187 TYR B C 1
ATOM 4940 O O . TYR B 1 187 ? 1.43 -23.828 -17.219 1 95.62 187 TYR B O 1
ATOM 4948 N N . GLN B 1 188 ? 3.5 -23.422 -17.797 1 94.12 188 GLN B N 1
ATOM 4949 C CA . GLN B 1 188 ? 3.137 -22.125 -18.375 1 94.12 188 GLN B CA 1
ATOM 4950 C C . GLN B 1 188 ? 2.176 -22.297 -19.547 1 94.12 188 GLN B C 1
ATOM 4952 O O . GLN B 1 188 ? 1.205 -21.547 -19.672 1 94.12 188 GLN B O 1
ATOM 4957 N N . THR B 1 189 ? 2.496 -23.203 -20.359 1 95.5 189 THR B N 1
ATOM 4958 C CA . THR B 1 189 ? 1.648 -23.453 -21.516 1 95.5 189 THR B CA 1
ATOM 4959 C C . THR B 1 189 ? 0.249 -23.875 -21.094 1 95.5 189 THR B C 1
ATOM 4961 O O . THR B 1 189 ? -0.746 -23.469 -21.688 1 95.5 189 THR B O 1
ATOM 4964 N N . CYS B 1 190 ? 0.208 -24.703 -20.078 1 95.19 190 CYS B N 1
ATOM 4965 C CA . CYS B 1 190 ? -1.084 -25.109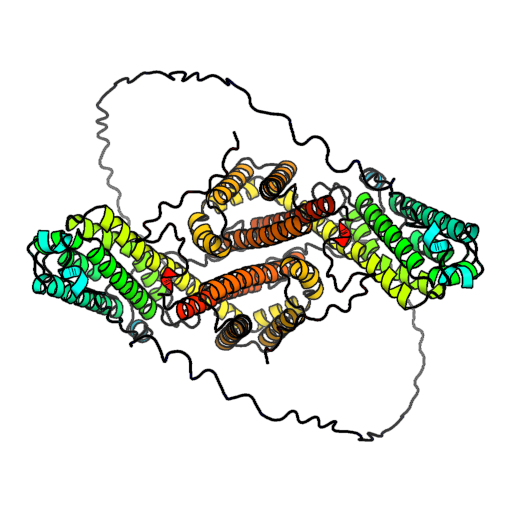 -19.547 1 95.19 190 CYS B CA 1
ATOM 4966 C C . CYS B 1 190 ? -1.891 -23.906 -19.078 1 95.19 190 CYS B C 1
ATOM 4968 O O . CYS B 1 190 ? -3.082 -23.797 -19.359 1 95.19 190 CYS B O 1
ATOM 4970 N N . VAL B 1 191 ? -1.244 -23.031 -18.359 1 92.94 191 VAL B N 1
ATOM 4971 C CA . VAL B 1 191 ? -1.911 -21.844 -17.844 1 92.94 191 VAL B CA 1
ATOM 4972 C C . VAL B 1 191 ? -2.383 -20.969 -19 1 92.94 191 VAL B C 1
ATOM 4974 O O . VAL B 1 191 ? -3.508 -20.453 -18.984 1 92.94 191 VAL B O 1
ATOM 4977 N N . ASP B 1 192 ? -1.586 -20.859 -20.031 1 91.81 192 ASP B N 1
ATOM 4978 C CA . ASP B 1 192 ? -1.918 -20.031 -21.188 1 91.81 192 ASP B CA 1
ATOM 4979 C C . ASP B 1 192 ? -3.113 -20.594 -21.953 1 91.81 192 ASP B C 1
ATOM 4981 O O . ASP B 1 192 ? -3.902 -19.844 -22.516 1 91.81 192 ASP B O 1
ATOM 4985 N N . ILE B 1 193 ? -3.188 -21.797 -21.953 1 92.94 193 ILE B N 1
ATOM 4986 C CA . ILE B 1 193 ? -4.281 -22.453 -22.656 1 92.94 193 ILE B CA 1
ATOM 4987 C C . ILE B 1 193 ? -5.574 -22.312 -21.859 1 92.94 193 ILE B C 1
ATOM 4989 O O . ILE B 1 193 ? -6.625 -22 -22.422 1 92.94 193 ILE B O 1
ATOM 4993 N N . LEU B 1 194 ? -5.5 -22.484 -20.625 1 90.94 194 LEU B N 1
ATOM 4994 C CA . LEU B 1 194 ? -6.691 -22.5 -19.781 1 90.94 194 LEU B CA 1
ATOM 4995 C C . LEU B 1 194 ? -7.199 -21.078 -19.531 1 90.94 194 LEU B C 1
ATOM 4997 O O . LEU B 1 194 ? -8.406 -20.859 -19.438 1 90.94 194 LEU B O 1
ATOM 5001 N N . ILE B 1 195 ? -6.242 -20.188 -19.406 1 87.94 195 ILE B N 1
ATOM 5002 C CA . ILE B 1 195 ? -6.605 -18.797 -19.156 1 87.94 195 ILE B CA 1
ATOM 5003 C C . ILE B 1 195 ? -5.91 -17.906 -20.172 1 87.94 195 ILE B C 1
ATOM 5005 O O . ILE B 1 195 ? -4.945 -17.203 -19.844 1 87.94 195 ILE B O 1
ATOM 5009 N N . PRO B 1 196 ? -6.461 -17.875 -21.359 1 84.25 196 PRO B N 1
ATOM 5010 C CA . PRO B 1 196 ? -5.789 -17.109 -22.406 1 84.25 196 PRO B CA 1
ATOM 5011 C C . PRO B 1 196 ? -5.816 -15.609 -22.141 1 84.25 196 PRO B C 1
ATOM 5013 O O . PRO B 1 196 ? -4.891 -14.891 -22.531 1 84.25 196 PRO B O 1
ATOM 5016 N N . ASN B 1 197 ? -6.906 -15.109 -21.641 1 82.06 197 ASN B N 1
ATOM 5017 C CA . ASN B 1 197 ? -7.035 -13.711 -21.266 1 82.06 197 ASN B CA 1
ATOM 5018 C C . ASN B 1 197 ? -7.539 -13.562 -19.828 1 82.06 197 ASN B C 1
ATOM 5020 O O . ASN B 1 197 ? -8.648 -14 -19.5 1 82.06 197 ASN B O 1
ATOM 5024 N N . VAL B 1 198 ? -6.766 -12.938 -19.141 1 80.38 198 VAL B N 1
ATOM 5025 C CA . VAL B 1 198 ? -7.062 -12.914 -17.703 1 80.38 198 VAL B CA 1
ATOM 5026 C C . VAL B 1 198 ? -8.211 -11.945 -17.438 1 80.38 198 VAL B C 1
ATOM 5028 O O . VAL B 1 198 ? -9.062 -12.203 -16.578 1 80.38 198 VAL B O 1
ATOM 5031 N N . LEU B 1 199 ? -8.273 -10.906 -18.094 1 81.38 199 LEU B N 1
ATOM 5032 C CA . LEU B 1 199 ? -9.289 -9.898 -17.797 1 81.38 199 LEU B CA 1
ATOM 5033 C C . LEU B 1 199 ? -10.531 -10.117 -18.656 1 81.38 199 LEU B C 1
ATOM 5035 O O . LEU B 1 199 ? -11.656 -10.008 -18.156 1 81.38 199 LEU B O 1
ATOM 5039 N N . LEU B 1 200 ? -10.328 -10.352 -19.938 1 70 200 LEU B N 1
ATOM 5040 C CA . LEU B 1 200 ? -11.453 -10.445 -20.859 1 70 200 LEU B CA 1
ATOM 5041 C C . LEU B 1 200 ? -11.797 -11.898 -21.156 1 70 200 LEU B C 1
ATOM 5043 O O . LEU B 1 200 ? -12.219 -12.234 -22.266 1 70 200 LEU B O 1
ATOM 5047 N N . SER B 1 201 ? -11.602 -12.602 -20.016 1 69 201 SER B N 1
ATOM 5048 C CA . SER B 1 201 ? -11.844 -14.023 -20.234 1 69 201 SER B CA 1
ATOM 5049 C C . SER B 1 201 ? -13.336 -14.305 -20.391 1 69 201 SER B C 1
ATOM 5051 O O . SER B 1 201 ? -14.172 -13.688 -19.734 1 69 201 SER B O 1
ATOM 5053 N N . GLN B 1 202 ? -13.547 -15.062 -21.406 1 71.44 202 GLN B N 1
ATOM 5054 C CA . GLN B 1 202 ? -14.914 -15.477 -21.688 1 71.44 202 GLN B CA 1
ATOM 5055 C C . GLN B 1 202 ? -15.219 -16.844 -21.062 1 71.44 202 GLN B C 1
ATOM 5057 O O . GLN B 1 202 ? -16.125 -17.547 -21.516 1 71.44 202 GLN B O 1
ATOM 5062 N N . LEU B 1 203 ? -14.414 -17.047 -20.078 1 75.94 203 LEU B N 1
ATOM 5063 C CA . LEU B 1 203 ? -14.648 -18.328 -19.422 1 75.94 203 LEU B CA 1
ATOM 5064 C C . LEU B 1 203 ? -15.914 -18.281 -18.578 1 75.94 203 LEU B C 1
ATOM 5066 O O . LEU B 1 203 ? -16.203 -17.281 -17.922 1 75.94 203 LEU B O 1
ATOM 5070 N N . THR B 1 204 ? -16.625 -19.359 -18.766 1 78.5 204 THR B N 1
ATOM 5071 C CA . THR B 1 204 ? -17.828 -19.484 -17.938 1 78.5 204 THR B CA 1
ATOM 5072 C C . THR B 1 204 ? -17.438 -19.766 -16.484 1 78.5 204 THR B C 1
ATOM 5074 O O . THR B 1 204 ? -16.344 -20.25 -16.203 1 78.5 204 THR B O 1
ATOM 5077 N N . PRO B 1 205 ? -18.312 -19.422 -15.57 1 77.56 205 PRO B N 1
ATOM 5078 C CA . PRO B 1 205 ? -18.031 -19.703 -14.164 1 77.56 205 PRO B CA 1
ATOM 5079 C C . PRO B 1 205 ? -17.781 -21.188 -13.891 1 77.56 205 PRO B C 1
ATOM 5081 O O . PRO B 1 205 ? -16.984 -21.531 -13.023 1 77.56 205 PRO B O 1
ATOM 5084 N N . GLY B 1 206 ? -18.484 -21.984 -14.648 1 81.19 206 GLY B N 1
ATOM 5085 C CA . GLY B 1 206 ? -18.25 -23.422 -14.516 1 81.19 206 GLY B CA 1
ATOM 5086 C C . GLY B 1 206 ? -16.844 -23.844 -14.906 1 81.19 206 GLY B C 1
ATOM 5087 O O . GLY B 1 206 ? -16.219 -24.625 -14.203 1 81.19 206 GLY B O 1
ATOM 5088 N N . MET B 1 207 ? -16.406 -23.312 -16.016 1 84.62 207 MET B N 1
ATOM 5089 C CA . MET B 1 207 ? -15.062 -23.609 -16.484 1 84.62 207 MET B CA 1
ATOM 5090 C C . MET B 1 207 ? -14.016 -23.078 -15.508 1 84.62 207 MET B C 1
ATOM 5092 O O . MET B 1 207 ? -13.008 -23.734 -15.25 1 84.62 207 MET B O 1
ATOM 5096 N N . THR B 1 208 ? -14.242 -21.953 -14.977 1 84.12 208 THR B N 1
ATOM 5097 C CA . THR B 1 208 ? -13.336 -21.359 -14.008 1 84.12 208 THR B CA 1
ATOM 5098 C C . THR B 1 208 ? -13.211 -22.25 -12.773 1 84.12 208 THR B C 1
ATOM 5100 O O . THR B 1 208 ? -12.109 -22.469 -12.258 1 84.12 208 THR B O 1
ATOM 5103 N N . GLN B 1 209 ? -14.297 -22.703 -12.383 1 85.56 209 GLN B N 1
ATOM 5104 C CA . GLN B 1 209 ? -14.289 -23.578 -11.219 1 85.56 209 GLN B CA 1
ATOM 5105 C C . GLN B 1 209 ? -13.555 -24.891 -11.523 1 85.56 209 GLN B C 1
ATOM 5107 O O . GLN B 1 209 ? -12.852 -25.422 -10.664 1 85.56 209 GLN B O 1
ATOM 5112 N N . ALA B 1 210 ? -13.812 -25.406 -12.688 1 88.19 210 ALA B N 1
ATOM 5113 C CA .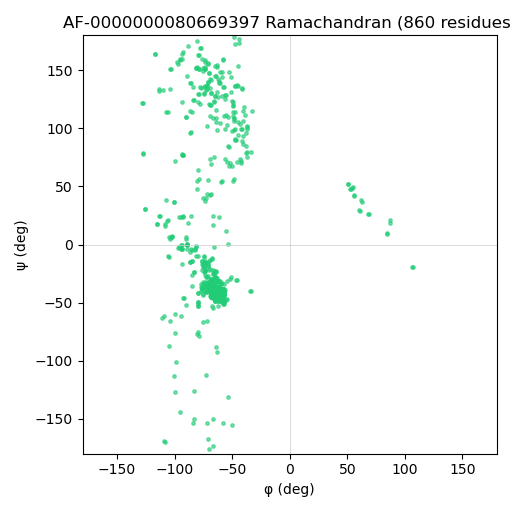 ALA B 1 210 ? -13.109 -26.609 -13.109 1 88.19 210 ALA B CA 1
ATOM 5114 C C . ALA B 1 210 ? -11.602 -26.406 -13.117 1 88.19 210 ALA B C 1
ATOM 5116 O O . ALA B 1 210 ? -10.844 -27.266 -12.664 1 88.19 210 ALA B O 1
ATOM 5117 N N . CYS B 1 211 ? -11.188 -25.281 -13.617 1 89.31 211 CYS B N 1
ATOM 5118 C CA . CYS B 1 211 ? -9.773 -24.938 -13.648 1 89.31 211 CYS B CA 1
ATOM 5119 C C . CYS B 1 211 ? -9.203 -24.812 -12.242 1 89.31 211 CYS B C 1
ATOM 5121 O O . CYS B 1 211 ? -8.086 -25.266 -11.984 1 89.31 211 CYS B O 1
ATOM 5123 N N . ARG B 1 212 ? -9.922 -24.266 -11.375 1 88 212 ARG B N 1
ATOM 5124 C CA . ARG B 1 212 ? -9.484 -24.109 -9.992 1 88 212 ARG B CA 1
ATOM 5125 C C . ARG B 1 212 ? -9.32 -25.469 -9.312 1 88 212 ARG B C 1
ATOM 5127 O O . ARG B 1 212 ? -8.344 -25.688 -8.602 1 88 212 ARG B O 1
ATOM 5134 N N . THR B 1 213 ? -10.281 -26.297 -9.5 1 89.5 213 THR B N 1
ATOM 5135 C CA . THR B 1 213 ? -10.227 -27.641 -8.93 1 89.5 213 THR B CA 1
ATOM 5136 C C . THR B 1 213 ? -9.039 -28.422 -9.492 1 89.5 213 THR B C 1
ATOM 5138 O O . THR B 1 213 ? -8.344 -29.125 -8.758 1 89.5 213 THR B O 1
ATOM 5141 N N . PHE B 1 214 ? -8.883 -28.312 -10.789 1 92.44 214 PHE B N 1
ATOM 5142 C CA . PHE B 1 214 ? -7.73 -28.922 -11.438 1 92.44 214 PHE B CA 1
ATOM 5143 C C . PHE B 1 214 ? -6.43 -28.453 -10.805 1 92.44 214 PHE B C 1
ATOM 5145 O O . PHE B 1 214 ? -5.574 -29.266 -10.461 1 92.44 214 PHE B O 1
ATOM 5152 N N . ALA B 1 215 ? -6.328 -27.188 -10.617 1 92.88 215 ALA B N 1
ATOM 5153 C CA . ALA B 1 215 ? -5.113 -26.609 -10.055 1 92.88 215 ALA B CA 1
ATOM 5154 C C . ALA B 1 215 ? -4.891 -27.078 -8.617 1 92.88 215 ALA B C 1
ATOM 5156 O O . ALA B 1 215 ? -3.752 -27.312 -8.203 1 92.88 215 ALA B O 1
ATOM 5157 N N . LYS B 1 216 ? -5.855 -27.219 -7.875 1 90.81 216 LYS B N 1
ATOM 5158 C CA . LYS B 1 216 ? -5.766 -27.625 -6.473 1 90.81 216 LYS B CA 1
ATOM 5159 C C . LYS B 1 216 ? -5.273 -29.062 -6.344 1 90.81 216 LYS B C 1
ATOM 5161 O O . LYS B 1 216 ? -4.574 -29.391 -5.387 1 90.81 216 LYS B O 1
ATOM 5166 N N . ASN B 1 217 ? -5.555 -29.922 -7.316 1 92.75 217 ASN B N 1
ATOM 5167 C CA . ASN B 1 217 ? -5.301 -31.344 -7.172 1 92.75 217 ASN B CA 1
ATOM 5168 C C . ASN B 1 217 ? -4.082 -31.781 -7.98 1 92.75 217 ASN B C 1
ATOM 5170 O O . ASN B 1 217 ? -3.598 -32.906 -7.828 1 92.75 217 ASN B O 1
ATOM 5174 N N . ILE B 1 218 ? -3.574 -30.984 -8.781 1 94 218 ILE B N 1
ATOM 5175 C CA . ILE B 1 218 ? -2.574 -31.406 -9.758 1 94 218 ILE B CA 1
ATOM 5176 C C . ILE B 1 218 ? -1.294 -31.828 -9.039 1 94 218 ILE B C 1
ATOM 5178 O O . ILE B 1 218 ? -0.58 -32.719 -9.508 1 94 218 ILE B O 1
ATOM 5182 N N . ASP B 1 219 ? -0.958 -31.203 -7.945 1 93.75 219 ASP B N 1
ATOM 5183 C CA . ASP B 1 219 ? 0.247 -31.562 -7.207 1 93.75 219 ASP B CA 1
ATOM 5184 C C . ASP B 1 219 ? 0.116 -32.969 -6.598 1 93.75 219 ASP B C 1
ATOM 5186 O O . ASP B 1 219 ? 1.096 -33.688 -6.52 1 93.75 219 ASP B O 1
ATOM 5190 N N . VAL B 1 220 ? -1.082 -33.312 -6.211 1 94.25 220 VAL B N 1
ATOM 5191 C CA . VAL B 1 220 ? -1.339 -34.625 -5.645 1 94.25 220 VAL B CA 1
ATOM 5192 C C . VAL B 1 220 ? -1.152 -35.688 -6.719 1 94.25 220 VAL B C 1
ATOM 5194 O O . VAL B 1 220 ? -0.547 -36.75 -6.465 1 94.25 220 VAL B O 1
ATOM 5197 N N . TYR B 1 221 ? -1.671 -35.406 -7.93 1 93.5 221 TYR B N 1
ATOM 5198 C CA . TYR B 1 221 ? -1.513 -36.344 -9.055 1 93.5 221 TYR B CA 1
ATOM 5199 C C . TYR B 1 221 ? -0.04 -36.594 -9.336 1 93.5 221 TYR B C 1
ATOM 5201 O O . TYR B 1 221 ? 0.368 -37.75 -9.484 1 93.5 221 TYR B O 1
ATOM 5209 N N . LEU B 1 222 ? 0.711 -35.562 -9.383 1 96.19 222 LEU B N 1
ATOM 5210 C CA . LEU B 1 222 ? 2.125 -35.688 -9.719 1 96.19 222 LEU B CA 1
ATOM 5211 C C . LEU B 1 222 ? 2.889 -36.406 -8.609 1 96.19 222 LEU B C 1
ATOM 5213 O O . LEU B 1 222 ? 3.736 -37.25 -8.883 1 96.19 222 LEU B O 1
ATOM 5217 N N . ARG B 1 223 ? 2.643 -36.031 -7.387 1 95.75 223 ARG B N 1
ATOM 5218 C CA . ARG B 1 223 ? 3.33 -36.625 -6.25 1 95.75 223 ARG B CA 1
ATOM 5219 C C . ARG B 1 223 ? 3.109 -38.156 -6.219 1 95.75 223 ARG B C 1
ATOM 5221 O O . ARG B 1 223 ? 4.055 -38.906 -6.016 1 95.75 223 ARG B O 1
ATOM 5228 N N . LYS B 1 224 ? 1.916 -38.594 -6.391 1 95.19 224 LYS B N 1
ATOM 5229 C CA . LYS B 1 224 ? 1.584 -40 -6.418 1 95.19 224 LYS B CA 1
ATOM 5230 C C . LYS B 1 224 ? 2.34 -40.719 -7.531 1 95.19 224 LYS B C 1
ATOM 5232 O O . LYS B 1 224 ? 2.879 -41.812 -7.32 1 95.19 224 LYS B O 1
ATOM 5237 N N . ALA B 1 225 ? 2.365 -40.125 -8.688 1 95.62 225 ALA B N 1
ATOM 5238 C CA . ALA B 1 225 ? 3.041 -40.719 -9.836 1 95.62 225 ALA B CA 1
ATOM 5239 C C . ALA B 1 225 ? 4.543 -40.844 -9.586 1 95.62 225 ALA B C 1
ATOM 5241 O O . ALA B 1 225 ? 5.156 -41.844 -9.93 1 95.62 225 ALA B O 1
ATOM 5242 N N . LEU B 1 226 ? 5.137 -39.812 -8.992 1 96.44 226 LEU B N 1
ATOM 5243 C CA . LEU B 1 226 ? 6.57 -39.812 -8.734 1 96.44 226 LEU B CA 1
ATOM 5244 C C . LEU B 1 226 ? 6.938 -40.812 -7.648 1 96.44 226 LEU B C 1
ATOM 5246 O O . LEU B 1 226 ? 7.973 -41.469 -7.734 1 96.44 226 LEU B O 1
ATOM 5250 N N . GLN B 1 227 ? 6.125 -40.875 -6.648 1 95.38 227 GLN B N 1
ATOM 5251 C CA . GLN B 1 227 ? 6.367 -41.844 -5.57 1 95.38 227 GLN B CA 1
ATOM 5252 C C . GLN B 1 227 ? 6.25 -43.281 -6.066 1 95.38 227 GLN B C 1
ATOM 5254 O O . GLN B 1 227 ? 7.047 -44.125 -5.684 1 95.38 227 GLN B O 1
ATOM 5259 N N . ASN B 1 228 ? 5.289 -43.5 -6.84 1 93.44 228 ASN B N 1
ATOM 5260 C CA . ASN B 1 228 ? 5.117 -44.812 -7.422 1 93.44 228 ASN B CA 1
ATOM 5261 C C . ASN B 1 228 ? 6.301 -45.188 -8.305 1 93.44 228 ASN B C 1
ATOM 5263 O O . ASN B 1 228 ? 6.637 -46.375 -8.43 1 93.44 228 ASN B O 1
ATOM 5267 N N . GLY B 1 229 ? 6.875 -44.219 -8.898 1 93.5 229 GLY B N 1
ATOM 5268 C CA . GLY B 1 229 ? 8.039 -44.438 -9.742 1 93.5 229 GLY B CA 1
ATOM 5269 C C . GLY B 1 229 ? 9.328 -44.562 -8.961 1 93.5 229 GLY B C 1
ATOM 5270 O O . GLY B 1 229 ? 10.406 -44.75 -9.547 1 93.5 229 GLY B O 1
ATOM 5271 N N . LYS B 1 230 ? 9.312 -44.438 -7.695 1 94.44 230 LYS B N 1
ATOM 5272 C CA . LYS B 1 230 ? 10.445 -44.594 -6.789 1 94.44 230 LYS B CA 1
ATOM 5273 C C . LYS B 1 230 ? 11.523 -43.531 -7.09 1 94.44 230 LYS B C 1
ATOM 5275 O O . LYS B 1 230 ? 12.711 -43.844 -7.09 1 94.44 230 LYS B O 1
ATOM 5280 N N . ILE B 1 231 ? 11.109 -42.438 -7.414 1 94.06 231 ILE B N 1
ATOM 5281 C CA . ILE B 1 231 ? 12.023 -41.312 -7.664 1 94.06 231 ILE B CA 1
ATOM 5282 C C . ILE B 1 231 ? 12.57 -40.812 -6.34 1 94.06 231 ILE B C 1
ATOM 5284 O O . ILE B 1 231 ? 11.922 -40.906 -5.301 1 94.06 231 ILE B O 1
ATOM 5288 N N . SER B 1 232 ? 13.766 -40.281 -6.398 1 93.44 232 SER B N 1
ATOM 5289 C CA . SER B 1 232 ? 14.414 -39.75 -5.195 1 93.44 232 SER B CA 1
ATOM 5290 C C . SER B 1 232 ? 13.609 -38.625 -4.59 1 93.44 232 SER B C 1
ATOM 5292 O O . SER B 1 232 ? 13.016 -37.812 -5.312 1 93.44 232 SER B O 1
ATOM 5294 N N . ASP B 1 233 ? 13.68 -38.5 -3.303 1 92.94 233 ASP B N 1
ATOM 5295 C CA . ASP B 1 233 ? 12.922 -37.469 -2.586 1 92.94 233 ASP B CA 1
ATOM 5296 C C . ASP B 1 233 ? 13.406 -36.062 -2.959 1 92.94 233 ASP B C 1
ATOM 5298 O O . ASP B 1 233 ? 12.609 -35.125 -3.014 1 92.94 233 ASP B O 1
ATOM 5302 N N . ALA B 1 234 ? 14.617 -35.938 -3.188 1 90.69 234 ALA B N 1
ATOM 5303 C CA . ALA B 1 234 ? 15.18 -34.656 -3.541 1 90.69 234 ALA B CA 1
ATOM 5304 C C . ALA B 1 234 ? 14.617 -34.156 -4.867 1 90.69 234 ALA B C 1
ATOM 5306 O O . ALA B 1 234 ? 14.281 -32.969 -5.004 1 90.69 234 ALA B O 1
ATOM 5307 N N . PHE B 1 235 ? 14.531 -35.094 -5.762 1 93.62 235 PHE B N 1
ATOM 5308 C CA . PHE B 1 235 ? 14.016 -34.719 -7.074 1 93.62 235 PHE B CA 1
ATOM 5309 C C . PHE B 1 235 ? 12.516 -34.469 -7.016 1 93.62 235 PHE B C 1
ATOM 5311 O O . PHE B 1 235 ? 12 -33.562 -7.695 1 93.62 235 PHE B O 1
ATOM 5318 N N . ILE B 1 236 ? 11.836 -35.25 -6.184 1 94.69 236 ILE B N 1
ATOM 5319 C CA . ILE B 1 236 ? 10.398 -35.031 -6.004 1 94.69 236 ILE B CA 1
ATOM 5320 C C . ILE B 1 236 ? 10.125 -33.625 -5.473 1 94.69 236 ILE B C 1
ATOM 5322 O O . ILE B 1 236 ? 9.211 -32.969 -5.938 1 94.69 236 ILE B O 1
ATOM 5326 N N . LYS B 1 237 ? 10.906 -33.188 -4.609 1 92.19 237 LYS B N 1
ATOM 5327 C CA . LYS B 1 237 ? 10.742 -31.875 -4.027 1 92.19 237 LYS B CA 1
ATOM 5328 C C . LYS B 1 237 ? 10.906 -30.781 -5.086 1 92.19 237 LYS B C 1
ATOM 5330 O O . LYS B 1 237 ? 10.164 -29.812 -5.102 1 92.19 237 LYS B O 1
ATOM 5335 N N . LYS B 1 238 ? 11.828 -30.984 -5.938 1 92.19 238 LYS B N 1
ATOM 5336 C CA . LYS B 1 238 ? 12.062 -30.016 -7.004 1 92.19 238 LYS B CA 1
ATOM 5337 C C . LYS B 1 238 ? 10.883 -29.969 -7.969 1 92.19 238 LYS B C 1
ATOM 5339 O O . LYS B 1 238 ? 10.445 -28.875 -8.359 1 92.19 238 LYS B O 1
ATOM 5344 N N . LYS B 1 239 ? 10.406 -31.109 -8.266 1 94.69 239 LYS B N 1
ATOM 5345 C CA . LYS B 1 239 ? 9.305 -31.188 -9.219 1 94.69 239 LYS B CA 1
ATOM 5346 C C . LYS B 1 239 ? 8.023 -30.625 -8.625 1 94.69 239 LYS B C 1
ATOM 5348 O O . LYS B 1 239 ? 7.266 -29.922 -9.312 1 94.69 239 LYS B O 1
ATOM 5353 N N . ILE B 1 240 ? 7.855 -30.891 -7.367 1 93.44 240 ILE B N 1
ATOM 5354 C CA . ILE B 1 240 ? 6.66 -30.391 -6.699 1 93.44 240 ILE B CA 1
ATOM 5355 C C . ILE B 1 240 ? 6.75 -28.875 -6.547 1 93.44 240 ILE B C 1
ATOM 5357 O O . ILE B 1 240 ? 5.738 -28.172 -6.652 1 93.44 240 ILE B O 1
ATOM 5361 N N . GLN B 1 241 ? 7.871 -28.391 -6.352 1 89.62 241 GLN B N 1
ATOM 5362 C CA . GLN B 1 241 ? 8.047 -26.953 -6.27 1 89.62 241 GLN B CA 1
ATOM 5363 C C . GLN B 1 241 ? 7.727 -26.281 -7.602 1 89.62 241 GLN B C 1
ATOM 5365 O O . GLN B 1 241 ? 7.148 -25.188 -7.629 1 89.62 241 GLN B O 1
ATOM 5370 N N . ALA B 1 242 ? 8.062 -26.922 -8.625 1 91.62 242 ALA B N 1
ATOM 5371 C CA . ALA B 1 242 ? 7.793 -26.375 -9.953 1 91.62 242 ALA B CA 1
ATOM 5372 C C . ALA B 1 242 ? 6.289 -26.312 -10.219 1 91.62 242 ALA B C 1
ATOM 5374 O O . ALA B 1 242 ? 5.793 -25.328 -10.766 1 91.62 242 ALA B O 1
ATOM 5375 N N . ILE B 1 243 ? 5.609 -27.344 -9.812 1 93.94 243 ILE B N 1
ATOM 5376 C CA . ILE B 1 243 ? 4.184 -27.391 -10.109 1 93.94 243 ILE B CA 1
ATOM 5377 C C . ILE B 1 243 ? 3.436 -26.406 -9.211 1 93.94 243 ILE B C 1
ATOM 5379 O O . ILE B 1 243 ? 2.328 -25.969 -9.531 1 93.94 243 ILE B O 1
ATOM 5383 N N . LYS B 1 244 ? 4.02 -26.047 -8.078 1 90.06 244 LYS B N 1
ATOM 5384 C CA . LYS B 1 244 ? 3.408 -25.078 -7.18 1 90.06 244 LYS B CA 1
ATOM 5385 C C . LYS B 1 244 ? 3.299 -23.703 -7.84 1 90.06 244 LYS B C 1
ATOM 5387 O O . LYS B 1 244 ? 2.359 -22.953 -7.57 1 90.06 244 LYS B O 1
ATOM 5392 N N . TYR B 1 245 ? 4.188 -23.438 -8.727 1 89.12 245 TYR B N 1
ATOM 5393 C CA . TYR B 1 245 ? 4.105 -22.172 -9.461 1 89.12 245 TYR B CA 1
ATOM 5394 C C . TYR B 1 245 ? 2.875 -22.141 -10.352 1 89.12 245 TYR B C 1
ATOM 5396 O O . TYR B 1 245 ? 2.229 -21.094 -10.492 1 89.12 245 TYR B O 1
ATOM 5404 N N . MET B 1 246 ? 2.609 -23.219 -10.898 1 92.31 246 MET B N 1
ATOM 5405 C CA . MET B 1 246 ? 1.412 -23.297 -11.734 1 92.31 246 MET B CA 1
ATOM 5406 C C . MET B 1 246 ? 0.152 -23.156 -10.891 1 92.31 246 MET B C 1
ATOM 5408 O O . MET B 1 246 ? -0.785 -22.453 -11.281 1 92.31 246 MET B O 1
ATOM 5412 N N . GLN B 1 247 ? 0.199 -23.828 -9.773 1 91.44 247 GLN B N 1
ATOM 5413 C CA . GLN B 1 247 ? -0.954 -23.766 -8.883 1 91.44 247 GLN B CA 1
ATOM 5414 C C . GLN B 1 247 ? -1.215 -22.344 -8.422 1 91.44 247 GLN B C 1
ATOM 5416 O O . GLN B 1 247 ? -2.355 -21.875 -8.445 1 91.44 247 GLN B O 1
ATOM 5421 N N . GLN B 1 248 ? -0.191 -21.734 -8.055 1 86.5 248 GLN B N 1
ATOM 5422 C CA . GLN B 1 248 ? -0.313 -20.344 -7.59 1 86.5 248 GLN B CA 1
ATOM 5423 C C . GLN B 1 248 ? -0.76 -19.422 -8.719 1 86.5 248 GLN B C 1
ATOM 5425 O O . GLN B 1 248 ? -1.598 -18.547 -8.508 1 86.5 248 GLN B O 1
ATOM 5430 N N . GLY B 1 249 ? -0.167 -19.641 -9.844 1 88.31 249 GLY B N 1
ATOM 5431 C CA . GLY B 1 249 ? -0.571 -18.844 -10.992 1 88.31 249 GLY B CA 1
ATOM 5432 C C . GLY B 1 249 ? -2.033 -19.016 -11.359 1 88.31 249 GLY B C 1
ATOM 5433 O O . GLY B 1 249 ? -2.746 -18.047 -11.586 1 88.31 249 GLY B O 1
ATOM 5434 N N . MET B 1 250 ? -2.453 -20.219 -11.359 1 90.75 250 MET B N 1
ATOM 5435 C CA . MET B 1 250 ? -3.84 -20.531 -11.695 1 90.75 250 MET B CA 1
ATOM 5436 C C . MET B 1 250 ? -4.797 -19.922 -10.672 1 90.75 250 MET B C 1
ATOM 5438 O O . MET B 1 250 ? -5.844 -19.391 -11.031 1 90.75 250 MET B O 1
ATOM 5442 N N . LYS B 1 251 ? -4.43 -20.047 -9.445 1 87.19 251 LYS B N 1
ATOM 5443 C CA . LYS B 1 251 ? -5.262 -19.469 -8.391 1 87.19 251 LYS B CA 1
ATOM 5444 C C . LYS B 1 251 ? -5.395 -17.953 -8.555 1 87.19 251 LYS B C 1
ATOM 5446 O O . LYS B 1 251 ? -6.5 -17.422 -8.469 1 87.19 251 LYS B O 1
ATOM 5451 N N . ARG B 1 252 ? -4.359 -17.344 -8.789 1 85.88 252 ARG B N 1
ATOM 5452 C CA . ARG B 1 252 ? -4.355 -15.891 -8.945 1 85.88 252 ARG B CA 1
ATOM 5453 C C . ARG B 1 252 ? -5.156 -15.461 -10.164 1 85.88 252 ARG B C 1
ATOM 5455 O O . ARG B 1 252 ? -5.973 -14.539 -10.094 1 85.88 252 ARG B O 1
ATOM 5462 N N . TYR B 1 253 ? -4.953 -16.172 -11.266 1 88.38 253 TYR B N 1
ATOM 5463 C CA . TYR B 1 253 ? -5.578 -15.758 -12.516 1 88.38 253 TYR B CA 1
ATOM 5464 C C . TYR B 1 253 ? -7.066 -16.094 -12.516 1 88.38 253 TYR B C 1
ATOM 5466 O O . TYR B 1 253 ? -7.875 -15.359 -13.086 1 88.38 253 TYR B O 1
ATOM 5474 N N . THR B 1 254 ? -7.457 -17.125 -11.922 1 86.75 254 THR B N 1
ATOM 5475 C CA . THR B 1 254 ? -8.883 -17.438 -11.797 1 86.75 254 THR B CA 1
ATOM 5476 C C . THR B 1 254 ? -9.562 -16.438 -10.867 1 86.75 254 THR B C 1
ATOM 5478 O O . THR B 1 254 ? -10.727 -16.078 -11.078 1 86.75 254 THR B O 1
ATOM 5481 N N . SER B 1 255 ? -8.82 -16.109 -9.828 1 84.56 255 SER B N 1
ATOM 5482 C CA . SER B 1 255 ? -9.352 -15.086 -8.945 1 84.56 255 SER B CA 1
ATOM 5483 C C . SER B 1 255 ? -9.562 -13.766 -9.695 1 84.56 255 SER B C 1
ATOM 5485 O O . SER B 1 255 ? -10.578 -13.094 -9.508 1 84.56 255 SER B O 1
ATOM 5487 N N . LEU B 1 256 ? -8.625 -13.445 -10.469 1 87.25 256 LEU B N 1
ATOM 5488 C CA . LEU B 1 256 ? -8.719 -12.234 -11.281 1 87.25 256 LEU B CA 1
ATOM 5489 C C . LEU B 1 256 ? -9.906 -12.312 -12.234 1 87.25 256 LEU B C 1
ATOM 5491 O O . LEU B 1 256 ? -10.594 -11.312 -12.461 1 87.25 256 LEU B O 1
ATOM 5495 N N . ASN B 1 257 ? -10.117 -13.414 -12.773 1 84.44 257 ASN B N 1
ATOM 5496 C CA . ASN B 1 257 ? -11.25 -13.609 -13.672 1 84.44 257 ASN B CA 1
ATOM 5497 C C . ASN B 1 257 ? -12.578 -13.43 -12.938 1 84.44 257 ASN B C 1
ATOM 5499 O O . ASN B 1 257 ? -13.516 -12.852 -13.484 1 84.44 257 ASN B O 1
ATOM 5503 N N . HIS B 1 258 ? -12.531 -13.961 -11.836 1 81.69 258 HIS B N 1
ATOM 5504 C CA . HIS B 1 258 ? -13.727 -13.812 -11.016 1 81.69 258 HIS B CA 1
ATOM 5505 C C . HIS B 1 258 ? -14 -12.344 -10.703 1 81.69 258 HIS B C 1
ATOM 5507 O O . HIS B 1 258 ? -15.141 -11.891 -10.789 1 81.69 258 HIS B O 1
ATOM 5513 N N . LEU B 1 259 ? -13.023 -11.672 -10.367 1 85.88 259 LEU B N 1
ATOM 5514 C CA . LEU B 1 259 ? -13.156 -10.25 -10.078 1 85.88 259 LEU B CA 1
ATOM 5515 C C . LEU B 1 259 ? -13.586 -9.484 -11.328 1 85.88 259 LEU B C 1
ATOM 5517 O O . LEU B 1 259 ? -14.383 -8.539 -11.234 1 85.88 259 LEU B O 1
ATOM 5521 N N . ALA B 1 260 ? -13.047 -9.883 -12.406 1 87.44 260 ALA B N 1
ATOM 5522 C CA . ALA B 1 260 ? -13.406 -9.234 -13.664 1 87.44 260 ALA B CA 1
ATOM 5523 C C . ALA B 1 260 ? -14.891 -9.414 -13.969 1 87.44 260 ALA B C 1
ATOM 5525 O O . ALA B 1 260 ? -15.562 -8.477 -14.406 1 87.44 260 ALA B O 1
ATOM 5526 N N . HIS B 1 261 ? -15.375 -10.555 -13.719 1 83.94 261 HIS B N 1
ATOM 5527 C CA . HIS B 1 261 ? -16.797 -10.82 -13.93 1 83.94 261 HIS B CA 1
ATOM 5528 C C . HIS B 1 261 ? -17.656 -9.969 -13.016 1 83.94 261 HIS B C 1
ATOM 5530 O O . HIS B 1 261 ? -18.672 -9.422 -13.438 1 83.94 261 HIS B O 1
ATOM 5536 N N . ALA B 1 262 ? -17.266 -9.945 -11.781 1 84.19 262 ALA B N 1
ATOM 5537 C CA . ALA B 1 262 ? -18 -9.141 -10.812 1 84.19 262 ALA B CA 1
ATOM 5538 C C . ALA B 1 262 ? -17.953 -7.66 -11.172 1 84.19 262 ALA B C 1
ATOM 5540 O O . ALA B 1 262 ? -18.969 -6.957 -11.062 1 84.19 262 ALA B O 1
ATOM 5541 N N . ALA B 1 263 ? -16.844 -7.227 -11.555 1 88.12 263 ALA B N 1
ATOM 5542 C CA . ALA B 1 263 ? -16.672 -5.816 -11.906 1 88.12 263 ALA B CA 1
ATOM 5543 C C . ALA B 1 263 ? -17.484 -5.461 -13.148 1 88.12 263 ALA B C 1
ATOM 5545 O O . ALA B 1 263 ? -18.016 -4.352 -13.258 1 88.12 263 ALA B O 1
ATOM 5546 N N . ARG B 1 264 ? -17.516 -6.332 -14.125 1 86.75 264 ARG B N 1
ATOM 5547 C CA . ARG B 1 264 ? -18.328 -6.113 -15.32 1 86.75 264 ARG B CA 1
ATOM 5548 C C . ARG B 1 264 ? -19.797 -5.902 -14.945 1 86.75 264 ARG B C 1
ATOM 5550 O O . ARG B 1 264 ? -20.484 -5.074 -15.547 1 86.75 264 ARG B O 1
ATOM 5557 N N . GLY B 1 265 ? -20.25 -6.652 -13.992 1 87.25 265 GLY B N 1
ATOM 5558 C CA . GLY B 1 265 ? -21.625 -6.488 -13.516 1 87.25 265 GLY B CA 1
ATOM 5559 C C . GLY B 1 265 ? -21.906 -5.102 -12.961 1 87.25 265 GLY B C 1
ATOM 5560 O O . GLY B 1 265 ? -22.984 -4.559 -13.156 1 87.25 265 GLY B O 1
ATOM 5561 N N . VAL B 1 266 ? -20.922 -4.535 -12.367 1 89.69 266 VAL B N 1
ATOM 5562 C CA . VAL B 1 266 ? -21.062 -3.203 -11.789 1 89.69 266 VAL B CA 1
ATOM 5563 C C . VAL B 1 266 ? -20.953 -2.146 -12.883 1 89.69 266 VAL B C 1
ATOM 5565 O O . VAL B 1 266 ? -21.734 -1.199 -12.93 1 89.69 266 VAL B O 1
ATOM 5568 N N . LEU B 1 267 ? -20.047 -2.33 -13.781 1 89.38 267 LEU B N 1
ATOM 5569 C CA . LEU B 1 267 ? -19.734 -1.331 -14.797 1 89.38 267 LEU B CA 1
ATOM 5570 C C . LEU B 1 267 ? -20.828 -1.296 -15.867 1 89.38 267 LEU B C 1
ATOM 5572 O O . LEU B 1 267 ? -20.953 -0.309 -16.594 1 89.38 267 LEU B O 1
ATOM 5576 N N . MET B 1 268 ? -21.594 -2.314 -15.945 1 89.69 268 MET B N 1
ATOM 5577 C CA . MET B 1 268 ? -22.641 -2.389 -16.953 1 89.69 268 MET B CA 1
ATOM 5578 C C . MET B 1 268 ? -23.922 -1.731 -16.453 1 89.69 268 MET B C 1
ATOM 5580 O O . MET B 1 268 ? -24.828 -1.438 -17.234 1 89.69 268 MET B O 1
ATOM 5584 N N . LYS B 1 269 ? -23.969 -1.515 -15.18 1 92.38 269 LYS B N 1
ATOM 5585 C CA . LYS B 1 269 ? -25.141 -0.855 -14.594 1 92.38 269 LYS B CA 1
ATOM 5586 C C . LYS B 1 269 ? -24.953 0.659 -14.562 1 92.38 269 LYS B C 1
ATOM 5588 O O . LYS B 1 269 ? -24.25 1.191 -13.703 1 92.38 269 LYS B O 1
ATOM 5593 N N . GLY B 1 270 ? -25.703 1.271 -15.391 1 90.81 270 GLY B N 1
ATOM 5594 C CA . GLY B 1 270 ? -25.578 2.711 -15.547 1 90.81 270 GLY B CA 1
ATOM 5595 C C . GLY B 1 270 ? -25.828 3.479 -14.266 1 90.81 270 GLY B C 1
ATOM 5596 O O . GLY B 1 270 ? -25.125 4.453 -13.977 1 90.81 270 GLY B O 1
ATOM 5597 N N . GLU B 1 271 ? -26.766 3.043 -13.492 1 92.62 271 GLU B N 1
ATOM 5598 C CA . GLU B 1 271 ? -27.094 3.725 -12.242 1 92.62 271 GLU B CA 1
ATOM 5599 C C . GLU B 1 271 ? -25.953 3.65 -11.242 1 92.62 271 GLU B C 1
ATOM 5601 O O . GLU B 1 271 ? -25.641 4.637 -10.57 1 92.62 271 GLU B O 1
ATOM 5606 N N . GLN B 1 272 ? -25.391 2.527 -11.188 1 92.62 272 GLN B N 1
ATOM 5607 C CA . GLN B 1 272 ? -24.281 2.344 -10.266 1 92.62 272 GLN B CA 1
ATOM 5608 C C . GLN B 1 272 ? -23.078 3.17 -10.695 1 92.62 272 GLN B C 1
ATOM 5610 O O . GLN B 1 272 ? -22.422 3.812 -9.867 1 92.62 272 GLN B O 1
ATOM 5615 N N . VAL B 1 273 ? -22.797 3.154 -11.938 1 94.31 273 VAL B N 1
ATOM 5616 C CA . VAL B 1 273 ? -21.656 3.898 -12.445 1 94.31 273 VAL B CA 1
ATOM 5617 C C . VAL B 1 273 ? -21.906 5.398 -12.281 1 94.31 273 VAL B C 1
ATOM 5619 O O . VAL B 1 273 ? -20.969 6.156 -12 1 94.31 273 VAL B O 1
ATOM 5622 N N . GLY B 1 274 ? -23.078 5.766 -12.531 1 94.25 274 GLY B N 1
ATOM 5623 C CA . GLY B 1 274 ? -23.422 7.16 -12.297 1 94.25 274 GLY B CA 1
ATOM 5624 C C . GLY B 1 274 ? -23.203 7.598 -10.859 1 94.25 274 GLY B C 1
ATOM 5625 O O . GLY B 1 274 ? -22.672 8.68 -10.609 1 94.25 274 GLY B O 1
ATOM 5626 N N . GLN B 1 275 ? -23.625 6.812 -9.953 1 94.44 275 GLN B N 1
ATOM 5627 C CA . GLN B 1 275 ? -23.406 7.086 -8.539 1 94.44 275 GLN B CA 1
ATOM 5628 C C . GLN B 1 275 ? -21.922 7.129 -8.203 1 94.44 275 GLN B C 1
ATOM 5630 O O . GLN B 1 275 ? -21.484 7.957 -7.402 1 94.44 275 GLN B O 1
ATOM 5635 N N . MET B 1 276 ? -21.25 6.207 -8.781 1 94.75 276 MET B N 1
ATOM 5636 C CA . MET B 1 276 ? -19.812 6.191 -8.57 1 94.75 276 MET B CA 1
ATOM 5637 C C . MET B 1 276 ? -19.172 7.488 -9.055 1 94.75 276 MET B C 1
ATOM 5639 O O . MET B 1 276 ? -18.297 8.047 -8.391 1 94.75 276 MET B O 1
ATOM 5643 N N . HIS B 1 277 ? -19.625 7.914 -10.188 1 95.25 277 HIS B N 1
ATOM 5644 C CA . HIS B 1 277 ? -19.094 9.156 -10.742 1 95.25 277 HIS B CA 1
ATOM 5645 C C . HIS B 1 277 ? -19.375 10.336 -9.82 1 95.25 277 HIS B C 1
ATOM 5647 O O . HIS B 1 277 ? -18.5 11.164 -9.586 1 95.25 277 HIS B O 1
ATOM 5653 N N . GLN B 1 278 ? -20.469 10.414 -9.242 1 94.88 278 GLN B N 1
ATOM 5654 C CA . GLN B 1 278 ? -20.859 11.492 -8.336 1 94.88 278 GLN B CA 1
ATOM 5655 C C . GLN B 1 278 ? -20.031 11.445 -7.047 1 94.88 278 GLN B C 1
ATOM 5657 O O . GLN B 1 278 ? -19.562 12.477 -6.566 1 94.88 278 GLN B O 1
ATOM 5662 N N . ASP B 1 279 ? -19.922 10.297 -6.578 1 94.62 279 ASP B N 1
ATOM 5663 C CA . ASP B 1 279 ? -19.141 10.141 -5.348 1 94.62 279 ASP B CA 1
ATOM 5664 C C . ASP B 1 279 ? -17.672 10.461 -5.582 1 94.62 279 ASP B C 1
ATOM 5666 O O . ASP B 1 279 ? -17 11.031 -4.715 1 94.62 279 ASP B O 1
ATOM 5670 N N . TYR B 1 280 ? -17.172 10.062 -6.691 1 94.5 280 TYR B N 1
ATOM 5671 C CA . TYR B 1 280 ? -15.75 10.266 -6.98 1 94.5 280 TYR B CA 1
ATOM 5672 C C . TYR B 1 280 ? -15.438 11.742 -7.168 1 94.5 280 TYR B C 1
ATOM 5674 O O . TYR B 1 280 ? -14.328 12.195 -6.863 1 94.5 280 TYR B O 1
ATOM 5682 N N . GLN B 1 281 ? -16.328 12.461 -7.625 1 93 281 GLN B N 1
ATOM 5683 C CA . GLN B 1 281 ? -16.141 13.898 -7.812 1 93 281 GLN B CA 1
ATOM 5684 C C . GLN B 1 281 ? -15.922 14.602 -6.48 1 93 281 GLN B C 1
ATOM 5686 O O . GLN B 1 281 ? -15.289 15.664 -6.426 1 93 281 GLN B O 1
ATOM 5691 N N . LYS B 1 282 ? -16.359 14.023 -5.473 1 91.69 282 LYS B N 1
ATOM 5692 C CA . LYS B 1 282 ? -16.25 14.625 -4.148 1 91.69 282 LYS B CA 1
ATOM 5693 C C . LYS B 1 282 ? -14.891 14.312 -3.516 1 91.69 282 LYS B C 1
ATOM 5695 O O . LYS B 1 282 ? -14.516 14.914 -2.508 1 91.69 282 LYS B O 1
ATOM 5700 N N . VAL B 1 283 ? -14.227 13.414 -4.051 1 90.38 283 VAL B N 1
ATOM 5701 C CA . VAL B 1 283 ? -12.922 13.031 -3.508 1 90.38 283 VAL B CA 1
ATOM 5702 C C . VAL B 1 283 ? -11.93 14.172 -3.715 1 90.38 283 VAL B C 1
ATOM 5704 O O . VAL B 1 283 ? -11.828 14.727 -4.812 1 90.38 283 VAL B O 1
ATOM 5707 N N . ASP B 1 284 ? -11.227 14.539 -2.674 1 85.5 284 ASP B N 1
ATOM 5708 C CA . ASP B 1 284 ? -10.188 15.562 -2.75 1 85.5 284 ASP B CA 1
ATOM 5709 C C . ASP B 1 284 ? -8.844 14.953 -3.158 1 85.5 284 ASP B C 1
ATOM 5711 O O . ASP B 1 284 ? -8.055 14.562 -2.301 1 85.5 284 ASP B O 1
ATOM 5715 N N . ILE B 1 285 ? -8.523 15 -4.387 1 86.19 285 ILE B N 1
ATOM 5716 C CA . ILE B 1 285 ? -7.328 14.367 -4.922 1 86.19 285 ILE B CA 1
ATOM 5717 C C . ILE B 1 285 ? -6.09 15.141 -4.48 1 86.19 285 ILE B C 1
ATOM 5719 O O . ILE B 1 285 ? -5.008 14.57 -4.336 1 86.19 285 ILE B O 1
ATOM 5723 N N . ASN B 1 286 ? -6.211 16.375 -4.242 1 82.5 286 ASN B N 1
ATOM 5724 C CA . ASN B 1 286 ? -5.078 17.172 -3.775 1 82.5 286 ASN B CA 1
ATOM 5725 C C . ASN B 1 286 ? -4.656 16.766 -2.365 1 82.5 286 ASN B C 1
ATOM 5727 O O . ASN B 1 286 ? -3.461 16.672 -2.076 1 82.5 286 ASN B O 1
ATOM 5731 N N . ALA B 1 287 ? -5.621 16.594 -1.567 1 80.06 287 ALA B N 1
ATOM 5732 C CA . ALA B 1 287 ? -5.312 16.125 -0.216 1 80.06 287 ALA B CA 1
ATOM 5733 C C . ALA B 1 287 ? -4.672 14.742 -0.243 1 80.06 287 ALA B C 1
ATOM 5735 O O . ALA B 1 287 ? -3.754 14.469 0.529 1 80.06 287 ALA B O 1
ATOM 5736 N N . VAL B 1 288 ? -5.188 13.953 -1.14 1 86.12 288 VAL B N 1
ATOM 5737 C CA . VAL B 1 288 ? -4.637 12.617 -1.301 1 86.12 288 VAL B CA 1
ATOM 5738 C C . VAL B 1 288 ? -3.184 12.711 -1.769 1 86.12 288 VAL B C 1
ATOM 5740 O O . VAL B 1 288 ? -2.311 12.016 -1.242 1 86.12 288 VAL B O 1
ATOM 5743 N N . HIS B 1 289 ? -2.932 13.562 -2.666 1 85.19 289 HIS B N 1
ATOM 5744 C CA . HIS B 1 289 ? -1.584 13.68 -3.209 1 85.19 289 HIS B CA 1
ATOM 5745 C C . HIS B 1 289 ? -0.629 14.281 -2.184 1 85.19 289 HIS B C 1
ATOM 5747 O O . HIS B 1 289 ? 0.56 13.953 -2.17 1 85.19 289 HIS B O 1
ATOM 5753 N N . GLN B 1 290 ? -1.113 15.109 -1.408 1 79.19 290 GLN B N 1
ATOM 5754 C CA . GLN B 1 290 ? -0.264 15.695 -0.38 1 79.19 290 GLN B CA 1
ATOM 5755 C C . GLN B 1 290 ? 0.294 14.625 0.554 1 79.19 290 GLN B C 1
ATOM 5757 O O . GLN B 1 290 ? 1.479 14.648 0.897 1 79.19 290 GLN B O 1
ATOM 5762 N N . GLN B 1 291 ? -0.537 13.758 0.874 1 80 291 GLN B N 1
ATOM 5763 C CA . GLN B 1 291 ? -0.108 12.695 1.775 1 80 291 GLN B CA 1
ATOM 5764 C C . GLN B 1 291 ? 0.67 11.617 1.026 1 80 291 GLN B C 1
ATOM 5766 O O . GLN B 1 291 ? 1.796 11.281 1.401 1 80 291 GLN B O 1
ATOM 5771 N N . ALA B 1 292 ? 0.05 11.141 -0.016 1 86.94 292 ALA B N 1
ATOM 5772 C CA . ALA B 1 292 ? 0.661 10.047 -0.765 1 86.94 292 ALA B CA 1
ATOM 5773 C C . ALA B 1 292 ? 1.891 10.531 -1.531 1 86.94 292 ALA B C 1
ATOM 5775 O O . ALA B 1 292 ? 2.844 9.773 -1.725 1 86.94 292 ALA B O 1
ATOM 5776 N N . GLY B 1 293 ? 1.86 11.758 -1.977 1 84.44 293 GLY B N 1
ATOM 5777 C CA . GLY B 1 293 ? 2.975 12.289 -2.744 1 84.44 293 GLY B CA 1
ATOM 5778 C C . GLY B 1 293 ? 4.27 12.352 -1.956 1 84.44 293 GLY B C 1
ATOM 5779 O O . GLY B 1 293 ? 5.344 12.094 -2.498 1 84.44 293 GLY B O 1
ATOM 5780 N N . TRP B 1 294 ? 4.125 12.641 -0.745 1 83.5 294 TRP B N 1
ATOM 5781 C CA . TRP B 1 294 ? 5.301 12.703 0.12 1 83.5 294 TRP B CA 1
ATOM 5782 C C . TRP B 1 294 ? 5.895 11.312 0.326 1 83.5 294 TRP B C 1
ATOM 5784 O O . TRP B 1 294 ? 7.117 11.156 0.331 1 83.5 294 TRP B O 1
ATOM 5794 N N . ILE B 1 295 ? 5.082 10.344 0.418 1 87.44 295 ILE B N 1
ATOM 5795 C CA . ILE B 1 295 ? 5.535 8.984 0.705 1 87.44 295 ILE B CA 1
ATOM 5796 C C . ILE B 1 295 ? 6.074 8.336 -0.57 1 87.44 295 ILE B C 1
ATOM 5798 O O . ILE B 1 295 ? 7.156 7.746 -0.563 1 87.44 295 ILE B O 1
ATOM 5802 N N . CYS B 1 296 ? 5.293 8.422 -1.631 1 87.69 296 CYS B N 1
ATOM 5803 C CA . CYS B 1 296 ? 5.59 7.699 -2.863 1 87.69 296 CYS B CA 1
ATOM 5804 C C . CYS B 1 296 ? 6.594 8.461 -3.717 1 87.69 296 CYS B C 1
ATOM 5806 O O . CYS B 1 296 ? 7.277 7.875 -4.559 1 87.69 296 CYS B O 1
ATOM 5808 N N . GLY B 1 297 ? 6.715 9.719 -3.586 1 80.88 297 GLY B N 1
ATOM 5809 C CA . GLY B 1 297 ? 7.598 10.516 -4.418 1 80.88 297 GLY B CA 1
ATOM 5810 C C . GLY B 1 297 ? 7.137 10.609 -5.859 1 80.88 297 GLY B C 1
ATOM 5811 O O . GLY B 1 297 ? 7.957 10.695 -6.773 1 80.88 297 GLY B O 1
ATOM 5812 N N . CYS B 1 298 ? 5.859 10.461 -6.035 1 82.19 298 CYS B N 1
ATOM 5813 C CA . CYS B 1 298 ? 5.312 10.477 -7.387 1 82.19 298 CYS B CA 1
ATOM 5814 C C . CYS B 1 298 ? 5.137 11.914 -7.879 1 82.19 298 CYS B C 1
ATOM 5816 O O . CYS B 1 298 ? 4.949 12.828 -7.082 1 82.19 298 CYS B O 1
ATOM 5818 N N . ASP B 1 299 ? 5.223 12.023 -9.188 1 80.88 299 ASP B N 1
ATOM 5819 C CA . ASP B 1 299 ? 4.98 13.312 -9.828 1 80.88 299 ASP B CA 1
ATOM 5820 C C . ASP B 1 299 ? 3.5 13.68 -9.781 1 80.88 299 ASP B C 1
ATOM 5822 O O . ASP B 1 299 ? 2.641 12.844 -10.078 1 80.88 299 ASP B O 1
ATOM 5826 N N . SER B 1 300 ? 3.248 14.875 -9.484 1 82.81 300 SER B N 1
ATOM 5827 C CA . SER B 1 300 ? 1.874 15.352 -9.352 1 82.81 300 SER B CA 1
ATOM 5828 C C . SER B 1 300 ? 1.164 15.359 -10.703 1 82.81 300 SER B C 1
ATOM 5830 O O . SER B 1 300 ? -0.038 15.094 -10.781 1 82.81 300 SER B O 1
ATOM 5832 N N . VAL B 1 301 ? 1.882 15.602 -11.703 1 84.81 301 VAL B N 1
ATOM 5833 C CA . VAL B 1 301 ? 1.282 15.695 -13.023 1 84.81 301 VAL B CA 1
ATOM 5834 C C . VAL B 1 301 ? 0.761 14.32 -13.453 1 84.81 301 VAL B C 1
ATOM 5836 O O . VAL B 1 301 ? -0.361 14.211 -13.953 1 84.81 301 VAL B O 1
ATOM 5839 N N . MET B 1 302 ? 1.51 13.383 -13.25 1 85.88 302 MET B N 1
ATOM 5840 C CA . MET B 1 302 ? 1.109 12.023 -13.617 1 85.88 302 MET B CA 1
ATOM 5841 C C . MET B 1 302 ? -0.117 11.586 -12.828 1 85.88 302 MET B C 1
ATOM 5843 O O . MET B 1 302 ? -1.043 10.992 -13.383 1 85.88 302 MET B O 1
ATOM 5847 N N . VAL B 1 303 ? -0.13 11.898 -11.586 1 88.75 303 VAL B N 1
ATOM 5848 C CA . VAL B 1 303 ? -1.239 11.508 -10.727 1 88.75 303 VAL B CA 1
ATOM 5849 C C . VAL B 1 303 ? -2.521 12.203 -11.18 1 88.75 303 VAL B C 1
ATOM 5851 O O . VAL B 1 303 ? -3.584 11.578 -11.234 1 88.75 303 VAL B O 1
ATOM 5854 N N . HIS B 1 304 ? -2.4 13.398 -11.555 1 90.38 304 HIS B N 1
ATOM 5855 C CA . HIS B 1 304 ? -3.568 14.141 -12.023 1 90.38 304 HIS B CA 1
ATOM 5856 C C . HIS B 1 304 ? -4.07 13.602 -13.352 1 90.38 304 HIS B C 1
ATOM 5858 O O . HIS B 1 304 ? -5.277 13.531 -13.586 1 90.38 304 HIS B O 1
ATOM 5864 N N . HIS B 1 305 ? -3.129 13.281 -14.141 1 91.19 305 HIS B N 1
ATOM 5865 C CA . HIS B 1 305 ? -3.504 12.703 -15.43 1 91.19 305 HIS B CA 1
ATOM 5866 C C . HIS B 1 305 ? -4.262 11.391 -15.234 1 91.19 305 HIS B C 1
ATOM 5868 O O . HIS B 1 305 ? -5.301 11.172 -15.867 1 91.19 305 HIS B O 1
ATOM 5874 N N . VAL B 1 306 ? -3.764 10.562 -14.406 1 91.75 306 VAL B N 1
ATOM 5875 C CA . VAL B 1 306 ? -4.391 9.273 -14.133 1 91.75 306 VAL B CA 1
ATOM 5876 C C . VAL B 1 306 ? -5.77 9.484 -13.508 1 91.75 306 VAL B C 1
ATOM 5878 O O . VAL B 1 306 ? -6.734 8.82 -13.883 1 91.75 306 VAL B O 1
ATOM 5881 N N . ASN B 1 307 ? -5.828 10.445 -12.617 1 93 307 ASN B N 1
ATOM 5882 C CA . ASN B 1 307 ? -7.09 10.758 -11.953 1 93 307 ASN B CA 1
ATOM 5883 C C . ASN B 1 307 ? -8.133 11.258 -12.945 1 93 307 ASN B C 1
ATOM 5885 O O . ASN B 1 307 ? -9.297 10.852 -12.891 1 93 307 ASN B O 1
ATOM 5889 N N . ASN B 1 308 ? -7.723 12.102 -13.797 1 93.5 308 ASN B N 1
ATOM 5890 C CA . ASN B 1 308 ? -8.648 12.648 -14.781 1 93.5 308 ASN B CA 1
ATOM 5891 C C . ASN B 1 308 ? -9.117 11.586 -15.766 1 93.5 308 ASN B C 1
ATOM 5893 O O . ASN B 1 308 ? -10.289 11.57 -16.156 1 93.5 308 ASN B O 1
ATOM 5897 N N . ALA B 1 309 ? -8.188 10.828 -16.188 1 94.06 309 ALA B N 1
ATOM 5898 C CA . ALA B 1 309 ? -8.562 9.742 -17.094 1 94.06 309 ALA B CA 1
ATOM 5899 C C . ALA B 1 309 ? -9.562 8.797 -16.422 1 94.06 309 ALA B C 1
ATOM 5901 O O . ALA B 1 309 ? -10.492 8.312 -17.078 1 94.06 309 ALA B O 1
ATOM 5902 N N . PHE B 1 310 ? -9.383 8.531 -15.195 1 94.69 310 PHE B N 1
ATOM 5903 C CA . PHE B 1 310 ? -10.312 7.684 -14.453 1 94.69 310 PHE B CA 1
ATOM 5904 C C . PHE B 1 310 ? -11.703 8.312 -14.406 1 94.69 310 PHE B C 1
ATOM 5906 O O . PHE B 1 310 ? -12.703 7.637 -14.648 1 94.69 310 PHE B O 1
ATOM 5913 N N . LYS B 1 311 ? -11.734 9.555 -14.062 1 94.31 311 LYS B N 1
ATOM 5914 C CA . LYS B 1 311 ? -12.992 10.297 -14.008 1 94.31 311 LYS B CA 1
ATOM 5915 C C . LYS B 1 311 ? -13.703 10.273 -15.359 1 94.31 311 LYS B C 1
ATOM 5917 O O . LYS B 1 311 ? -14.922 10.094 -15.422 1 94.31 311 LYS B O 1
ATOM 5922 N N . ASP B 1 312 ? -12.93 10.469 -16.375 1 94.94 312 ASP B N 1
ATOM 5923 C CA . ASP B 1 312 ? -13.484 10.484 -17.734 1 94.94 312 ASP B CA 1
ATOM 5924 C C . ASP B 1 312 ? -14.062 9.117 -18.094 1 94.94 312 ASP B C 1
ATOM 5926 O O . ASP B 1 312 ? -15.125 9.031 -18.719 1 94.94 312 ASP B O 1
ATOM 5930 N N . ASN B 1 313 ? -13.32 8.078 -17.781 1 94.38 313 ASN B N 1
ATOM 5931 C CA . ASN B 1 313 ? -13.797 6.734 -18.062 1 94.38 313 ASN B CA 1
ATOM 5932 C C . ASN B 1 313 ? -15.094 6.426 -17.312 1 94.38 313 ASN B C 1
ATOM 5934 O O . ASN B 1 313 ? -15.969 5.73 -17.828 1 94.38 313 ASN B O 1
ATOM 5938 N N . LEU B 1 314 ? -15.211 6.934 -16.078 1 93.69 314 LEU B N 1
ATOM 5939 C CA . LEU B 1 314 ? -16.438 6.746 -15.289 1 93.69 314 LEU B CA 1
ATOM 5940 C C . LEU B 1 314 ? -17.594 7.512 -15.898 1 93.69 314 LEU B C 1
ATOM 5942 O O . LEU B 1 314 ? -18.703 6.984 -16 1 93.69 314 LEU B O 1
ATOM 5946 N N . GLN B 1 315 ? -17.297 8.711 -16.312 1 93.44 315 GLN B N 1
ATOM 5947 C CA . GLN B 1 315 ? -18.328 9.562 -16.891 1 93.44 315 GLN B CA 1
ATOM 5948 C C . GLN B 1 315 ? -18.875 8.969 -18.188 1 93.44 315 GLN B C 1
ATOM 5950 O O . GLN B 1 315 ? -20.078 9.023 -18.438 1 93.44 315 GLN B O 1
ATOM 5955 N N . ARG B 1 316 ? -17.984 8.383 -18.984 1 93.31 316 ARG B N 1
ATOM 5956 C CA . ARG B 1 316 ? -18.359 7.812 -20.281 1 93.31 316 ARG B CA 1
ATOM 5957 C C . ARG B 1 316 ? -18.938 6.41 -20.109 1 93.31 316 ARG B C 1
ATOM 5959 O O . ARG B 1 316 ? -19.422 5.816 -21.078 1 93.31 316 ARG B O 1
ATOM 5966 N N . MET B 1 317 ? -18.922 5.918 -18.875 1 91.25 317 MET B N 1
ATOM 5967 C CA . MET B 1 317 ? -19.359 4.547 -18.625 1 91.25 317 MET B CA 1
ATOM 5968 C C . MET B 1 317 ? -18.656 3.574 -19.578 1 91.25 317 MET B C 1
ATOM 5970 O O . MET B 1 317 ? -19.312 2.783 -20.25 1 91.25 317 MET B O 1
ATOM 5974 N N . SER B 1 318 ? -17.375 3.688 -19.578 1 91.5 318 SER B N 1
ATOM 5975 C CA . SER B 1 318 ? -16.531 2.928 -20.484 1 91.5 318 SER B CA 1
ATOM 5976 C C . SER B 1 318 ? -16.641 1.429 -20.234 1 91.5 318 SER B C 1
ATOM 5978 O O . SER B 1 318 ? -16.969 1.01 -19.109 1 91.5 318 SER B O 1
ATOM 5980 N N . SER B 1 319 ? -16.391 0.72 -21.297 1 89.38 319 SER B N 1
ATOM 5981 C CA . SER B 1 319 ? -16.422 -0.735 -21.203 1 89.38 319 SER B CA 1
ATOM 5982 C C . SER B 1 319 ? -15.164 -1.282 -20.531 1 89.38 319 SER B C 1
ATOM 5984 O O . SER B 1 319 ? -14.203 -0.543 -20.312 1 89.38 319 SER B O 1
ATOM 5986 N N . MET B 1 320 ? -15.211 -2.539 -20.219 1 89.06 320 MET B N 1
ATOM 5987 C CA . MET B 1 320 ? -14.094 -3.197 -19.562 1 89.06 320 MET B CA 1
ATOM 5988 C C . MET B 1 320 ? -12.844 -3.162 -20.438 1 89.06 320 MET B C 1
ATOM 5990 O O . MET B 1 320 ? -11.727 -3.029 -19.922 1 89.06 320 MET B O 1
ATOM 5994 N N . GLU B 1 321 ? -12.977 -3.291 -21.688 1 89.06 321 GLU B N 1
ATOM 5995 C CA . GLU B 1 321 ? -11.852 -3.268 -22.625 1 89.06 321 GLU B CA 1
ATOM 5996 C C . GLU B 1 321 ? -11.117 -1.933 -22.562 1 89.06 321 GLU B C 1
ATOM 5998 O O . GLU B 1 321 ? -9.883 -1.896 -22.594 1 89.06 321 GLU B O 1
ATOM 6003 N N . VAL B 1 322 ? -11.906 -0.948 -22.453 1 93.06 322 VAL B N 1
ATOM 6004 C CA . VAL B 1 322 ? -11.32 0.385 -22.391 1 93.06 322 VAL B CA 1
ATOM 6005 C C . VAL B 1 322 ? -10.555 0.55 -21.078 1 93.06 322 VAL B C 1
ATOM 6007 O O . VAL B 1 322 ? -9.469 1.13 -21.047 1 93.06 322 VAL B O 1
ATOM 6010 N N . TRP B 1 323 ? -11.117 0.084 -20.016 1 93.06 323 TRP B N 1
ATOM 6011 C CA . TRP B 1 323 ? -10.445 0.119 -18.719 1 93.06 323 TRP B CA 1
ATOM 6012 C C . TRP B 1 323 ? -9.133 -0.655 -18.766 1 93.06 323 TRP B C 1
ATOM 6014 O O . TRP B 1 323 ? -8.117 -0.205 -18.234 1 93.06 323 TRP B O 1
ATOM 6024 N N . ALA B 1 324 ? -9.156 -1.817 -19.406 1 92.06 324 ALA B N 1
ATOM 6025 C CA . ALA B 1 324 ? -7.957 -2.635 -19.531 1 92.06 324 ALA B CA 1
ATOM 6026 C C . ALA B 1 324 ? -6.871 -1.897 -20.312 1 92.06 324 ALA B C 1
ATOM 6028 O O . ALA B 1 324 ? -5.703 -1.896 -19.922 1 92.06 324 ALA B O 1
ATOM 6029 N N . GLU B 1 325 ? -7.258 -1.298 -21.344 1 93.81 325 GLU B N 1
ATOM 6030 C CA . GLU B 1 325 ? -6.316 -0.542 -22.172 1 93.81 325 GLU B CA 1
ATOM 6031 C C . GLU B 1 325 ? -5.727 0.634 -21.391 1 93.81 325 GLU B C 1
ATOM 6033 O O . GLU B 1 325 ? -4.547 0.951 -21.547 1 93.81 325 GLU B O 1
ATOM 6038 N N . TRP B 1 326 ? -6.578 1.265 -20.703 1 95.12 326 TRP B N 1
ATOM 6039 C CA . TRP B 1 326 ? -6.141 2.389 -19.875 1 95.12 326 TRP B CA 1
ATOM 6040 C C . TRP B 1 326 ? -5.102 1.943 -18.859 1 95.12 326 TRP B C 1
ATOM 6042 O O . TRP B 1 326 ? -4.051 2.576 -18.719 1 95.12 326 TRP B O 1
ATOM 6052 N N . LEU B 1 327 ? -5.367 0.909 -18.203 1 94.62 327 LEU B N 1
ATOM 6053 C CA . LEU B 1 327 ? -4.43 0.399 -17.203 1 94.62 327 LEU B CA 1
ATOM 6054 C C . LEU B 1 327 ? -3.115 -0.019 -17.859 1 94.62 327 LEU B C 1
ATOM 6056 O O . LEU B 1 327 ? -2.037 0.251 -17.328 1 94.62 327 LEU B O 1
ATOM 6060 N N . GLU B 1 328 ? -3.197 -0.656 -18.984 1 94.38 328 GLU B N 1
ATOM 6061 C CA . GLU B 1 328 ? -2.004 -1.062 -19.719 1 94.38 328 GLU B CA 1
ATOM 6062 C C . GLU B 1 328 ? -1.182 0.151 -20.141 1 94.38 328 GLU B C 1
ATOM 6064 O O . GLU B 1 328 ? 0.05 0.114 -20.109 1 94.38 328 GLU B O 1
ATOM 6069 N N . SER B 1 329 ? -1.876 1.106 -20.516 1 94.62 329 SER B N 1
ATOM 6070 C CA . SER B 1 329 ? -1.192 2.314 -20.953 1 94.62 329 SER B CA 1
ATOM 6071 C C . SER B 1 329 ? -0.401 2.957 -19.828 1 94.62 329 SER B C 1
ATOM 6073 O O . SER B 1 329 ? 0.664 3.535 -20.047 1 94.62 329 SER B O 1
ATOM 6075 N N . ILE B 1 330 ? -0.926 2.93 -18.656 1 94.19 330 ILE B N 1
ATOM 6076 C CA . ILE B 1 330 ? -0.235 3.488 -17.5 1 94.19 330 ILE B CA 1
ATOM 6077 C C . ILE B 1 330 ? 1.067 2.729 -17.266 1 94.19 330 ILE B C 1
ATOM 6079 O O . ILE B 1 330 ? 2.121 3.336 -17.062 1 94.19 330 ILE B O 1
ATOM 6083 N N . VAL B 1 331 ? 0.979 1.405 -17.297 1 94 331 VAL B N 1
ATOM 6084 C CA . VAL B 1 331 ? 2.154 0.574 -17.047 1 94 331 VAL B CA 1
ATOM 6085 C C . VAL B 1 331 ? 3.189 0.807 -18.156 1 94 331 VAL B C 1
ATOM 6087 O O . VAL B 1 331 ? 4.387 0.924 -17.875 1 94 331 VAL B O 1
ATOM 6090 N N . ASP B 1 332 ? 2.748 0.899 -19.328 1 93.31 332 ASP B N 1
ATOM 6091 C CA . ASP B 1 332 ? 3.65 1.135 -20.453 1 93.31 332 ASP B CA 1
ATOM 6092 C C . ASP B 1 332 ? 4.363 2.477 -20.312 1 93.31 332 ASP B C 1
ATOM 6094 O O . ASP B 1 332 ? 5.555 2.588 -20.609 1 93.31 332 ASP B O 1
ATOM 6098 N N . GLN B 1 333 ? 3.682 3.42 -19.859 1 90.75 333 GLN B N 1
ATOM 6099 C CA . GLN B 1 333 ? 4.262 4.746 -19.688 1 90.75 333 GLN B CA 1
ATOM 6100 C C . GLN B 1 333 ? 5.316 4.738 -18.578 1 90.75 333 GLN B C 1
ATOM 6102 O O . GLN B 1 333 ? 6.387 5.332 -18.734 1 90.75 333 GLN B O 1
ATOM 6107 N N . VAL B 1 334 ? 5.035 4.113 -17.562 1 89.5 334 VAL B N 1
ATOM 6108 C CA . VAL B 1 334 ? 5.93 4.086 -16.422 1 89.5 334 VAL B CA 1
ATOM 6109 C C . VAL B 1 334 ? 7.191 3.297 -16.766 1 89.5 334 VAL B C 1
ATOM 6111 O O . VAL B 1 334 ? 8.297 3.68 -16.375 1 89.5 334 VAL B O 1
ATOM 6114 N N . LEU B 1 335 ? 7.062 2.223 -17.516 1 91.31 335 LEU B N 1
ATOM 6115 C CA . LEU B 1 335 ? 8.195 1.345 -17.781 1 91.31 335 LEU B CA 1
ATOM 6116 C C . LEU B 1 335 ? 8.883 1.723 -19.078 1 91.31 335 LEU B C 1
ATOM 6118 O O . LEU B 1 335 ? 9.922 1.152 -19.438 1 91.31 335 LEU B O 1
ATOM 6122 N N . ALA B 1 336 ? 8.336 2.666 -19.766 1 88.12 336 ALA B N 1
ATOM 6123 C CA . ALA B 1 336 ? 8.883 3.068 -21.062 1 88.12 336 ALA B CA 1
ATOM 6124 C C . ALA B 1 336 ? 10.336 3.514 -20.938 1 88.12 336 ALA B C 1
ATOM 6126 O O . ALA B 1 336 ? 11.164 3.189 -21.781 1 88.12 336 ALA B O 1
ATOM 6127 N N . LYS B 1 337 ? 10.664 4.195 -19.891 1 86.81 337 LYS B N 1
ATOM 6128 C CA . LYS B 1 337 ? 12.008 4.73 -19.688 1 86.81 337 LYS B CA 1
ATOM 6129 C C . LYS B 1 337 ? 13 3.619 -19.359 1 86.81 337 LYS B C 1
ATOM 6131 O O . LYS B 1 337 ? 14.211 3.787 -19.547 1 86.81 337 LYS B O 1
ATOM 6136 N N . TYR B 1 338 ? 12.5 2.482 -19 1 86.69 338 TYR B N 1
ATOM 6137 C CA . TYR B 1 338 ? 13.383 1.431 -18.5 1 86.69 338 TYR B CA 1
ATOM 6138 C C . TYR B 1 338 ? 13.375 0.229 -19.438 1 86.69 338 TYR B C 1
ATOM 6140 O O . TYR B 1 338 ? 13.805 -0.863 -19.062 1 86.69 338 TYR B O 1
ATOM 6148 N N . HIS B 1 339 ? 12.93 0.366 -20.641 1 82 339 HIS B N 1
ATOM 6149 C CA . HIS B 1 339 ? 12.773 -0.746 -21.562 1 82 339 HIS B CA 1
ATOM 6150 C C . HIS B 1 339 ? 14.125 -1.339 -21.953 1 82 339 HIS B C 1
ATOM 6152 O O . HIS B 1 339 ? 14.211 -2.521 -22.297 1 82 339 HIS B O 1
ATOM 6158 N N . ASP B 1 340 ? 15.125 -0.538 -21.797 1 85.62 340 ASP B N 1
ATOM 6159 C CA . ASP B 1 340 ? 16.438 -0.996 -22.219 1 85.62 340 ASP B CA 1
ATOM 6160 C C . ASP B 1 340 ? 17.281 -1.418 -21.016 1 85.62 340 ASP B C 1
ATOM 6162 O O . ASP B 1 340 ? 18.453 -1.793 -21.172 1 85.62 340 ASP B O 1
ATOM 6166 N N . LYS B 1 341 ? 16.688 -1.428 -19.953 1 88.06 341 LYS B N 1
ATOM 6167 C CA . LYS B 1 341 ? 17.438 -1.782 -18.75 1 88.06 341 LYS B CA 1
ATOM 6168 C C . LYS B 1 341 ? 17.281 -3.268 -18.422 1 88.06 341 LYS B C 1
ATOM 6170 O O . LYS B 1 341 ? 16.406 -3.943 -18.984 1 88.06 341 LYS B O 1
ATOM 6175 N N . PRO B 1 342 ? 18.219 -3.699 -17.656 1 89.25 342 PRO B N 1
ATOM 6176 C CA . PRO B 1 342 ? 18.125 -5.109 -17.266 1 89.25 342 PRO B CA 1
ATOM 6177 C C . PRO B 1 342 ? 16.828 -5.445 -16.562 1 89.25 342 PRO B C 1
ATOM 6179 O O . PRO B 1 342 ? 16.172 -4.559 -16 1 89.25 342 PRO B O 1
ATOM 6182 N N . ALA B 1 343 ? 16.484 -6.703 -16.562 1 87.06 343 ALA B N 1
ATOM 6183 C CA . ALA B 1 343 ? 15.219 -7.191 -16.016 1 87.06 343 ALA B CA 1
ATOM 6184 C C . ALA B 1 343 ? 15.109 -6.879 -14.523 1 87.06 343 ALA B C 1
ATOM 6186 O O . ALA B 1 343 ? 14.016 -6.645 -14.008 1 87.06 343 ALA B O 1
ATOM 6187 N N . SER B 1 344 ? 16.234 -6.871 -13.914 1 87.19 344 SER B N 1
ATOM 6188 C CA . SER B 1 344 ? 16.25 -6.609 -12.477 1 87.19 344 SER B CA 1
ATOM 6189 C C . SER B 1 344 ? 15.789 -5.184 -12.18 1 87.19 344 SER B C 1
ATOM 6191 O O . SER B 1 344 ? 15.062 -4.949 -11.203 1 87.19 344 SER B O 1
ATOM 6193 N N . VAL B 1 345 ? 16.188 -4.316 -13.07 1 90.06 345 VAL B N 1
ATOM 6194 C CA . VAL B 1 345 ? 15.789 -2.924 -12.891 1 90.06 345 VAL B CA 1
ATOM 6195 C C . VAL B 1 345 ? 14.297 -2.768 -13.188 1 90.06 345 VAL B C 1
ATOM 6197 O O . VAL B 1 345 ? 13.578 -2.092 -12.445 1 90.06 345 VAL B O 1
ATOM 6200 N N . VAL B 1 346 ? 13.875 -3.443 -14.219 1 90.31 346 VAL B N 1
ATOM 6201 C CA . VAL B 1 346 ? 12.469 -3.398 -14.586 1 90.31 346 VAL B CA 1
ATOM 6202 C C . VAL B 1 346 ? 11.617 -3.965 -13.453 1 90.31 346 VAL B C 1
ATOM 6204 O O . VAL B 1 346 ? 10.555 -3.426 -13.133 1 90.31 346 VAL B O 1
ATOM 6207 N N . ALA B 1 347 ? 12.141 -4.973 -12.852 1 89.62 347 ALA B N 1
ATOM 6208 C CA . ALA B 1 347 ? 11.43 -5.598 -11.734 1 89.62 347 ALA B CA 1
ATOM 6209 C C . ALA B 1 347 ? 11.352 -4.656 -10.539 1 89.62 347 ALA B C 1
ATOM 6211 O O . ALA B 1 347 ? 10.289 -4.523 -9.914 1 89.62 347 ALA B O 1
ATOM 6212 N N . ASN B 1 348 ? 12.414 -3.99 -10.242 1 91.19 348 ASN B N 1
ATOM 6213 C CA . ASN B 1 348 ? 12.438 -3.086 -9.094 1 91.19 348 ASN B CA 1
ATOM 6214 C C . ASN B 1 348 ? 11.516 -1.89 -9.305 1 91.19 348 ASN B C 1
ATOM 6216 O O . ASN B 1 348 ? 10.805 -1.48 -8.391 1 91.19 348 ASN B O 1
ATOM 6220 N N . VAL B 1 349 ? 11.586 -1.416 -10.492 1 91.62 349 VAL B N 1
ATOM 6221 C CA . VAL B 1 349 ? 10.727 -0.282 -10.812 1 91.62 349 VAL B CA 1
ATOM 6222 C C . VAL B 1 349 ? 9.266 -0.717 -10.789 1 91.62 349 VAL B C 1
ATOM 6224 O O . VAL B 1 349 ? 8.398 0.014 -10.297 1 91.62 349 VAL B O 1
ATOM 6227 N N . GLY B 1 350 ? 9 -1.859 -11.375 1 92.38 350 GLY B N 1
ATOM 6228 C CA . GLY B 1 350 ? 7.645 -2.389 -11.352 1 92.38 350 GLY B CA 1
ATOM 6229 C C . GLY B 1 350 ? 7.109 -2.611 -9.953 1 92.38 350 GLY B C 1
ATOM 6230 O O . GLY B 1 350 ? 5.961 -2.273 -9.656 1 92.38 350 GLY B O 1
ATOM 6231 N N . LYS B 1 351 ? 7.891 -3.162 -9.078 1 91.69 351 LYS B N 1
ATOM 6232 C CA . LYS B 1 351 ? 7.5 -3.396 -7.688 1 91.69 351 LYS B CA 1
ATOM 6233 C C . LYS B 1 351 ? 7.191 -2.082 -6.977 1 91.69 351 LYS B C 1
ATOM 6235 O O . LYS B 1 351 ? 6.188 -1.975 -6.27 1 91.69 351 LYS B O 1
ATOM 6240 N N . GLN B 1 352 ? 8.031 -1.12 -7.18 1 92.44 352 GLN B N 1
ATOM 6241 C CA . GLN B 1 352 ? 7.812 0.187 -6.57 1 92.44 352 GLN B CA 1
ATOM 6242 C C . GLN B 1 352 ? 6.531 0.833 -7.09 1 92.44 352 GLN B C 1
ATOM 6244 O O . GLN B 1 352 ? 5.801 1.473 -6.328 1 92.44 352 GLN B O 1
ATOM 6249 N N . PHE B 1 353 ? 6.375 0.682 -8.367 1 93.69 353 PHE B N 1
ATOM 6250 C CA . PHE B 1 353 ? 5.152 1.214 -8.961 1 93.69 353 PHE B CA 1
ATOM 6251 C C . PHE B 1 353 ? 3.924 0.594 -8.305 1 93.69 353 PHE B C 1
ATOM 6253 O O . PHE B 1 353 ? 2.947 1.291 -8.023 1 93.69 353 PHE B O 1
ATOM 6260 N N . LEU B 1 354 ? 3.951 -0.722 -8.102 1 93.88 354 LEU B N 1
ATOM 6261 C CA . LEU B 1 354 ? 2.818 -1.421 -7.504 1 93.88 354 LEU B CA 1
ATOM 6262 C C . LEU B 1 354 ? 2.559 -0.921 -6.086 1 93.88 354 LEU B C 1
ATOM 6264 O O . LEU B 1 354 ? 1.405 -0.768 -5.68 1 93.88 354 LEU B O 1
ATOM 6268 N N . LEU B 1 355 ? 3.588 -0.708 -5.359 1 93.44 355 LEU B N 1
ATOM 6269 C CA . LEU B 1 355 ? 3.459 -0.17 -4.008 1 93.44 355 LEU B CA 1
ATOM 6270 C C . LEU B 1 355 ? 2.822 1.215 -4.031 1 93.44 355 LEU B C 1
ATOM 6272 O O . LEU B 1 355 ? 1.898 1.492 -3.264 1 93.44 355 LEU B O 1
ATOM 6276 N N . ASN B 1 356 ? 3.316 2.037 -4.918 1 93.56 356 ASN B N 1
ATOM 6277 C CA . ASN B 1 356 ? 2.771 3.385 -5.047 1 93.56 356 ASN B CA 1
ATOM 6278 C C . ASN B 1 356 ? 1.307 3.357 -5.473 1 93.56 356 ASN B C 1
ATOM 6280 O O . ASN B 1 356 ? 0.486 4.105 -4.941 1 93.56 356 ASN B O 1
ATOM 6284 N N . TRP B 1 357 ? 1.07 2.502 -6.438 1 93.88 357 TRP B N 1
ATOM 6285 C CA . TRP B 1 357 ? -0.294 2.35 -6.934 1 93.88 357 TRP B CA 1
ATOM 6286 C C . TRP B 1 357 ? -1.24 1.947 -5.809 1 93.88 357 TRP B C 1
ATOM 6288 O O . TRP B 1 357 ? -2.299 2.555 -5.633 1 93.88 357 TRP B O 1
ATOM 6298 N N . SER B 1 358 ? -0.859 0.931 -5.098 1 92.88 358 SER B N 1
ATOM 6299 C CA . SER B 1 358 ? -1.684 0.431 -4.004 1 92.88 358 SER B CA 1
ATOM 6300 C C . SER B 1 358 ? -1.881 1.495 -2.93 1 92.88 358 SER B C 1
ATOM 6302 O O . SER B 1 358 ? -2.965 1.61 -2.354 1 92.88 358 SER B O 1
ATOM 6304 N N . PHE B 1 359 ? -0.887 2.236 -2.633 1 92.75 359 PHE B N 1
ATOM 6305 C CA . PHE B 1 359 ? -0.983 3.271 -1.608 1 92.75 359 PHE B CA 1
ATOM 6306 C C . PHE B 1 359 ? -1.967 4.355 -2.027 1 92.75 359 PHE B C 1
ATOM 6308 O O . PHE B 1 359 ? -2.834 4.75 -1.244 1 92.75 359 PHE B O 1
ATOM 6315 N N . TYR B 1 360 ? -1.847 4.852 -3.248 1 92.31 360 TYR B N 1
ATOM 6316 C CA . TYR B 1 360 ? -2.736 5.895 -3.746 1 92.31 360 TYR B CA 1
ATOM 6317 C C . TYR B 1 360 ? -4.184 5.418 -3.762 1 92.31 360 TYR B C 1
ATOM 6319 O O . TYR B 1 360 ? -5.09 6.145 -3.35 1 92.31 360 TYR B O 1
ATOM 6327 N N . THR B 1 361 ? -4.363 4.242 -4.246 1 92.38 361 THR B N 1
ATOM 6328 C CA . THR B 1 361 ? -5.73 3.734 -4.316 1 92.38 361 THR B CA 1
ATOM 6329 C C . THR B 1 361 ? -6.297 3.502 -2.92 1 92.38 361 THR B C 1
ATOM 6331 O O . THR B 1 361 ? -7.492 3.699 -2.688 1 92.38 361 THR B O 1
ATOM 6334 N N . SER B 1 362 ? -5.43 3.078 -2.037 1 90.38 362 SER B N 1
ATOM 6335 C CA . SER B 1 362 ? -5.871 2.92 -0.655 1 90.38 362 SER B CA 1
ATOM 6336 C C . SER B 1 362 ? -6.312 4.254 -0.059 1 90.38 362 SER B C 1
ATOM 6338 O O . SER B 1 362 ? -7.293 4.312 0.686 1 90.38 362 SER B O 1
ATOM 6340 N N . MET B 1 363 ? -5.605 5.277 -0.36 1 90.44 363 MET B N 1
ATOM 6341 C CA . MET B 1 363 ? -5.941 6.602 0.157 1 90.44 363 MET B CA 1
ATOM 6342 C C . MET B 1 363 ? -7.266 7.094 -0.425 1 90.44 363 MET B C 1
ATOM 6344 O O . MET B 1 363 ? -8.039 7.766 0.26 1 90.44 363 MET B O 1
ATOM 6348 N N . ILE B 1 364 ? -7.496 6.789 -1.66 1 91.62 364 ILE B N 1
ATOM 6349 C CA . ILE B 1 364 ? -8.742 7.184 -2.303 1 91.62 364 ILE B CA 1
ATOM 6350 C C . ILE B 1 364 ? -9.914 6.449 -1.649 1 91.62 364 ILE B C 1
ATOM 6352 O O . ILE B 1 364 ? -10.938 7.059 -1.33 1 91.62 364 ILE B O 1
ATOM 6356 N N . ILE B 1 365 ? -9.734 5.184 -1.459 1 89.44 365 ILE B N 1
ATOM 6357 C CA . ILE B 1 365 ? -10.781 4.395 -0.819 1 89.44 365 ILE B CA 1
ATOM 6358 C C . ILE B 1 365 ? -11.016 4.902 0.601 1 89.44 365 ILE B C 1
ATOM 6360 O O . ILE B 1 365 ? -12.148 4.91 1.084 1 89.44 365 ILE B O 1
ATOM 6364 N N . ARG B 1 366 ? -9.945 5.258 1.236 1 87.56 366 ARG B N 1
ATOM 6365 C CA . ARG B 1 366 ? -10.062 5.824 2.574 1 87.56 366 ARG B CA 1
ATOM 6366 C C . ARG B 1 366 ? -10.961 7.059 2.568 1 87.56 366 ARG B C 1
ATOM 6368 O O . ARG B 1 366 ? -11.844 7.195 3.418 1 87.56 366 ARG B O 1
ATOM 6375 N N . ASP B 1 367 ? -10.703 7.922 1.684 1 88 367 ASP B N 1
ATOM 6376 C CA . ASP B 1 367 ? -11.5 9.141 1.589 1 88 367 ASP B CA 1
ATOM 6377 C C . ASP B 1 367 ? -12.969 8.805 1.33 1 88 367 ASP B C 1
ATOM 6379 O O . ASP B 1 367 ? -13.867 9.406 1.931 1 88 367 ASP B O 1
ATOM 6383 N N . LEU B 1 368 ? -13.188 7.855 0.467 1 88.94 368 LEU B N 1
ATOM 6384 C CA . LEU B 1 368 ? -14.547 7.438 0.15 1 88.94 368 LEU B CA 1
ATOM 6385 C C . LEU B 1 368 ? -15.227 6.816 1.368 1 88.94 368 LEU B C 1
ATOM 6387 O O . LEU B 1 368 ? -16.422 7.004 1.581 1 88.94 368 LEU B O 1
ATOM 6391 N N . THR B 1 369 ? -14.445 6.09 2.117 1 83.5 369 THR B N 1
ATOM 6392 C CA . THR B 1 369 ? -14.961 5.453 3.324 1 83.5 369 THR B CA 1
ATOM 6393 C C . THR B 1 369 ? -15.32 6.5 4.375 1 83.5 369 THR B C 1
ATOM 6395 O O . THR B 1 369 ? -16.406 6.449 4.965 1 83.5 369 THR B O 1
ATOM 6398 N N . LEU B 1 370 ? -14.43 7.434 4.555 1 81.06 370 LEU B N 1
ATOM 6399 C CA . LEU B 1 370 ? -14.633 8.469 5.562 1 81.06 370 LEU B CA 1
ATOM 6400 C C . LEU B 1 370 ? -15.836 9.336 5.227 1 81.06 370 LEU B C 1
ATOM 6402 O O . LEU B 1 370 ? -16.516 9.844 6.121 1 81.06 370 LEU B O 1
ATOM 6406 N N . ARG B 1 371 ? -16.141 9.469 3.965 1 82.75 371 ARG B N 1
ATOM 6407 C CA . ARG B 1 371 ? -17.281 10.258 3.516 1 82.75 371 ARG B CA 1
ATOM 6408 C C . ARG B 1 371 ? -18.547 9.406 3.436 1 82.75 371 ARG B C 1
ATOM 6410 O O . ARG B 1 371 ? -19.609 9.906 3.088 1 82.75 371 ARG B O 1
ATOM 6417 N N . SER B 1 372 ? -18.469 8.188 3.766 1 82.62 372 SER B N 1
ATOM 6418 C CA . SER B 1 372 ? -19.578 7.238 3.697 1 82.62 372 SER B CA 1
ATOM 6419 C C . SER B 1 372 ? -20.219 7.23 2.311 1 82.62 372 SER B C 1
ATOM 6421 O O . SER B 1 372 ? -21.438 7.352 2.178 1 82.62 372 SER B O 1
ATOM 6423 N N . ALA B 1 373 ? -19.375 7.148 1.335 1 88.75 373 ALA B N 1
ATOM 6424 C CA . ALA B 1 373 ? -19.859 7.148 -0.041 1 88.75 373 ALA B CA 1
ATOM 6425 C C . ALA B 1 373 ? -20.781 5.953 -0.298 1 88.75 373 ALA B C 1
ATOM 6427 O O . ALA B 1 373 ? -20.484 4.836 0.136 1 88.75 373 ALA B O 1
ATOM 6428 N N . MET B 1 374 ? -21.859 6.168 -1.022 1 89.56 374 MET B N 1
ATOM 6429 C CA . MET B 1 374 ? -22.844 5.129 -1.313 1 89.56 374 MET B CA 1
ATOM 6430 C C . MET B 1 374 ? -22.25 4.047 -2.207 1 89.56 374 MET B C 1
ATOM 6432 O O . MET B 1 374 ? -22.609 2.875 -2.092 1 89.56 374 MET B O 1
ATOM 6436 N N . SER B 1 375 ? -21.391 4.43 -3.066 1 91.31 375 SER B N 1
ATOM 6437 C CA . SER B 1 375 ? -20.812 3.496 -4.027 1 91.31 375 SER B CA 1
ATOM 6438 C C . SER B 1 375 ? -19.5 2.9 -3.504 1 91.31 375 SER B C 1
ATOM 6440 O O . SER B 1 375 ? -18.656 2.457 -4.285 1 91.31 375 SER B O 1
ATOM 6442 N N . PHE B 1 376 ? -19.328 2.873 -2.27 1 87.44 376 PHE B N 1
ATOM 6443 C CA . PHE B 1 376 ? -18.094 2.389 -1.659 1 87.44 376 PHE B CA 1
ATOM 6444 C C . PHE B 1 376 ? -17.812 0.945 -2.066 1 87.44 376 PHE B C 1
ATOM 6446 O O . PHE B 1 376 ? -16.688 0.605 -2.449 1 87.44 376 PHE B O 1
ATOM 6453 N N . GLY B 1 377 ? -18.828 0.093 -1.985 1 85.25 377 GLY B N 1
ATOM 6454 C CA . GLY B 1 377 ? -18.672 -1.301 -2.371 1 85.25 377 GLY B CA 1
ATOM 6455 C C . GLY B 1 377 ? -18.203 -1.474 -3.807 1 85.25 377 GLY B C 1
ATOM 6456 O O . GLY B 1 377 ? -17.312 -2.279 -4.086 1 85.25 377 GLY B O 1
ATOM 6457 N N . SER B 1 378 ? -18.781 -0.685 -4.648 1 90.81 378 SER B N 1
ATOM 6458 C CA . SER B 1 378 ? -18.406 -0.748 -6.055 1 90.81 378 SER B CA 1
ATOM 6459 C C . SER B 1 378 ? -16.953 -0.316 -6.262 1 90.81 378 SER B C 1
ATOM 6461 O O . SER B 1 378 ? -16.219 -0.932 -7.035 1 90.81 378 SER B O 1
ATOM 6463 N N . PHE B 1 379 ? -16.547 0.717 -5.523 1 91.81 379 PHE B N 1
ATOM 6464 C CA . PHE B 1 379 ? -15.188 1.205 -5.637 1 91.81 379 PHE B CA 1
ATOM 6465 C C . PHE B 1 379 ? -14.195 0.169 -5.117 1 91.81 379 PHE B C 1
ATOM 6467 O O . PHE B 1 379 ? -13.109 0.01 -5.672 1 91.81 379 PHE B O 1
ATOM 6474 N N . THR B 1 380 ? -14.562 -0.442 -4.086 1 88.88 380 THR B N 1
ATOM 6475 C CA . THR B 1 380 ? -13.688 -1.473 -3.541 1 88.88 380 THR B CA 1
ATOM 6476 C C . THR B 1 380 ? -13.492 -2.604 -4.547 1 88.88 380 THR B C 1
ATOM 6478 O O . THR B 1 380 ? -12.375 -3.098 -4.719 1 88.88 380 THR B O 1
ATOM 6481 N N . LEU B 1 381 ? -14.539 -2.992 -5.199 1 89.25 381 LEU B N 1
ATOM 6482 C CA . LEU B 1 381 ? -14.461 -4.051 -6.203 1 89.25 381 LEU B CA 1
ATOM 6483 C C . LEU B 1 381 ? -13.578 -3.629 -7.371 1 89.25 381 LEU B C 1
ATOM 6485 O O . LEU B 1 381 ? -12.727 -4.398 -7.82 1 89.25 381 LEU B O 1
ATOM 6489 N N . ILE B 1 382 ? -13.727 -2.492 -7.797 1 91.25 382 ILE B N 1
ATOM 6490 C CA . ILE B 1 382 ? -12.961 -1.995 -8.938 1 91.25 382 ILE B CA 1
ATOM 6491 C C . ILE B 1 382 ? -11.492 -1.858 -8.547 1 91.25 382 ILE B C 1
ATOM 6493 O O . ILE B 1 382 ? -10.602 -2.131 -9.352 1 91.25 382 ILE B O 1
ATOM 6497 N N . ARG B 1 383 ? -11.281 -1.409 -7.359 1 92.19 383 ARG B N 1
ATOM 6498 C CA . ARG B 1 383 ? -9.914 -1.316 -6.871 1 92.19 383 ARG B CA 1
ATOM 6499 C C . ARG B 1 383 ? -9.25 -2.689 -6.836 1 92.19 383 ARG B C 1
ATOM 6501 O O . ARG B 1 383 ? -8.102 -2.842 -7.25 1 92.19 383 ARG B O 1
ATOM 6508 N N . LEU B 1 384 ? -9.961 -3.605 -6.332 1 90.88 384 LEU B N 1
ATOM 6509 C CA . LEU B 1 384 ? -9.422 -4.961 -6.262 1 90.88 384 LEU B CA 1
ATOM 6510 C C . LEU B 1 384 ? -9.047 -5.469 -7.648 1 90.88 384 LEU B C 1
ATOM 6512 O O . LEU B 1 384 ? -7.965 -6.031 -7.836 1 90.88 384 LEU B O 1
ATOM 6516 N N . LEU B 1 385 ? -9.93 -5.262 -8.539 1 91.88 385 LEU B N 1
ATOM 6517 C CA . LEU B 1 385 ? -9.672 -5.684 -9.914 1 91.88 385 LEU B CA 1
ATOM 6518 C C . LEU B 1 385 ? -8.461 -4.953 -10.484 1 91.88 385 LEU B C 1
ATOM 6520 O O . LEU B 1 385 ? -7.57 -5.574 -11.07 1 91.88 385 LEU B O 1
ATOM 6524 N N . ALA B 1 386 ? -8.469 -3.672 -10.312 1 93.62 386 ALA B N 1
ATOM 6525 C CA . ALA B 1 386 ? -7.379 -2.865 -10.859 1 93.62 386 ALA B CA 1
ATOM 6526 C C . ALA B 1 386 ? -6.035 -3.275 -10.266 1 93.62 386 ALA B C 1
ATOM 6528 O O . ALA B 1 386 ? -5.043 -3.406 -10.984 1 93.62 386 ALA B O 1
ATOM 6529 N N . ASP B 1 387 ? -6.016 -3.502 -9 1 92.19 387 ASP B N 1
ATOM 6530 C CA . ASP B 1 387 ? -4.781 -3.893 -8.328 1 92.19 387 ASP B CA 1
ATOM 6531 C C . ASP B 1 387 ? -4.273 -5.234 -8.852 1 92.19 387 ASP B C 1
ATOM 6533 O O . ASP B 1 387 ? -3.088 -5.371 -9.164 1 92.19 387 ASP B O 1
ATOM 6537 N N . ASP B 1 388 ? -5.125 -6.176 -8.938 1 91.12 388 ASP B N 1
ATOM 6538 C CA . ASP B 1 388 ? -4.73 -7.5 -9.398 1 91.12 388 ASP B CA 1
ATOM 6539 C C . ASP B 1 388 ? -4.289 -7.465 -10.859 1 91.12 388 ASP B C 1
ATOM 6541 O O . ASP B 1 388 ? -3.34 -8.148 -11.242 1 91.12 388 ASP B O 1
ATOM 6545 N N . TYR B 1 389 ? -4.996 -6.754 -11.562 1 93.62 389 TYR B N 1
ATOM 6546 C CA . TYR B 1 389 ? -4.645 -6.66 -12.977 1 93.62 389 TYR B CA 1
ATOM 6547 C C . TYR B 1 389 ? -3.314 -5.938 -13.156 1 93.62 389 TYR B C 1
ATOM 6549 O O . TYR B 1 389 ? -2.512 -6.312 -14.016 1 93.62 389 TYR B O 1
ATOM 6557 N N . MET B 1 390 ? -3.141 -4.867 -12.406 1 94.19 390 MET B N 1
ATOM 6558 C CA . MET B 1 390 ? -1.853 -4.18 -12.461 1 94.19 390 MET B CA 1
ATOM 6559 C C . MET B 1 390 ? -0.714 -5.129 -12.102 1 94.19 390 MET B C 1
ATOM 6561 O O . MET B 1 390 ? 0.356 -5.082 -12.711 1 94.19 390 MET B O 1
ATOM 6565 N N . TYR B 1 391 ? -0.975 -5.898 -11.148 1 91.44 391 TYR B N 1
ATOM 6566 C CA . TYR B 1 391 ? -0.005 -6.91 -10.758 1 91.44 391 TYR B CA 1
ATOM 6567 C C . TYR B 1 391 ? 0.316 -7.84 -11.922 1 91.44 391 TYR B C 1
ATOM 6569 O O . TYR B 1 391 ? 1.485 -8.117 -12.203 1 91.44 391 TYR B O 1
ATOM 6577 N N . TYR B 1 392 ? -0.656 -8.312 -12.539 1 91.88 392 TYR B N 1
ATOM 6578 C CA . TYR B 1 392 ? -0.501 -9.195 -13.688 1 91.88 392 TYR B CA 1
ATOM 6579 C C . TYR B 1 392 ? 0.289 -8.516 -14.797 1 91.88 392 TYR B C 1
ATOM 6581 O O . TYR B 1 392 ? 1.163 -9.133 -15.414 1 91.88 392 TYR B O 1
ATOM 6589 N N . LEU B 1 393 ? -0.006 -7.285 -15.07 1 93.31 393 LEU B N 1
ATOM 6590 C CA . LEU B 1 393 ? 0.655 -6.543 -16.141 1 93.31 393 LEU B CA 1
ATOM 6591 C C . LEU B 1 393 ? 2.143 -6.379 -15.844 1 93.31 393 LEU B C 1
ATOM 6593 O O . LEU B 1 393 ? 2.979 -6.582 -16.734 1 93.31 393 LEU B O 1
ATOM 6597 N N . ILE B 1 394 ? 2.432 -6.047 -14.664 1 92.62 394 ILE B N 1
ATOM 6598 C CA . ILE B 1 394 ? 3.826 -5.844 -14.289 1 92.62 394 ILE B CA 1
ATOM 6599 C C . ILE B 1 394 ? 4.574 -7.172 -14.352 1 92.62 394 ILE B C 1
ATOM 6601 O O . ILE B 1 394 ? 5.707 -7.23 -14.836 1 92.62 394 ILE B O 1
ATOM 6605 N N . GLU B 1 395 ? 3.93 -8.156 -13.844 1 90.06 395 GLU B N 1
ATOM 6606 C CA . GLU B 1 395 ? 4.52 -9.484 -13.93 1 90.06 395 GLU B CA 1
ATOM 6607 C C . GLU B 1 395 ? 4.812 -9.875 -15.375 1 90.06 395 GLU B C 1
ATOM 6609 O O . GLU B 1 395 ? 5.867 -10.438 -15.672 1 90.06 395 GLU B O 1
ATOM 6614 N N . SER B 1 396 ? 3.922 -9.594 -16.203 1 90.88 396 SER B N 1
ATOM 6615 C CA . SER B 1 396 ? 4.074 -9.914 -17.625 1 90.88 396 SER B CA 1
ATOM 6616 C C . SER B 1 396 ? 5.23 -9.141 -18.234 1 90.88 396 SER B C 1
ATOM 6618 O O . SER B 1 396 ? 6 -9.688 -19.031 1 90.88 396 SER B O 1
ATOM 6620 N N . LYS B 1 397 ? 5.359 -7.934 -17.891 1 92.06 397 LYS B N 1
ATOM 6621 C CA . LYS B 1 397 ? 6.445 -7.113 -18.422 1 92.06 397 LYS B CA 1
ATOM 6622 C C . LYS B 1 397 ? 7.801 -7.602 -17.922 1 92.06 397 LYS B C 1
ATOM 6624 O O . LYS B 1 397 ? 8.781 -7.602 -18.672 1 92.06 397 LYS B O 1
ATOM 6629 N N . ILE B 1 398 ? 7.816 -7.961 -16.719 1 89.5 398 ILE B N 1
ATOM 6630 C CA . ILE B 1 398 ? 9.055 -8.477 -16.141 1 89.5 398 ILE B CA 1
ATOM 6631 C C . ILE B 1 398 ? 9.422 -9.805 -16.812 1 89.5 398 ILE B C 1
ATOM 6633 O O . ILE B 1 398 ? 10.594 -10.047 -17.125 1 89.5 398 ILE B O 1
ATOM 6637 N N . ALA B 1 399 ? 8.438 -10.641 -16.984 1 90.56 399 ALA B N 1
ATOM 6638 C CA . ALA B 1 399 ? 8.664 -11.922 -17.641 1 90.56 399 ALA B CA 1
ATOM 6639 C C . ALA B 1 399 ? 9.211 -11.719 -19.047 1 90.56 399 ALA B C 1
ATOM 6641 O O . ALA B 1 399 ? 10.133 -12.43 -19.469 1 90.56 399 ALA B O 1
ATOM 6642 N N . LYS B 1 400 ? 8.688 -10.805 -19.734 1 88.88 400 LYS B N 1
ATOM 6643 C CA . LYS B 1 400 ? 9.125 -10.5 -21.078 1 88.88 400 LYS B CA 1
ATOM 6644 C C . LYS B 1 400 ? 10.555 -9.953 -21.094 1 88.88 400 LYS B C 1
ATOM 6646 O O . LYS B 1 400 ? 11.375 -10.344 -21.922 1 88.88 400 LYS B O 1
ATOM 6651 N N . ALA B 1 401 ? 10.828 -9.094 -20.156 1 86.88 401 ALA B N 1
ATOM 6652 C CA . ALA B 1 401 ? 12.156 -8.5 -20.062 1 86.88 401 ALA B CA 1
ATOM 6653 C C . ALA B 1 401 ? 13.203 -9.547 -19.703 1 86.88 401 ALA B C 1
ATOM 6655 O O . ALA B 1 401 ? 14.336 -9.508 -20.203 1 86.88 401 ALA B O 1
ATOM 6656 N N . GLY B 1 402 ? 12.852 -10.461 -18.859 1 85.88 402 GLY B N 1
ATOM 6657 C CA . GLY B 1 402 ? 13.781 -11.484 -18.406 1 85.88 402 GLY B CA 1
ATOM 6658 C C . GLY B 1 402 ? 13.703 -12.766 -19.203 1 85.88 402 GLY B C 1
ATOM 6659 O O . GLY B 1 402 ? 14.453 -13.711 -18.953 1 85.88 402 GLY B O 1
ATOM 6660 N N . LYS B 1 403 ? 12.789 -12.867 -20.156 1 83.44 403 LYS B N 1
ATOM 6661 C CA . LYS B 1 403 ? 12.578 -14.07 -20.953 1 83.44 403 LYS B CA 1
ATOM 6662 C C . LYS B 1 403 ? 12.312 -15.281 -20.078 1 83.44 403 LYS B C 1
ATOM 6664 O O . LYS B 1 403 ? 12.93 -16.328 -20.25 1 83.44 403 LYS B O 1
ATOM 6669 N N . GLN B 1 404 ? 11.578 -15.055 -19.156 1 85.44 404 GLN B N 1
ATOM 6670 C CA . GLN B 1 404 ? 11.188 -16.125 -18.25 1 85.44 404 GLN B CA 1
ATOM 6671 C C . GLN B 1 404 ? 9.68 -16.375 -18.297 1 85.44 404 GLN B C 1
ATOM 6673 O O . GLN B 1 404 ? 8.938 -15.594 -18.891 1 85.44 404 GLN B O 1
ATOM 6678 N N . GLN B 1 405 ? 9.375 -17.531 -17.766 1 85.69 405 GLN B N 1
ATOM 6679 C CA . GLN B 1 405 ? 7.957 -17.875 -17.719 1 85.69 405 GLN B CA 1
ATOM 6680 C C . GLN B 1 405 ? 7.215 -17.016 -16.703 1 85.69 405 GLN B C 1
ATOM 6682 O O . GLN B 1 405 ? 7.727 -16.75 -15.609 1 85.69 405 GLN B O 1
ATOM 6687 N N . LEU B 1 406 ? 6.086 -16.594 -17 1 88.38 406 LEU B N 1
ATOM 6688 C CA . LEU B 1 406 ? 5.281 -15.695 -16.188 1 88.38 406 LEU B CA 1
ATOM 6689 C C . LEU B 1 406 ? 5.031 -16.297 -14.805 1 88.38 406 LEU B C 1
ATOM 6691 O O . LEU B 1 406 ? 5.102 -15.586 -13.797 1 88.38 406 LEU B O 1
ATOM 6695 N N . ILE B 1 407 ? 4.836 -17.484 -14.719 1 86.81 407 ILE B N 1
ATOM 6696 C CA . ILE B 1 407 ? 4.445 -18.141 -13.469 1 86.81 407 ILE B CA 1
ATOM 6697 C C . ILE B 1 407 ? 5.633 -18.156 -12.508 1 86.81 407 ILE B C 1
ATOM 6699 O O . ILE B 1 407 ? 5.465 -18.391 -11.305 1 86.81 407 ILE B O 1
ATOM 6703 N N . THR B 1 408 ? 6.828 -17.969 -12.969 1 85.69 408 THR B N 1
ATOM 6704 C CA . THR B 1 408 ? 8.016 -18.078 -12.125 1 85.69 408 THR B CA 1
ATOM 6705 C C . THR B 1 408 ? 8.453 -16.703 -11.633 1 85.69 408 THR B C 1
ATOM 6707 O O . THR B 1 408 ? 9.398 -16.594 -10.844 1 85.69 408 THR B O 1
ATOM 6710 N N . VAL B 1 409 ? 7.789 -15.719 -12.055 1 82.31 409 VAL B N 1
ATOM 6711 C CA . VAL B 1 409 ? 8.25 -14.367 -11.742 1 82.31 409 VAL B CA 1
ATOM 6712 C C . VAL B 1 409 ? 8.094 -14.102 -10.242 1 82.31 409 VAL B C 1
ATOM 6714 O O . VAL B 1 409 ? 9.008 -13.578 -9.602 1 82.31 409 VAL B O 1
ATOM 6717 N N . ILE B 1 410 ? 6.918 -14.5 -9.688 1 70.5 410 ILE B N 1
ATOM 6718 C CA . ILE B 1 410 ? 6.633 -14.203 -8.289 1 70.5 410 ILE B CA 1
ATOM 6719 C C . ILE B 1 410 ? 7.34 -15.219 -7.391 1 70.5 410 ILE B C 1
ATOM 6721 O O . ILE B 1 410 ? 6.781 -16.266 -7.074 1 70.5 410 ILE B O 1
ATOM 6725 N N . ARG B 1 411 ? 8.547 -15.461 -7.609 1 66.06 411 ARG B N 1
ATOM 6726 C CA . ARG B 1 411 ? 9.234 -16.484 -6.828 1 66.06 411 ARG B CA 1
ATOM 6727 C C . ARG B 1 411 ? 10.148 -15.852 -5.777 1 66.06 411 ARG B C 1
ATOM 6729 O O . ARG B 1 411 ? 10.672 -14.766 -5.984 1 66.06 411 ARG B O 1
ATOM 6736 N N . GLN B 1 412 ? 9.961 -16.453 -4.656 1 60.12 412 GLN B N 1
ATOM 6737 C CA . GLN B 1 412 ? 11.023 -16.141 -3.701 1 60.12 412 GLN B CA 1
ATOM 6738 C C . GLN B 1 412 ? 12.273 -16.969 -3.984 1 60.12 412 GLN B C 1
ATOM 6740 O O . GLN B 1 412 ? 12.18 -18.125 -4.398 1 60.12 412 GLN B O 1
ATOM 6745 N N . GLU B 1 413 ? 13.312 -16.375 -4.066 1 57.19 413 GLU B N 1
ATOM 6746 C CA . GLU B 1 413 ? 14.562 -17.047 -4.406 1 57.19 413 GLU B CA 1
ATOM 6747 C C . GLU B 1 413 ? 14.742 -18.328 -3.598 1 57.19 413 GLU B C 1
ATOM 6749 O O . GLU B 1 413 ? 15.25 -19.328 -4.109 1 57.19 413 GLU B O 1
ATOM 6754 N N . LYS B 1 414 ? 14.18 -18.25 -2.428 1 54.5 414 LYS B N 1
ATOM 6755 C CA . LYS B 1 414 ? 14.344 -19.422 -1.572 1 54.5 414 LYS B CA 1
ATOM 6756 C C . LYS B 1 414 ? 13.547 -20.609 -2.107 1 54.5 414 LYS B C 1
ATOM 6758 O O . LYS B 1 414 ? 13.875 -21.766 -1.834 1 54.5 414 LYS B O 1
ATOM 6763 N N . ASP B 1 415 ? 12.664 -20.297 -3.016 1 55.53 415 ASP B N 1
ATOM 6764 C CA . ASP B 1 415 ? 11.75 -21.359 -3.449 1 55.53 415 ASP B CA 1
ATOM 6765 C C . ASP B 1 415 ? 12.078 -21.828 -4.859 1 55.53 415 ASP B C 1
ATOM 6767 O O . ASP B 1 415 ? 11.281 -22.516 -5.492 1 55.53 415 ASP B O 1
ATOM 6771 N N . TRP B 1 416 ? 13.289 -21.469 -5.242 1 65.12 416 TRP B N 1
ATOM 6772 C CA . TRP B 1 416 ? 13.633 -21.922 -6.582 1 65.12 416 TRP B CA 1
ATOM 6773 C C . TRP B 1 416 ? 14.047 -23.391 -6.559 1 65.12 416 TRP B C 1
ATOM 6775 O O . TRP B 1 416 ? 14.906 -23.797 -5.77 1 65.12 416 TRP B O 1
ATOM 6785 N N . PRO B 1 417 ? 13.344 -24.109 -7.309 1 60.72 417 PRO B N 1
ATOM 6786 C CA . PRO B 1 417 ? 13.594 -25.547 -7.262 1 60.72 417 PRO B CA 1
ATOM 6787 C C . PRO B 1 417 ? 15.07 -25.891 -7.461 1 60.72 417 PRO B C 1
ATOM 6789 O O . PRO B 1 417 ? 15.547 -26.906 -6.941 1 60.72 417 PRO B O 1
ATOM 6792 N N . LEU B 1 418 ? 15.781 -24.984 -8.25 1 56.59 418 LEU B N 1
ATOM 6793 C CA . LEU B 1 418 ? 17.172 -25.312 -8.57 1 56.59 418 LEU B CA 1
ATOM 6794 C C 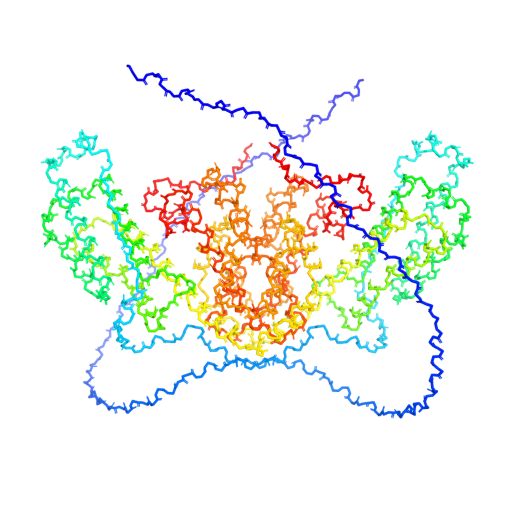. LEU B 1 418 ? 18.125 -24.469 -7.734 1 56.59 418 LEU B C 1
ATOM 6796 O O . LEU B 1 418 ? 19.328 -24.406 -8.031 1 56.59 418 LEU B O 1
ATOM 6800 N N . SER B 1 419 ? 17.609 -23.656 -6.793 1 57.44 419 SER B N 1
ATOM 6801 C CA . SER B 1 419 ? 18.484 -22.812 -5.996 1 57.44 419 SER B CA 1
ATOM 6802 C C . SER B 1 419 ? 19.422 -23.625 -5.125 1 57.44 419 SER B C 1
ATOM 6804 O O . SER B 1 419 ? 19 -24.594 -4.492 1 57.44 419 SER B O 1
ATOM 6806 N N . THR B 1 420 ? 20.703 -23.547 -5.586 1 51.25 420 THR B N 1
ATOM 6807 C CA . THR B 1 420 ? 21.734 -24.156 -4.746 1 51.25 420 THR B CA 1
ATOM 6808 C C . THR B 1 420 ? 22 -23.297 -3.514 1 51.25 420 THR B C 1
ATOM 6810 O O . THR B 1 420 ? 22.672 -23.734 -2.584 1 51.25 420 THR B O 1
ATOM 6813 N N . THR B 1 421 ? 22.031 -22.094 -3.615 1 42.03 421 THR B N 1
ATOM 6814 C CA . THR B 1 421 ? 22.562 -21.156 -2.617 1 42.03 421 THR B CA 1
ATOM 6815 C C . THR B 1 421 ? 21.672 -21.125 -1.384 1 42.03 421 THR B C 1
ATOM 6817 O O . THR B 1 421 ? 20.453 -21 -1.503 1 42.03 421 THR B O 1
ATOM 6820 N N . ALA B 1 422 ? 22.25 -21.625 -0.453 1 39.06 422 ALA B N 1
ATOM 6821 C CA . ALA B 1 422 ? 21.75 -21.391 0.896 1 39.06 422 ALA B CA 1
ATOM 6822 C C . ALA B 1 422 ? 21.516 -19.906 1.145 1 39.06 422 ALA B C 1
ATOM 6824 O O . ALA B 1 422 ? 22.453 -19.109 1.048 1 39.06 422 ALA B O 1
ATOM 6825 N N . GLN B 1 423 ? 20.656 -19.141 0.615 1 34.44 423 GLN B N 1
ATOM 6826 C CA . GLN B 1 423 ? 20.656 -17.719 0.952 1 34.44 423 GLN B CA 1
ATOM 6827 C C . GLN B 1 423 ? 21 -17.516 2.422 1 34.44 423 GLN B C 1
ATOM 6829 O O . GLN B 1 423 ? 20.375 -18.094 3.307 1 34.44 423 GLN B O 1
ATOM 6834 N N . GLU B 1 424 ? 22.219 -17.141 2.604 1 28.45 424 GLU B N 1
ATOM 6835 C CA . GLU B 1 424 ? 22.625 -16.5 3.857 1 28.45 424 GLU B CA 1
ATOM 6836 C C . GLU B 1 424 ? 21.688 -15.352 4.211 1 28.45 424 GLU B C 1
ATOM 6838 O O . GLU B 1 424 ? 21.391 -14.516 3.357 1 28.45 424 GLU B O 1
ATOM 6843 N N . TYR B 1 425 ? 20.812 -15.516 4.965 1 24.88 425 TYR B N 1
ATOM 6844 C CA . TYR B 1 425 ? 20.062 -14.469 5.637 1 24.88 425 TYR B CA 1
ATOM 6845 C C . TYR B 1 425 ? 20.953 -13.258 5.93 1 24.88 425 TYR B C 1
ATOM 6847 O O . TYR B 1 425 ? 22 -13.391 6.547 1 24.88 425 TYR B O 1
ATOM 6855 N N . ILE B 1 426 ? 21.188 -12.445 4.988 1 26.8 426 ILE B N 1
ATOM 6856 C CA . ILE B 1 426 ? 21.891 -11.211 5.336 1 26.8 426 ILE B CA 1
ATOM 6857 C C . ILE B 1 426 ? 21.422 -10.719 6.703 1 26.8 426 ILE B C 1
ATOM 6859 O O . ILE B 1 426 ? 20.281 -10.273 6.852 1 26.8 426 ILE B O 1
ATOM 6863 N N . VAL B 1 427 ? 21.812 -11.297 7.684 1 25.2 427 VAL B N 1
ATOM 6864 C CA . VAL B 1 427 ? 21.906 -10.695 9.008 1 25.2 427 VAL B CA 1
ATOM 6865 C C . VAL B 1 427 ? 22.766 -9.445 8.953 1 25.2 427 VAL B C 1
ATOM 6867 O O . VAL B 1 427 ? 23.875 -9.469 8.391 1 25.2 427 VAL B O 1
ATOM 6870 N N . PRO B 1 428 ? 22.109 -8.227 8.898 1 22.97 428 PRO B N 1
ATOM 6871 C CA . PRO B 1 428 ? 23.109 -7.172 9.031 1 22.97 428 PRO B CA 1
ATOM 6872 C C . PRO B 1 428 ? 24.281 -7.578 9.938 1 22.97 428 PRO B C 1
ATOM 6874 O O . PRO B 1 428 ? 24.062 -8.219 10.969 1 22.97 428 PRO B O 1
ATOM 6877 N N . ALA B 1 429 ? 25.422 -7.664 9.328 1 23.39 429 ALA B N 1
ATOM 6878 C CA . ALA B 1 429 ? 26.688 -7.91 10.016 1 23.39 429 ALA B CA 1
ATOM 6879 C C . ALA B 1 429 ? 26.844 -6.98 11.211 1 23.39 429 ALA B C 1
ATOM 6881 O O . ALA B 1 429 ? 26.594 -5.777 11.109 1 23.39 429 ALA B O 1
ATOM 6882 N N . ASN B 1 430 ? 26.688 -7.5 12.391 1 21.83 430 ASN B N 1
ATOM 6883 C CA . ASN B 1 430 ? 27.281 -6.93 13.594 1 21.83 430 ASN B CA 1
ATOM 6884 C C . ASN B 1 430 ? 28.703 -6.445 13.344 1 21.83 430 ASN B C 1
ATOM 6886 O O . ASN B 1 430 ? 29.578 -7.223 12.93 1 21.83 430 ASN B O 1
ATOM 6890 N N . ASP B 1 431 ? 28.969 -5.285 12.891 1 21.94 431 ASP B N 1
ATOM 6891 C CA . ASP B 1 431 ? 30.344 -4.816 13.07 1 21.94 431 ASP B CA 1
ATOM 6892 C C . ASP B 1 431 ? 30.891 -5.219 14.438 1 21.94 431 ASP B C 1
ATOM 6894 O O . ASP B 1 431 ? 30.219 -5.023 15.461 1 21.94 431 ASP B O 1
ATOM 6898 N N . GLU B 1 432 ? 31.938 -6.012 14.469 1 19.34 432 GLU B N 1
ATOM 6899 C CA . GLU B 1 432 ? 32.969 -5.887 15.477 1 19.34 432 GLU B CA 1
ATOM 6900 C C . GLU B 1 432 ? 33.562 -4.473 15.508 1 19.34 432 GLU B C 1
ATOM 6902 O O . GLU B 1 432 ? 33.781 -3.867 14.453 1 19.34 432 GLU B O 1
#

Sequence (864 aa):
MVTSTFLRLLSGLLSRDLLIHLIRFSSPYRGRRSSLVGRSPSPSFDISVQHAPVHQTPQVRVMPQPTLVPVNPPAPANYVITEEDKANMGKNAMPSIPFQNQDAFEASIGFRKLGYGSLELNNLVDNYDYMCRDVIRLVRDCKFTDIEEIWFKFWSGAYGVNHNTLLALCSLERVQEHIIEVDLALYQTCVDILIPNVLLSQLTPGMTQACRTFAKNIDVYLRKALQNGKISDAFIKKKIQAIKYMQQGMKRYTSLNHLAHAARGVLMKGEQVGQMHQDYQKVDINAVHQQAGWICGCDSVMVHHVNNAFKDNLQRMSSMEVWAEWLESIVDQVLAKYHDKPASVVANVGKQFLLNWSFYTSMIIRDLTLRSAMSFGSFTLIRLLADDYMYYLIESKIAKAGKQQLITVIRQEKDWPLSTTAQEYIVPANDEMVTSTFLRLLSGLLSRDLLIHLIRFSSPYRGRRSSLVGRSPSPSFDISVQHAPVHQTPQVRVMPQPTLVPVNPPAPANYVITEEDKANMGKNAMPSIPFQNQDAFEASIGFRKLGYGSLELNNLVDNYDYMCRDVIRLVRDCKFTDIEEIWFKFWSGAYGVNHNTLLALCSLERVQEHIIEVDLALYQTCVDILIPNVLLSQLTPGMTQACRTFAKNIDVYLRKALQNGKISDAFIKKKIQAIKYMQQGMKRYTSLNHLAHAARGVLMKGEQVGQMHQDYQKVDINAVHQQAGWICGCDSVMVHHVNNAFKDNLQRMSSMEVWAEWLESIVDQVLAKYHDKPASVVANVGKQFLLNWSFYTSMIIRDLTLRSAMSFGSFTLIRLLADDYMYYLIESKIAKAGKQQLITVIRQEKDWPLSTTAQEYIVPANDE

Radius of gyration: 34.91 Å; Cα contacts (8 Å, |Δi|>4): 771; chains: 2; bounding box: 89×108×73 Å

Organism: Caenorhabditis japonica (NCBI:txid281687)

Foldseek 3Di:
DVPDDPPDDPDDDDDDDDDDDPDDDDDDDDDDDDDDDDDDDDDDDPPPPPDDPDPPPPPPPDPPDPPPPPLDPPLDDPDDDDPVLLVQFDDDDQDDDDQPPVVVVQPDPLNVVLVDHPVLVVQLSVLLLVLLRVLLVCLSVLVLVCNLVSLLCVLQCNRRHRLVSVQSQCVDLSSLVSSLQSLLSSLLRSLCGLPVDLQPRPHDPNSLSSLLVSLVCVLVSNLVSNVSSVHDPLSNLLSSLSSVLSSVVSVLSSSLRSLSVVLQVQLVDLVLLVLVLVLLVPFDLVVLCVVLCVVLVDDPVLSVVLSVVVSVCSVVSHHSVVVLVSLLVSLCVQCVVVLPPALVVLLVSLVSVLVSLLSSLVSRLVRSVVVVRPSSVSSVSVSVSSSSSSVLSSLVSSCVRHVHRSSCSPDDLVSNSSNPDPPPPPPVDPDD/DPDDDPDDDPDDDDDDDPDDDPPDPDDDDDDDDDDPPPVDDDDDPDPPPDDDDDPPPPPPPDPPDPPPPPLDPPLDDPDDQDPVLLVLFDDDDQDDDDQPPVVVVQPDPLNVVLVDHPVLVVQLSVLLVVLLVVLLVCLSVLVLVCNLVSLLCVLQCNRRHRLVSVQSQCVDLSSLVRSLVSLLSSLLRSLCGLPVDLQPRPHDPNSLSSLLVSLVCVLVSNLVSNVSSVHDPLSNLLSSLSSVLSSVVSVLSSSLHSLSVVLQVQLVDLVLLVLVLVLLVPFDLVVLCVVLCVVLVDDPVLSVVLSVVVSVCSVVSHHSVVVLVSLLVSLCVQCVVVLPPALVVLLVSLVSVLVSLLSSLVSRLVRSVVVVRPSSVSSVSVSVSSSSSSVLSSLVSSCVRHVHRSSCSPDDLVSNSSDPDPPDPPPPDPDD

Secondary structure (DSSP, 8-state):
-TTS-SS-TT------------------------------------------------------------SS----S-----HHHHHTS--PPPPP-PPTTHHHHHTSHHHHHHT--HHHHHHHHHHHHHHHHHHHHHHHTT-THHHHHHHHHHHTT-SSS-HHHHHHHHTSHHHHHHHHHHHHHHHHHHHHHH-S-SSS----HHHHHHHHHHHHHHHHHHHHHHHHTT--HHHHHHHHHHHHHHHHHHHHHHHHHHHHHHHHHHHT-HHHHHHHHHHHHTS-HHHHHHHHHHHH---HHHHHHHHHHHHHHHHTT--HHHHHHHHHHHHHHHHHTTTTS-HHHHHHHHHHHHHHHHHHHHHHHHHHHHTT-TTHHHHHHHHHHHHHHHHHHHHHHHHHHHT--GGGTS--GGG-TT--------------/--S-TTS---------------------------------------------------------------SS----S-----HHHHHTS--PPPPP-PPTTHHHHHTSHHHHHHT--HHHHHHHHHHHHHHHHHHHHHHHTT-TTHHHHHHHHHHTT-SSS-HHHHHHHHTSHHHHHHHHHHHHHHHHHHHHHH-S-SSS----HHHHHHHHHHHHHHHHHHHHHHHHTT--HHHHHHHHHHHHHHHHHHHHHHHHHHHHHHHHHHHT-HHHHHHHHHHHHTS-HHHHHHHHHHHH---HHHHHHHHHHHHHHHHTT--HHHHHHHHHHHHHHHHHTTTTS-HHHHHHHHHHHHHHHHHHHHHHHHHHHHTT-TTHHHHHHHHHHHHHHHHHHHHHHHHHHHT--GGGSS--GGG-TT--S-----------

InterPro domains:
  IPR039779 RFX-like DNA-binding protein [PTHR12619] (106-412)
  IPR057321 RFX1-4/6/8-like, BCD domain [PF25340] (124-400)